Protein AF-A0A3B0YFW7-F1 (afdb_monomer)

Mean predicted aligned error: 12.93 Å

Foldseek 3Di:
DDDDDDDDDDDDDDDDDDDDDDDDDDDDDDDDDDDDDPDDPDPVQFQFKKKWKKAFQDPDFFDFPQCPQDWGFQIWIWIFRTLAQPTDIDTLCCVPQVSGWHWDQWDADLQLQKIKTWIAHHFDPPDDPLPGTATFIWMAGPVVRDIDGLANDPVLGSLWHWGNWDAALVQKIKTKIQNLVVVQVLCVLLVHHGFFFAALVNPGGEIAMWIDHSSRPPIGTQDADSHYWHNWDADLQRKTKTWDFQPFFPGGATFIWIAHPNNFPIFGQADRLAQQVADPRHGWHWHNWDAALVRWIKTFIAHRTGPSLFGFIKTFQSVQARYLQAGFAVCVVVDGGRRIDTLQLAAQHRDQQFGQSFTWNDWEYDNPPQQKIKTWTFHGWWQDPNDIDHDDPVLSPDPRIHTDRTFIAIWIARSVVNDTHGSHGTDPRMGIHDMYISDNHDSHDDDDDQRPDDDPFKHFDPVQLVQQWEKEKELAQQQALQAGDQLPAPDRALLQQLACVNQVECLSRFFFKKWKKFADGDHRCVVFPDDPCQQPPDCSRPFMWIQFMATQHSSRITMAIARAPGWIWMFGGGPLQWGSAAGGRGTDHHGRRMYGYHLYHYHPVDSHDDGDHRSYDRRNQADCAFQPQRNPWPQGDHGSDRPNNSVCVVPVCSRYGANKDWDDQRGDDDPVRHHSYDIDIQALVCQCVFQPDCVVQPGQDFQWDPVRSVGRGNSTIRWDACVRHPLSQQCGQGPQGGVQCQQDQAHPVRFGDQRVLNAHSDAAADPVGRLDTVNLCQQADKAWGWDQDPVRDIDSWDFDADPVRHGDWAQDAPPVRHRQKDFDADPVRHGDDIDGDDPPPQPADPVGDGDDDDDADDPVRHFDKDFDADPVGHTDADPVPRHTDIDGDDPDDDDPVGDDFDFDDDDDPDDDDPDFDFTFTAGPVGHTDAGPVRHTDTDGDPDRDIHGDIDIDMGGRQAFLSFDVRRCSPPVLCVDPVNPSRPCPRPSNSSSSVRVCSNSRVTNGSDSVVRDD

Nearest PDB structures (foldseek):
  5c2v-assembly1_A  TM=6.407E-01  e=4.104E-27  Candidatus Kuenenia stuttgartensis
  5c2v-assembly1_D  TM=6.393E-01  e=1.341E-26  Candidatus Kuenenia stuttgartensis
  7riz-assembly1_A  TM=5.137E-01  e=1.060E-05  Rhodopseudomonas palustris CGA009
  2jid-assembly1_A  TM=4.119E-01  e=4.297E-05  Homo sapiens
  9c3c-assembly1_d  TM=1.000E-01  e=3.677E+00  Oryctolagus cuniculus

Radius of gyration: 42.96 Å; Cα contacts (8 Å, |Δi|>4): 2225; chains: 1; bounding box: 164×78×90 Å

pLDDT: mean 83.23, std 21.08, range [25.06, 98.81]

Sequence (1013 aa):
MAYSIFGGALTAHMVRLSAASLLLGLTACGGGGGSGGSGTLDPLVADFGIAYVRQPVPEEDTADIRDPASFTPGGQLIFRDLASPSASERNLTAGITGALGDVKDVEASFDGSKLVFALRLPDIENAAPEDQPTWNIWEYDIATAALNRVMQSDIQAENGQDVAPHYLADGRIIFSSTRQRTSKAILLDESKPQFIALDEDRNTPAFVLHTMEADGNEIKQVTFNQSHDLDPVVLDSGEVVFSRWDNSGPNSAVHLYKMNPDGTNLQLLYGTNSHETGTNGATVQFTQAREFPDGGVMALLKPFTGAFQGGDIIKIDTENYVDDTQTTAINQGILAGPAQASVAFGSVNSDNLPSPGGRFNSFYPFWDGTNRALITWSQCRLLENNLIVPCTADLLSNPNAVEAPPLYSVYLYDMDKQTQQPIFIPQEGLLYRDAVATQPRQLPTIISDGQALPNASFDFDPALINEKVGILNIRSVYDFDGSFNGLGATATDIETLANPNLTPTADDRPARFLRIVKPVSMPDRDLVNLPGTAFGRSSAQLMRDIIGYAPIEPDGSVRVKVPANIPFAISVLDKNGKRISQRHQNWLQLRPGEIMTCNGCHTANSDISHGRADLFPMLNSGAPIDGYSFNGSTIFGNFADSMAEARTRFDTPALDLSVDIVYADAWWTDAGGDPLDTAFEYRYADLDADTVDPAINPPLTPPVDPACLGTWTADCRITINYETHIHPIWNKDRTNGKCTDCHATVDDMGGAMVPAGQLDLSDGVDQQVVEHFKSYRELFFGDLAQSVDGNGQLIDQVQATDAGGAPLFQQASDANGNPLFKQVTDGAGDPLFVEATDDDVLLLDLNGDPALVPLFTDGVGNPLLVQDIDSNNNLLFDMVTGDPILIPAFTEGTDLNGDPLLIQDFDARGASLPVPVPRQAIDAAGVPMVDTAGDPVFIPILIPYMEPVLITVNVPQVMNVAGALASPRFFSIFEDPNNMDHFNTLQPSELKLIAEWLDIGGQYYNNPFDVPQ

Solvent-accessible surface area (backbone atoms only — not comparable to full-atom values): 56869 Å² total; per-residue (Å²): 132,92,87,81,90,86,90,89,87,84,83,90,87,80,92,79,88,87,85,90,84,88,79,85,86,81,92,78,84,83,83,92,80,96,69,91,74,90,69,79,73,61,71,85,58,43,70,32,28,31,38,30,28,38,26,58,52,70,97,63,72,78,50,40,76,89,46,84,80,71,82,59,72,29,21,31,43,34,36,22,74,24,52,38,69,86,45,63,80,42,69,70,43,42,88,78,33,74,52,39,8,27,47,49,43,50,34,55,38,48,74,26,55,34,38,34,23,17,42,26,56,43,81,54,89,92,54,55,82,90,71,40,66,40,33,29,50,32,38,34,37,66,87,81,67,46,77,42,59,37,42,76,49,65,78,68,38,63,60,28,45,31,37,32,36,28,69,42,66,84,55,32,36,35,27,21,24,35,51,51,63,53,54,29,51,50,27,50,67,57,76,39,82,72,60,58,37,24,22,73,90,63,81,47,68,25,25,25,33,30,35,24,42,73,69,45,46,81,74,40,67,36,52,49,69,57,24,39,35,39,44,49,32,70,35,66,81,27,36,31,33,29,26,31,41,48,46,43,64,92,46,78,47,34,27,35,31,32,21,40,78,64,35,40,69,68,29,54,43,33,33,84,80,39,32,70,73,27,44,98,68,27,60,36,29,46,35,72,48,43,71,38,92,86,76,40,38,30,30,37,36,20,39,64,57,34,59,79,69,24,18,36,47,30,39,35,46,57,87,55,19,40,26,39,66,42,47,23,42,94,36,60,88,75,60,73,55,73,31,56,44,77,67,54,76,49,63,50,44,37,37,92,57,75,21,76,42,14,36,34,57,33,74,28,70,50,82,80,86,70,56,31,26,38,32,14,40,19,69,36,41,23,30,46,95,90,38,86,41,70,69,40,78,70,52,74,68,36,92,76,44,44,65,39,85,71,44,18,24,49,25,45,33,31,60,87,76,59,44,75,45,69,34,48,84,61,46,89,62,30,34,39,38,42,38,35,62,35,53,63,49,79,75,34,41,72,60,52,76,91,60,62,84,69,53,93,37,32,44,70,44,78,75,34,40,84,60,41,18,13,34,47,32,34,36,10,70,36,22,38,80,56,37,76,47,52,76,85,31,89,47,89,45,54,72,47,44,46,24,64,91,74,32,74,45,67,81,59,40,38,65,36,29,37,38,37,35,28,72,45,77,44,65,48,59,93,81,47,71,77,57,72,66,45,27,39,90,46,60,71,63,54,31,39,31,36,56,26,31,38,67,36,34,67,52,32,7,31,43,33,52,40,48,28,69,38,38,31,28,55,36,41,11,28,90,71,55,28,54,73,49,75,80,55,63,56,74,46,71,36,34,53,14,31,32,42,41,39,52,48,42,78,57,97,91,48,99,65,85,77,61,48,76,60,48,46,64,60,73,56,61,41,24,93,37,69,71,32,53,64,86,79,23,90,55,51,14,43,62,52,25,31,63,23,57,22,46,32,74,75,39,58,74,63,26,56,44,29,81,38,53,70,48,66,55,86,52,48,54,47,98,89,66,48,54,68,44,87,62,52,72,34,36,63,90,52,60,53,76,57,50,71,51,68,90,81,42,78,74,70,56,57,48,45,60,76,68,38,79,79,53,62,54,62,60,41,50,36,49,52,30,30,75,72,54,52,54,55,61,29,72,42,48,36,87,88,51,38,55,33,81,48,14,15,62,48,45,100,84,72,46,64,33,68,21,53,93,70,37,46,48,38,90,52,60,24,95,88,49,68,92,36,46,31,31,63,45,44,36,60,40,65,52,54,33,56,29,71,48,100,85,57,44,78,39,63,33,32,74,34,54,51,101,86,66,50,78,39,67,41,80,36,50,47,102,85,70,50,54,53,52,43,79,42,50,52,98,88,65,54,77,73,53,75,44,74,63,68,87,80,77,73,62,50,50,102,87,68,54,84,64,90,77,81,84,69,48,48,103,85,69,49,74,48,66,46,76,38,64,44,104,81,76,44,80,39,50,41,94,86,81,68,46,77,38,70,45,76,74,66,100,77,62,49,52,102,88,66,56,72,71,47,75,82,88,87,84,92,74,92,73,90,73,100,61,86,67,71,40,60,38,28,44,90,88,70,50,77,39,51,48,100,87,66,50,78,37,63,48,79,67,86,73,77,70,60,39,70,37,69,38,74,42,80,38,76,40,42,43,36,51,85,11,36,70,66,13,52,77,54,54,48,47,44,68,32,87,83,36,84,88,36,39,70,68,62,52,68,32,52,50,31,52,52,20,47,37,17,51,60,32,45,32,36,35,28,49,78,87,77,55,84,128

Structure (mmCIF, N/CA/C/O backbone):
data_AF-A0A3B0YFW7-F1
#
_entry.id   AF-A0A3B0YFW7-F1
#
loop_
_atom_site.group_PDB
_atom_site.id
_atom_site.type_symbol
_atom_site.label_atom_id
_atom_site.label_alt_id
_atom_site.label_comp_id
_atom_site.label_asym_id
_atom_site.label_entity_id
_atom_site.label_seq_id
_atom_site.pdbx_PDB_ins_code
_atom_site.Cartn_x
_atom_site.Cartn_y
_atom_site.Cartn_z
_atom_site.occupancy
_atom_site.B_iso_or_equiv
_atom_site.auth_seq_id
_atom_site.auth_comp_id
_atom_site.auth_asym_id
_atom_site.auth_atom_id
_atom_site.pdbx_PDB_model_num
ATOM 1 N N . MET A 1 1 ? -68.976 -5.478 2.154 1.00 32.06 1 MET A N 1
ATOM 2 C CA . MET A 1 1 ? -70.163 -6.288 2.520 1.00 32.06 1 MET A CA 1
ATOM 3 C C . MET A 1 1 ? -69.956 -6.803 3.942 1.00 32.06 1 MET A C 1
ATOM 5 O O . MET A 1 1 ? -68.817 -7.130 4.213 1.00 32.06 1 MET A O 1
ATOM 9 N N . ALA A 1 2 ? -71.013 -6.839 4.777 1.00 29.25 2 ALA A N 1
ATOM 10 C CA . ALA A 1 2 ? -71.311 -7.808 5.867 1.00 29.25 2 ALA A CA 1
ATOM 11 C C . ALA A 1 2 ? -70.197 -8.293 6.842 1.00 29.25 2 ALA A C 1
ATOM 13 O O . ALA A 1 2 ? -69.158 -8.722 6.374 1.00 29.25 2 ALA A O 1
ATOM 14 N N . TYR A 1 3 ? -70.331 -8.441 8.175 1.00 28.52 3 TYR A N 1
ATOM 15 C CA . TYR A 1 3 ? -71.331 -8.217 9.262 1.00 28.52 3 TYR A CA 1
ATOM 16 C C . TYR A 1 3 ? -70.514 -8.406 10.596 1.00 28.52 3 TYR A C 1
ATOM 18 O O . TYR A 1 3 ? -69.568 -9.183 10.570 1.00 28.52 3 TYR A O 1
ATOM 26 N N . SER A 1 4 ? -70.761 -7.855 11.799 1.00 29.28 4 SER A N 1
ATOM 27 C CA . SER A 1 4 ? -71.597 -6.738 12.287 1.00 29.28 4 SER A CA 1
ATOM 28 C C . SER A 1 4 ? -71.398 -6.467 13.807 1.00 29.28 4 SER A C 1
ATOM 30 O O . SER A 1 4 ? -71.441 -7.413 14.582 1.00 29.28 4 SER A O 1
ATOM 32 N N . ILE A 1 5 ? -71.357 -5.188 14.219 1.00 32.00 5 ILE A N 1
ATOM 33 C CA . ILE A 1 5 ? -72.056 -4.595 15.399 1.00 32.00 5 ILE A CA 1
ATOM 34 C C . ILE A 1 5 ? -71.866 -5.219 16.808 1.00 32.00 5 ILE A C 1
ATOM 36 O O . ILE A 1 5 ? -72.436 -6.260 17.099 1.00 32.00 5 ILE A O 1
ATOM 40 N N . PHE A 1 6 ? -71.273 -4.442 17.730 1.00 30.66 6 PHE A N 1
ATOM 41 C CA . PHE A 1 6 ? -71.798 -4.027 19.061 1.00 30.66 6 PHE A CA 1
ATOM 42 C C . PHE A 1 6 ? -70.856 -2.913 19.596 1.00 30.66 6 PHE A C 1
ATOM 44 O O . PHE A 1 6 ? -69.654 -3.010 19.401 1.00 30.66 6 PHE A O 1
ATOM 51 N N . GLY A 1 7 ? -71.267 -1.817 20.245 1.00 25.94 7 GLY A N 1
ATOM 52 C CA . GLY A 1 7 ? -72.613 -1.345 20.586 1.00 25.94 7 GLY A CA 1
ATOM 53 C C . GLY A 1 7 ? -72.777 -1.042 22.082 1.00 25.94 7 GLY A C 1
ATOM 54 O O . GLY A 1 7 ? -73.366 -1.852 22.786 1.00 25.94 7 GLY A O 1
ATOM 55 N N . GLY A 1 8 ? -72.301 0.113 22.572 1.00 25.06 8 GLY A N 1
ATOM 56 C CA . GLY A 1 8 ? -72.507 0.540 23.967 1.00 25.06 8 GLY A CA 1
ATOM 57 C C . GLY A 1 8 ? -71.842 1.882 24.301 1.00 25.06 8 GLY A C 1
ATOM 58 O O . GLY A 1 8 ? -70.645 2.041 24.101 1.00 25.06 8 GLY A O 1
ATOM 59 N N . ALA A 1 9 ? -72.613 2.853 24.796 1.00 27.83 9 ALA A N 1
ATOM 60 C CA . ALA A 1 9 ? -72.167 4.217 25.103 1.00 27.83 9 ALA A CA 1
ATOM 61 C C . ALA A 1 9 ? -72.815 4.726 26.405 1.00 27.83 9 ALA A C 1
ATOM 63 O O . ALA A 1 9 ? -73.888 4.231 26.737 1.00 27.83 9 ALA A O 1
ATOM 64 N N . LEU A 1 10 ? -72.210 5.721 27.085 1.00 26.92 10 LEU A N 1
ATOM 65 C CA . LEU A 1 10 ? -72.820 7.005 27.526 1.00 26.92 10 LEU A CA 1
ATOM 66 C C . LEU A 1 10 ? -72.026 7.737 28.646 1.00 26.92 10 LEU A C 1
ATOM 68 O O . LEU A 1 10 ? -71.614 7.122 29.618 1.00 26.92 10 LEU A O 1
ATOM 72 N N . THR A 1 11 ? -71.958 9.076 28.522 1.00 28.03 11 THR A N 1
ATOM 73 C CA . THR A 1 11 ? -71.927 10.146 29.568 1.00 28.03 11 THR A CA 1
ATOM 74 C C . THR A 1 11 ? -70.973 10.034 30.780 1.00 28.03 11 THR A C 1
ATOM 76 O O . THR A 1 11 ? -71.106 9.129 31.588 1.00 28.03 11 THR A O 1
ATOM 79 N N . ALA A 1 12 ? -69.996 10.929 31.002 1.00 29.80 12 ALA A N 1
ATOM 80 C CA . ALA A 1 12 ? -70.032 12.399 31.207 1.00 29.80 12 ALA A CA 1
ATOM 81 C C . ALA A 1 12 ? -70.482 12.866 32.610 1.00 29.80 12 ALA A C 1
ATOM 83 O O . ALA A 1 12 ? -71.615 12.591 32.984 1.00 29.80 12 ALA A O 1
ATOM 84 N N . HIS A 1 13 ? -69.623 13.639 33.302 1.00 26.45 13 HIS A N 1
ATOM 85 C CA . HIS A 1 13 ? -69.836 14.666 34.360 1.00 26.45 13 HIS A CA 1
ATOM 86 C C . HIS A 1 13 ? -68.425 15.106 34.852 1.00 26.45 13 HIS A C 1
ATOM 88 O O . HIS A 1 13 ? -67.528 14.276 34.853 1.00 26.45 13 HIS A O 1
ATOM 94 N N . MET A 1 14 ? -68.080 16.291 35.368 1.00 25.95 14 MET A N 1
ATOM 95 C CA . MET A 1 14 ? -68.552 17.680 35.321 1.00 25.95 14 MET A CA 1
ATOM 96 C C . MET A 1 14 ? -67.580 18.502 36.218 1.00 25.95 14 MET A C 1
ATOM 98 O O . MET A 1 14 ? -67.470 18.243 37.410 1.00 25.95 14 MET A O 1
ATOM 102 N N . VAL A 1 15 ? -66.865 19.462 35.625 1.00 27.95 15 VAL A N 1
ATOM 103 C CA . VAL A 1 15 ? -66.340 20.746 36.164 1.00 27.95 15 VAL A CA 1
ATOM 104 C C . VAL A 1 15 ? -66.255 21.000 37.694 1.00 27.95 15 VAL A C 1
ATOM 106 O O . VAL A 1 15 ? -67.281 21.122 38.360 1.00 27.95 15 VAL A O 1
ATOM 109 N N . ARG A 1 16 ? -65.046 21.375 38.167 1.00 25.91 16 ARG A N 1
ATOM 110 C CA . ARG A 1 16 ? -64.736 22.509 39.092 1.00 25.91 16 ARG A CA 1
ATOM 111 C C . ARG A 1 16 ? -63.321 23.029 38.744 1.00 25.91 16 ARG A C 1
ATOM 113 O O . ARG A 1 16 ? -62.410 22.218 38.675 1.00 25.91 16 ARG A O 1
ATOM 120 N N . LEU A 1 17 ? -63.096 24.265 38.272 1.00 27.64 17 LEU A N 1
ATOM 121 C CA . LEU A 1 17 ? -62.945 25.539 39.019 1.00 27.64 17 LEU A CA 1
ATOM 122 C C . LEU A 1 17 ? -62.263 25.422 40.400 1.00 27.64 17 LEU A C 1
ATOM 124 O O . LEU A 1 17 ? -62.669 24.585 41.194 1.00 27.64 17 LEU A O 1
ATOM 128 N N . SER A 1 18 ? -61.363 26.304 40.853 1.00 28.62 18 SER A N 1
ATOM 129 C CA . SER A 1 18 ? -60.503 27.341 40.239 1.00 28.62 18 SER A CA 1
ATOM 130 C C . SER A 1 18 ? -59.669 27.949 41.378 1.00 28.62 18 SER A C 1
ATOM 132 O O . SER A 1 18 ? -60.267 28.357 42.370 1.00 28.62 18 SER A O 1
ATOM 134 N N . ALA A 1 19 ? -58.351 28.109 41.232 1.00 28.22 19 ALA A N 1
ATOM 135 C CA . ALA A 1 19 ? -57.567 29.060 42.036 1.00 28.22 19 ALA A CA 1
ATOM 136 C C . ALA A 1 19 ? -56.218 29.344 41.358 1.00 28.22 19 ALA A C 1
ATOM 138 O O . ALA A 1 19 ? -55.301 28.532 41.419 1.00 28.22 19 ALA A O 1
ATOM 139 N N . ALA A 1 20 ? -56.104 30.497 40.700 1.00 30.52 20 ALA A N 1
ATOM 140 C CA . ALA A 1 20 ? -54.824 30.985 40.200 1.00 30.52 20 ALA A CA 1
ATOM 141 C C . ALA A 1 20 ? -54.014 31.629 41.336 1.00 30.52 20 ALA A C 1
ATOM 143 O O . ALA A 1 20 ? -54.574 32.227 42.255 1.00 30.52 20 ALA A O 1
ATOM 144 N N . SER A 1 21 ? -52.690 31.588 41.231 1.00 31.06 21 SER A N 1
ATOM 145 C CA . SER A 1 21 ? -51.806 32.553 41.884 1.00 31.06 21 SER A CA 1
ATOM 146 C C . SER A 1 21 ? -50.739 32.947 40.877 1.00 31.06 21 SER A C 1
ATOM 148 O O . SER A 1 21 ? -49.882 32.151 40.510 1.00 31.06 21 SER A O 1
ATOM 150 N N . LEU A 1 22 ? -50.885 34.165 40.363 1.00 32.06 22 LEU A N 1
ATOM 151 C CA . LEU A 1 22 ? -50.033 34.759 39.346 1.00 32.06 22 LEU A CA 1
ATOM 152 C C . LEU A 1 22 ? -48.946 35.573 40.054 1.00 32.06 22 LEU A C 1
ATOM 154 O O . LEU A 1 22 ? -49.285 36.466 40.830 1.00 32.06 22 LEU A O 1
ATOM 158 N N . LEU A 1 23 ? -47.669 35.339 39.758 1.00 28.14 23 LEU A N 1
ATOM 159 C CA . LEU A 1 23 ? -46.633 36.349 39.974 1.00 28.14 23 LEU A CA 1
ATOM 160 C C . LEU A 1 23 ? -45.586 36.279 38.861 1.00 28.14 23 LEU A C 1
ATOM 162 O O . LEU A 1 23 ? -45.361 35.224 38.272 1.00 28.14 23 LEU A O 1
ATOM 166 N N . LEU A 1 24 ? -45.056 37.450 38.506 1.00 31.55 24 LEU A N 1
ATOM 167 C CA . LEU A 1 24 ? -44.350 37.678 37.249 1.00 31.55 24 LEU A CA 1
ATOM 168 C C . LEU A 1 24 ? -42.943 37.069 37.246 1.00 31.55 24 LEU A C 1
ATOM 170 O O . LEU A 1 24 ? -42.303 36.943 38.287 1.00 31.55 24 LEU A O 1
ATOM 174 N N . GLY A 1 25 ? -42.471 36.726 36.047 1.00 35.56 25 GLY A N 1
ATOM 175 C CA . GLY A 1 25 ? -41.141 36.164 35.839 1.00 35.56 25 GLY A CA 1
ATOM 176 C C . GLY A 1 25 ? -40.012 37.196 35.845 1.00 35.56 25 GLY A C 1
ATOM 177 O O . GLY A 1 25 ? -40.228 38.408 35.856 1.00 35.56 25 GLY A O 1
ATOM 178 N N . LEU A 1 26 ? -38.795 36.665 35.761 1.00 28.20 26 LEU A N 1
ATOM 179 C CA . LEU A 1 26 ? -37.559 37.378 35.467 1.00 28.20 26 LEU A CA 1
ATOM 180 C C . LEU A 1 26 ? -36.738 36.498 34.522 1.00 28.20 26 LEU A C 1
ATOM 182 O O . LEU A 1 26 ? -36.410 35.362 34.854 1.00 28.20 26 LEU A O 1
ATOM 186 N N . THR A 1 27 ? -36.429 37.018 33.339 1.00 37.84 27 THR A N 1
ATOM 187 C CA . THR A 1 27 ? -35.455 36.429 32.417 1.00 37.84 27 THR A CA 1
ATOM 188 C C . THR A 1 27 ? -34.047 36.798 32.874 1.00 37.84 27 THR A C 1
ATOM 190 O O . THR A 1 27 ? -33.743 37.988 32.970 1.00 37.84 27 THR A O 1
ATOM 193 N N . ALA A 1 28 ? -33.179 35.813 33.097 1.00 26.06 28 ALA A N 1
ATOM 194 C CA . ALA A 1 28 ? -31.742 36.023 33.246 1.00 26.06 28 ALA A CA 1
ATOM 195 C C . ALA A 1 28 ? -30.977 34.791 32.741 1.00 26.06 28 ALA A C 1
ATOM 197 O O . ALA A 1 28 ? -31.382 33.658 32.994 1.00 26.06 28 ALA A O 1
ATOM 198 N N . CYS A 1 29 ? -29.895 35.031 32.004 1.00 29.61 29 CYS A N 1
ATOM 199 C CA . CYS A 1 29 ? -29.019 33.997 31.460 1.00 29.61 29 CYS A CA 1
ATOM 200 C C . CYS A 1 29 ? -28.058 33.438 32.522 1.00 29.61 29 CYS A C 1
ATOM 202 O O . CYS A 1 29 ? -27.669 34.163 33.435 1.00 29.61 29 CYS A O 1
ATOM 204 N N . GLY A 1 30 ? -27.543 32.232 32.265 1.00 26.98 30 GLY A N 1
ATOM 205 C CA . GLY A 1 30 ? -26.150 31.894 32.572 1.00 26.98 30 GLY A CA 1
ATOM 206 C C . GLY A 1 30 ? -25.880 30.993 33.781 1.00 26.98 30 GLY A C 1
ATOM 207 O O . GLY A 1 30 ? -26.087 31.389 34.920 1.00 26.98 30 GLY A O 1
ATOM 208 N N . GLY A 1 31 ? -25.249 29.849 33.494 1.00 28.11 31 GLY A N 1
ATOM 209 C CA . GLY A 1 31 ? -24.089 29.375 34.257 1.00 28.11 31 GLY A CA 1
ATOM 210 C C . GLY A 1 31 ? -24.316 28.421 35.436 1.00 28.11 31 GLY A C 1
ATOM 211 O O . GLY A 1 31 ? -24.723 28.842 36.509 1.00 28.11 31 GLY A O 1
ATOM 212 N N . GLY A 1 32 ? -23.869 27.173 35.249 1.00 29.34 32 GLY A N 1
ATOM 213 C CA . GLY A 1 32 ? -23.078 26.420 36.237 1.00 29.34 32 GLY A CA 1
ATOM 214 C C . GLY A 1 32 ? -23.758 25.949 37.529 1.00 29.34 32 GLY A C 1
ATOM 215 O O . GLY A 1 32 ? -23.969 26.721 38.458 1.00 29.34 32 GLY A O 1
ATOM 216 N N . GLY A 1 33 ? -23.962 24.633 37.657 1.00 25.91 33 GLY A N 1
ATOM 217 C CA . GLY A 1 33 ? -24.349 24.026 38.936 1.00 25.91 33 GLY A CA 1
ATOM 218 C C . GLY A 1 33 ? -24.988 22.648 38.807 1.00 25.91 33 GLY A C 1
ATOM 219 O O . GLY A 1 33 ? -26.167 22.493 39.117 1.00 25.91 33 GLY A O 1
ATOM 220 N N . GLY A 1 34 ? -24.224 21.648 38.358 1.00 30.77 34 GLY A N 1
ATOM 221 C CA . GLY A 1 34 ? -24.682 20.258 38.294 1.00 30.77 34 GLY A CA 1
ATOM 222 C C . GLY A 1 34 ? -24.943 19.675 39.687 1.00 30.77 34 GLY A C 1
ATOM 223 O O . GLY A 1 34 ? -24.043 19.126 40.314 1.00 30.77 34 GLY A O 1
ATOM 224 N N . SER A 1 35 ? -26.180 19.792 40.171 1.00 29.67 35 SER A N 1
ATOM 225 C CA . SER A 1 35 ? -26.672 19.076 41.350 1.00 29.67 35 SER A CA 1
ATOM 226 C C . SER A 1 35 ? -27.393 17.811 40.895 1.00 29.67 35 SER A C 1
ATOM 228 O O . SER A 1 35 ? -28.311 17.887 40.078 1.00 29.67 35 SER A O 1
ATOM 230 N N . GLY A 1 36 ? -26.970 16.652 41.403 1.00 40.47 36 GLY A N 1
ATOM 231 C CA . GLY A 1 36 ? -27.440 15.345 40.946 1.00 40.47 36 GLY A CA 1
ATOM 232 C C . GLY A 1 36 ? -28.952 15.155 41.091 1.00 40.47 36 GLY A C 1
ATOM 233 O O . GLY A 1 36 ? -29.462 14.933 42.190 1.00 40.47 36 GLY A O 1
ATOM 234 N N . GLY A 1 37 ? -29.662 15.179 39.964 1.00 28.45 37 GLY A N 1
ATOM 235 C CA . GLY A 1 37 ? -31.033 14.700 39.869 1.00 28.45 37 GLY A CA 1
ATOM 236 C C . GLY A 1 37 ? -31.044 13.183 39.713 1.00 28.45 37 GLY A C 1
ATOM 237 O O . GLY A 1 37 ? -30.582 12.664 38.702 1.00 28.45 37 GLY A O 1
ATOM 238 N N . SER A 1 38 ? -31.603 12.468 40.693 1.00 37.97 38 SER A N 1
ATOM 239 C CA . SER A 1 38 ? -31.932 11.045 40.552 1.00 37.97 38 SER A CA 1
ATOM 240 C C . SER A 1 38 ? -33.094 10.890 39.563 1.00 37.97 38 SER A C 1
ATOM 242 O O . SER A 1 38 ? -34.259 10.812 39.948 1.00 37.97 38 SER A O 1
ATOM 244 N N . GLY A 1 39 ? -32.769 10.906 38.272 1.00 37.06 39 GLY A N 1
ATOM 245 C CA . GLY A 1 39 ? -33.664 10.464 37.215 1.00 37.06 39 GLY A CA 1
ATOM 246 C C . GLY A 1 39 ? -33.713 8.943 37.217 1.00 37.06 39 GLY A C 1
ATOM 247 O O . GLY A 1 39 ? -32.684 8.289 37.046 1.00 37.06 39 GLY A O 1
ATOM 248 N N . THR A 1 40 ? -34.898 8.369 37.414 1.00 40.97 40 THR A N 1
ATOM 249 C CA . THR A 1 40 ? -35.140 6.967 37.060 1.00 40.97 40 THR A CA 1
ATOM 250 C C . THR A 1 40 ? -34.789 6.790 35.587 1.00 40.97 40 THR A C 1
ATOM 252 O O . THR A 1 40 ? -35.335 7.525 34.763 1.00 40.97 40 THR A O 1
ATOM 255 N N . LEU A 1 41 ? -33.886 5.854 35.277 1.00 49.09 41 LEU A N 1
ATOM 256 C CA . LEU A 1 41 ? -33.574 5.461 33.900 1.00 49.09 41 LEU A CA 1
ATOM 257 C C . LEU A 1 41 ? -34.863 5.195 33.116 1.00 49.09 41 LEU A C 1
ATOM 259 O O . LEU A 1 41 ? -35.848 4.715 33.686 1.00 49.09 41 LEU A O 1
ATOM 263 N N . ASP A 1 42 ? -34.833 5.482 31.815 1.00 50.03 42 ASP A N 1
ATOM 264 C CA . ASP A 1 42 ? -35.886 5.033 30.909 1.00 50.03 42 ASP A CA 1
ATOM 265 C C . ASP A 1 42 ? -36.003 3.501 31.021 1.00 50.03 42 ASP A C 1
ATOM 267 O O . ASP A 1 42 ? -34.998 2.808 30.808 1.00 50.03 42 ASP A O 1
ATOM 271 N N . PRO A 1 43 ? -37.185 2.955 31.377 1.00 50.97 43 PRO A N 1
ATOM 272 C CA . PRO A 1 43 ? -37.361 1.516 31.520 1.00 50.97 43 PRO A CA 1
ATOM 273 C C . PRO A 1 43 ? -36.995 0.723 30.257 1.00 50.97 43 PRO A C 1
ATOM 275 O O . PRO A 1 43 ? -36.686 -0.450 30.395 1.00 50.97 43 PRO A O 1
ATOM 278 N N . LEU A 1 44 ? -36.958 1.326 29.059 1.00 53.16 44 LEU A N 1
ATOM 279 C CA . LEU A 1 44 ? -36.548 0.606 27.845 1.00 53.16 44 LEU A CA 1
ATOM 280 C C . LEU A 1 44 ? -35.041 0.284 27.764 1.00 53.16 44 LEU A C 1
ATOM 282 O O . LEU A 1 44 ? -34.670 -0.661 27.077 1.00 53.16 44 LEU A O 1
ATOM 286 N N . VAL A 1 45 ? -34.171 1.055 28.432 1.00 52.44 45 VAL A N 1
ATOM 287 C CA . VAL A 1 45 ? -32.707 0.813 28.427 1.00 52.44 45 VAL A CA 1
ATOM 288 C C . VAL A 1 45 ? -32.267 0.006 29.640 1.00 52.44 45 VAL A C 1
ATOM 290 O O . VAL A 1 45 ? -31.296 -0.743 29.577 1.00 52.44 45 VAL A O 1
ATOM 293 N N . ALA A 1 46 ? -33.002 0.120 30.747 1.00 58.91 46 ALA A N 1
ATOM 294 C CA . ALA A 1 46 ? -32.689 -0.576 31.989 1.00 58.91 46 ALA A CA 1
ATOM 295 C C . ALA A 1 46 ? -32.803 -2.114 31.901 1.00 58.91 46 ALA A C 1
ATOM 297 O O . ALA A 1 46 ? -32.414 -2.770 32.863 1.00 58.91 46 ALA A O 1
ATOM 298 N N . ASP A 1 47 ? -33.306 -2.668 30.790 1.00 70.50 47 ASP A N 1
ATOM 299 C CA . ASP A 1 47 ? -33.668 -4.083 30.619 1.00 70.50 47 ASP A CA 1
ATOM 300 C C . ASP A 1 47 ? -32.605 -4.956 29.906 1.00 70.50 47 ASP A C 1
ATOM 302 O O . ASP A 1 47 ? -32.743 -6.180 29.906 1.00 70.50 47 ASP A O 1
ATOM 306 N N . PHE A 1 48 ? -31.542 -4.380 29.323 1.00 85.19 48 PHE A N 1
ATOM 307 C CA . PHE A 1 48 ? -30.470 -5.145 28.654 1.00 85.19 48 PHE A CA 1
ATOM 308 C C . PHE A 1 48 ? -29.186 -5.227 29.487 1.00 85.19 48 PHE A C 1
ATOM 310 O O . PHE A 1 48 ? -28.820 -4.280 30.190 1.00 85.19 48 PHE A O 1
ATOM 317 N N . GLY A 1 49 ? -28.477 -6.352 29.363 1.00 92.50 49 GLY A N 1
ATOM 318 C CA . GLY A 1 49 ? -27.152 -6.538 29.945 1.00 92.50 49 GLY A CA 1
ATOM 319 C C . GLY A 1 49 ? -26.087 -5.703 29.237 1.00 92.50 49 GLY A C 1
ATOM 320 O O . GLY A 1 49 ? -26.205 -5.392 28.049 1.00 92.50 49 GLY A O 1
ATOM 321 N N . ILE A 1 50 ? -25.041 -5.328 29.974 1.00 95.75 50 ILE A N 1
ATOM 322 C CA . ILE A 1 50 ? -23.899 -4.585 29.432 1.00 95.75 50 ILE A CA 1
ATOM 323 C C . ILE A 1 50 ? -22.580 -5.228 29.843 1.00 95.75 50 ILE A C 1
ATOM 325 O O . ILE A 1 50 ? -22.446 -5.726 30.966 1.00 95.75 50 ILE A O 1
ATOM 329 N N . ALA A 1 51 ? -21.599 -5.162 28.949 1.00 98.00 51 ALA A N 1
ATOM 330 C CA . ALA A 1 51 ? -20.211 -5.489 29.235 1.00 98.00 51 ALA A CA 1
ATOM 331 C C . ALA A 1 51 ? -19.317 -4.266 29.011 1.00 98.00 51 ALA A C 1
ATOM 333 O O . ALA A 1 51 ? -19.666 -3.377 28.240 1.00 98.00 51 ALA A O 1
ATOM 334 N N . TYR A 1 52 ? -18.194 -4.200 29.717 1.00 97.94 52 TYR A N 1
ATOM 335 C CA . TYR A 1 52 ? -17.165 -3.177 29.535 1.00 97.94 52 TYR A CA 1
ATOM 336 C C . TYR A 1 52 ? -15.837 -3.661 30.106 1.00 97.94 52 TYR A C 1
ATOM 338 O O . TYR A 1 52 ? -15.800 -4.419 31.084 1.00 97.94 52 TYR A O 1
ATOM 346 N N . VAL A 1 53 ? -14.740 -3.178 29.538 1.00 97.44 53 VAL A N 1
ATOM 347 C CA . VAL A 1 53 ? -13.410 -3.338 30.121 1.00 97.44 53 VAL A CA 1
ATOM 348 C C . VAL A 1 53 ? -13.215 -2.296 31.215 1.00 97.44 53 VAL A C 1
ATOM 350 O O . VAL A 1 53 ? -13.536 -1.120 31.045 1.00 97.44 53 VAL A O 1
ATOM 353 N N . ARG A 1 54 ? -12.655 -2.724 32.345 1.00 95.81 54 ARG A N 1
ATOM 354 C CA . ARG A 1 54 ? -12.156 -1.865 33.422 1.00 95.81 54 ARG A CA 1
ATOM 355 C C . ARG A 1 54 ? -10.672 -2.140 33.625 1.00 95.81 54 ARG A C 1
ATOM 357 O O . ARG A 1 54 ? -10.315 -3.282 33.901 1.00 95.81 54 ARG A O 1
ATOM 364 N N . GLN A 1 55 ? -9.842 -1.107 33.564 1.00 93.50 55 GLN A N 1
ATOM 365 C CA . GLN A 1 55 ? -8.395 -1.188 33.785 1.00 93.50 55 GLN A CA 1
ATOM 366 C C . GLN A 1 55 ? -7.903 -0.042 34.689 1.00 93.50 55 GLN A C 1
ATOM 368 O O . GLN A 1 55 ? -8.626 0.946 34.858 1.00 93.50 55 GLN A O 1
ATOM 373 N N . PRO A 1 56 ? -6.701 -0.131 35.285 1.00 92.62 56 PRO A N 1
ATOM 374 C CA . PRO A 1 56 ? -6.024 1.032 35.854 1.00 92.62 56 PRO A CA 1
ATOM 375 C C . PRO A 1 56 ? -5.807 2.122 34.795 1.00 92.62 56 PRO A C 1
ATOM 377 O O . PRO A 1 56 ? -5.599 1.818 33.623 1.00 92.62 56 PRO A O 1
ATOM 380 N N . VAL A 1 57 ? -5.826 3.395 35.193 1.00 89.69 57 VAL A N 1
ATOM 381 C CA . VAL A 1 57 ? -5.300 4.473 34.337 1.00 89.69 57 VAL A CA 1
ATOM 382 C C . VAL A 1 57 ? -3.775 4.289 34.231 1.00 89.69 57 VAL A C 1
ATOM 384 O O . VAL A 1 57 ? -3.139 4.196 35.284 1.00 89.69 57 VAL A O 1
ATOM 387 N N . PRO A 1 58 ? -3.184 4.223 33.020 1.00 82.69 58 PRO A N 1
ATOM 388 C CA . PRO A 1 58 ? -1.731 4.165 32.847 1.00 82.69 58 PRO A CA 1
ATOM 389 C C . PRO A 1 58 ? -1.016 5.352 33.510 1.00 82.69 58 PRO A C 1
ATOM 391 O O . PRO A 1 58 ? -1.565 6.452 33.560 1.00 82.69 58 PRO A O 1
ATOM 394 N N . GLU A 1 59 ? 0.207 5.143 34.011 1.00 80.00 59 GLU A N 1
ATOM 395 C CA . GLU A 1 59 ? 1.001 6.229 34.619 1.00 80.00 59 GLU A CA 1
ATOM 396 C C . GLU A 1 59 ? 1.420 7.291 33.587 1.00 80.00 59 GLU A C 1
ATOM 398 O O . GLU A 1 59 ? 1.474 8.473 33.918 1.00 80.00 59 GLU A O 1
ATOM 403 N N . GLU A 1 60 ? 1.652 6.870 32.341 1.00 79.25 60 GLU A N 1
ATOM 404 C CA . GLU A 1 60 ? 2.021 7.701 31.191 1.00 79.25 60 GLU A CA 1
ATOM 405 C C . GLU A 1 60 ? 1.102 7.374 30.002 1.00 79.25 60 GLU A C 1
ATOM 407 O O . GLU A 1 60 ? 0.700 6.222 29.812 1.00 79.25 60 GLU A O 1
ATOM 412 N N . ASP A 1 61 ? 0.774 8.373 29.181 1.00 80.25 61 ASP A N 1
ATOM 413 C CA . ASP A 1 61 ? -0.094 8.203 28.008 1.00 80.25 61 ASP A CA 1
ATOM 414 C C . ASP A 1 61 ? 0.709 7.747 26.780 1.00 80.25 61 ASP A C 1
ATOM 416 O O . ASP A 1 61 ? 1.060 8.530 25.899 1.00 80.25 61 ASP A O 1
ATOM 420 N N . THR A 1 62 ? 1.047 6.458 26.756 1.00 82.81 62 THR A N 1
ATOM 421 C CA . THR A 1 62 ? 1.861 5.822 25.704 1.00 82.81 62 THR A CA 1
ATOM 422 C C . THR A 1 62 ? 1.030 5.074 24.660 1.00 82.81 62 THR A C 1
ATOM 424 O O . THR A 1 62 ? 1.550 4.193 23.981 1.00 82.81 62 THR A O 1
ATOM 427 N N . ALA A 1 63 ? -0.271 5.355 24.557 1.00 84.94 63 ALA A N 1
ATOM 428 C CA . ALA A 1 63 ? -1.132 4.685 23.589 1.00 84.94 63 ALA A CA 1
ATOM 429 C C . ALA A 1 63 ? -0.814 5.139 22.154 1.00 84.94 63 ALA A C 1
ATOM 431 O O . ALA A 1 63 ? -0.829 6.338 21.871 1.00 84.94 63 ALA A O 1
ATOM 432 N N . ASP A 1 64 ? -0.587 4.175 21.260 1.00 92.75 64 ASP A N 1
ATOM 433 C CA . ASP A 1 64 ? -0.455 4.356 19.812 1.00 92.75 64 ASP A CA 1
ATOM 434 C C . ASP A 1 64 ? -1.369 3.344 19.111 1.00 92.75 64 ASP A C 1
ATOM 436 O O . ASP A 1 64 ? -1.343 2.156 19.438 1.00 92.75 64 ASP A O 1
ATOM 440 N N . ILE A 1 65 ? -2.182 3.781 18.147 1.00 92.81 65 ILE A N 1
ATOM 441 C CA . ILE A 1 65 ? -3.025 2.856 17.364 1.00 92.81 65 ILE A CA 1
ATOM 442 C C . ILE A 1 65 ? -2.216 1.949 16.425 1.00 92.81 65 ILE A C 1
ATOM 444 O O . ILE A 1 65 ? -2.747 0.957 15.933 1.00 92.81 65 ILE A O 1
ATOM 448 N N . ARG A 1 66 ? -0.937 2.271 16.198 1.00 95.00 66 ARG A N 1
ATOM 449 C CA . ARG A 1 66 ? 0.034 1.463 15.444 1.00 95.00 66 ARG A CA 1
ATOM 450 C C . ARG A 1 66 ? 0.802 0.470 16.323 1.00 95.00 66 ARG A C 1
ATOM 452 O O . ARG A 1 66 ? 1.715 -0.183 15.841 1.00 95.00 66 ARG A O 1
ATOM 459 N N . ASP A 1 67 ? 0.423 0.315 17.593 1.00 94.81 67 ASP A N 1
ATOM 460 C CA . ASP A 1 67 ? 0.798 -0.854 18.397 1.00 94.81 67 ASP A CA 1
ATOM 461 C C . ASP A 1 67 ? -0.459 -1.628 18.846 1.00 94.81 67 ASP A C 1
ATOM 463 O O . ASP A 1 67 ? -0.906 -1.518 19.998 1.00 94.81 67 ASP A O 1
ATOM 467 N N . PRO A 1 68 ? -1.048 -2.461 17.963 1.00 94.88 68 PRO A N 1
ATOM 468 C CA . PRO A 1 68 ? -2.187 -3.302 18.319 1.00 94.88 68 PRO A CA 1
ATOM 469 C C . PRO A 1 68 ? -1.802 -4.451 19.266 1.00 94.88 68 PRO A C 1
ATOM 471 O O . PRO A 1 68 ? -2.688 -5.095 19.833 1.00 94.88 68 PRO A O 1
ATOM 474 N N . ALA A 1 69 ? -0.507 -4.722 19.477 1.00 95.12 69 ALA A N 1
ATOM 475 C CA . ALA A 1 69 ? -0.022 -5.745 20.405 1.00 95.12 69 ALA A CA 1
ATOM 476 C C . ALA A 1 69 ? 0.114 -5.231 21.852 1.00 95.12 69 ALA A C 1
ATOM 478 O O . ALA A 1 69 ? 0.168 -6.051 22.773 1.00 95.12 69 ALA A O 1
ATOM 479 N N . SER A 1 70 ? 0.107 -3.910 22.057 1.00 92.81 70 SER A N 1
ATOM 480 C CA . SER A 1 70 ? 0.194 -3.237 23.360 1.00 92.81 70 SER A CA 1
ATOM 481 C C . SER A 1 70 ? -0.640 -3.904 24.467 1.00 92.81 70 SER A C 1
ATOM 483 O O . SER A 1 70 ? -1.786 -4.326 24.261 1.00 92.81 70 SER A O 1
ATOM 485 N N . PHE A 1 71 ? -0.039 -4.002 25.659 1.00 92.50 71 PHE A N 1
ATOM 486 C CA . PHE A 1 71 ? -0.559 -4.710 26.833 1.00 92.50 71 PHE A CA 1
ATOM 487 C C . PHE A 1 71 ? -0.560 -3.808 28.073 1.00 92.50 71 PHE A C 1
ATOM 489 O O . PHE A 1 71 ? 0.481 -3.283 28.463 1.00 92.50 71 PHE A O 1
ATOM 496 N N . THR A 1 72 ? -1.722 -3.653 28.715 1.00 90.38 72 THR A N 1
ATOM 497 C CA . THR A 1 72 ? -1.899 -2.868 29.948 1.00 90.38 72 THR A CA 1
ATOM 498 C C . THR A 1 72 ? -2.329 -3.784 31.107 1.00 90.38 72 THR A C 1
ATOM 500 O O . THR A 1 72 ? -3.508 -4.131 31.214 1.00 90.38 72 THR A O 1
ATOM 503 N N . PRO A 1 73 ? -1.414 -4.191 32.010 1.00 92.12 73 PRO A N 1
ATOM 504 C CA . PRO A 1 73 ? -1.749 -5.079 33.121 1.00 92.12 73 PRO A CA 1
ATOM 505 C C . PRO A 1 73 ? -2.901 -4.554 33.991 1.00 92.12 73 PRO A C 1
ATOM 507 O O . PRO A 1 73 ? -2.887 -3.417 34.464 1.00 92.12 73 PRO A O 1
ATOM 510 N N . GLY A 1 74 ? -3.875 -5.419 34.273 1.00 94.19 74 GLY A N 1
ATOM 511 C CA . GLY A 1 74 ? -5.013 -5.122 35.146 1.00 94.19 74 GLY A CA 1
ATOM 512 C C . GLY A 1 74 ? -6.348 -4.910 34.428 1.00 94.19 74 GLY A C 1
ATOM 513 O O . GLY A 1 74 ? -7.343 -4.643 35.107 1.00 94.19 74 GLY A O 1
ATOM 514 N N . GLY A 1 75 ? -6.402 -5.061 33.101 1.00 95.50 75 GLY A N 1
ATOM 515 C CA . GLY A 1 75 ? -7.642 -5.070 32.327 1.00 95.50 75 GLY A CA 1
ATOM 516 C C . GLY A 1 75 ? -8.571 -6.237 32.690 1.00 95.50 75 GLY A C 1
ATOM 517 O O . GLY A 1 75 ? -8.177 -7.401 32.799 1.00 95.50 75 GLY A O 1
ATOM 518 N N . GLN A 1 76 ? -9.844 -5.918 32.923 1.00 97.25 76 GLN A N 1
ATOM 519 C CA . GLN A 1 76 ? -10.870 -6.846 33.397 1.00 97.25 76 GLN A CA 1
ATOM 520 C C . GLN A 1 76 ? -12.154 -6.682 32.596 1.00 97.25 76 GLN A C 1
ATOM 522 O O . GLN A 1 76 ? -12.681 -5.574 32.523 1.00 97.25 76 GLN A O 1
ATOM 527 N N . LEU A 1 77 ? -12.726 -7.783 32.103 1.00 98.25 77 LEU A N 1
ATOM 528 C CA . LEU A 1 77 ? -14.067 -7.749 31.525 1.00 98.25 77 LEU A CA 1
ATOM 529 C C . LEU A 1 77 ? -15.113 -7.812 32.636 1.00 98.25 77 LEU A C 1
ATOM 531 O O . LEU A 1 77 ? -15.173 -8.786 33.394 1.00 98.25 77 LEU A O 1
ATOM 535 N N . ILE A 1 78 ? -15.944 -6.781 32.731 1.00 97.81 78 ILE A N 1
ATOM 536 C CA . ILE A 1 78 ? -17.033 -6.683 33.699 1.00 97.81 78 ILE A CA 1
ATOM 537 C C . ILE A 1 78 ? -18.361 -6.806 32.960 1.00 97.81 78 ILE A C 1
ATOM 539 O O . ILE A 1 78 ? -18.560 -6.168 31.934 1.00 97.81 78 ILE A O 1
ATOM 543 N N . PHE A 1 79 ? -19.278 -7.600 33.508 1.00 97.44 79 PHE A N 1
ATOM 544 C CA . PHE A 1 79 ? -20.651 -7.732 33.032 1.00 97.44 79 PHE A CA 1
ATOM 545 C C . PHE A 1 79 ? -21.649 -7.285 34.101 1.00 97.44 79 PHE A C 1
ATOM 547 O O . PHE A 1 79 ? -21.440 -7.526 35.294 1.00 97.44 79 PHE A O 1
ATOM 554 N N . ARG A 1 80 ? -22.759 -6.686 33.672 1.00 94.88 80 ARG A N 1
ATOM 555 C CA . ARG A 1 80 ? -23.934 -6.378 34.498 1.00 94.88 80 ARG A CA 1
ATOM 556 C C . ARG A 1 80 ? -25.165 -6.885 33.760 1.00 94.88 80 ARG A C 1
ATOM 558 O O . ARG A 1 80 ? -25.332 -6.560 32.590 1.00 94.88 80 ARG A O 1
ATOM 565 N N . ASP A 1 81 ? -26.058 -7.600 34.441 1.00 90.56 81 ASP A N 1
ATOM 566 C CA . ASP A 1 81 ? -27.282 -8.134 33.815 1.00 90.56 81 ASP A CA 1
ATOM 567 C C . ASP A 1 81 ? -28.266 -7.040 33.355 1.00 90.56 81 ASP A C 1
ATOM 569 O O . ASP A 1 81 ? -29.180 -7.327 32.591 1.00 90.56 81 ASP A O 1
ATOM 573 N N . LEU A 1 82 ? -28.089 -5.797 33.824 1.00 87.69 82 LEU A N 1
ATOM 574 C CA . LEU A 1 82 ? -28.907 -4.630 33.489 1.00 87.69 82 LEU A CA 1
ATOM 575 C C . LEU A 1 82 ? -28.023 -3.376 33.376 1.00 87.69 82 LEU A C 1
ATOM 577 O O . LEU A 1 82 ? -27.143 -3.159 34.221 1.00 87.69 82 LEU A O 1
ATOM 581 N N . ALA A 1 83 ? -28.324 -2.491 32.423 1.00 83.38 83 ALA A N 1
ATOM 582 C CA . ALA A 1 83 ? -27.730 -1.157 32.266 1.00 83.38 83 ALA A CA 1
ATOM 583 C C . ALA A 1 83 ? -28.191 -0.166 33.365 1.00 83.38 83 ALA A C 1
ATOM 585 O O . ALA A 1 83 ? -28.728 0.904 33.089 1.00 83.38 83 ALA A O 1
ATOM 586 N N . SER A 1 84 ? -28.018 -0.531 34.640 1.00 80.56 84 SER A N 1
ATOM 587 C CA . SER A 1 84 ? -28.534 0.208 35.800 1.00 80.56 84 SER A CA 1
ATOM 588 C C . SER A 1 84 ? -27.483 0.416 36.902 1.00 80.56 84 SER A C 1
ATOM 590 O O . SER A 1 84 ? -26.746 -0.527 37.228 1.00 80.56 84 SER A O 1
ATOM 592 N N . PRO A 1 85 ? -27.465 1.585 37.583 1.00 78.19 85 PRO A N 1
ATOM 593 C CA . PRO A 1 85 ? -26.639 1.829 38.767 1.00 78.19 85 PRO A CA 1
ATOM 594 C C . PRO A 1 85 ? -26.812 0.797 39.884 1.00 78.19 85 PRO A C 1
ATOM 596 O O . PRO A 1 85 ? -25.868 0.549 40.631 1.00 78.19 85 PRO A O 1
ATOM 599 N N . SER A 1 86 ? -27.993 0.178 40.002 1.00 81.25 86 SER A N 1
ATOM 600 C CA . SER A 1 86 ? -28.280 -0.833 41.029 1.00 81.25 86 SER A CA 1
ATOM 601 C C . SER A 1 86 ? -27.957 -2.271 40.612 1.00 81.25 86 SER A C 1
ATOM 603 O O . SER A 1 86 ? -28.155 -3.179 41.418 1.00 81.25 86 SER A O 1
ATOM 605 N N . ALA A 1 87 ? -27.516 -2.505 39.372 1.00 87.25 87 ALA A N 1
ATOM 606 C CA . ALA A 1 87 ? -27.118 -3.833 38.911 1.00 87.25 87 ALA A CA 1
ATOM 607 C C . ALA A 1 87 ? -25.802 -4.284 39.567 1.00 87.25 87 ALA A C 1
ATOM 609 O O . ALA A 1 87 ? -24.905 -3.475 39.812 1.00 87.25 87 ALA A O 1
ATOM 610 N N . SER A 1 88 ? -25.678 -5.582 39.843 1.00 90.25 88 SER A N 1
ATOM 611 C CA . SER A 1 88 ? -24.436 -6.181 40.335 1.00 90.25 88 SER A CA 1
ATOM 612 C C . SER A 1 88 ? -23.410 -6.338 39.216 1.00 90.25 88 SER A C 1
ATOM 614 O O . SER A 1 88 ? -23.756 -6.747 38.112 1.00 90.25 88 SER A O 1
ATOM 616 N N . GLU A 1 89 ? -22.141 -6.078 39.527 1.00 94.31 89 GLU A N 1
ATOM 617 C CA . GLU A 1 89 ? -21.020 -6.407 38.644 1.00 94.31 89 GLU A CA 1
ATOM 618 C C . GLU A 1 89 ? -20.590 -7.867 38.815 1.00 94.31 89 GLU A C 1
ATOM 620 O O . GLU A 1 89 ? -20.401 -8.347 39.936 1.00 94.31 89 GLU A O 1
ATOM 625 N N . ARG A 1 90 ? -20.344 -8.544 37.694 1.00 94.69 90 ARG A N 1
ATOM 626 C CA . ARG A 1 90 ? -19.643 -9.825 37.615 1.00 94.69 90 ARG A CA 1
ATOM 627 C C . ARG A 1 90 ? -18.371 -9.624 36.799 1.00 94.69 90 ARG A C 1
ATOM 629 O O . ARG A 1 90 ? -18.444 -9.330 35.612 1.00 94.69 90 ARG A O 1
ATOM 636 N N . ASN A 1 91 ? -17.209 -9.800 37.421 1.00 96.69 91 ASN A N 1
ATOM 637 C CA . ASN A 1 91 ? -15.948 -9.862 36.685 1.00 96.69 91 ASN A CA 1
ATOM 638 C C . ASN A 1 91 ? -15.837 -11.240 36.014 1.00 96.69 91 ASN A C 1
ATOM 640 O O . ASN A 1 91 ? -15.901 -12.258 36.705 1.00 96.69 91 ASN A O 1
ATOM 644 N N . LEU A 1 92 ? -15.721 -11.261 34.685 1.00 97.62 92 LEU A N 1
ATOM 645 C CA . LEU A 1 92 ? -15.682 -12.489 33.892 1.00 97.62 92 LEU A CA 1
ATOM 646 C C . LEU A 1 92 ? -14.277 -13.108 33.861 1.00 97.62 92 LEU A C 1
ATOM 648 O O . LEU A 1 92 ? -14.147 -14.325 33.965 1.00 97.62 92 LEU A O 1
ATOM 652 N N . THR A 1 93 ? -13.223 -12.291 33.758 1.00 97.75 93 THR A N 1
ATOM 653 C CA . THR A 1 93 ? -11.856 -12.770 33.475 1.00 97.75 93 THR A CA 1
ATOM 654 C C . THR A 1 93 ? -10.983 -12.984 34.713 1.00 97.75 93 THR A C 1
ATOM 656 O O . THR A 1 93 ? -10.034 -13.765 34.649 1.00 97.75 93 THR A O 1
ATOM 659 N N . ALA A 1 94 ? -11.304 -12.389 35.869 1.00 94.50 94 ALA A N 1
ATOM 660 C CA . ALA A 1 94 ? -10.477 -12.482 37.082 1.00 94.50 94 ALA A CA 1
ATOM 661 C C . ALA A 1 94 ? -10.254 -13.912 37.602 1.00 94.50 94 ALA A C 1
ATOM 663 O O . ALA A 1 94 ? -9.239 -14.167 38.248 1.00 94.50 94 ALA A O 1
ATOM 664 N N . GLY A 1 95 ? -11.166 -14.849 37.314 1.00 93.50 95 GLY A N 1
ATOM 665 C CA . GLY A 1 95 ? -10.991 -16.265 37.661 1.00 93.50 95 GLY A CA 1
ATOM 666 C C . GLY A 1 95 ? -9.854 -16.962 36.900 1.00 93.50 95 GLY A C 1
ATOM 667 O O . GLY A 1 95 ? -9.379 -17.997 37.357 1.00 93.50 95 GLY A O 1
ATOM 668 N N . ILE A 1 96 ? -9.418 -16.388 35.774 1.00 94.56 96 ILE A N 1
ATOM 669 C CA . ILE A 1 96 ? -8.349 -16.902 34.906 1.00 94.56 96 ILE A CA 1
ATOM 670 C C . ILE A 1 96 ? -7.103 -16.013 35.013 1.00 94.56 96 ILE A C 1
ATOM 672 O O . ILE A 1 96 ? -5.998 -16.516 35.181 1.00 94.56 96 ILE A O 1
ATOM 676 N N . THR A 1 97 ? -7.275 -14.689 34.970 1.00 95.19 97 THR A N 1
ATOM 677 C CA . THR A 1 97 ? -6.160 -13.726 34.939 1.00 95.19 97 THR A CA 1
ATOM 678 C C . THR A 1 97 ? -5.627 -13.334 36.314 1.00 95.19 97 THR A C 1
ATOM 680 O O . THR A 1 97 ? -4.648 -12.596 36.398 1.00 95.19 97 THR A O 1
ATOM 683 N N . GLY A 1 98 ? -6.309 -13.707 37.402 1.00 92.75 98 GLY A N 1
ATOM 684 C CA . GLY A 1 98 ? -5.975 -13.224 38.745 1.00 92.75 98 GLY A CA 1
ATOM 685 C C . GLY A 1 98 ? -6.050 -11.698 38.894 1.00 92.75 98 GLY A C 1
ATOM 686 O O . GLY A 1 98 ? -5.444 -11.163 39.816 1.00 92.75 98 GLY A O 1
ATOM 687 N N . ALA A 1 99 ? -6.777 -11.011 37.997 1.00 90.00 99 ALA A N 1
ATOM 688 C CA . ALA A 1 99 ? -6.816 -9.552 37.851 1.00 90.00 99 ALA A CA 1
ATOM 689 C C . ALA A 1 99 ? -5.504 -8.887 37.367 1.00 90.00 99 ALA A C 1
ATOM 691 O O . ALA A 1 99 ? -5.349 -7.685 37.560 1.00 90.00 99 ALA A O 1
ATOM 692 N N . LEU A 1 100 ? -4.598 -9.637 36.723 1.00 94.00 100 LEU A N 1
ATOM 693 C CA . LEU A 1 100 ? -3.296 -9.147 36.228 1.00 94.00 100 LEU A CA 1
ATOM 694 C C . LEU A 1 100 ? -3.106 -9.253 34.697 1.00 94.00 100 LEU A C 1
ATOM 696 O O . LEU A 1 100 ? -2.053 -8.884 34.190 1.00 94.00 100 LEU A O 1
ATOM 700 N N . GLY A 1 101 ? -4.096 -9.777 33.968 1.00 95.75 101 GLY A N 1
ATOM 701 C CA . GLY A 1 101 ? -4.103 -9.811 32.496 1.00 95.75 101 GLY A CA 1
ATOM 702 C C . GLY A 1 101 ? -4.642 -8.508 31.900 1.00 95.75 101 GLY A C 1
ATOM 703 O O . GLY A 1 101 ? -4.817 -7.533 32.630 1.00 95.75 101 GLY A O 1
ATOM 704 N N . ASP A 1 102 ? -4.955 -8.510 30.606 1.00 97.19 102 ASP A N 1
ATOM 705 C CA . ASP A 1 102 ? -5.575 -7.369 29.917 1.00 97.19 102 ASP A CA 1
ATOM 706 C C . ASP A 1 102 ? -6.649 -7.832 28.923 1.00 97.19 102 ASP A C 1
ATOM 708 O O . ASP A 1 102 ? -6.528 -8.899 28.323 1.00 97.19 102 ASP A O 1
ATOM 712 N N . VAL A 1 103 ? -7.703 -7.031 28.765 1.00 97.75 103 VAL A N 1
ATOM 713 C CA . VAL A 1 103 ? -8.850 -7.273 27.881 1.00 97.75 103 VAL A CA 1
ATOM 714 C C . VAL A 1 103 ? -9.065 -6.050 26.998 1.00 97.75 103 VAL A C 1
ATOM 716 O O . VAL A 1 103 ? -8.971 -4.917 27.478 1.00 97.75 103 VAL A O 1
ATOM 719 N N . LYS A 1 104 ? -9.419 -6.278 25.736 1.00 95.88 104 LYS A N 1
ATOM 720 C CA . LYS A 1 104 ? -9.871 -5.235 24.811 1.00 95.88 104 LYS A CA 1
ATOM 721 C C . LYS A 1 104 ? -10.821 -5.787 23.749 1.00 95.88 104 LYS A C 1
ATOM 723 O O . LYS A 1 104 ? -11.034 -7.000 23.669 1.00 95.88 104 LYS A O 1
ATOM 728 N N . ASP A 1 105 ? -11.388 -4.872 22.974 1.00 97.00 105 ASP A N 1
ATOM 729 C CA . ASP A 1 105 ? -12.152 -5.125 21.752 1.00 97.00 105 ASP A CA 1
ATOM 730 C C . ASP A 1 105 ? -13.325 -6.096 21.979 1.00 97.00 105 ASP A C 1
ATOM 732 O O . ASP A 1 105 ? -13.400 -7.193 21.426 1.00 97.00 105 ASP A O 1
ATOM 736 N N . VAL A 1 106 ? -14.222 -5.709 22.886 1.00 98.06 106 VAL A N 1
ATOM 737 C CA . VAL A 1 106 ? -15.404 -6.497 23.251 1.00 98.06 106 VAL A CA 1
ATOM 738 C C . VAL A 1 106 ? -16.516 -6.272 22.229 1.00 98.06 106 VAL A C 1
ATOM 740 O O . VAL A 1 106 ? -16.845 -5.130 21.925 1.00 98.06 106 VAL A O 1
ATOM 743 N N . GLU A 1 107 ? -17.157 -7.347 21.775 1.00 97.56 107 GLU A N 1
ATOM 744 C CA . GLU A 1 107 ? -18.323 -7.312 20.888 1.00 97.56 107 GLU A CA 1
ATOM 745 C C . GLU A 1 107 ? -19.414 -8.287 21.367 1.00 97.56 107 GLU A C 1
ATOM 747 O O . GLU A 1 107 ? -19.125 -9.337 21.951 1.00 97.56 107 GLU A O 1
ATOM 752 N N . ALA A 1 108 ? -20.687 -7.953 21.136 1.00 96.94 108 ALA A N 1
ATOM 753 C CA . ALA A 1 108 ? -21.821 -8.809 21.483 1.00 96.94 108 ALA A CA 1
ATOM 754 C C . ALA A 1 108 ? -22.324 -9.598 20.263 1.00 96.94 108 ALA A C 1
ATOM 756 O O . ALA A 1 108 ? -22.303 -9.117 19.130 1.00 96.94 108 ALA A O 1
ATOM 757 N N . SER A 1 109 ? -22.823 -10.818 20.480 1.00 96.88 109 SER A N 1
ATOM 758 C CA . SER A 1 109 ? -23.496 -11.565 19.411 1.00 96.88 109 SER A CA 1
ATOM 759 C C . SER A 1 109 ? -24.799 -10.875 18.996 1.00 96.88 109 SER A C 1
ATOM 761 O O . SER A 1 109 ? -25.465 -10.236 19.812 1.00 96.88 109 SER A O 1
ATOM 763 N N . PHE A 1 110 ? -25.205 -11.029 17.731 1.00 95.69 110 PHE A N 1
ATOM 764 C CA . PHE A 1 110 ? -26.415 -10.385 17.196 1.00 95.69 110 PHE A CA 1
ATOM 765 C C . PHE A 1 110 ? -27.696 -10.741 17.973 1.00 95.69 110 PHE A C 1
ATOM 767 O O . PHE A 1 110 ? -28.609 -9.928 18.057 1.00 95.69 110 PHE A O 1
ATOM 774 N N . ASP A 1 111 ? -27.767 -11.929 18.577 1.00 95.38 111 ASP A N 1
ATOM 775 C CA . ASP A 1 111 ? -28.886 -12.371 19.419 1.00 95.38 111 ASP A CA 1
ATOM 776 C C . ASP A 1 111 ? -28.770 -11.944 20.898 1.00 95.38 111 ASP A C 1
ATOM 778 O O . ASP A 1 111 ? -29.660 -12.248 21.693 1.00 95.38 111 ASP A O 1
ATOM 782 N N . GLY A 1 112 ? -27.686 -11.262 21.281 1.00 95.19 112 GLY A N 1
ATOM 783 C CA . GLY A 1 112 ? -27.397 -10.828 22.647 1.00 95.19 112 GLY A CA 1
ATOM 784 C C . GLY A 1 112 ? -27.071 -11.956 23.636 1.00 95.19 112 GLY A C 1
ATOM 785 O O . GLY A 1 112 ? -27.070 -11.704 24.841 1.00 95.19 112 GLY A O 1
ATOM 786 N N . SER A 1 113 ? -26.828 -13.194 23.183 1.00 96.19 113 SER A N 1
ATOM 787 C CA . SER A 1 113 ? -26.587 -14.347 24.071 1.00 96.19 113 SER A CA 1
ATOM 788 C C . SER A 1 113 ? -25.123 -14.536 24.492 1.00 96.19 113 SER A C 1
ATOM 790 O O . SER A 1 113 ? -24.857 -15.197 25.505 1.00 96.19 113 SER A O 1
ATOM 792 N N . LYS A 1 114 ? -24.178 -13.938 23.755 1.00 97.88 114 LYS A N 1
ATOM 793 C CA . LYS A 1 114 ? -22.734 -14.110 23.940 1.00 97.88 114 LYS A CA 1
ATOM 794 C C . LYS A 1 114 ? -21.947 -12.804 23.809 1.00 97.88 114 LYS A C 1
ATOM 796 O O . LYS A 1 114 ? -22.419 -11.824 23.236 1.00 97.88 114 LYS A O 1
ATOM 801 N N . LEU A 1 115 ? -20.706 -12.837 24.290 1.00 98.62 115 LEU A N 1
ATOM 802 C CA . LEU A 1 115 ? -19.673 -11.822 24.062 1.00 98.62 115 LEU A CA 1
ATOM 803 C C . LEU A 1 115 ? -18.442 -12.484 23.434 1.00 98.62 115 LEU A C 1
ATOM 805 O O . LEU A 1 115 ? -18.080 -13.581 23.854 1.00 98.62 115 LEU A O 1
ATOM 809 N N . VAL A 1 116 ? -17.791 -11.823 22.479 1.00 98.75 116 VAL A N 1
ATOM 810 C CA . VAL A 1 116 ? -16.446 -12.177 21.989 1.00 98.75 116 VAL A CA 1
ATOM 811 C C . VAL A 1 116 ? -15.491 -11.022 22.291 1.00 98.75 116 VAL A C 1
ATOM 813 O O . VAL A 1 116 ? -15.923 -9.873 22.327 1.00 98.75 116 VAL A O 1
ATOM 816 N N . PHE A 1 117 ? -14.232 -11.316 22.613 1.00 98.81 117 PHE A N 1
ATOM 817 C CA . PHE A 1 117 ? -13.239 -10.299 22.982 1.00 98.81 117 PHE A CA 1
ATOM 818 C C . PHE A 1 117 ? -11.805 -10.827 22.888 1.00 98.81 117 PHE A C 1
ATOM 820 O O . PHE A 1 117 ? -11.578 -12.042 22.885 1.00 98.81 117 PHE A O 1
ATOM 827 N N . ALA A 1 118 ? -10.837 -9.912 22.867 1.00 98.62 118 ALA A N 1
ATOM 828 C CA . ALA A 1 118 ? -9.423 -10.233 23.003 1.00 98.62 118 ALA A CA 1
ATOM 829 C C . ALA A 1 118 ? -9.015 -10.246 24.489 1.00 98.62 118 ALA A C 1
ATOM 831 O O . ALA A 1 118 ? -9.320 -9.319 25.243 1.00 98.62 118 ALA A O 1
ATOM 832 N N . LEU A 1 119 ? -8.316 -11.295 24.929 1.00 98.44 119 LEU A N 1
ATOM 833 C CA . LEU A 1 119 ? -7.759 -11.412 26.282 1.00 98.44 119 LEU A CA 1
ATOM 834 C C . LEU A 1 119 ? -6.321 -11.928 26.215 1.00 98.44 119 LEU A C 1
ATOM 836 O O . LEU A 1 119 ? -6.062 -12.992 25.647 1.00 98.44 119 LEU A O 1
ATOM 840 N N . ARG A 1 120 ? -5.412 -11.207 26.877 1.00 97.69 120 ARG A N 1
ATOM 841 C CA . ARG A 1 120 ? -4.031 -11.623 27.133 1.00 97.69 120 ARG A CA 1
ATOM 842 C C . ARG A 1 120 ? -3.854 -11.976 28.611 1.00 97.69 120 ARG A C 1
ATOM 844 O O . ARG A 1 120 ? -4.341 -11.275 29.505 1.00 97.69 120 ARG A O 1
ATOM 851 N N . LEU A 1 121 ? -3.179 -13.093 28.876 1.00 96.56 121 LEU A N 1
ATOM 852 C CA . LEU A 1 121 ? -2.856 -13.532 30.237 1.00 96.56 121 LEU A CA 1
ATOM 853 C C . LEU A 1 121 ? -1.723 -12.672 30.846 1.00 96.56 121 LEU A C 1
ATOM 855 O O . LEU A 1 121 ? -1.022 -11.990 30.103 1.00 96.56 121 LEU A O 1
ATOM 859 N N . PRO A 1 122 ? -1.548 -12.663 32.183 1.00 95.94 122 PRO A N 1
ATOM 860 C CA . PRO A 1 122 ? -0.461 -11.920 32.824 1.00 95.94 122 PRO A CA 1
ATOM 861 C C . PRO A 1 122 ? 0.916 -12.393 32.347 1.00 95.94 122 PRO A C 1
ATOM 863 O O . PRO A 1 122 ? 1.086 -13.583 32.077 1.00 95.94 122 PRO A O 1
ATOM 866 N N . ASP A 1 123 ? 1.901 -11.493 32.338 1.00 94.50 123 ASP A N 1
ATOM 867 C CA . ASP A 1 123 ? 3.284 -11.855 32.016 1.00 94.50 123 ASP A CA 1
ATOM 868 C C . ASP A 1 123 ? 3.834 -12.931 32.963 1.00 94.50 123 ASP A C 1
ATOM 870 O O . ASP A 1 123 ? 3.585 -12.940 34.175 1.00 94.50 123 ASP A O 1
ATOM 874 N N . ILE A 1 124 ? 4.626 -13.834 32.396 1.00 94.44 124 ILE A N 1
ATOM 875 C CA . ILE A 1 124 ? 5.297 -14.912 33.109 1.00 94.44 124 ILE A CA 1
ATOM 876 C C . ILE A 1 124 ? 6.648 -14.385 33.606 1.00 94.44 124 ILE A C 1
ATOM 878 O O . ILE A 1 124 ? 7.519 -13.987 32.828 1.00 94.44 124 ILE A O 1
ATOM 882 N N . GLU A 1 125 ? 6.829 -14.382 34.927 1.00 93.75 125 GLU A N 1
ATOM 883 C CA . GLU A 1 125 ? 8.030 -13.851 35.574 1.00 93.75 125 GLU A CA 1
ATOM 884 C C . GLU A 1 125 ? 9.293 -14.612 35.123 1.00 93.75 125 GLU A C 1
ATOM 886 O O . GLU A 1 125 ? 9.406 -15.822 35.322 1.00 93.75 125 GLU A O 1
ATOM 891 N N . ASN A 1 126 ? 10.278 -13.884 34.587 1.00 93.12 126 ASN A N 1
ATOM 892 C CA . ASN A 1 126 ? 11.543 -14.411 34.050 1.00 93.12 126 ASN A CA 1
ATOM 893 C C . ASN A 1 126 ? 11.421 -15.289 32.781 1.00 93.12 126 ASN A C 1
ATOM 895 O O . ASN A 1 126 ? 12.401 -15.941 32.420 1.00 93.12 126 ASN A O 1
ATOM 899 N N . ALA A 1 127 ? 10.269 -15.310 32.101 1.00 93.88 127 ALA A N 1
ATOM 900 C CA . ALA A 1 127 ? 10.152 -15.905 30.768 1.00 93.88 127 ALA A CA 1
ATOM 901 C C . ALA A 1 127 ? 10.714 -14.966 29.684 1.00 93.88 127 ALA A C 1
ATOM 903 O O . ALA A 1 127 ? 10.668 -13.739 29.834 1.00 93.88 127 ALA A O 1
ATOM 904 N N . ALA A 1 128 ? 11.249 -15.541 28.605 1.00 91.06 128 ALA A N 1
ATOM 905 C CA . ALA A 1 128 ? 11.723 -14.780 27.451 1.00 91.06 128 ALA A CA 1
ATOM 906 C C . ALA A 1 128 ? 10.535 -14.139 26.695 1.00 91.06 128 ALA A C 1
ATOM 908 O O . ALA A 1 128 ? 9.410 -14.617 26.856 1.00 91.06 128 ALA A O 1
ATOM 909 N N . PRO A 1 129 ? 10.722 -13.058 25.910 1.00 87.12 129 PRO A N 1
ATOM 910 C CA . PRO A 1 129 ? 9.628 -12.395 25.189 1.00 87.12 129 PRO A CA 1
ATOM 911 C C . PRO A 1 129 ? 8.782 -13.341 24.323 1.00 87.12 129 PRO A C 1
ATOM 913 O O . PRO A 1 129 ? 7.563 -13.206 24.285 1.00 87.12 129 PRO A O 1
ATOM 916 N N . GLU A 1 130 ? 9.414 -14.327 23.690 1.00 86.06 130 GLU A 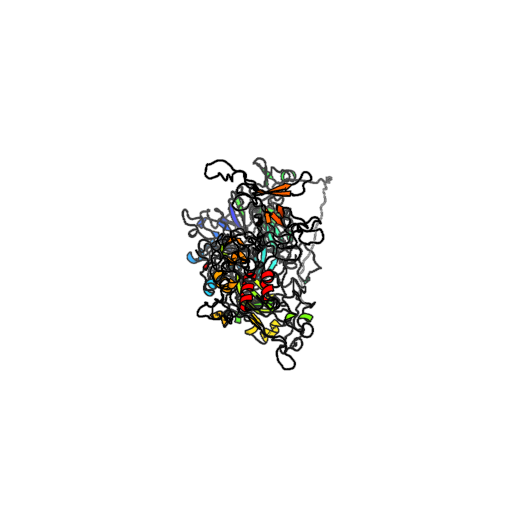N 1
ATOM 917 C CA . GLU A 1 130 ? 8.791 -15.369 22.868 1.00 86.06 130 GLU A CA 1
ATOM 918 C C . GLU A 1 130 ? 8.009 -16.430 23.668 1.00 86.06 130 GLU A C 1
ATOM 920 O O . GLU A 1 130 ? 7.150 -17.106 23.107 1.00 86.06 130 GLU A O 1
ATOM 925 N N . ASP A 1 131 ? 8.278 -16.554 24.972 1.00 90.94 131 ASP A N 1
ATOM 926 C CA . ASP A 1 131 ? 7.553 -17.423 25.910 1.00 90.94 131 ASP A CA 1
ATOM 927 C C . ASP A 1 131 ? 6.395 -16.680 26.616 1.00 90.94 131 ASP A C 1
ATOM 929 O O . ASP A 1 131 ? 5.654 -17.282 27.400 1.00 90.94 131 ASP A O 1
ATOM 933 N N . GLN A 1 132 ? 6.247 -15.364 26.406 1.00 94.62 132 GLN A N 1
ATOM 934 C CA . GLN A 1 132 ? 5.169 -14.584 27.016 1.00 94.62 132 GLN A CA 1
ATOM 935 C C . GLN A 1 132 ? 3.814 -14.887 26.350 1.00 94.62 132 GLN A C 1
ATOM 937 O O . GLN A 1 132 ? 3.766 -15.086 25.137 1.00 94.62 132 GLN A O 1
ATOM 942 N N . PRO A 1 133 ? 2.688 -14.854 27.093 1.00 95.44 133 PRO A N 1
ATOM 943 C CA . PRO A 1 133 ? 1.369 -15.105 26.514 1.00 95.44 133 PRO A CA 1
ATOM 944 C C . PRO A 1 133 ? 1.028 -14.144 25.372 1.00 95.44 133 PRO A C 1
ATOM 946 O O . PRO A 1 133 ? 1.373 -12.958 25.431 1.00 95.44 133 PRO A O 1
ATOM 949 N N . THR A 1 134 ? 0.282 -14.615 24.375 1.00 97.00 134 THR A N 1
ATOM 950 C CA . THR A 1 134 ? -0.235 -13.771 23.291 1.00 97.00 134 THR A CA 1
ATOM 951 C C . THR A 1 134 ? -1.670 -13.306 23.549 1.00 97.00 134 THR A C 1
ATOM 953 O O . THR A 1 134 ? -2.413 -13.850 24.379 1.00 97.00 134 THR A O 1
ATOM 956 N N . TRP A 1 135 ? -2.078 -12.261 22.830 1.00 98.31 135 TRP A N 1
ATOM 957 C CA . TRP A 1 135 ? -3.478 -11.891 22.676 1.00 98.31 135 TRP A CA 1
ATOM 958 C C . TRP A 1 135 ? -4.243 -13.020 21.988 1.00 98.31 135 TRP A C 1
ATOM 960 O O . TRP A 1 135 ? -3.859 -13.481 20.916 1.00 98.31 135 TRP A O 1
ATOM 970 N N . ASN A 1 136 ? -5.322 -13.463 22.625 1.00 98.25 136 ASN A N 1
ATOM 971 C CA . ASN A 1 136 ? -6.136 -14.582 22.179 1.00 98.25 136 ASN A CA 1
ATOM 972 C C . ASN A 1 136 ? -7.613 -14.189 22.120 1.00 98.25 136 ASN A C 1
ATOM 974 O O . ASN A 1 136 ? -8.074 -13.388 22.934 1.00 98.25 136 ASN A O 1
ATOM 978 N N . ILE A 1 137 ? -8.378 -14.830 21.232 1.00 98.62 137 ILE A N 1
ATOM 979 C CA . ILE A 1 137 ? -9.832 -14.638 21.146 1.00 98.62 137 ILE A CA 1
ATOM 980 C C . ILE A 1 137 ? -10.559 -15.538 22.153 1.00 98.62 137 ILE A C 1
ATOM 982 O O . ILE A 1 137 ? -10.335 -16.753 22.205 1.00 98.62 137 ILE A O 1
ATOM 986 N N . TRP A 1 138 ? -11.459 -14.945 22.936 1.00 98.62 138 TRP A N 1
ATOM 987 C CA . TRP A 1 138 ? -12.289 -15.623 23.933 1.00 98.62 138 TRP A CA 1
ATOM 988 C C . TRP A 1 138 ? -13.771 -15.357 23.689 1.00 98.62 138 TRP A C 1
ATOM 990 O O . TRP A 1 138 ? -14.159 -14.273 23.261 1.00 98.62 138 TRP A O 1
ATOM 1000 N N . GLU A 1 139 ? -14.598 -16.352 24.002 1.00 98.56 139 GLU A N 1
ATOM 1001 C CA . GLU A 1 139 ? -16.055 -16.273 23.938 1.00 98.56 139 GLU A CA 1
ATOM 1002 C C . GLU A 1 139 ? -16.656 -16.509 25.331 1.00 98.56 139 GLU A C 1
ATOM 1004 O O . GLU A 1 139 ? -16.223 -17.391 26.085 1.00 98.56 139 GLU A O 1
ATOM 1009 N N . TYR A 1 140 ? -17.674 -15.720 25.668 1.00 98.44 140 TYR A N 1
ATOM 1010 C CA . TYR A 1 140 ? -18.447 -15.847 26.893 1.00 98.44 140 TYR A CA 1
ATOM 1011 C C . TYR A 1 140 ? -19.934 -16.057 26.602 1.00 98.4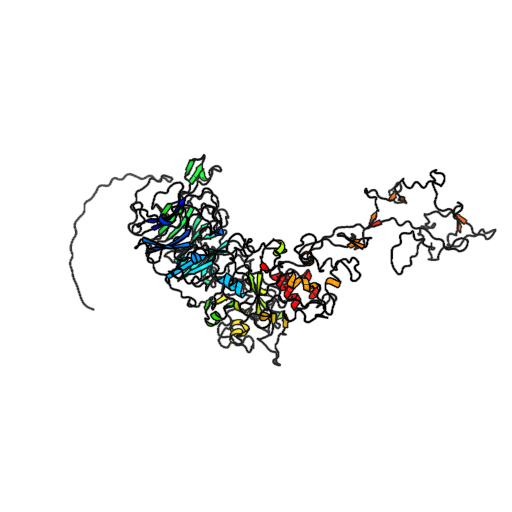4 140 TYR A C 1
ATOM 1013 O O . TYR A 1 140 ? -20.591 -15.170 26.061 1.00 98.44 140 TYR A O 1
ATOM 1021 N N . ASP A 1 141 ? -20.478 -17.197 27.026 1.00 98.06 141 ASP A N 1
ATOM 1022 C CA . ASP A 1 141 ? -21.913 -17.490 26.984 1.00 98.06 141 ASP A CA 1
ATOM 1023 C C . ASP A 1 141 ? -22.592 -16.983 28.265 1.00 98.06 141 ASP A C 1
ATOM 1025 O O . ASP A 1 141 ? -22.265 -17.397 29.383 1.00 98.06 141 ASP A O 1
ATOM 1029 N N . ILE A 1 142 ? -23.555 -16.072 28.107 1.00 96.19 142 ILE A N 1
ATOM 1030 C CA . ILE A 1 142 ? -24.172 -15.346 29.225 1.00 96.19 142 ILE A CA 1
ATOM 1031 C C . ILE A 1 142 ? -25.115 -16.248 30.032 1.00 96.19 142 ILE A C 1
ATOM 1033 O O . ILE A 1 142 ? -25.191 -16.122 31.258 1.00 96.19 142 ILE A O 1
ATOM 1037 N N . ALA A 1 143 ? -25.819 -17.166 29.363 1.00 95.25 143 ALA A N 1
ATOM 1038 C CA . ALA A 1 143 ? -26.855 -18.003 29.965 1.00 95.25 143 ALA A CA 1
ATOM 1039 C C . ALA A 1 143 ? -26.276 -19.158 30.799 1.00 95.25 143 ALA A C 1
ATOM 1041 O O . ALA A 1 143 ? -26.807 -19.497 31.859 1.00 95.25 143 ALA A O 1
ATOM 1042 N N . THR A 1 144 ? -25.184 -19.760 30.331 1.00 97.19 144 THR A N 1
ATOM 1043 C CA . THR A 1 144 ? -24.452 -20.836 31.018 1.00 97.19 144 THR A CA 1
ATOM 1044 C C . THR A 1 144 ? -23.326 -20.315 31.909 1.00 97.19 144 THR A C 1
ATOM 1046 O O . THR A 1 144 ? -22.814 -21.064 32.743 1.00 97.19 144 THR A O 1
ATOM 1049 N N . ALA A 1 145 ? -22.964 -19.037 31.759 1.00 95.38 145 ALA A N 1
ATOM 1050 C CA . ALA A 1 145 ? -21.803 -18.397 32.364 1.00 95.38 145 ALA A CA 1
ATOM 1051 C C . ALA A 1 145 ? -20.463 -19.084 32.027 1.00 95.38 145 ALA A C 1
ATOM 1053 O O . ALA A 1 145 ? -19.535 -19.067 32.841 1.00 95.38 145 ALA A O 1
ATOM 1054 N N . ALA A 1 146 ? -20.360 -19.685 30.839 1.00 96.69 146 ALA A N 1
ATOM 1055 C CA . ALA A 1 146 ? -19.153 -20.349 30.363 1.00 96.69 146 ALA A CA 1
ATOM 1056 C C . ALA A 1 146 ? -18.210 -19.349 29.675 1.00 96.69 146 ALA A C 1
ATOM 1058 O O . ALA A 1 146 ? -18.611 -18.668 28.736 1.00 96.69 146 ALA A O 1
ATOM 1059 N N . LEU A 1 147 ? -16.956 -19.294 30.129 1.00 97.50 147 LEU A N 1
ATOM 1060 C CA . LEU A 1 147 ? -15.870 -18.527 29.513 1.00 97.50 147 LEU A CA 1
ATOM 1061 C C . LEU A 1 147 ? -14.861 -19.499 28.896 1.00 97.50 147 LEU A C 1
ATOM 1063 O O . LEU A 1 147 ? -14.282 -20.302 29.628 1.00 97.50 147 LEU A O 1
ATOM 1067 N N . ASN A 1 148 ? -14.630 -19.409 27.586 1.00 96.19 148 ASN A N 1
ATOM 1068 C CA . ASN A 1 148 ? -13.715 -20.293 26.862 1.00 96.19 148 ASN A CA 1
ATOM 1069 C C . ASN A 1 148 ? -12.798 -19.481 25.935 1.00 96.19 148 ASN A C 1
ATOM 1071 O O . ASN A 1 148 ? -13.264 -18.564 25.260 1.00 96.19 148 ASN A O 1
ATOM 1075 N N . ARG A 1 149 ? -11.512 -19.845 25.842 1.00 97.31 149 ARG A N 1
ATOM 1076 C CA . ARG A 1 149 ? -10.664 -19.426 24.712 1.00 97.31 149 ARG A CA 1
ATOM 1077 C C . ARG A 1 149 ? -11.231 -20.110 23.474 1.00 97.31 149 ARG A C 1
ATOM 1079 O O . ARG A 1 149 ? -11.521 -21.300 23.563 1.00 97.31 149 ARG A O 1
ATOM 1086 N N . VAL A 1 150 ? -11.424 -19.404 22.362 1.00 97.88 150 VAL A N 1
ATOM 1087 C CA . VAL A 1 150 ? -12.051 -19.990 21.162 1.00 97.88 150 VAL A CA 1
ATOM 1088 C C . VAL A 1 150 ? -11.135 -21.073 20.585 1.00 97.88 150 VAL A C 1
ATOM 1090 O O . VAL A 1 150 ? -11.516 -22.241 20.496 1.00 97.88 150 VAL A O 1
ATOM 1093 N N . MET A 1 151 ? -9.872 -20.723 20.333 1.00 96.81 151 MET A N 1
ATOM 1094 C CA . MET A 1 151 ? -8.828 -21.680 19.962 1.00 96.81 151 MET A CA 1
ATOM 1095 C C . MET A 1 151 ? -8.420 -22.532 21.172 1.00 96.81 151 MET A C 1
ATOM 1097 O O . MET A 1 151 ? -7.754 -22.068 22.098 1.00 96.81 151 MET A O 1
ATOM 1101 N N . GLN A 1 152 ? -8.814 -23.808 21.172 1.00 94.56 152 GLN A N 1
ATOM 1102 C CA . GLN A 1 152 ? -8.590 -24.698 22.319 1.00 94.56 152 GLN A CA 1
ATOM 1103 C C . GLN A 1 152 ? -7.111 -25.063 22.523 1.00 94.56 152 GLN A C 1
ATOM 1105 O O . GLN A 1 152 ? -6.629 -25.096 23.654 1.00 94.56 152 GLN A O 1
ATOM 1110 N N . SER A 1 153 ? -6.386 -25.357 21.440 1.00 94.38 153 SER A N 1
ATOM 1111 C CA . SER A 1 153 ? -4.994 -25.822 21.501 1.00 94.38 153 SER A CA 1
ATOM 1112 C C . SER A 1 153 ? -4.030 -24.671 21.775 1.00 94.38 153 SER A C 1
ATOM 1114 O O . SER A 1 153 ? -3.996 -23.735 20.984 1.00 94.38 153 SER A O 1
ATOM 1116 N N . ASP A 1 154 ? -3.188 -24.789 22.808 1.00 91.75 154 ASP A N 1
ATOM 1117 C CA . ASP A 1 154 ? -2.137 -23.802 23.120 1.00 91.75 154 ASP A CA 1
ATOM 1118 C C . ASP A 1 154 ? -1.224 -23.526 21.915 1.00 91.75 154 ASP A C 1
ATOM 1120 O O . ASP A 1 154 ? -0.927 -22.383 21.605 1.00 91.75 154 ASP A O 1
ATOM 1124 N N . ILE A 1 155 ? -0.861 -24.568 21.159 1.00 90.44 155 ILE A N 1
ATOM 1125 C CA . ILE A 1 155 ? -0.019 -24.431 19.960 1.00 90.44 155 ILE A CA 1
ATOM 1126 C C . ILE A 1 155 ? -0.715 -23.592 18.880 1.00 90.44 155 ILE A C 1
ATOM 1128 O O . ILE A 1 155 ? -0.044 -22.882 18.146 1.00 90.44 155 ILE A O 1
ATOM 1132 N N . GLN A 1 156 ? -2.044 -23.674 18.743 1.00 92.19 156 GLN A N 1
ATOM 1133 C CA . GLN A 1 156 ? -2.770 -22.828 17.788 1.00 92.19 156 GLN A CA 1
ATOM 1134 C C . GLN A 1 156 ? -3.011 -21.428 18.345 1.00 92.19 156 GLN A C 1
ATOM 1136 O O . GLN A 1 156 ? -2.857 -20.466 17.603 1.00 92.19 156 GLN A O 1
ATOM 1141 N N . ALA A 1 157 ? -3.348 -21.318 19.626 1.00 93.19 157 ALA A N 1
ATOM 1142 C CA . ALA A 1 157 ? -3.539 -20.070 20.348 1.00 93.19 157 ALA A CA 1
ATOM 1143 C C . ALA A 1 157 ? -2.304 -19.159 20.247 1.00 93.19 157 ALA A C 1
ATOM 1145 O O . ALA A 1 157 ? -2.370 -18.117 19.607 1.00 93.19 157 ALA A O 1
ATOM 1146 N N . GLU A 1 158 ? -1.139 -19.609 20.712 1.00 93.56 158 GLU A N 1
ATOM 1147 C CA . GLU A 1 158 ? 0.059 -18.761 20.818 1.00 93.56 158 GLU A CA 1
ATOM 1148 C C . GLU A 1 158 ? 0.828 -18.563 19.481 1.00 93.56 158 GLU A C 1
ATOM 1150 O O . GLU A 1 158 ? 1.932 -18.029 19.461 1.00 93.56 158 GLU A O 1
ATOM 1155 N N . ASN A 1 159 ? 0.260 -18.959 18.329 1.00 92.56 159 ASN A N 1
ATOM 1156 C CA . ASN A 1 159 ? 0.865 -18.777 16.990 1.00 92.56 159 ASN A CA 1
ATOM 1157 C C . ASN A 1 159 ? 0.770 -17.335 16.430 1.00 92.56 159 ASN A C 1
ATOM 1159 O O . ASN A 1 159 ? 1.183 -17.088 15.291 1.00 92.56 159 ASN A O 1
ATOM 1163 N N . GLY A 1 160 ? 0.180 -16.398 17.173 1.00 94.50 160 GLY A N 1
ATOM 1164 C CA . GLY A 1 160 ? 0.038 -14.997 16.780 1.00 94.50 160 GLY A CA 1
ATOM 1165 C C . GLY A 1 160 ? -0.632 -14.154 17.863 1.00 94.50 160 GLY A C 1
ATOM 1166 O O . GLY A 1 160 ? -1.089 -14.678 18.877 1.00 94.50 160 GLY A O 1
ATOM 1167 N N . GLN A 1 161 ? -0.669 -12.843 17.636 1.00 97.75 161 GLN A N 1
ATOM 1168 C CA . GLN A 1 161 ? -1.423 -11.888 18.447 1.00 97.75 161 GLN A CA 1
ATOM 1169 C C . GLN A 1 161 ? -2.783 -11.683 17.773 1.00 97.75 161 GLN A C 1
ATOM 1171 O O . GLN A 1 161 ? -2.811 -11.199 16.642 1.00 97.75 161 GLN A O 1
ATOM 1176 N N . ASP A 1 162 ? -3.882 -12.052 18.430 1.00 98.44 162 ASP A N 1
ATOM 1177 C CA . ASP A 1 162 ? -5.240 -11.951 17.882 1.00 98.44 162 ASP A CA 1
ATOM 1178 C C . ASP A 1 162 ? -6.083 -10.934 18.656 1.00 98.44 162 ASP A C 1
ATOM 1180 O O . ASP A 1 162 ? -6.298 -11.073 19.863 1.00 98.44 162 ASP A O 1
ATOM 1184 N N . VAL A 1 163 ? -6.576 -9.918 17.949 1.00 98.62 163 VAL A N 1
ATOM 1185 C CA . VAL A 1 163 ? -7.288 -8.759 18.508 1.00 98.62 163 VAL A CA 1
ATOM 1186 C C . VAL A 1 163 ? -8.514 -8.405 17.657 1.00 98.62 163 VAL A C 1
ATOM 1188 O O . VAL A 1 163 ? -8.710 -8.970 16.580 1.00 98.62 163 VAL A O 1
ATOM 1191 N N . ALA A 1 164 ? -9.356 -7.494 18.143 1.00 98.06 164 ALA A N 1
ATOM 1192 C CA . ALA A 1 164 ? -10.548 -6.998 17.451 1.00 98.06 164 ALA A CA 1
ATOM 1193 C C . ALA A 1 164 ? -11.473 -8.070 16.819 1.00 98.06 164 ALA A C 1
ATOM 1195 O O . ALA A 1 164 ? -11.730 -8.027 15.613 1.00 98.06 164 ALA A O 1
ATOM 1196 N N . PRO A 1 165 ? -11.981 -9.055 17.590 1.00 98.62 165 PRO A N 1
ATOM 1197 C CA . PRO A 1 165 ? -12.919 -10.044 17.075 1.00 98.62 165 PRO A CA 1
ATOM 1198 C C . PRO A 1 165 ? -14.343 -9.490 16.910 1.00 98.62 165 PRO A C 1
ATOM 1200 O O . PRO A 1 165 ? -14.890 -8.864 17.814 1.00 98.62 165 PRO A O 1
ATOM 1203 N N . HIS A 1 166 ? -14.999 -9.842 15.807 1.00 98.38 166 HIS A N 1
ATOM 1204 C CA . HIS A 1 166 ? -16.414 -9.570 15.554 1.00 98.38 166 HIS A CA 1
ATOM 1205 C C . HIS A 1 166 ? -17.102 -10.811 14.965 1.00 98.38 166 HIS A C 1
ATOM 1207 O O . HIS A 1 166 ? -16.512 -11.579 14.200 1.00 98.38 166 HIS A O 1
ATOM 1213 N N . TYR A 1 167 ? -18.374 -11.028 15.304 1.00 98.12 167 TYR A N 1
ATOM 1214 C CA . TYR A 1 167 ? -19.171 -12.119 14.732 1.00 98.12 167 TYR A CA 1
ATOM 1215 C C . TYR A 1 167 ? -19.559 -11.821 13.276 1.00 98.12 167 TYR 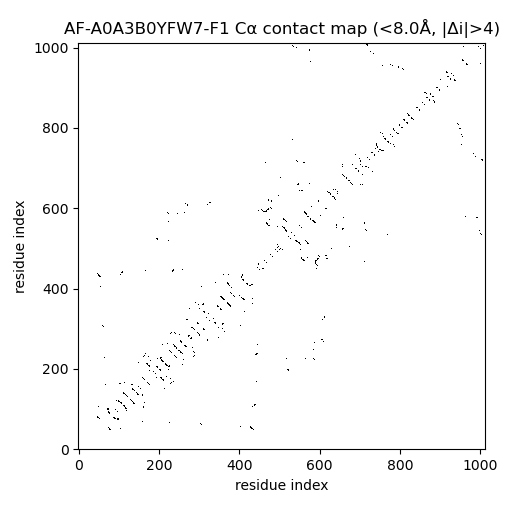A C 1
ATOM 1217 O O . TYR A 1 167 ? -20.056 -10.737 12.974 1.00 98.12 167 TYR A O 1
ATOM 1225 N N . LEU A 1 168 ? -19.400 -12.795 12.382 1.00 97.81 168 LEU A N 1
ATOM 1226 C CA . LEU A 1 168 ? -19.978 -12.775 11.039 1.00 97.81 168 LEU A CA 1
ATOM 1227 C C . LEU A 1 168 ? -21.422 -13.304 11.073 1.00 97.81 168 LEU A C 1
ATOM 1229 O O . LEU A 1 168 ? -21.800 -14.089 11.945 1.00 97.81 168 LEU A O 1
ATOM 1233 N N . ALA A 1 169 ? -22.246 -12.883 10.110 1.00 95.12 169 ALA A N 1
ATOM 1234 C CA . ALA A 1 169 ? -23.671 -13.232 10.064 1.00 95.12 169 ALA A CA 1
ATOM 1235 C C . ALA A 1 169 ? -23.949 -14.734 9.830 1.00 95.12 169 ALA A C 1
ATOM 1237 O O . ALA A 1 169 ? -25.042 -15.216 10.118 1.00 95.12 169 ALA A O 1
ATOM 1238 N N . ASP A 1 170 ? -22.966 -15.485 9.329 1.00 95.06 170 ASP A N 1
ATOM 1239 C CA . ASP A 1 170 ? -23.022 -16.943 9.156 1.00 95.06 170 ASP A CA 1
ATOM 1240 C C . ASP A 1 170 ? -22.554 -17.738 10.392 1.00 95.06 170 ASP A C 1
ATOM 1242 O O . ASP A 1 170 ? -22.646 -18.966 10.402 1.00 95.06 170 ASP A O 1
ATOM 1246 N N . GLY A 1 171 ? -22.103 -17.053 11.449 1.00 94.44 171 GLY A N 1
ATOM 1247 C CA . GLY A 1 171 ? -21.611 -17.652 12.689 1.00 94.44 171 GLY A CA 1
ATOM 1248 C C . GLY A 1 171 ? -20.091 -17.825 12.768 1.00 94.44 171 GLY A C 1
ATOM 1249 O O . GLY A 1 171 ? -19.604 -18.239 13.819 1.00 94.44 171 GLY A O 1
ATOM 1250 N N . ARG A 1 172 ? -19.333 -17.487 11.715 1.00 98.06 172 ARG A N 1
ATOM 1251 C CA . ARG A 1 172 ? -17.868 -17.357 11.792 1.00 98.06 172 ARG A CA 1
ATOM 1252 C C . ARG A 1 172 ? -17.462 -16.148 12.649 1.00 98.06 172 ARG A C 1
ATOM 1254 O O . ARG A 1 172 ? -18.287 -15.302 12.993 1.00 98.06 172 ARG A O 1
ATOM 1261 N N . ILE A 1 173 ? -16.177 -16.041 12.972 1.00 98.69 173 ILE A N 1
ATOM 1262 C CA . ILE A 1 173 ? -15.581 -14.873 13.641 1.00 98.69 173 ILE A CA 1
ATOM 1263 C C . ILE A 1 173 ? -14.531 -14.266 12.706 1.00 98.69 173 ILE A C 1
ATOM 1265 O O . ILE A 1 173 ? -13.693 -14.998 12.178 1.00 98.69 173 ILE A O 1
ATOM 1269 N N . ILE A 1 174 ? -14.567 -12.946 12.513 1.00 98.81 174 ILE A N 1
ATOM 1270 C CA . ILE A 1 174 ? -13.514 -12.160 11.850 1.00 98.81 174 ILE A CA 1
ATOM 1271 C C . ILE A 1 174 ? -12.695 -11.409 12.905 1.00 98.81 174 ILE A C 1
ATOM 1273 O O . ILE A 1 174 ? -13.255 -10.996 13.914 1.00 98.81 174 ILE A O 1
ATOM 1277 N N . PHE A 1 175 ? -11.382 -11.282 12.718 1.00 98.75 175 PHE A N 1
ATOM 1278 C CA . PHE A 1 175 ? -10.468 -10.675 13.693 1.00 98.75 175 PHE A CA 1
ATOM 1279 C C . PHE A 1 175 ? -9.169 -10.183 13.034 1.00 98.75 175 PHE A C 1
ATOM 1281 O O . PHE A 1 175 ? -8.788 -10.665 11.964 1.00 98.75 175 PHE A O 1
ATOM 1288 N N . SER A 1 176 ? -8.464 -9.253 13.679 1.00 98.75 176 SER A N 1
ATOM 1289 C CA . SER A 1 176 ? -7.136 -8.780 13.256 1.00 98.75 176 SER A CA 1
ATOM 1290 C C . SER A 1 176 ? -6.037 -9.639 13.878 1.00 98.75 176 SER A C 1
ATOM 1292 O O . SER A 1 176 ? -6.090 -9.958 15.065 1.00 98.75 176 SER A O 1
ATOM 1294 N N . SER A 1 177 ? -5.026 -10.029 13.094 1.00 98.50 177 SER A N 1
ATOM 1295 C CA . SER A 1 177 ? -3.982 -10.937 13.584 1.00 98.50 177 SER A CA 1
ATOM 1296 C C . SER A 1 177 ? -2.641 -10.862 12.855 1.00 98.50 177 SER A C 1
ATOM 1298 O O . SER A 1 177 ? -2.577 -10.672 11.638 1.00 98.50 177 SER A O 1
ATOM 1300 N N . THR A 1 178 ? -1.561 -11.120 13.599 1.00 98.00 178 THR A N 1
ATOM 1301 C CA . THR A 1 178 ? -0.180 -11.260 13.093 1.00 98.00 178 THR A CA 1
ATOM 1302 C C . THR A 1 178 ? 0.143 -12.655 12.535 1.00 98.00 178 THR A C 1
ATOM 1304 O O . THR A 1 178 ? 1.259 -12.909 12.074 1.00 98.00 178 THR A O 1
ATOM 1307 N N . ARG A 1 179 ? -0.823 -13.589 12.534 1.00 96.06 179 ARG A N 1
ATOM 1308 C CA . ARG A 1 179 ? -0.639 -14.979 12.066 1.00 96.06 179 ARG A CA 1
ATOM 1309 C C . ARG A 1 179 ? -0.096 -15.077 10.642 1.00 96.06 179 ARG A C 1
ATOM 1311 O O . ARG A 1 179 ? 0.762 -15.929 10.395 1.00 96.06 179 ARG A O 1
ATOM 1318 N N . GLN A 1 180 ? -0.606 -14.244 9.728 1.00 95.62 180 GLN A N 1
ATOM 1319 C CA . GLN A 1 180 ? -0.189 -14.125 8.319 1.00 95.62 180 GLN A CA 1
ATOM 1320 C C . GLN A 1 180 ? -0.018 -15.485 7.607 1.00 95.62 180 GLN A C 1
ATOM 1322 O O . GLN A 1 180 ? 0.949 -15.733 6.879 1.00 95.62 180 GLN A O 1
ATOM 1327 N N . ARG A 1 181 ? -0.930 -16.429 7.881 1.00 92.62 181 ARG A N 1
ATOM 1328 C CA . ARG A 1 181 ? -0.754 -17.850 7.530 1.00 92.62 181 ARG A CA 1
ATOM 1329 C C . ARG A 1 181 ? -0.665 -18.082 6.020 1.00 92.62 181 ARG A C 1
ATOM 1331 O O . ARG A 1 181 ? 0.080 -18.960 5.587 1.00 92.62 181 ARG A O 1
ATOM 1338 N N . THR A 1 182 ? -1.410 -17.311 5.231 1.00 96.00 182 THR A N 1
ATOM 1339 C CA . THR A 1 182 ? -1.419 -17.431 3.770 1.00 96.00 182 THR A CA 1
ATOM 1340 C C . THR A 1 182 ? -0.203 -16.732 3.166 1.00 96.00 182 THR A C 1
ATOM 1342 O O . THR A 1 182 ? 0.455 -17.337 2.324 1.00 96.00 182 THR A O 1
ATOM 1345 N N . SER A 1 183 ? 0.183 -15.549 3.662 1.00 96.50 183 SER A N 1
ATOM 1346 C CA . SER A 1 183 ? 1.438 -14.889 3.256 1.00 96.50 183 SER A CA 1
ATOM 1347 C C . SER A 1 183 ? 2.657 -15.798 3.477 1.00 96.50 183 SER A C 1
ATOM 1349 O O . SER A 1 183 ? 3.480 -15.965 2.580 1.00 96.50 183 SER A O 1
ATOM 1351 N N . LYS A 1 184 ? 2.732 -16.477 4.633 1.00 95.56 184 LYS A N 1
ATOM 1352 C CA . LYS A 1 184 ? 3.774 -17.476 4.937 1.00 95.56 184 LYS A CA 1
ATOM 1353 C C . LYS A 1 184 ? 3.779 -18.659 3.971 1.00 95.56 184 LYS A C 1
ATOM 1355 O O . LYS A 1 184 ? 4.849 -19.164 3.644 1.00 95.56 184 LYS A O 1
ATOM 1360 N N . ALA A 1 185 ? 2.616 -19.142 3.536 1.00 94.88 185 ALA A N 1
ATOM 1361 C CA . ALA A 1 185 ? 2.543 -20.225 2.555 1.00 94.88 185 ALA A CA 1
ATOM 1362 C C . ALA A 1 185 ? 3.062 -19.767 1.182 1.00 94.88 185 ALA A C 1
ATOM 1364 O O . ALA A 1 185 ? 3.868 -20.464 0.577 1.00 94.88 185 ALA A O 1
ATOM 1365 N N . ILE A 1 186 ? 2.686 -18.559 0.753 1.00 94.62 186 ILE A N 1
ATOM 1366 C CA . ILE A 1 186 ? 3.134 -17.962 -0.513 1.00 94.62 186 ILE A CA 1
ATOM 1367 C C . ILE A 1 186 ? 4.651 -17.731 -0.525 1.00 94.62 186 ILE A C 1
ATOM 1369 O O . ILE A 1 186 ? 5.277 -17.923 -1.559 1.00 94.62 186 ILE A O 1
ATOM 1373 N N . LEU A 1 187 ? 5.272 -17.397 0.614 1.00 93.69 187 LEU A N 1
ATOM 1374 C CA . LEU A 1 187 ? 6.737 -17.327 0.702 1.00 93.69 187 LEU A CA 1
ATOM 1375 C C . LEU A 1 187 ? 7.409 -18.663 0.335 1.00 93.69 187 LEU A C 1
ATOM 1377 O O . LEU A 1 187 ? 8.409 -18.636 -0.373 1.00 93.69 187 LEU A O 1
ATOM 1381 N N . LEU A 1 188 ? 6.850 -19.818 0.728 1.00 92.81 188 LEU A N 1
ATOM 1382 C CA . LEU A 1 188 ? 7.387 -21.127 0.317 1.00 92.81 188 LEU A CA 1
ATOM 1383 C C . LEU A 1 188 ? 7.198 -21.399 -1.177 1.00 92.81 188 LEU A C 1
ATOM 1385 O O . LEU A 1 188 ? 8.112 -21.930 -1.803 1.00 92.81 188 LEU A O 1
ATOM 1389 N N . ASP A 1 189 ? 6.039 -21.038 -1.735 1.00 90.38 189 ASP A N 1
ATOM 1390 C CA . ASP A 1 189 ? 5.779 -21.148 -3.176 1.00 90.38 189 ASP A CA 1
ATOM 1391 C C . ASP A 1 189 ? 6.765 -20.260 -3.976 1.00 90.38 189 ASP A C 1
ATOM 1393 O O . ASP A 1 189 ? 7.257 -20.661 -5.026 1.00 90.38 189 ASP A O 1
ATOM 1397 N N . GLU A 1 190 ? 7.154 -19.104 -3.422 1.00 89.00 190 GLU A N 1
ATOM 1398 C CA . GLU A 1 190 ? 8.202 -18.199 -3.929 1.00 89.00 190 GLU A CA 1
ATOM 1399 C C . GLU A 1 190 ? 9.644 -18.628 -3.561 1.00 89.00 190 GLU A C 1
ATOM 1401 O O . GLU A 1 190 ? 10.582 -17.856 -3.753 1.00 89.00 190 GLU A O 1
ATOM 1406 N N . SER A 1 191 ? 9.853 -19.839 -3.026 1.00 88.81 191 SER A N 1
ATOM 1407 C CA . SER A 1 191 ? 11.162 -20.373 -2.591 1.00 88.81 191 SER A CA 1
ATOM 1408 C C . SER A 1 191 ? 11.901 -19.556 -1.509 1.00 88.81 191 SER A C 1
ATOM 1410 O O . SER A 1 191 ? 13.118 -19.670 -1.353 1.00 88.81 191 SER A O 1
ATOM 1412 N N . LYS A 1 192 ? 11.170 -18.771 -0.710 1.00 90.25 192 LYS A N 1
ATOM 1413 C CA . LYS A 1 192 ? 11.674 -17.958 0.412 1.00 90.25 192 LYS A CA 1
ATOM 1414 C C . LYS A 1 192 ? 11.333 -18.608 1.772 1.00 90.25 192 LYS A C 1
ATOM 1416 O O . LYS A 1 192 ? 10.328 -19.313 1.892 1.00 90.25 192 LYS A O 1
ATOM 1421 N N . PRO A 1 193 ? 12.133 -18.386 2.835 1.00 92.44 193 PRO A N 1
ATOM 1422 C CA . PRO A 1 193 ? 11.792 -18.825 4.191 1.00 92.44 193 PRO A CA 1
ATOM 1423 C C . PRO A 1 193 ? 10.461 -18.242 4.693 1.00 92.44 193 PRO A C 1
ATOM 1425 O O . PRO A 1 193 ? 10.071 -17.144 4.306 1.00 92.44 193 PRO A O 1
ATOM 1428 N N . GLN A 1 194 ? 9.777 -18.948 5.600 1.00 94.31 194 GLN A N 1
ATOM 1429 C CA . GLN A 1 194 ? 8.558 -18.438 6.241 1.00 94.31 194 GLN A CA 1
ATOM 1430 C C . GLN A 1 194 ? 8.894 -17.525 7.421 1.00 94.31 194 GLN A C 1
ATOM 1432 O O . GLN A 1 194 ? 9.653 -17.917 8.305 1.00 94.31 194 GLN A O 1
ATOM 1437 N N . PHE A 1 195 ? 8.261 -16.355 7.485 1.00 95.12 195 PHE A N 1
ATOM 1438 C CA . PHE A 1 195 ? 8.387 -15.412 8.598 1.00 95.12 195 PHE A CA 1
ATOM 1439 C C . PHE A 1 195 ? 7.095 -14.611 8.800 1.00 95.12 195 PHE A C 1
ATOM 1441 O O . PHE A 1 195 ? 6.171 -14.691 7.991 1.00 95.12 195 PHE A O 1
ATOM 1448 N N . ILE A 1 196 ? 6.999 -13.885 9.914 1.00 95.31 196 ILE A N 1
ATOM 1449 C CA . ILE A 1 196 ? 5.968 -12.859 10.114 1.00 95.31 196 ILE A CA 1
ATOM 1450 C C . ILE A 1 196 ? 6.527 -11.555 9.551 1.00 95.31 196 ILE A C 1
ATOM 1452 O O . ILE A 1 196 ? 7.611 -11.140 9.955 1.00 95.31 196 ILE A O 1
ATOM 1456 N N . ALA A 1 197 ? 5.815 -10.942 8.612 1.00 95.88 197 ALA A N 1
ATOM 1457 C CA . ALA A 1 197 ? 6.162 -9.639 8.073 1.00 95.88 197 ALA A CA 1
ATOM 1458 C C . ALA A 1 197 ? 5.954 -8.548 9.126 1.00 95.88 197 ALA A C 1
ATOM 1460 O O . ALA A 1 197 ? 4.907 -8.517 9.785 1.00 95.88 197 ALA A O 1
ATOM 1461 N N . LEU A 1 198 ? 6.925 -7.647 9.238 1.00 96.62 198 LEU A N 1
ATOM 1462 C CA . LEU A 1 198 ? 6.752 -6.380 9.939 1.00 96.62 198 LEU A CA 1
ATOM 1463 C C . LEU A 1 198 ? 5.912 -5.396 9.105 1.00 96.62 198 LEU A C 1
ATOM 1465 O O . LEU A 1 198 ? 5.754 -5.583 7.896 1.00 96.62 198 LEU A O 1
ATOM 1469 N N . ASP A 1 199 ? 5.401 -4.360 9.769 1.00 96.31 199 ASP A N 1
ATOM 1470 C CA . ASP A 1 199 ? 4.831 -3.162 9.152 1.00 96.31 199 ASP A CA 1
ATOM 1471 C C . ASP A 1 199 ? 5.845 -2.428 8.243 1.00 96.31 199 ASP A C 1
ATOM 1473 O O . ASP A 1 199 ? 7.046 -2.723 8.239 1.00 96.31 199 ASP A O 1
ATOM 1477 N N . GLU A 1 200 ? 5.377 -1.463 7.445 1.00 95.00 200 GLU A N 1
ATOM 1478 C CA . GLU A 1 200 ? 6.239 -0.741 6.492 1.00 95.00 200 GLU A CA 1
ATOM 1479 C C . GLU A 1 200 ? 7.269 0.190 7.167 1.00 95.00 200 GLU A C 1
ATOM 1481 O O . GLU A 1 200 ? 8.315 0.465 6.572 1.00 95.00 200 GLU A O 1
ATOM 1486 N N . ASP A 1 201 ? 7.051 0.599 8.424 1.00 93.94 201 ASP A N 1
ATOM 1487 C CA . ASP A 1 201 ? 8.075 1.290 9.227 1.00 93.94 201 ASP A CA 1
ATOM 1488 C C . ASP A 1 201 ? 9.153 0.308 9.745 1.00 93.94 201 ASP A C 1
ATOM 1490 O O . ASP A 1 201 ? 10.296 0.703 10.008 1.00 93.94 201 ASP A O 1
ATOM 1494 N N . ARG A 1 202 ? 8.813 -0.989 9.800 1.00 93.62 202 ARG A N 1
ATOM 1495 C CA . ARG A 1 202 ? 9.555 -2.126 10.372 1.00 93.62 202 ARG A CA 1
ATOM 1496 C C . ARG A 1 202 ? 9.666 -2.064 11.897 1.00 93.62 202 ARG A C 1
ATOM 1498 O O . ARG A 1 202 ? 10.703 -2.424 12.455 1.00 93.62 202 ARG A O 1
ATOM 1505 N N . ASN A 1 203 ? 8.605 -1.607 12.560 1.00 92.31 203 ASN A N 1
ATOM 1506 C CA . ASN A 1 203 ? 8.545 -1.478 14.017 1.00 92.31 203 ASN A CA 1
ATOM 1507 C C . ASN A 1 203 ? 7.900 -2.695 14.694 1.00 92.31 203 ASN A C 1
ATOM 1509 O O . ASN A 1 203 ? 8.401 -3.168 15.713 1.00 92.31 203 ASN A O 1
ATOM 1513 N N . THR A 1 204 ? 6.795 -3.199 14.145 1.00 94.44 204 THR A N 1
ATOM 1514 C CA . THR A 1 204 ? 5.983 -4.272 14.732 1.00 94.44 204 THR A CA 1
ATOM 1515 C C . THR A 1 204 ? 5.511 -5.269 13.669 1.00 94.44 204 THR A C 1
ATOM 1517 O O . THR A 1 204 ? 5.479 -4.944 12.484 1.00 94.44 204 THR A O 1
ATOM 1520 N N . PRO A 1 205 ? 5.122 -6.500 14.041 1.00 96.38 205 PRO A N 1
ATOM 1521 C CA . PRO A 1 205 ? 4.408 -7.408 13.149 1.00 96.38 205 PRO A CA 1
ATOM 1522 C C . PRO A 1 205 ? 3.126 -6.806 12.553 1.00 96.38 205 PRO A C 1
ATOM 1524 O O . PRO A 1 205 ? 2.234 -6.376 13.285 1.00 96.38 205 PRO A O 1
ATOM 1527 N N . ALA A 1 206 ? 2.976 -6.864 11.227 1.00 97.44 206 ALA A N 1
ATOM 1528 C CA . ALA A 1 206 ? 1.764 -6.406 10.554 1.00 97.44 206 ALA A CA 1
ATOM 1529 C C . ALA A 1 206 ? 0.534 -7.230 10.997 1.00 97.44 206 ALA A C 1
ATOM 1531 O O . ALA A 1 206 ? 0.565 -8.467 11.042 1.00 97.44 206 ALA A O 1
ATOM 1532 N N . PHE A 1 207 ? -0.564 -6.534 11.298 1.00 98.44 207 PHE A N 1
ATOM 1533 C CA . PHE A 1 207 ? -1.840 -7.110 11.735 1.00 98.44 207 PHE A CA 1
ATOM 1534 C C . PHE A 1 207 ? -2.791 -7.068 10.547 1.00 98.44 207 PHE A C 1
ATOM 1536 O O . PHE A 1 207 ? -3.073 -5.990 10.042 1.00 98.44 207 PHE A O 1
ATOM 1543 N N . VAL A 1 208 ? -3.291 -8.216 10.102 1.00 98.50 208 VAL A N 1
ATOM 1544 C CA . VAL A 1 208 ? -4.204 -8.300 8.952 1.00 98.50 208 VAL A CA 1
ATOM 1545 C C . VAL A 1 208 ? -5.414 -9.162 9.283 1.00 98.50 208 VAL A C 1
ATOM 1547 O O . VAL A 1 208 ? -5.387 -9.957 10.229 1.00 98.50 208 VAL A O 1
ATOM 1550 N N . LEU A 1 209 ? -6.495 -9.007 8.526 1.00 98.81 209 LEU A N 1
ATOM 1551 C CA . LEU A 1 209 ? -7.768 -9.636 8.852 1.00 98.81 209 LEU A CA 1
ATOM 1552 C C . LEU A 1 209 ? -7.761 -11.131 8.528 1.00 98.81 209 LEU A C 1
ATOM 1554 O O . LEU A 1 209 ? -7.282 -11.577 7.478 1.00 98.81 209 LEU A O 1
ATOM 1558 N N . HIS A 1 210 ? -8.329 -11.903 9.446 1.00 98.75 210 HIS A N 1
ATOM 1559 C CA . HIS A 1 210 ? -8.512 -13.344 9.362 1.00 98.75 210 HIS A CA 1
ATOM 1560 C C . HIS A 1 210 ? -9.949 -13.712 9.745 1.00 98.75 210 HIS A C 1
ATOM 1562 O O . HIS A 1 210 ? -10.568 -13.047 10.571 1.00 98.75 210 HIS A O 1
ATOM 1568 N N . THR A 1 211 ? -10.470 -14.796 9.176 1.00 98.31 211 THR A N 1
ATOM 1569 C CA . THR A 1 211 ? -11.723 -15.433 9.601 1.00 98.31 211 THR A CA 1
ATOM 1570 C C . THR A 1 211 ? -11.453 -16.819 10.175 1.00 98.31 211 THR A C 1
ATOM 1572 O O . THR A 1 211 ? -10.479 -17.472 9.799 1.00 98.31 211 THR A O 1
ATOM 1575 N N . MET A 1 212 ? -12.307 -17.276 11.090 1.00 97.81 212 MET A N 1
ATOM 1576 C CA . MET A 1 212 ? -12.302 -18.636 11.638 1.00 97.81 212 MET A CA 1
ATOM 1577 C C . MET A 1 212 ? -13.726 -19.134 11.892 1.00 97.81 212 MET A C 1
ATOM 1579 O O . MET A 1 212 ? -14.657 -18.340 12.037 1.00 97.81 212 MET A O 1
ATOM 1583 N N . GLU A 1 213 ? -13.890 -20.450 11.977 1.00 97.62 213 GLU A N 1
ATOM 1584 C CA . GLU A 1 213 ? -15.144 -21.062 12.422 1.00 97.62 213 GLU A CA 1
ATOM 1585 C C . GLU A 1 213 ? -15.376 -20.813 13.923 1.00 97.62 213 GLU A C 1
ATOM 1587 O O . GLU A 1 213 ? -14.442 -20.538 14.680 1.00 97.62 213 GLU A O 1
ATOM 1592 N N . ALA A 1 214 ? -16.625 -20.945 14.380 1.00 95.50 214 ALA A N 1
ATOM 1593 C CA . ALA A 1 214 ? -17.017 -20.688 15.774 1.00 95.50 214 ALA A CA 1
ATOM 1594 C C . ALA A 1 214 ? -16.289 -21.558 16.828 1.00 95.50 214 ALA A C 1
ATOM 1596 O O . ALA A 1 214 ? -16.347 -21.264 18.020 1.00 95.50 214 ALA A O 1
ATOM 1597 N N . ASP A 1 215 ? -15.628 -22.641 16.412 1.00 95.00 215 ASP A N 1
ATOM 1598 C CA . ASP A 1 215 ? -14.836 -23.535 17.265 1.00 95.00 215 ASP A CA 1
ATOM 1599 C C . ASP A 1 215 ? -13.317 -23.247 17.234 1.00 95.00 215 ASP A C 1
ATOM 1601 O O . ASP A 1 215 ? -12.536 -23.975 17.852 1.00 95.00 215 ASP A O 1
ATOM 1605 N N . GLY A 1 216 ? -12.896 -22.195 16.521 1.00 95.62 216 GLY A N 1
ATOM 1606 C CA . GLY A 1 216 ? -11.500 -21.785 16.365 1.00 95.62 216 GLY A CA 1
ATOM 1607 C C . GLY A 1 216 ? -10.710 -22.547 15.296 1.00 95.62 216 GLY A C 1
ATOM 1608 O O . GLY A 1 216 ? -9.495 -22.363 15.207 1.00 95.62 216 GLY A O 1
ATOM 1609 N N . ASN A 1 217 ? -11.356 -23.405 14.499 1.00 94.62 217 ASN A N 1
ATOM 1610 C CA . ASN A 1 217 ? -10.720 -24.096 13.375 1.00 94.62 217 ASN A CA 1
ATOM 1611 C C . ASN A 1 217 ? -10.815 -23.294 12.059 1.00 94.62 217 ASN A C 1
ATOM 1613 O O . ASN A 1 217 ? -11.419 -22.224 11.991 1.00 94.62 217 ASN A O 1
ATOM 1617 N N . GLU A 1 218 ? -10.172 -23.818 11.006 1.00 94.62 218 GLU A N 1
ATOM 1618 C CA . GLU A 1 218 ? -10.190 -23.269 9.636 1.00 94.62 218 GLU A CA 1
ATOM 1619 C C . GLU A 1 218 ? -9.840 -21.771 9.530 1.00 94.62 218 GLU A C 1
ATOM 1621 O O . GLU A 1 218 ? -10.412 -21.039 8.725 1.00 94.62 218 GLU A O 1
ATOM 1626 N N . ILE A 1 219 ? -8.848 -21.322 10.311 1.00 96.62 219 ILE A N 1
ATOM 1627 C CA . ILE A 1 219 ? -8.341 -19.943 10.259 1.00 96.62 219 ILE A CA 1
ATOM 1628 C C . ILE A 1 219 ? -7.806 -19.619 8.851 1.00 96.62 219 ILE A C 1
ATOM 1630 O O . ILE A 1 219 ? -6.799 -20.201 8.416 1.00 96.62 219 ILE A O 1
ATOM 1634 N N . LYS A 1 220 ? -8.448 -18.656 8.180 1.00 96.69 220 LYS A N 1
ATOM 1635 C CA . LYS A 1 220 ? -8.145 -18.150 6.832 1.00 96.69 220 LYS A CA 1
ATOM 1636 C C . LYS A 1 220 ? -7.778 -16.669 6.889 1.00 96.69 220 LYS A C 1
ATOM 1638 O O . LYS A 1 220 ? -8.526 -15.867 7.428 1.00 96.69 220 LYS A O 1
ATOM 1643 N N . GLN A 1 221 ? -6.668 -16.287 6.268 1.00 98.38 221 GLN A N 1
ATOM 1644 C CA . GLN A 1 221 ? -6.325 -14.880 6.050 1.00 98.38 221 GLN A CA 1
ATOM 1645 C C . GLN A 1 221 ? -7.189 -14.301 4.913 1.00 98.38 221 GLN A C 1
ATOM 1647 O O . GLN A 1 221 ? -7.353 -14.954 3.872 1.00 98.38 221 GLN A O 1
ATOM 1652 N N . VAL A 1 222 ? -7.746 -13.102 5.110 1.00 98.00 222 VAL A N 1
ATOM 1653 C CA . VAL A 1 222 ? -8.628 -12.413 4.145 1.00 98.00 222 VAL A CA 1
ATOM 1654 C C . VAL A 1 222 ? -8.069 -11.073 3.644 1.00 98.00 222 VAL A C 1
ATOM 1656 O O . VAL A 1 222 ? -8.397 -10.691 2.521 1.00 98.00 222 VAL A O 1
ATOM 1659 N N . THR A 1 223 ? -7.160 -10.417 4.379 1.00 98.50 223 THR A N 1
ATOM 1660 C CA . THR A 1 223 ? -6.410 -9.249 3.871 1.00 98.50 223 THR A CA 1
ATOM 1661 C C . THR A 1 223 ? -4.887 -9.410 3.918 1.00 98.50 223 THR A C 1
ATOM 1663 O O . THR A 1 223 ? -4.336 -10.278 4.604 1.00 98.50 223 THR A O 1
ATOM 1666 N N . PHE A 1 224 ? -4.206 -8.603 3.099 1.00 97.75 224 PHE A N 1
ATOM 1667 C CA . PHE A 1 224 ? -2.794 -8.754 2.729 1.00 97.75 224 PHE A CA 1
ATOM 1668 C C . PHE A 1 224 ? -2.029 -7.420 2.694 1.00 97.75 224 PHE A C 1
ATOM 1670 O O . PHE A 1 224 ? -1.007 -7.320 2.015 1.00 97.75 224 PHE A O 1
ATOM 1677 N N . ASN A 1 225 ? -2.510 -6.404 3.421 1.00 96.69 225 ASN A N 1
ATOM 1678 C CA . ASN A 1 225 ? -1.793 -5.141 3.615 1.00 96.69 225 ASN A CA 1
ATOM 1679 C C . ASN A 1 225 ? -0.356 -5.395 4.135 1.00 96.69 225 ASN A C 1
ATOM 1681 O O . ASN A 1 225 ? -0.071 -6.438 4.727 1.00 96.69 225 ASN A O 1
ATOM 1685 N N . GLN A 1 226 ? 0.570 -4.470 3.878 1.00 96.12 226 GLN A N 1
ATOM 1686 C CA . GLN A 1 226 ? 1.918 -4.491 4.461 1.00 96.12 226 GLN A CA 1
ATOM 1687 C C . GLN A 1 226 ? 2.017 -3.715 5.775 1.00 96.12 226 GLN A C 1
ATOM 1689 O O . GLN A 1 226 ? 3.026 -3.834 6.455 1.00 96.12 226 GLN A O 1
ATOM 1694 N N . SER A 1 227 ? 0.961 -2.998 6.155 1.00 96.56 227 SER A N 1
ATOM 1695 C CA . SER A 1 227 ? 0.805 -2.354 7.461 1.00 96.56 227 SER A CA 1
ATOM 1696 C C . SER A 1 227 ? -0.403 -2.964 8.202 1.00 96.56 227 SER A C 1
ATOM 1698 O O . SER A 1 227 ? -0.592 -4.181 8.128 1.00 96.56 227 SER A O 1
ATOM 1700 N N . HIS A 1 228 ? -1.205 -2.201 8.955 1.00 98.00 228 HIS A N 1
ATOM 1701 C CA . HIS A 1 228 ? -2.297 -2.772 9.764 1.00 98.00 228 HIS A CA 1
ATOM 1702 C C . HIS A 1 228 ? -3.689 -2.662 9.112 1.00 98.00 228 HIS A C 1
ATOM 1704 O O . HIS A 1 228 ? -4.058 -1.603 8.611 1.00 98.00 228 HIS A O 1
ATOM 1710 N N . ASP A 1 229 ? -4.491 -3.723 9.233 1.00 98.62 229 ASP A N 1
ATOM 1711 C CA . ASP A 1 229 ? -5.946 -3.737 9.046 1.00 98.62 229 ASP A CA 1
ATOM 1712 C C . ASP A 1 229 ? -6.614 -4.128 10.389 1.00 98.62 229 ASP A C 1
ATOM 1714 O O . ASP A 1 229 ? -6.423 -5.239 10.902 1.00 98.62 229 ASP A O 1
ATOM 1718 N N . LEU A 1 230 ? -7.367 -3.197 10.982 1.00 98.00 230 LEU A N 1
ATOM 1719 C CA . LEU A 1 230 ? -7.824 -3.182 12.382 1.00 98.00 230 LEU A CA 1
ATOM 1720 C C . LEU A 1 230 ? -9.341 -2.978 12.509 1.00 98.00 230 LEU A C 1
ATOM 1722 O O . LEU A 1 230 ? -9.985 -2.478 11.591 1.00 98.00 230 LEU A O 1
ATOM 1726 N N . ASP A 1 231 ? -9.900 -3.303 13.676 1.00 96.31 231 ASP A N 1
ATOM 1727 C CA . ASP A 1 231 ? -11.293 -3.026 14.061 1.00 96.31 231 ASP A CA 1
ATOM 1728 C C . ASP A 1 231 ? -12.362 -3.452 13.018 1.00 96.31 231 ASP A C 1
ATOM 1730 O O . ASP A 1 231 ? -13.148 -2.607 12.578 1.00 96.31 231 ASP A O 1
ATOM 1734 N N . PRO A 1 232 ? -12.419 -4.730 12.581 1.00 98.19 232 PRO A N 1
ATOM 1735 C CA . PRO A 1 232 ? -13.445 -5.191 11.649 1.00 98.19 232 PRO A CA 1
ATOM 1736 C C . PRO A 1 232 ? -14.840 -5.211 12.295 1.00 98.19 232 PRO A C 1
ATOM 1738 O O . PRO A 1 232 ? -15.054 -5.839 13.330 1.00 98.19 232 PRO A O 1
ATOM 1741 N N . VAL A 1 233 ? -15.819 -4.586 11.643 1.00 96.38 233 VAL A N 1
ATOM 1742 C CA . VAL A 1 233 ? -17.227 -4.538 12.068 1.00 96.38 233 VAL A CA 1
ATOM 1743 C C . VAL A 1 233 ? -18.139 -4.888 10.895 1.00 96.38 233 VAL A C 1
ATOM 1745 O O . VAL A 1 233 ? -17.907 -4.468 9.764 1.00 96.38 233 VAL A O 1
ATOM 1748 N N . VAL A 1 234 ? -19.189 -5.669 11.158 1.00 96.12 234 VAL A N 1
ATOM 1749 C CA . VAL A 1 234 ? -20.150 -6.113 10.132 1.00 96.12 234 VAL A CA 1
ATOM 1750 C C . VAL A 1 234 ? -21.354 -5.172 10.082 1.00 96.12 234 VAL A C 1
ATOM 1752 O O . VAL A 1 234 ? -22.049 -5.006 11.092 1.00 96.12 234 VAL A O 1
ATOM 1755 N N . LEU A 1 235 ? -21.605 -4.603 8.900 1.00 94.69 235 LEU A N 1
ATOM 1756 C CA . LEU A 1 235 ? -22.801 -3.815 8.579 1.00 94.69 235 LEU A CA 1
ATOM 1757 C C . LEU A 1 235 ? -24.014 -4.725 8.331 1.00 94.69 235 LEU A C 1
ATOM 1759 O O . LEU A 1 235 ? -23.852 -5.886 7.958 1.00 94.69 235 LEU A O 1
ATOM 1763 N N . ASP A 1 236 ? -25.231 -4.188 8.409 1.00 94.25 236 ASP A N 1
ATOM 1764 C CA . ASP A 1 236 ? -26.486 -4.864 8.050 1.00 94.25 236 ASP A CA 1
ATOM 1765 C C . ASP A 1 236 ? -26.503 -5.346 6.576 1.00 94.25 236 ASP A C 1
ATOM 1767 O O . ASP A 1 236 ? -27.175 -6.336 6.243 1.00 94.25 236 ASP A O 1
ATOM 1771 N N . SER A 1 237 ? -25.704 -4.718 5.697 1.00 93.25 237 SER A N 1
ATOM 1772 C CA . SER A 1 237 ? -25.463 -5.168 4.312 1.00 93.25 237 SER A CA 1
ATOM 1773 C C . SER A 1 237 ? -24.707 -6.501 4.210 1.00 93.25 237 SER A C 1
ATOM 1775 O O . SER A 1 237 ? -24.727 -7.128 3.152 1.00 93.25 237 SER A O 1
ATOM 1777 N N . GLY A 1 238 ? -24.067 -6.951 5.294 1.00 94.31 238 GLY A N 1
ATOM 1778 C CA . GLY A 1 238 ? -23.177 -8.113 5.324 1.00 94.31 238 GLY A CA 1
ATOM 1779 C C . GLY A 1 238 ? -21.726 -7.806 4.945 1.00 94.31 238 GLY A C 1
ATOM 1780 O O . GLY A 1 238 ? -20.868 -8.677 5.097 1.00 94.31 238 GLY A O 1
ATOM 1781 N N . GLU A 1 239 ? -21.435 -6.591 4.472 1.00 95.50 239 GLU A N 1
ATOM 1782 C CA . GLU A 1 239 ? -20.067 -6.114 4.255 1.00 95.50 239 GLU A CA 1
ATOM 1783 C C . GLU A 1 239 ? -19.355 -5.881 5.598 1.00 95.50 239 GLU A C 1
ATOM 1785 O O . GLU A 1 239 ? -19.967 -5.531 6.612 1.00 95.50 239 GLU A O 1
ATOM 1790 N N . VAL A 1 240 ? -18.035 -6.053 5.592 1.00 97.88 240 VAL A N 1
ATOM 1791 C CA . VAL A 1 240 ? -17.139 -5.715 6.700 1.00 97.88 240 VAL A CA 1
ATOM 1792 C C . VAL A 1 240 ? -16.555 -4.333 6.439 1.00 97.88 240 VAL A C 1
ATOM 1794 O O . VAL A 1 240 ? -15.951 -4.122 5.389 1.00 97.88 240 VAL A O 1
ATOM 1797 N N . VAL A 1 241 ? -16.680 -3.424 7.404 1.00 98.44 241 VAL A N 1
ATOM 1798 C CA . VAL A 1 241 ? -15.926 -2.163 7.470 1.00 98.44 241 VAL A CA 1
ATOM 1799 C C . VAL A 1 241 ? -14.787 -2.325 8.463 1.00 98.44 241 VAL A C 1
ATOM 1801 O O . VAL A 1 241 ? -14.955 -2.981 9.486 1.00 98.44 241 VAL A O 1
ATOM 1804 N N . PHE A 1 242 ? -13.628 -1.753 8.162 1.00 98.62 242 PHE A N 1
ATOM 1805 C CA . PHE A 1 242 ? -12.448 -1.838 9.016 1.00 98.62 242 PHE A CA 1
ATOM 1806 C C . PHE A 1 242 ? -11.541 -0.616 8.837 1.00 98.62 242 PHE A C 1
ATOM 1808 O O . PHE A 1 242 ? -11.653 0.129 7.860 1.00 98.62 242 PHE A O 1
ATOM 1815 N N . SER A 1 243 ? -10.642 -0.415 9.796 1.00 98.44 243 SER A N 1
ATOM 1816 C CA . SER A 1 243 ? -9.679 0.688 9.824 1.00 98.44 243 SER A CA 1
ATOM 1817 C C . SER A 1 243 ? -8.355 0.206 9.224 1.00 98.44 243 SER A C 1
ATOM 1819 O O . SER A 1 243 ? -7.736 -0.710 9.761 1.00 98.44 243 SER A O 1
ATOM 1821 N N . ARG A 1 244 ? -7.909 0.785 8.107 1.00 98.25 244 ARG A N 1
ATOM 1822 C CA . ARG A 1 244 ? -6.679 0.389 7.400 1.00 98.25 244 ARG A CA 1
ATOM 1823 C C . ARG A 1 244 ? -5.630 1.482 7.491 1.00 98.25 244 ARG A C 1
ATOM 1825 O O . ARG A 1 244 ? -5.883 2.595 7.043 1.00 98.25 244 ARG A O 1
ATOM 1832 N N . TRP A 1 245 ? -4.446 1.141 7.993 1.00 97.94 245 TRP A N 1
ATOM 1833 C CA . TRP A 1 245 ? -3.261 1.987 7.899 1.00 97.94 245 TRP A CA 1
ATOM 1834 C C . TRP A 1 245 ? -2.613 1.814 6.521 1.00 97.94 245 TRP A C 1
ATOM 1836 O O . TRP A 1 245 ? -2.016 0.772 6.239 1.00 97.94 245 TRP A O 1
ATOM 1846 N N . ASP A 1 246 ? -2.731 2.837 5.676 1.00 95.50 246 ASP A N 1
ATOM 1847 C CA . ASP A 1 246 ? -1.995 2.944 4.418 1.00 95.50 246 ASP A CA 1
ATOM 1848 C C . ASP A 1 246 ? -0.684 3.705 4.686 1.00 95.50 246 ASP A C 1
ATOM 1850 O O . ASP A 1 246 ? -0.681 4.915 4.929 1.00 95.50 246 ASP A O 1
ATOM 1854 N N . ASN A 1 247 ? 0.438 2.971 4.672 1.00 95.31 247 ASN A N 1
ATOM 1855 C CA . ASN A 1 247 ? 1.782 3.466 5.013 1.00 95.31 247 ASN A CA 1
ATOM 1856 C C . ASN A 1 247 ? 2.798 3.294 3.858 1.00 95.31 247 ASN A C 1
ATOM 1858 O O . ASN A 1 247 ? 4.013 3.258 4.055 1.00 95.31 247 ASN A O 1
ATOM 1862 N N . SER A 1 248 ? 2.304 3.143 2.625 1.00 91.81 248 SER A N 1
ATOM 1863 C CA . SER A 1 248 ? 3.150 2.914 1.452 1.00 91.81 248 SER A CA 1
ATOM 1864 C C . SER A 1 248 ? 3.817 4.209 0.979 1.00 91.81 248 SER A C 1
ATOM 1866 O O . SER A 1 248 ? 3.159 5.167 0.565 1.00 91.81 248 SER A O 1
ATOM 1868 N N . GLY A 1 249 ? 5.151 4.237 0.992 1.00 86.88 249 GLY A N 1
ATOM 1869 C CA . GLY A 1 249 ? 5.936 5.364 0.488 1.00 86.88 249 GLY A CA 1
ATOM 1870 C C . GLY A 1 249 ? 5.867 6.588 1.416 1.00 86.88 249 GLY A C 1
ATOM 1871 O O . GLY A 1 249 ? 6.407 6.513 2.513 1.00 86.88 249 GLY A O 1
ATOM 1872 N N . PRO A 1 250 ? 5.308 7.737 0.983 1.00 85.12 250 PRO A N 1
ATOM 1873 C CA . PRO A 1 250 ? 5.169 8.927 1.828 1.00 85.12 250 PRO A CA 1
ATOM 1874 C C . PRO A 1 250 ? 3.873 8.949 2.660 1.00 85.12 250 PRO A C 1
ATOM 1876 O O . PRO A 1 250 ? 3.684 9.877 3.445 1.00 85.12 250 PRO A O 1
ATOM 1879 N N . ASN A 1 251 ? 2.965 7.993 2.446 1.00 90.31 251 ASN A N 1
ATOM 1880 C CA . ASN A 1 251 ? 1.665 7.940 3.112 1.00 90.31 251 ASN A CA 1
ATOM 1881 C C . ASN A 1 251 ? 1.826 7.454 4.558 1.00 90.31 251 ASN A C 1
ATOM 1883 O O . ASN A 1 251 ? 2.694 6.630 4.825 1.00 90.31 251 ASN A O 1
ATOM 1887 N N . SER A 1 252 ? 0.986 7.938 5.478 1.00 94.75 252 SER A N 1
ATOM 1888 C CA . SER A 1 252 ? 0.837 7.353 6.818 1.00 94.75 252 SER A CA 1
ATOM 1889 C C . SER A 1 252 ? -0.487 7.797 7.448 1.00 94.75 252 SER A C 1
ATOM 1891 O O . SER A 1 252 ? -0.556 8.805 8.154 1.00 94.75 252 SER A O 1
ATOM 1893 N N . ALA A 1 253 ? -1.570 7.082 7.143 1.00 96.31 253 ALA A N 1
ATOM 1894 C CA . ALA A 1 253 ? -2.920 7.451 7.576 1.00 96.31 253 ALA A CA 1
ATOM 1895 C C . ALA A 1 253 ? -3.840 6.228 7.718 1.00 96.31 253 ALA A C 1
ATOM 1897 O O . ALA A 1 253 ? -3.654 5.227 7.030 1.00 96.31 253 ALA A O 1
ATOM 1898 N N . VAL A 1 254 ? -4.816 6.299 8.628 1.00 97.94 254 VAL A N 1
ATOM 1899 C CA . VAL A 1 254 ? -5.778 5.225 8.918 1.00 97.94 254 VAL A CA 1
ATOM 1900 C C . VAL A 1 254 ? -7.154 5.582 8.363 1.00 97.94 254 VAL A C 1
ATOM 1902 O O . VAL A 1 254 ? -7.910 6.340 8.977 1.00 97.94 254 VAL A O 1
ATOM 1905 N N . HIS A 1 255 ? -7.458 5.040 7.188 1.00 97.31 255 HIS A N 1
ATOM 1906 C CA . HIS A 1 255 ? -8.713 5.243 6.467 1.00 97.31 255 HIS A CA 1
ATOM 1907 C C . HIS A 1 255 ? -9.742 4.168 6.837 1.00 97.31 255 HIS A C 1
ATOM 1909 O O . HIS A 1 255 ? -9.393 3.104 7.353 1.00 97.31 255 HIS A O 1
ATOM 1915 N N . LEU A 1 256 ? -11.011 4.399 6.497 1.00 98.38 256 LEU A N 1
ATOM 1916 C CA . LEU A 1 256 ? -12.023 3.347 6.522 1.00 98.38 256 LEU A CA 1
ATOM 1917 C C . LEU A 1 256 ? -12.067 2.645 5.166 1.00 98.38 256 LEU A C 1
ATOM 1919 O O . LEU A 1 256 ? -12.264 3.284 4.131 1.00 98.38 256 LEU A O 1
ATOM 1923 N N . TYR A 1 257 ? -11.936 1.324 5.179 1.00 98.25 257 TYR A N 1
ATOM 1924 C CA . TYR A 1 257 ? -12.118 0.452 4.019 1.00 98.25 257 TYR A CA 1
ATOM 1925 C C . TYR A 1 257 ? -13.310 -0.477 4.241 1.00 98.25 257 TYR A C 1
ATOM 1927 O O . TYR A 1 257 ? -13.742 -0.700 5.375 1.00 98.25 257 TYR A O 1
ATOM 1935 N N . LYS A 1 258 ? -13.841 -1.032 3.148 1.00 96.69 258 LYS A N 1
ATOM 1936 C CA . LYS A 1 258 ? -14.871 -2.072 3.194 1.00 96.69 258 LYS A CA 1
ATOM 1937 C C . LYS A 1 258 ? -14.580 -3.238 2.256 1.00 96.69 258 LYS A C 1
ATOM 1939 O O . LYS A 1 258 ? -13.892 -3.064 1.254 1.00 96.69 258 LYS A O 1
ATOM 1944 N N . MET A 1 259 ? -15.111 -4.415 2.578 1.00 96.56 259 MET A N 1
ATOM 1945 C CA . MET A 1 259 ? -14.988 -5.642 1.780 1.00 96.56 259 MET A CA 1
ATOM 1946 C C . MET A 1 259 ? -16.112 -6.644 2.098 1.00 96.56 259 MET A C 1
ATOM 1948 O O . MET A 1 259 ? -16.826 -6.501 3.089 1.00 96.56 259 MET A O 1
ATOM 1952 N N . ASN A 1 260 ? -16.235 -7.707 1.305 1.00 96.69 260 ASN A N 1
ATOM 1953 C CA . ASN A 1 260 ? -17.008 -8.894 1.677 1.00 96.69 260 ASN A CA 1
ATOM 1954 C C . ASN A 1 260 ? -16.276 -9.705 2.776 1.00 96.69 260 ASN A C 1
ATOM 1956 O O . ASN A 1 260 ? -15.046 -9.645 2.861 1.00 96.69 260 ASN A O 1
ATOM 1960 N N . PRO A 1 261 ? -16.976 -10.537 3.576 1.00 96.81 261 PRO A N 1
ATOM 1961 C CA . PRO A 1 261 ? -16.366 -11.322 4.662 1.00 96.81 261 PRO A CA 1
ATOM 1962 C C . PRO A 1 261 ? -15.218 -12.267 4.258 1.00 96.81 261 PRO A C 1
ATOM 1964 O O . PRO A 1 261 ? -14.414 -12.657 5.104 1.00 96.81 261 PRO A O 1
ATOM 1967 N N . ASP A 1 262 ? -15.131 -12.650 2.983 1.00 95.44 262 ASP A N 1
ATOM 1968 C CA . ASP A 1 262 ? -14.087 -13.527 2.444 1.00 95.44 262 ASP A CA 1
ATOM 1969 C C . ASP A 1 262 ? -12.829 -12.785 1.955 1.00 95.44 262 ASP A C 1
ATOM 1971 O O . ASP A 1 262 ? -11.852 -13.445 1.583 1.00 95.44 262 ASP A O 1
ATOM 1975 N N . GLY A 1 263 ? -12.833 -11.447 1.980 1.00 96.62 263 GLY A N 1
ATOM 1976 C CA . GLY A 1 263 ? -11.761 -10.569 1.503 1.00 96.62 263 GLY A CA 1
ATOM 1977 C C . GLY A 1 263 ? -11.925 -10.045 0.071 1.00 96.62 263 GLY A C 1
ATOM 1978 O O . GLY A 1 263 ? -11.034 -9.335 -0.394 1.00 96.62 263 GLY A O 1
ATOM 1979 N N . THR A 1 264 ? -13.007 -10.406 -0.632 1.00 95.94 264 THR A N 1
ATOM 1980 C CA . THR A 1 264 ? -13.327 -9.881 -1.976 1.00 95.94 264 THR A CA 1
ATOM 1981 C C . THR A 1 264 ? -13.988 -8.501 -1.923 1.00 95.94 264 THR A C 1
ATOM 1983 O O . THR A 1 264 ? -14.493 -8.082 -0.882 1.00 95.94 264 THR A O 1
ATOM 1986 N N . ASN A 1 265 ? -14.043 -7.809 -3.063 1.00 94.19 265 ASN A N 1
ATOM 1987 C CA . ASN A 1 265 ? -14.659 -6.495 -3.245 1.00 94.19 265 ASN A CA 1
ATOM 1988 C C . ASN A 1 265 ? -14.100 -5.442 -2.271 1.00 94.19 265 ASN A C 1
ATOM 1990 O O . ASN A 1 265 ? -14.847 -4.652 -1.692 1.00 94.19 265 ASN A O 1
ATOM 1994 N N . LEU A 1 266 ? -12.781 -5.464 -2.064 1.00 95.62 266 LEU A N 1
ATOM 1995 C CA . LEU A 1 266 ? -12.086 -4.505 -1.214 1.00 95.62 266 LEU A CA 1
ATOM 1996 C C . LEU A 1 266 ? -12.084 -3.111 -1.857 1.00 95.62 266 LEU A C 1
ATOM 1998 O O . LEU A 1 266 ? -11.573 -2.939 -2.962 1.00 95.62 266 LEU A O 1
ATOM 2002 N N . GLN A 1 267 ? -12.613 -2.115 -1.148 1.00 94.94 267 GLN A N 1
ATOM 2003 C CA . GLN A 1 267 ? -12.705 -0.728 -1.613 1.00 94.94 267 GLN A CA 1
ATOM 2004 C C . GLN A 1 267 ? -12.421 0.260 -0.481 1.00 94.94 267 GLN A C 1
ATOM 2006 O O . GLN A 1 267 ? -12.701 -0.024 0.688 1.00 94.94 267 GLN A O 1
ATOM 2011 N N . LEU A 1 268 ? -11.938 1.452 -0.838 1.00 96.19 268 LEU A N 1
ATOM 2012 C CA . LEU A 1 268 ? -11.960 2.602 0.065 1.00 96.19 268 LEU A CA 1
ATOM 2013 C C . LEU A 1 268 ? -13.422 2.912 0.423 1.00 96.19 268 LEU A C 1
ATOM 2015 O O . LEU A 1 268 ? -14.267 3.030 -0.466 1.00 96.19 268 LEU A O 1
ATOM 2019 N N . LEU A 1 269 ? -13.732 3.054 1.712 1.00 96.88 269 LEU A N 1
ATOM 2020 C CA . LEU A 1 269 ? -15.038 3.537 2.160 1.00 96.88 269 LEU A CA 1
ATOM 2021 C C . LEU A 1 269 ? -15.002 5.049 2.372 1.00 96.88 269 LEU A C 1
ATOM 2023 O O . LEU A 1 269 ? -15.854 5.748 1.820 1.00 96.88 269 LEU A O 1
ATOM 2027 N N . TYR A 1 270 ? -14.044 5.524 3.176 1.00 97.50 270 TYR A N 1
ATOM 2028 C CA . TYR A 1 270 ? -13.933 6.931 3.546 1.00 97.50 270 TYR A CA 1
ATOM 2029 C C . TYR A 1 270 ? -12.542 7.326 4.068 1.00 97.50 270 TYR A C 1
ATOM 2031 O O . TYR A 1 270 ? -11.942 6.592 4.858 1.00 97.50 270 TYR A O 1
ATOM 2039 N N . GLY A 1 271 ? -12.100 8.541 3.738 1.00 95.50 271 GLY A N 1
ATOM 2040 C CA . GLY A 1 271 ? -11.241 9.336 4.619 1.00 95.50 271 GLY A CA 1
ATOM 2041 C C . GLY A 1 271 ? -9.875 9.754 4.080 1.00 95.50 271 GLY A C 1
ATOM 2042 O O . GLY A 1 271 ? -9.212 10.535 4.757 1.00 95.50 271 GLY A O 1
ATOM 2043 N N . THR A 1 272 ? -9.452 9.293 2.899 1.00 93.06 272 THR A N 1
ATOM 2044 C CA . THR A 1 272 ? -8.096 9.517 2.356 1.00 93.06 272 THR A CA 1
ATOM 2045 C C . THR A 1 272 ? -7.640 10.980 2.342 1.00 93.06 272 THR A C 1
ATOM 2047 O O . THR A 1 272 ? -6.492 11.254 2.682 1.00 93.06 272 THR A O 1
ATOM 2050 N N . ASN A 1 273 ? -8.539 11.923 2.060 1.00 93.62 273 ASN A N 1
ATOM 2051 C CA . ASN A 1 273 ? -8.282 13.367 2.072 1.00 93.62 273 ASN A CA 1
ATOM 2052 C C . ASN A 1 273 ? -8.961 14.097 3.257 1.00 93.62 273 ASN A C 1
ATOM 2054 O O . ASN A 1 273 ? -9.058 15.324 3.271 1.00 93.62 273 ASN A O 1
ATOM 2058 N N . SER A 1 274 ? -9.411 13.363 4.282 1.00 95.44 274 SER A N 1
ATOM 2059 C CA . SER A 1 274 ? -10.176 13.885 5.433 1.00 95.44 274 SER A CA 1
ATOM 2060 C C . SER A 1 274 ? -9.382 13.951 6.751 1.00 95.44 274 SER A C 1
ATOM 2062 O O . SER A 1 274 ? -9.933 14.299 7.798 1.00 95.44 274 SER A O 1
ATOM 2064 N N . HIS A 1 275 ? -8.083 13.643 6.724 1.00 95.38 275 HIS A N 1
ATOM 2065 C CA . HIS A 1 275 ? -7.222 13.579 7.915 1.00 95.38 275 HIS A CA 1
ATOM 2066 C C . HIS A 1 275 ? -6.892 14.943 8.542 1.00 95.38 275 HIS A C 1
ATOM 2068 O O . HIS A 1 275 ? -6.667 15.024 9.746 1.00 95.38 275 HIS A O 1
ATOM 2074 N N . GLU A 1 276 ? -6.941 16.030 7.771 1.00 93.81 276 GLU A N 1
ATOM 2075 C CA . GLU A 1 276 ? -6.637 17.396 8.236 1.00 93.81 276 GLU A CA 1
ATOM 2076 C C . GLU A 1 276 ? -7.882 18.145 8.760 1.00 93.81 276 GLU A C 1
ATOM 2078 O O . GLU A 1 276 ? -7.963 19.373 8.741 1.00 93.81 276 GLU A O 1
ATOM 2083 N N . THR A 1 277 ? -8.880 17.394 9.241 1.00 93.12 277 THR A N 1
ATOM 2084 C CA . THR A 1 277 ? -10.135 17.916 9.816 1.00 93.12 277 THR A CA 1
ATOM 2085 C C . THR A 1 277 ? -10.063 18.173 11.327 1.00 93.12 277 THR A C 1
ATOM 2087 O O . THR A 1 277 ? -11.031 18.651 11.923 1.00 93.12 277 THR A O 1
ATOM 2090 N N . GLY A 1 278 ? -8.932 17.865 11.970 1.00 91.75 278 GLY A N 1
ATOM 2091 C CA . GLY A 1 278 ? -8.774 17.980 13.415 1.00 91.75 278 GLY A CA 1
ATOM 2092 C C . GLY A 1 278 ? -8.627 19.410 13.945 1.00 91.75 278 GLY A C 1
ATOM 2093 O O . GLY A 1 278 ? -8.348 20.382 13.235 1.00 91.75 278 GLY A O 1
ATOM 2094 N N . THR A 1 279 ? -8.807 19.545 15.258 1.00 91.31 279 THR A N 1
ATOM 2095 C CA . THR A 1 279 ? -8.713 20.822 15.972 1.00 91.31 279 THR A CA 1
ATOM 2096 C C . THR A 1 279 ? -7.336 21.456 15.777 1.00 91.31 279 THR A C 1
ATOM 2098 O O . THR A 1 279 ? -6.318 20.778 15.865 1.00 91.31 279 THR A O 1
ATOM 2101 N N . ASN A 1 280 ? -7.303 22.766 15.509 1.00 88.62 280 ASN A N 1
ATOM 2102 C CA . ASN A 1 280 ? -6.076 23.545 15.289 1.00 88.62 280 ASN A CA 1
ATOM 2103 C C . ASN A 1 280 ? -5.145 23.017 14.170 1.00 88.62 280 ASN A C 1
ATOM 2105 O O . ASN A 1 280 ? -3.970 23.380 14.148 1.00 88.62 280 ASN A O 1
ATOM 2109 N N . GLY A 1 281 ? -5.663 22.219 13.226 1.00 87.38 281 GLY A N 1
ATOM 2110 C CA . GLY A 1 281 ? -4.859 21.598 12.167 1.00 87.38 281 GLY A CA 1
ATOM 2111 C C . GLY A 1 281 ? -4.058 20.385 12.648 1.00 87.38 281 GLY A C 1
ATOM 2112 O O . GLY A 1 281 ? -2.964 20.139 12.153 1.00 87.38 281 GLY A O 1
ATOM 2113 N N . ALA A 1 282 ? -4.557 19.668 13.658 1.00 91.06 282 ALA A N 1
ATOM 2114 C CA . ALA A 1 282 ? -4.022 18.368 14.038 1.00 91.06 282 ALA A CA 1
ATOM 2115 C C . ALA A 1 282 ? -4.527 17.273 13.087 1.00 91.06 282 ALA A C 1
ATOM 2117 O O . ALA A 1 282 ? -5.734 17.139 12.884 1.00 91.06 282 ALA A O 1
ATOM 2118 N N . THR A 1 283 ? -3.618 16.443 12.580 1.00 94.50 283 THR A N 1
ATOM 2119 C CA . THR A 1 283 ? -3.957 15.236 11.819 1.00 94.50 283 THR A CA 1
ATOM 2120 C C . THR A 1 283 ? -4.704 14.234 12.706 1.00 94.50 283 THR A C 1
ATOM 2122 O O . THR A 1 283 ? -4.230 13.851 13.780 1.00 94.50 283 THR A O 1
ATOM 2125 N N . VAL A 1 284 ? -5.867 13.780 12.247 1.00 95.50 284 VAL A N 1
ATOM 2126 C CA . VAL A 1 284 ? -6.734 12.799 12.921 1.00 95.50 284 VAL A CA 1
ATOM 2127 C C . VAL A 1 284 ? -6.823 11.497 12.139 1.00 95.50 284 VAL A C 1
ATOM 2129 O O . VAL A 1 284 ? -6.464 11.459 10.974 1.00 95.50 284 VAL A O 1
ATOM 2132 N N . GLN A 1 285 ? -7.275 10.423 12.779 1.00 97.12 285 GLN A N 1
ATOM 2133 C CA . GLN A 1 285 ? -7.347 9.061 12.252 1.00 97.12 285 GLN A CA 1
ATOM 2134 C C . GLN A 1 285 ? -8.738 8.471 12.517 1.00 97.12 285 GLN A C 1
ATOM 2136 O O . GLN A 1 285 ? -9.338 8.759 13.558 1.00 97.12 285 GLN A O 1
ATOM 2141 N N . PHE A 1 286 ? -9.242 7.645 11.596 1.00 97.62 286 PHE A N 1
ATOM 2142 C CA . PHE A 1 286 ? -10.560 7.015 11.701 1.00 97.62 286 PHE A CA 1
ATOM 2143 C C . PHE A 1 286 ? -10.416 5.609 12.295 1.00 97.62 286 PHE A C 1
ATOM 2145 O O . PHE A 1 286 ? -9.723 4.765 11.737 1.00 97.62 286 PHE A O 1
ATOM 2152 N N . THR A 1 287 ? -11.046 5.362 13.447 1.00 95.75 287 THR A N 1
ATOM 2153 C CA . THR A 1 287 ? -10.950 4.083 14.182 1.00 95.75 287 THR A CA 1
ATOM 2154 C C . THR A 1 287 ? -12.310 3.631 14.708 1.00 95.75 287 THR A C 1
ATOM 2156 O O . THR A 1 287 ? -13.232 4.448 14.781 1.00 95.75 287 THR A O 1
ATOM 2159 N N . GLN A 1 288 ? -12.450 2.355 15.094 1.00 94.19 288 GLN A N 1
ATOM 2160 C CA . GLN A 1 288 ? -13.683 1.798 15.676 1.00 94.19 288 GLN A CA 1
ATOM 2161 C C . GLN A 1 288 ? -14.959 2.183 14.897 1.00 94.19 288 GLN A C 1
ATOM 2163 O O . GLN A 1 288 ? -15.911 2.723 15.467 1.00 94.19 288 GLN A O 1
ATOM 2168 N N . ALA A 1 289 ? -14.968 1.966 13.579 1.00 95.88 289 ALA A N 1
ATOM 2169 C CA . ALA A 1 289 ? -16.100 2.326 12.727 1.00 95.88 289 ALA A CA 1
ATOM 2170 C C . ALA A 1 289 ? -17.276 1.351 12.890 1.00 95.88 289 ALA A C 1
ATOM 2172 O O . ALA A 1 289 ? -17.086 0.139 12.848 1.00 95.88 289 ALA A O 1
ATOM 2173 N N . ARG A 1 290 ? -18.499 1.862 13.085 1.00 94.00 290 ARG A N 1
ATOM 2174 C CA . ARG A 1 290 ? -19.697 1.047 13.372 1.00 94.00 290 ARG A CA 1
ATOM 2175 C C . ARG A 1 290 ? -20.943 1.653 12.733 1.00 94.00 290 ARG A C 1
ATOM 2177 O O . ARG A 1 290 ? -21.073 2.873 12.660 1.00 94.00 290 ARG A O 1
ATOM 2184 N N . GLU A 1 291 ? -21.875 0.808 12.307 1.00 93.62 291 GLU A N 1
ATOM 2185 C CA . GLU A 1 291 ? -23.156 1.259 11.756 1.00 93.62 291 GLU A CA 1
ATOM 2186 C C . GLU A 1 291 ? -24.114 1.742 12.850 1.00 93.62 291 GLU A C 1
ATOM 2188 O O . GLU A 1 291 ? -24.194 1.164 13.940 1.00 93.62 291 GLU A O 1
ATOM 2193 N N . PHE A 1 292 ? -24.867 2.792 12.539 1.00 89.19 292 PHE A N 1
ATOM 2194 C CA . PHE A 1 292 ? -25.959 3.304 13.350 1.00 89.19 292 PHE A CA 1
ATOM 2195 C C . PHE A 1 292 ? -27.321 2.852 12.780 1.00 89.19 292 PHE A C 1
ATOM 2197 O O . PHE A 1 292 ? -27.440 2.732 11.564 1.00 89.19 292 PHE A O 1
ATOM 2204 N N . PRO A 1 293 ? -28.385 2.664 13.592 1.00 87.19 293 PRO A N 1
ATOM 2205 C CA . PRO A 1 293 ? -29.686 2.140 13.132 1.00 87.19 293 PRO A CA 1
ATOM 2206 C C . PRO A 1 293 ? -30.437 2.904 12.023 1.00 87.19 293 PRO A C 1
ATOM 2208 O O . PRO A 1 293 ? -31.529 2.484 11.642 1.00 87.19 293 PRO A O 1
ATOM 2211 N N . ASP A 1 294 ? -29.919 4.035 11.542 1.00 85.50 294 ASP A N 1
ATOM 2212 C CA . ASP A 1 294 ? -30.430 4.761 10.373 1.00 85.50 294 ASP A CA 1
ATOM 2213 C C . ASP A 1 294 ? -29.556 4.591 9.111 1.00 85.50 294 ASP A C 1
ATOM 2215 O O . ASP A 1 294 ? -29.768 5.300 8.130 1.00 85.50 294 ASP A O 1
ATOM 2219 N N . GLY A 1 295 ? -28.603 3.649 9.128 1.00 84.06 295 GLY A N 1
ATOM 2220 C CA . GLY A 1 295 ? -27.694 3.313 8.024 1.00 84.06 295 GLY A CA 1
ATOM 2221 C C . GLY A 1 295 ? -26.426 4.171 7.952 1.00 84.06 295 GLY A C 1
ATOM 2222 O O . GLY A 1 295 ? -25.554 3.915 7.126 1.00 84.06 295 GLY A O 1
ATOM 2223 N N . GLY A 1 296 ? -26.291 5.196 8.800 1.00 88.25 296 GLY A N 1
ATOM 2224 C CA . GLY A 1 296 ? -25.082 6.021 8.834 1.00 88.25 296 GLY A CA 1
ATOM 2225 C C . GLY A 1 296 ? -23.916 5.318 9.531 1.00 88.25 296 GLY A C 1
ATOM 2226 O O . GLY A 1 296 ? -24.098 4.706 10.584 1.00 88.25 296 GLY A O 1
ATOM 2227 N N . VAL A 1 297 ? -22.702 5.464 8.999 1.00 95.44 297 VAL A N 1
ATOM 2228 C CA . VAL A 1 297 ? -21.478 4.986 9.661 1.00 95.44 297 VAL A CA 1
ATOM 2229 C C . VAL A 1 297 ? -21.012 6.026 10.677 1.00 95.44 297 VAL A C 1
ATOM 2231 O O . VAL A 1 297 ? -21.014 7.228 10.415 1.00 95.44 297 VAL A O 1
ATOM 2234 N N . MET A 1 298 ? -20.608 5.573 11.856 1.00 95.38 298 MET A N 1
ATOM 2235 C CA . MET A 1 298 ? -19.959 6.390 12.878 1.00 95.38 298 MET A CA 1
ATOM 2236 C C . MET A 1 298 ? -18.543 5.881 13.128 1.00 95.38 298 MET A C 1
ATOM 2238 O O . MET A 1 298 ? -18.287 4.694 12.951 1.00 95.38 298 MET A O 1
ATOM 2242 N N . ALA A 1 299 ? -17.635 6.754 13.557 1.00 96.75 299 ALA A N 1
ATOM 2243 C CA . ALA A 1 299 ? -16.252 6.401 13.873 1.00 96.75 299 ALA A CA 1
ATOM 2244 C C . ALA A 1 299 ? -15.711 7.235 15.042 1.00 96.75 299 ALA A C 1
ATOM 2246 O O . ALA A 1 299 ? -16.203 8.331 15.327 1.00 96.75 299 ALA A O 1
ATOM 2247 N N . LEU A 1 300 ? -14.673 6.718 15.700 1.00 95.88 300 LEU A N 1
ATOM 2248 C CA . LEU A 1 300 ? -13.882 7.442 16.687 1.00 95.88 300 LEU A CA 1
ATOM 2249 C C . LEU A 1 300 ? -12.725 8.165 15.980 1.00 95.88 300 LEU A C 1
ATOM 2251 O O . LEU A 1 300 ? -11.845 7.523 15.399 1.00 95.88 300 LEU A O 1
ATOM 2255 N N . LEU A 1 301 ? -12.736 9.496 16.054 1.00 95.88 301 LEU A N 1
ATOM 2256 C CA . LEU A 1 301 ? -11.784 10.405 15.420 1.00 95.88 301 LEU A CA 1
ATOM 2257 C C . LEU A 1 301 ? -10.737 10.873 16.443 1.00 95.88 301 LEU A C 1
ATOM 2259 O O . LEU A 1 301 ? -11.065 11.607 17.381 1.00 95.88 301 LEU A O 1
ATOM 2263 N N . LYS A 1 302 ? -9.480 10.447 16.287 1.00 93.56 302 LYS A N 1
ATOM 2264 C CA . LYS A 1 302 ? -8.392 10.708 17.257 1.00 93.56 302 LYS A CA 1
ATOM 2265 C C . LYS A 1 302 ? -7.011 10.771 16.584 1.00 93.56 302 LYS A C 1
ATOM 2267 O O . LYS A 1 302 ? -6.877 10.240 15.487 1.00 93.56 302 LYS A O 1
ATOM 2272 N N . PRO A 1 303 ? -5.984 11.400 17.184 1.00 93.00 303 PRO A N 1
ATOM 2273 C CA . PRO A 1 303 ? -4.612 11.325 16.671 1.00 93.00 303 PRO A CA 1
ATOM 2274 C C . PRO A 1 303 ? -4.042 9.896 16.766 1.00 93.00 303 PRO A C 1
ATOM 2276 O O . PRO A 1 303 ? -4.605 9.039 17.448 1.00 93.00 303 PRO A O 1
ATOM 2279 N N . PHE A 1 304 ? -2.899 9.642 16.113 1.00 93.19 304 PHE A N 1
ATOM 2280 C CA . PHE A 1 304 ? -2.179 8.362 16.233 1.00 93.19 304 PHE A CA 1
ATOM 2281 C C . PHE A 1 304 ? -1.815 8.027 17.686 1.00 93.19 304 PHE A C 1
ATOM 2283 O O . PHE A 1 304 ? -1.992 6.888 18.115 1.00 93.19 304 PHE A O 1
ATOM 2290 N N . THR A 1 305 ? -1.316 9.025 18.422 1.00 91.12 305 THR A N 1
ATOM 2291 C CA . THR A 1 305 ? -0.800 8.887 19.785 1.00 91.12 305 THR A CA 1
ATOM 2292 C C . THR A 1 305 ? -1.433 9.874 20.758 1.00 91.12 305 THR A C 1
ATOM 2294 O O . THR A 1 305 ? -1.802 10.991 20.391 1.00 91.12 305 THR A O 1
ATOM 2297 N N . GLY A 1 306 ? -1.496 9.468 22.026 1.00 83.38 306 GLY A N 1
ATOM 2298 C CA . GLY A 1 306 ? -1.908 10.319 23.138 1.00 83.38 306 GLY A CA 1
ATOM 2299 C C . GLY A 1 306 ? -3.427 10.450 23.311 1.00 83.38 306 GLY A C 1
ATOM 2300 O O . GLY A 1 306 ? -4.188 9.498 23.111 1.00 83.38 306 GLY A O 1
ATOM 2301 N N . ALA A 1 307 ? -3.867 11.649 23.712 1.00 81.62 307 ALA A N 1
ATOM 2302 C CA . ALA A 1 307 ? -5.264 11.991 24.002 1.00 81.62 307 ALA A CA 1
ATOM 2303 C C . ALA A 1 307 ? -5.970 11.049 25.011 1.00 81.62 307 ALA A C 1
ATOM 2305 O O . ALA A 1 307 ? -7.197 10.922 25.006 1.00 81.62 307 ALA A O 1
ATOM 2306 N N . PHE A 1 308 ? -5.218 10.384 25.893 1.00 80.50 308 PHE A N 1
ATOM 2307 C CA . PHE A 1 308 ? -5.690 9.412 26.881 1.00 80.50 308 PHE A CA 1
ATOM 2308 C C . PHE A 1 308 ? -6.628 8.347 26.286 1.00 80.50 308 PHE A C 1
ATOM 2310 O O . PHE A 1 308 ? -7.723 8.098 26.810 1.00 80.50 308 PHE A O 1
ATOM 2317 N N . GLN A 1 309 ? -6.206 7.742 25.167 1.00 81.44 309 GLN A N 1
ATOM 2318 C CA . GLN A 1 309 ? -6.966 6.744 24.392 1.00 81.44 309 GLN A CA 1
ATOM 2319 C C . GLN A 1 309 ? -8.339 7.243 23.892 1.00 81.44 309 GLN A C 1
ATOM 2321 O O . GLN A 1 309 ? -9.203 6.425 23.562 1.00 81.44 309 GLN A O 1
ATOM 2326 N N . GLY A 1 310 ? -8.563 8.560 23.853 1.00 88.88 310 GLY A N 1
ATOM 2327 C CA . GLY A 1 310 ? -9.848 9.163 23.523 1.00 88.88 310 GLY A CA 1
ATOM 2328 C C . GLY A 1 310 ? -9.809 10.134 22.344 1.00 88.88 310 GLY A C 1
ATOM 2329 O O . GLY A 1 310 ? -8.768 10.659 21.964 1.00 88.88 310 GLY A O 1
ATOM 2330 N N . GLY A 1 311 ? -10.982 10.390 21.779 1.00 93.69 311 GLY A N 1
ATOM 2331 C CA . GLY A 1 311 ? -11.208 11.273 20.643 1.00 93.69 311 GLY A CA 1
ATOM 2332 C C . GLY A 1 311 ? -12.641 11.789 20.607 1.00 93.69 311 GLY A C 1
ATOM 2333 O O . GLY A 1 311 ? -13.355 11.745 21.617 1.00 93.69 311 GLY A O 1
ATOM 2334 N N . ASP A 1 312 ? -13.043 12.282 19.440 1.00 95.69 312 ASP A N 1
ATOM 2335 C CA . ASP A 1 312 ? -14.423 12.660 19.136 1.00 95.69 312 ASP A CA 1
ATOM 2336 C C . ASP A 1 312 ? -15.180 11.483 18.511 1.00 95.69 312 ASP A C 1
ATOM 2338 O O . ASP A 1 312 ? -14.579 10.632 17.858 1.00 95.69 312 ASP A O 1
ATOM 2342 N N . ILE A 1 313 ? -16.501 11.440 18.675 1.00 95.12 313 ILE A N 1
ATOM 2343 C CA . ILE A 1 313 ? -17.350 10.517 17.918 1.00 95.12 313 ILE A CA 1
ATOM 2344 C C . ILE A 1 313 ? -17.979 11.313 16.783 1.00 95.12 313 ILE A C 1
ATOM 2346 O O . ILE A 1 313 ? -18.759 12.242 17.015 1.00 95.12 313 ILE A O 1
ATOM 2350 N N . ILE A 1 314 ? -17.677 10.909 15.555 1.00 95.69 314 ILE A N 1
ATOM 2351 C CA . ILE A 1 314 ? -18.252 11.495 14.348 1.00 95.69 314 ILE A CA 1
ATOM 2352 C C . ILE A 1 314 ? -19.249 10.540 13.700 1.00 95.69 314 ILE A C 1
ATOM 2354 O O . ILE A 1 314 ? -19.122 9.319 13.789 1.00 95.69 314 ILE A O 1
ATOM 2358 N N . LYS A 1 315 ? -20.230 11.116 13.010 1.00 95.44 315 LYS A N 1
ATOM 2359 C CA . LYS A 1 315 ? -21.083 10.434 12.038 1.00 95.44 315 LYS A CA 1
ATOM 2360 C C . LYS A 1 315 ? -20.676 10.859 10.633 1.00 95.44 315 LYS A C 1
ATOM 2362 O O . LYS A 1 315 ? -20.382 12.034 10.434 1.00 95.44 315 LYS A O 1
ATOM 2367 N N . ILE A 1 316 ? -20.667 9.916 9.697 1.00 96.69 316 ILE A N 1
ATOM 2368 C CA . ILE A 1 316 ? -20.139 10.060 8.340 1.00 96.69 316 ILE A CA 1
ATOM 2369 C C . ILE A 1 316 ? -21.210 9.625 7.327 1.00 96.69 316 ILE A C 1
ATOM 2371 O O . ILE A 1 316 ? -21.757 8.524 7.422 1.00 96.69 316 ILE A O 1
ATOM 2375 N N . ASP A 1 317 ? -21.497 10.474 6.340 1.00 95.12 317 ASP A N 1
ATOM 2376 C CA . ASP A 1 317 ? -22.349 10.153 5.185 1.00 95.12 317 ASP A CA 1
ATOM 2377 C C . ASP A 1 317 ? -21.553 9.382 4.115 1.00 95.12 317 ASP A C 1
ATOM 2379 O O . ASP A 1 317 ? -21.182 9.905 3.065 1.00 95.12 317 ASP A O 1
ATOM 2383 N N . THR A 1 318 ? -21.266 8.109 4.393 1.00 94.62 318 THR A N 1
ATOM 2384 C CA . THR A 1 318 ? -20.521 7.231 3.475 1.00 94.62 318 THR A CA 1
ATOM 2385 C C . THR A 1 318 ? -21.346 6.751 2.275 1.00 94.62 318 THR A C 1
ATOM 2387 O O . THR A 1 318 ? -20.788 6.168 1.344 1.00 94.62 318 THR A O 1
ATOM 2390 N N . GLU A 1 319 ? -22.668 6.961 2.269 1.00 93.00 319 GLU A N 1
ATOM 2391 C CA . GLU A 1 319 ? -23.507 6.689 1.094 1.00 93.00 319 GLU A CA 1
ATOM 2392 C C . GLU A 1 319 ? -23.199 7.717 -0.000 1.00 93.00 319 GLU A C 1
ATOM 2394 O O . GLU A 1 319 ? -22.900 7.347 -1.137 1.00 93.00 319 GLU A O 1
ATOM 2399 N N . ASN A 1 320 ? -23.197 9.006 0.353 1.00 94.88 320 ASN A N 1
ATOM 2400 C CA . ASN A 1 320 ? -23.061 10.083 -0.622 1.00 94.88 320 ASN A CA 1
ATOM 2401 C C . ASN A 1 320 ? -21.621 10.582 -0.816 1.00 94.88 320 ASN A C 1
ATOM 2403 O O . ASN A 1 320 ? -21.378 11.247 -1.827 1.00 94.88 320 ASN A O 1
ATOM 2407 N N . TYR A 1 321 ? -20.681 10.249 0.076 1.00 95.81 321 TYR A N 1
ATOM 2408 C CA . TYR A 1 321 ? -19.301 10.753 0.072 1.00 95.81 321 TYR A CA 1
ATOM 2409 C C . TYR A 1 321 ? -18.239 9.664 0.294 1.00 95.81 321 TYR A C 1
ATOM 2411 O O . TYR A 1 321 ? -18.518 8.580 0.809 1.00 95.81 321 TYR A O 1
ATOM 2419 N N . VAL A 1 322 ? -16.999 10.002 -0.073 1.00 96.06 322 VAL A N 1
ATOM 2420 C CA . VAL A 1 322 ? -15.763 9.257 0.247 1.00 96.06 322 VAL A CA 1
ATOM 2421 C C . VAL A 1 322 ? -14.770 10.099 1.062 1.00 96.06 322 VAL A C 1
ATOM 2423 O O . VAL A 1 322 ? -13.878 9.555 1.701 1.00 96.06 322 VAL A O 1
ATOM 2426 N N . ASP A 1 323 ? -14.961 11.416 1.107 1.00 96.25 323 ASP A N 1
ATOM 2427 C CA . ASP A 1 323 ? -14.241 12.337 1.985 1.00 96.25 323 ASP A CA 1
ATOM 2428 C C . ASP A 1 323 ? -15.154 13.480 2.410 1.00 96.25 323 ASP A C 1
ATOM 2430 O O . ASP A 1 323 ? -16.203 13.696 1.801 1.00 96.25 323 ASP A O 1
ATOM 2434 N N . ASP A 1 324 ? -14.723 14.261 3.402 1.00 95.38 324 ASP A N 1
ATOM 2435 C CA . ASP A 1 324 ? -15.520 15.333 4.005 1.00 95.38 324 ASP A CA 1
ATOM 2436 C C . ASP A 1 324 ? -16.092 16.329 2.979 1.00 95.38 324 ASP A C 1
ATOM 2438 O O . ASP A 1 324 ? -17.172 16.887 3.165 1.00 95.38 324 ASP A O 1
ATOM 2442 N N . THR A 1 325 ? -15.401 16.518 1.851 1.00 94.25 325 THR A N 1
ATOM 2443 C CA . THR A 1 325 ? -15.857 17.385 0.753 1.00 94.25 325 THR A CA 1
ATOM 2444 C C . THR A 1 325 ? -16.008 16.683 -0.603 1.00 94.25 325 THR A C 1
ATOM 2446 O O . THR A 1 325 ? -16.515 17.305 -1.540 1.00 94.25 325 THR A O 1
ATOM 2449 N N . GLN A 1 326 ? -15.658 15.393 -0.729 1.00 94.69 326 GLN A N 1
ATOM 2450 C CA . GLN A 1 326 ? -15.784 14.645 -1.987 1.00 94.69 326 GLN A CA 1
ATOM 2451 C C . GLN A 1 326 ? -17.008 13.731 -1.997 1.00 94.69 326 GLN A C 1
ATOM 2453 O O . GLN A 1 326 ? -17.075 12.713 -1.305 1.00 94.69 326 GLN A O 1
ATOM 2458 N N . THR A 1 327 ? -17.947 14.066 -2.875 1.00 95.31 327 THR A N 1
ATOM 2459 C CA . THR A 1 327 ? -19.142 13.275 -3.169 1.00 95.31 327 THR A CA 1
ATOM 2460 C C . THR A 1 327 ? -18.853 12.097 -4.102 1.00 95.31 327 THR A C 1
ATOM 2462 O O . THR A 1 327 ? -17.934 12.146 -4.917 1.00 95.31 327 THR A O 1
ATOM 2465 N N . THR A 1 328 ? -19.741 11.107 -4.104 1.00 93.69 328 THR A N 1
ATOM 2466 C CA . THR A 1 328 ? -19.912 10.151 -5.214 1.00 93.69 328 THR A CA 1
ATOM 2467 C C . THR A 1 328 ? -20.314 10.864 -6.516 1.00 93.69 328 THR A C 1
ATOM 2469 O O . THR A 1 328 ? -20.885 11.960 -6.494 1.00 93.69 328 THR A O 1
ATOM 2472 N N . ALA A 1 329 ? -20.064 10.233 -7.668 1.00 91.50 329 ALA A N 1
ATOM 2473 C CA . ALA A 1 329 ? -20.271 10.807 -9.003 1.00 91.50 329 ALA A CA 1
ATOM 2474 C C . ALA A 1 329 ? -21.697 11.337 -9.230 1.00 91.50 329 ALA A C 1
ATOM 2476 O O . ALA A 1 329 ? -21.889 12.388 -9.837 1.00 91.50 329 ALA A O 1
ATOM 2477 N N . ILE A 1 330 ? -22.710 10.624 -8.724 1.00 92.44 330 ILE A N 1
ATOM 2478 C CA . ILE A 1 330 ? -24.124 11.005 -8.878 1.00 92.44 330 ILE A CA 1
ATOM 2479 C C . ILE A 1 330 ? -24.489 12.287 -8.111 1.00 92.44 330 ILE A C 1
ATOM 2481 O O . ILE A 1 330 ? -25.435 12.977 -8.487 1.00 92.44 330 ILE A O 1
ATOM 2485 N N . ASN A 1 331 ? -23.726 12.618 -7.068 1.00 94.38 331 ASN A N 1
ATOM 2486 C CA . ASN A 1 331 ? -23.936 13.767 -6.189 1.00 94.38 331 ASN A CA 1
ATOM 2487 C C . ASN A 1 331 ? -22.996 14.950 -6.497 1.00 94.38 331 ASN A C 1
ATOM 2489 O O . ASN A 1 331 ? -23.118 16.011 -5.874 1.00 94.38 331 ASN A O 1
ATOM 2493 N N . GLN A 1 332 ? -22.087 14.800 -7.466 1.00 91.06 332 GLN A N 1
ATOM 2494 C CA . GLN A 1 332 ? -21.096 15.812 -7.825 1.00 91.06 332 GLN A CA 1
ATOM 2495 C C . GLN A 1 332 ? -21.769 17.117 -8.283 1.00 91.06 332 GLN A C 1
ATOM 2497 O O . GLN A 1 332 ? -22.561 17.147 -9.225 1.00 91.06 332 GLN A O 1
ATOM 2502 N N . GLY A 1 333 ? -21.470 18.218 -7.588 1.00 91.00 333 GLY A N 1
ATOM 2503 C CA . GLY A 1 333 ? -22.095 19.525 -7.829 1.00 91.00 333 GLY A CA 1
ATOM 2504 C C . GLY A 1 333 ? -23.543 19.659 -7.330 1.00 91.00 333 GLY A C 1
ATOM 2505 O O . GLY A 1 333 ? -24.155 20.707 -7.542 1.00 91.00 333 GLY A O 1
ATOM 2506 N N . ILE A 1 334 ? -24.088 18.633 -6.666 1.00 93.94 334 ILE A N 1
ATOM 2507 C CA . ILE A 1 334 ? -25.393 18.656 -5.983 1.00 93.94 334 ILE A CA 1
ATOM 2508 C C . ILE A 1 334 ? -25.195 18.873 -4.478 1.00 93.94 334 ILE A C 1
ATOM 2510 O O . ILE A 1 334 ? -25.883 19.704 -3.881 1.00 93.94 334 ILE A O 1
ATOM 2514 N N . LEU A 1 335 ? -24.248 18.143 -3.881 1.00 94.12 335 LEU A N 1
ATOM 2515 C CA . LEU A 1 335 ? -23.849 18.260 -2.477 1.00 94.12 335 LEU A CA 1
ATOM 2516 C C . LEU A 1 335 ? -22.442 18.885 -2.366 1.00 94.12 335 LEU A C 1
ATOM 2518 O O . LEU A 1 335 ? -21.746 19.027 -3.372 1.00 94.12 335 LEU A O 1
ATOM 2522 N N . ALA A 1 336 ? -22.050 19.322 -1.163 1.00 83.12 336 ALA A N 1
ATOM 2523 C CA . ALA A 1 336 ? -20.835 20.127 -0.953 1.00 83.12 336 ALA A CA 1
ATOM 2524 C C . ALA A 1 336 ? -20.125 19.912 0.404 1.00 83.12 336 ALA A C 1
ATOM 2526 O O . ALA A 1 336 ? -19.229 20.684 0.742 1.00 83.12 336 ALA A O 1
ATOM 2527 N N . GLY A 1 337 ? -20.531 18.910 1.189 1.00 87.62 337 GLY A N 1
ATOM 2528 C CA . GLY A 1 337 ? -20.013 18.668 2.538 1.00 87.62 337 GLY A CA 1
ATOM 2529 C C . GLY A 1 337 ? -20.512 19.664 3.609 1.00 87.62 337 GLY A C 1
ATOM 2530 O O . GLY A 1 337 ? -21.334 20.543 3.314 1.00 87.62 337 GLY A O 1
ATOM 2531 N N . PRO A 1 338 ? -20.032 19.539 4.862 1.00 93.50 338 PRO A N 1
ATOM 2532 C CA . PRO A 1 338 ? -19.175 18.453 5.343 1.00 93.50 338 PRO A CA 1
ATOM 2533 C C . PRO A 1 338 ? -19.918 17.107 5.351 1.00 93.50 338 PRO A C 1
ATOM 2535 O O . PRO A 1 338 ? -21.125 17.062 5.607 1.00 93.50 338 PRO A O 1
ATOM 2538 N N . ALA A 1 339 ? -19.210 16.025 5.037 1.00 94.81 339 ALA A N 1
ATOM 2539 C CA . ALA A 1 339 ? -19.729 14.659 5.075 1.00 94.81 339 ALA A CA 1
ATOM 2540 C C . ALA A 1 339 ? -19.638 14.051 6.479 1.00 94.81 339 ALA A C 1
ATOM 2542 O O . ALA A 1 339 ? -20.419 13.154 6.807 1.00 94.81 339 ALA A O 1
ATOM 2543 N N . GLN A 1 340 ? -18.707 14.543 7.306 1.00 94.94 340 GLN A N 1
ATOM 2544 C CA . GLN A 1 340 ? -18.579 14.145 8.703 1.00 94.94 340 GLN A CA 1
ATOM 2545 C C . GLN A 1 340 ? -19.065 15.237 9.662 1.00 94.94 340 GLN A C 1
ATOM 2547 O O . GLN A 1 340 ? -18.848 16.432 9.462 1.00 94.94 340 GLN A O 1
ATOM 2552 N N . ALA A 1 341 ? -19.696 14.828 10.759 1.00 93.88 341 ALA A N 1
ATOM 2553 C CA . ALA A 1 341 ? -20.106 15.728 11.829 1.00 93.88 341 ALA A CA 1
ATOM 2554 C C . ALA A 1 341 ? -19.891 15.088 13.201 1.00 93.88 341 ALA A C 1
ATOM 2556 O O . ALA A 1 341 ? -20.264 13.935 13.418 1.00 93.88 341 ALA A O 1
ATOM 2557 N N . SER A 1 342 ? -19.343 15.859 14.143 1.00 94.25 342 SER A N 1
ATOM 2558 C CA . SER A 1 342 ? -19.323 15.483 15.559 1.00 94.25 342 SER A CA 1
ATOM 2559 C C . SER A 1 342 ? -20.746 15.264 16.069 1.00 94.25 342 SER A C 1
ATOM 2561 O O . SER A 1 342 ? -21.628 16.100 15.846 1.00 94.25 342 SER A O 1
ATOM 2563 N N . VAL A 1 343 ? -20.964 14.160 16.784 1.00 92.62 343 VAL A N 1
ATOM 2564 C CA . VAL A 1 343 ? -22.207 13.912 17.533 1.00 92.62 343 VAL A CA 1
ATOM 2565 C C . VAL A 1 343 ? -22.039 14.152 19.037 1.00 92.62 343 VAL A C 1
ATOM 2567 O O . VAL A 1 343 ? -22.965 13.877 19.806 1.00 92.62 343 VAL A O 1
ATOM 2570 N N . ALA A 1 344 ? -20.877 14.640 19.478 1.00 92.00 344 ALA A N 1
ATOM 2571 C CA . ALA A 1 344 ? -20.563 14.865 20.883 1.00 92.00 344 ALA A CA 1
ATOM 2572 C C . ALA A 1 344 ? -21.302 16.068 21.493 1.00 92.00 344 ALA A C 1
ATOM 2574 O O . ALA A 1 344 ? -21.550 17.089 20.849 1.00 92.00 344 ALA A O 1
ATOM 2575 N N . PHE A 1 345 ? -21.578 15.977 22.797 1.00 87.56 345 PHE A N 1
ATOM 2576 C CA . PHE A 1 345 ? -22.213 17.039 23.580 1.00 87.56 345 PHE A CA 1
ATOM 2577 C C . PHE A 1 345 ? -21.213 18.143 23.977 1.00 87.56 345 PHE A C 1
ATOM 2579 O O . PHE A 1 345 ? -20.923 18.385 25.149 1.00 87.56 345 PHE A O 1
ATOM 2586 N N . GLY A 1 346 ? -20.696 18.849 22.972 1.00 87.06 346 GLY A N 1
ATOM 2587 C CA . GLY A 1 346 ? -19.717 19.928 23.111 1.00 87.06 346 GLY A CA 1
ATOM 2588 C C . GLY A 1 346 ? -18.472 19.692 22.260 1.00 87.06 346 GLY A C 1
ATOM 2589 O O . GLY A 1 346 ? -18.285 18.621 21.698 1.00 87.06 346 GLY A O 1
ATOM 2590 N N . SER A 1 347 ? -17.615 20.708 22.155 1.00 91.56 347 SER A N 1
ATOM 2591 C CA . SER A 1 347 ? -16.401 20.636 21.336 1.00 91.56 347 SER A CA 1
ATOM 2592 C C . SER A 1 347 ? -15.398 19.646 21.917 1.00 91.56 347 SER A C 1
ATOM 2594 O O . SER A 1 347 ? -14.902 19.861 23.026 1.00 91.56 347 SER A O 1
ATOM 2596 N N . VAL A 1 348 ? -15.085 18.597 21.159 1.00 94.31 348 VAL A N 1
ATOM 2597 C CA . VAL A 1 348 ? -13.993 17.678 21.470 1.00 94.31 348 VAL A CA 1
ATOM 2598 C C . VAL A 1 348 ? -12.737 18.132 20.734 1.00 94.31 348 VAL A C 1
ATOM 2600 O O . VAL A 1 348 ? -12.775 18.358 19.527 1.00 94.31 348 VAL A O 1
ATOM 2603 N N . ASN A 1 349 ? -11.633 18.281 21.462 1.00 92.06 349 ASN A N 1
ATOM 2604 C CA . ASN A 1 349 ? -10.349 18.636 20.871 1.00 92.06 349 ASN A CA 1
ATOM 2605 C C . ASN A 1 349 ? -9.590 17.367 20.472 1.00 92.06 349 ASN A C 1
ATOM 2607 O O . ASN A 1 349 ? -9.327 16.505 21.314 1.00 92.06 349 ASN A O 1
ATOM 2611 N N . SER A 1 350 ? -9.204 17.278 19.201 1.00 89.50 350 SER A N 1
ATOM 2612 C CA . SER A 1 350 ? -8.389 16.178 18.672 1.00 89.50 350 SER A CA 1
ATOM 2613 C C . SER A 1 350 ? -6.879 16.429 18.767 1.00 89.50 350 SER A C 1
ATOM 2615 O O . SER A 1 350 ? -6.090 15.593 18.338 1.00 89.50 350 SER A O 1
ATOM 2617 N N . ASP A 1 351 ? -6.476 17.580 19.304 1.00 84.25 351 ASP A N 1
ATOM 2618 C CA . ASP A 1 351 ? -5.094 17.887 19.652 1.00 84.25 351 ASP A CA 1
ATOM 2619 C C . ASP A 1 351 ? -4.805 17.561 21.135 1.00 84.25 351 ASP A C 1
ATOM 2621 O O . ASP A 1 351 ? -5.667 17.116 21.904 1.00 84.25 351 ASP A O 1
ATOM 2625 N N . ASN A 1 352 ? -3.559 17.803 21.548 1.00 80.06 352 ASN A N 1
ATOM 2626 C CA . ASN A 1 352 ? -3.106 17.607 22.927 1.00 80.06 352 ASN A CA 1
ATOM 2627 C C . ASN A 1 352 ? -3.535 18.744 23.883 1.00 80.06 352 ASN A C 1
ATOM 2629 O O . ASN A 1 352 ? -2.992 18.851 24.984 1.00 80.06 352 ASN A O 1
ATOM 2633 N N . LEU A 1 353 ? -4.472 19.620 23.491 1.00 86.38 353 LEU A N 1
ATOM 2634 C CA . LEU A 1 353 ? -5.057 20.602 24.405 1.00 86.38 353 LEU A CA 1
ATOM 2635 C C . LEU A 1 353 ? -6.238 19.983 25.173 1.00 86.38 353 LEU A C 1
ATOM 2637 O O . LEU A 1 353 ? -6.950 19.139 24.625 1.00 86.38 353 LEU A O 1
ATOM 2641 N N . PRO A 1 354 ? -6.518 20.436 26.411 1.00 89.56 354 PRO A N 1
ATOM 2642 C CA . PRO A 1 354 ? -7.644 19.927 27.186 1.00 89.56 354 PRO A CA 1
ATOM 2643 C C . PRO A 1 354 ? -8.974 20.095 26.444 1.00 89.56 354 PRO A C 1
ATOM 2645 O O . PRO A 1 354 ? -9.328 21.200 26.032 1.00 89.56 354 PRO A O 1
ATOM 2648 N N . SER A 1 355 ? -9.714 18.997 26.299 1.00 92.12 355 SER A N 1
ATOM 2649 C CA . SER A 1 355 ? -10.911 18.914 25.456 1.00 92.12 355 SER A CA 1
ATOM 2650 C C . SER A 1 355 ? -12.191 19.338 26.203 1.00 92.12 355 SER A C 1
ATOM 2652 O O . SER A 1 355 ? -12.637 18.586 27.071 1.00 92.12 355 SER A O 1
ATOM 2654 N N . PRO A 1 356 ? -12.836 20.490 25.905 1.00 91.69 356 PRO A N 1
ATOM 2655 C CA . PRO A 1 356 ? -13.943 21.024 26.714 1.00 91.69 356 PRO A CA 1
ATOM 2656 C C . PRO A 1 356 ? -15.175 20.112 26.812 1.00 91.69 356 PRO A C 1
ATOM 2658 O O . PRO A 1 356 ? -15.801 20.043 27.871 1.00 91.69 356 PRO A O 1
ATOM 2661 N N . GLY A 1 357 ? -15.504 19.395 25.734 1.00 91.88 357 GLY A N 1
ATOM 2662 C CA . GLY A 1 357 ? -16.549 18.368 25.681 1.00 91.88 357 GLY A CA 1
ATOM 2663 C C . GLY A 1 357 ? -16.169 17.053 26.373 1.00 91.88 357 GLY A C 1
ATOM 2664 O O . GLY A 1 357 ? -16.980 16.132 26.419 1.00 91.88 357 GLY A O 1
ATOM 2665 N N . GLY A 1 358 ? -14.962 16.954 26.936 1.00 93.44 358 GLY A N 1
ATOM 2666 C CA . GLY A 1 358 ? -14.370 15.709 27.415 1.00 93.44 358 GLY A CA 1
ATOM 2667 C C . GLY A 1 358 ? -13.770 14.880 26.278 1.00 93.44 358 GLY A C 1
ATOM 2668 O O . GLY A 1 358 ? -13.592 15.374 25.166 1.00 93.44 358 GLY A O 1
ATOM 2669 N N . ARG A 1 359 ? -13.443 13.618 26.556 1.00 93.25 359 ARG A N 1
ATOM 2670 C CA . ARG A 1 359 ? -12.918 12.666 25.563 1.00 93.25 359 ARG A CA 1
ATOM 2671 C C . ARG A 1 359 ? -13.758 11.394 25.568 1.00 93.25 359 ARG A C 1
ATOM 2673 O O . ARG A 1 359 ? -14.121 10.903 26.640 1.00 93.25 359 ARG A O 1
ATOM 2680 N N . PHE A 1 360 ? -14.080 10.885 24.385 1.00 95.62 360 PHE A N 1
ATOM 2681 C CA . PHE A 1 360 ? -14.815 9.637 24.183 1.00 95.62 360 PHE A CA 1
ATOM 2682 C C . PHE A 1 360 ? -13.826 8.545 23.797 1.00 95.62 360 PHE A C 1
ATOM 2684 O O . PHE A 1 360 ? -12.875 8.825 23.082 1.00 95.62 360 PHE A O 1
ATOM 2691 N N . ASN A 1 361 ? -14.023 7.316 24.256 1.00 93.81 361 ASN A N 1
ATOM 2692 C CA . ASN A 1 361 ? -13.084 6.223 23.993 1.00 93.81 361 ASN A CA 1
ATOM 2693 C C . ASN A 1 361 ? -13.727 5.028 23.262 1.00 93.81 361 ASN A C 1
ATOM 2695 O O . ASN A 1 361 ? -13.024 4.316 22.560 1.00 93.81 361 ASN A O 1
ATOM 2699 N N . SER A 1 362 ? -15.041 4.828 23.391 1.00 94.31 362 SER A N 1
ATOM 2700 C CA . SER A 1 362 ? -15.818 3.830 22.644 1.00 94.31 362 SER A CA 1
ATOM 2701 C C . SER A 1 362 ? -17.294 4.237 22.585 1.00 94.31 362 SER A C 1
ATOM 2703 O O . SER A 1 362 ? -17.762 5.009 23.435 1.00 94.31 362 SER A O 1
ATOM 2705 N N . PHE A 1 363 ? -18.036 3.711 21.605 1.00 94.56 363 PHE A N 1
ATOM 2706 C CA . PHE A 1 363 ? -19.482 3.907 21.480 1.00 94.56 363 PHE A CA 1
ATOM 2707 C C . PHE A 1 363 ? -20.210 2.648 20.976 1.00 94.56 363 PHE A C 1
ATOM 2709 O O . PHE A 1 363 ? -19.715 1.899 20.131 1.00 94.56 363 PHE A O 1
ATOM 2716 N N . TYR A 1 364 ? -21.425 2.423 21.479 1.00 95.25 364 TYR A N 1
ATOM 2717 C CA . TYR A 1 364 ? -22.252 1.276 21.109 1.00 95.25 364 TYR A CA 1
ATOM 2718 C C . TYR A 1 364 ? -23.723 1.664 20.938 1.00 95.25 364 TYR A C 1
ATOM 2720 O O . TYR A 1 364 ? -24.384 1.956 21.938 1.00 95.25 364 TYR A O 1
ATOM 2728 N N . PRO A 1 365 ? -24.260 1.688 19.705 1.00 93.38 365 PRO A N 1
ATOM 2729 C CA . PRO A 1 365 ? -25.618 2.147 19.446 1.00 93.38 365 PRO A CA 1
ATOM 2730 C C . PRO A 1 365 ? -26.685 1.139 19.891 1.00 93.38 365 PRO A C 1
ATOM 2732 O O . PRO A 1 365 ? -26.478 -0.075 19.845 1.00 93.38 365 PRO A O 1
ATOM 2735 N N . PHE A 1 366 ? -27.851 1.653 20.285 1.00 91.56 366 PHE A N 1
ATOM 2736 C CA . PHE A 1 366 ? -29.046 0.857 20.563 1.00 91.56 366 PHE A CA 1
ATOM 2737 C C . PHE A 1 366 ? -29.955 0.779 19.331 1.00 91.56 366 PHE A C 1
ATOM 2739 O O . PHE A 1 366 ? -30.386 1.794 18.789 1.00 91.56 366 PHE A O 1
ATOM 2746 N N . TRP A 1 367 ? -30.325 -0.440 18.948 1.00 89.75 367 TRP A N 1
ATOM 2747 C CA . TRP A 1 367 ? -31.157 -0.780 17.789 1.00 89.75 367 TRP A CA 1
ATOM 2748 C C . TRP A 1 367 ? -32.660 -0.786 18.133 1.00 89.75 367 TRP A C 1
ATOM 2750 O O . TRP A 1 367 ? -33.425 -1.632 17.677 1.00 89.75 367 TRP A O 1
ATOM 2760 N N . ASP A 1 368 ? -33.094 0.164 18.968 1.00 86.75 368 ASP A N 1
ATOM 2761 C CA . ASP A 1 368 ? -34.484 0.337 19.429 1.00 86.75 368 ASP A CA 1
ATOM 2762 C C . ASP A 1 368 ? -35.200 1.552 18.797 1.00 86.75 368 ASP A C 1
ATOM 2764 O O . ASP A 1 368 ? -36.348 1.847 19.137 1.00 86.75 368 ASP A O 1
ATOM 2768 N N . GLY A 1 369 ? -34.530 2.262 17.882 1.00 85.62 369 GLY A N 1
ATOM 2769 C CA . GLY A 1 369 ? -35.059 3.443 17.194 1.00 85.62 369 GLY A CA 1
ATOM 2770 C C . GLY A 1 369 ? -35.070 4.727 18.033 1.00 85.62 369 GLY A C 1
ATOM 2771 O O . GLY A 1 369 ? -35.824 5.644 17.713 1.00 85.62 369 GLY A O 1
ATOM 2772 N N . THR A 1 370 ? -34.279 4.808 19.110 1.00 86.69 370 THR A N 1
ATOM 2773 C CA . THR A 1 370 ? -34.299 5.952 20.050 1.00 86.69 370 THR A CA 1
ATOM 2774 C C . THR A 1 370 ? -33.122 6.925 19.935 1.00 86.69 370 THR A C 1
ATOM 2776 O O . THR A 1 370 ? -33.031 7.845 20.745 1.00 86.69 370 THR A O 1
ATOM 2779 N N . ASN A 1 371 ? -32.231 6.738 18.954 1.00 90.00 371 ASN A N 1
ATOM 2780 C CA . ASN A 1 371 ? -31.017 7.544 18.758 1.00 90.00 371 ASN A CA 1
ATOM 2781 C C . ASN A 1 371 ? -30.130 7.624 20.026 1.00 90.00 371 ASN A C 1
ATOM 2783 O O . ASN A 1 371 ? -29.694 8.694 20.467 1.00 90.00 371 ASN A O 1
ATOM 2787 N N . ARG A 1 372 ? -29.911 6.461 20.656 1.00 91.75 372 ARG A N 1
ATOM 2788 C CA . ARG A 1 372 ? -29.114 6.303 21.881 1.00 91.75 372 ARG A CA 1
ATOM 2789 C C . ARG A 1 372 ? -27.915 5.392 21.668 1.00 91.75 372 ARG A C 1
ATOM 2791 O O . ARG A 1 372 ? -27.956 4.481 20.846 1.00 91.75 372 ARG A O 1
ATOM 2798 N N . ALA A 1 373 ? -26.888 5.587 22.487 1.00 93.69 373 ALA A N 1
ATOM 2799 C CA . ALA A 1 373 ? -25.734 4.702 22.575 1.00 93.69 373 ALA A CA 1
ATOM 2800 C C . ALA A 1 373 ? -25.260 4.537 24.026 1.00 93.69 373 ALA A C 1
ATOM 2802 O O . ALA A 1 373 ? -25.488 5.410 24.865 1.00 93.69 373 ALA A O 1
ATOM 2803 N N . LEU A 1 374 ? -24.557 3.445 24.324 1.00 95.19 374 LEU A N 1
ATOM 2804 C CA . LEU A 1 374 ? -23.562 3.461 25.394 1.00 95.19 374 LEU A CA 1
ATOM 2805 C C . LEU A 1 374 ? -22.326 4.206 24.890 1.00 95.19 374 LEU A C 1
ATOM 2807 O O . LEU A 1 374 ? -21.945 4.057 23.731 1.00 95.19 374 LEU A O 1
ATOM 2811 N N . ILE A 1 375 ? -21.689 4.978 25.762 1.00 96.12 375 ILE A N 1
ATOM 2812 C CA . ILE A 1 375 ? -20.388 5.603 25.504 1.00 96.12 375 ILE A CA 1
ATOM 2813 C C . ILE A 1 375 ? -19.463 5.385 26.699 1.00 96.12 375 ILE A C 1
ATOM 2815 O O . ILE A 1 375 ? -19.921 5.393 27.849 1.00 96.12 375 ILE A O 1
ATOM 2819 N N . THR A 1 376 ? -18.161 5.266 26.446 1.00 96.75 376 THR A N 1
ATOM 2820 C CA . THR A 1 376 ? -17.140 5.506 27.475 1.00 96.75 376 THR A CA 1
ATOM 2821 C C . THR A 1 376 ? -16.612 6.923 27.324 1.00 96.75 376 THR A C 1
ATOM 2823 O O . THR A 1 376 ? -16.079 7.295 26.280 1.00 96.75 376 THR A O 1
ATOM 2826 N N . TRP A 1 377 ? -16.805 7.743 28.357 1.00 96.44 377 TRP A N 1
ATOM 2827 C CA . TRP A 1 377 ? -16.508 9.176 28.306 1.00 96.44 377 TRP A CA 1
ATOM 2828 C C . TRP A 1 377 ? -15.840 9.667 29.587 1.00 96.44 377 TRP A C 1
ATOM 2830 O O . TRP A 1 377 ? -16.249 9.294 30.689 1.00 96.44 377 TRP A O 1
ATOM 2840 N N . SER A 1 378 ? -14.821 10.512 29.428 1.00 94.50 378 SER A N 1
ATOM 2841 C CA . SER A 1 378 ? -14.147 11.242 30.500 1.00 94.50 378 SER A CA 1
ATOM 2842 C C . SER A 1 378 ? -14.492 12.723 30.404 1.00 94.50 378 SER A C 1
ATOM 2844 O O . SER A 1 378 ? -14.220 13.363 29.390 1.00 94.50 378 SER A O 1
ATOM 2846 N N . GLN A 1 379 ? -15.038 13.290 31.481 1.00 93.12 379 GLN A N 1
ATOM 2847 C CA . GLN A 1 379 ? -15.302 14.729 31.572 1.00 93.12 379 GLN A CA 1
ATOM 2848 C C . GLN A 1 379 ? -14.011 15.559 31.500 1.00 93.12 379 GLN A C 1
ATOM 2850 O O . GLN A 1 379 ? -12.969 15.124 31.989 1.00 93.12 379 GLN A O 1
ATOM 2855 N N . CYS A 1 380 ? -14.093 16.787 30.980 1.00 93.50 380 CYS A N 1
ATOM 2856 C CA . CYS A 1 380 ? -12.956 17.709 30.975 1.00 93.50 380 CYS A CA 1
ATOM 2857 C C . CYS A 1 380 ? -12.556 18.116 32.404 1.00 93.50 380 CYS A C 1
ATOM 2859 O O . CYS A 1 380 ? -13.355 18.684 33.161 1.00 93.50 380 CYS A O 1
ATOM 2861 N N . ARG A 1 381 ? -11.296 17.852 32.763 1.00 93.69 381 ARG A N 1
ATOM 2862 C CA . ARG A 1 381 ? -10.694 18.158 34.068 1.00 93.69 381 ARG A CA 1
ATOM 2863 C C . ARG A 1 381 ? -9.240 18.585 33.901 1.00 93.69 381 ARG A C 1
ATOM 2865 O O . ARG A 1 381 ? -8.521 18.039 33.072 1.00 93.69 381 ARG A O 1
ATOM 2872 N N . LEU A 1 382 ? -8.818 19.551 34.709 1.00 94.44 382 LEU A N 1
ATOM 2873 C CA . LEU A 1 382 ? -7.479 20.137 34.687 1.00 94.44 382 LEU A CA 1
ATOM 2874 C C . LEU A 1 382 ? -6.783 19.932 36.032 1.00 94.44 382 LEU A C 1
ATOM 2876 O O . LEU A 1 382 ? -7.443 19.870 37.070 1.00 94.44 382 LEU A O 1
ATOM 2880 N N . LEU A 1 383 ? -5.455 19.874 36.022 1.00 92.75 383 LEU A N 1
ATOM 2881 C CA . LEU A 1 383 ? -4.616 20.032 37.204 1.00 92.75 383 LEU A CA 1
ATOM 2882 C C . LEU A 1 383 ? -4.151 21.485 37.306 1.00 92.75 383 LEU A C 1
ATOM 2884 O O . LEU A 1 383 ? -3.432 21.979 36.442 1.00 92.75 383 LEU A O 1
ATOM 2888 N N . GLU A 1 384 ? -4.510 22.148 38.404 1.00 91.06 384 GLU A N 1
ATOM 2889 C CA . GLU A 1 384 ? -3.989 23.461 38.784 1.00 91.06 384 GLU A CA 1
ATOM 2890 C C . GLU A 1 384 ? -3.434 23.373 40.215 1.00 91.06 384 GLU A C 1
ATOM 2892 O O . GLU A 1 384 ? -4.157 23.049 41.155 1.00 91.06 384 GLU A O 1
ATOM 2897 N N . ASN A 1 385 ? -2.135 23.636 40.407 1.00 88.12 385 ASN A N 1
ATOM 2898 C CA . ASN A 1 385 ? -1.459 23.538 41.716 1.00 88.12 385 ASN A CA 1
ATOM 2899 C C . ASN A 1 385 ? -1.673 22.183 42.442 1.00 88.12 385 ASN A C 1
ATOM 2901 O O . ASN A 1 385 ? -1.869 22.148 43.658 1.00 88.12 385 ASN A O 1
ATOM 2905 N N . ASN A 1 386 ? -1.648 21.070 41.699 1.00 87.25 386 ASN A N 1
ATOM 2906 C CA . ASN A 1 386 ? -1.970 19.705 42.157 1.00 87.25 386 ASN A CA 1
ATOM 2907 C C . ASN A 1 386 ? -3.415 19.499 42.667 1.00 87.25 386 ASN A C 1
ATOM 2909 O O . ASN A 1 386 ? -3.698 18.484 43.305 1.00 87.25 386 ASN A O 1
ATOM 2913 N N . LEU A 1 387 ? -4.343 20.417 42.381 1.00 91.81 387 LEU A N 1
ATOM 2914 C CA . LEU A 1 387 ? -5.778 20.205 42.570 1.00 91.81 387 LEU A CA 1
ATOM 2915 C C . LEU A 1 387 ? -6.448 19.905 41.230 1.00 91.81 387 LEU A C 1
ATOM 2917 O O . LEU A 1 387 ? -6.215 20.597 40.242 1.00 91.81 387 LEU A O 1
ATOM 2921 N N . ILE A 1 388 ? -7.315 18.891 41.221 1.00 93.62 388 ILE A N 1
ATOM 2922 C CA . ILE A 1 388 ? -8.183 18.594 40.081 1.00 93.62 388 ILE A CA 1
ATOM 2923 C C . ILE A 1 388 ? -9.344 19.593 40.097 1.00 93.62 388 ILE A C 1
ATOM 2925 O O . ILE A 1 388 ? -10.097 19.669 41.071 1.00 93.62 388 ILE A O 1
ATOM 2929 N N . VAL A 1 389 ? -9.488 20.352 39.014 1.00 93.88 389 VAL A N 1
ATOM 2930 C CA . VAL A 1 389 ? -10.511 21.388 38.825 1.00 93.88 389 VAL A CA 1
ATOM 2931 C C . VAL A 1 389 ? -11.280 21.145 37.517 1.00 93.88 389 VAL A C 1
ATOM 2933 O O . VAL A 1 389 ? -10.723 20.583 36.573 1.00 93.88 389 VAL A O 1
ATOM 2936 N N . PRO A 1 390 ? -12.572 21.514 37.428 1.00 92.88 390 PRO A N 1
ATOM 2937 C CA . PRO A 1 390 ? -13.332 21.372 36.188 1.00 92.88 390 PRO A CA 1
ATOM 2938 C C . PRO A 1 390 ? -12.837 22.365 35.132 1.00 92.88 390 PRO A C 1
ATOM 2940 O O . PRO A 1 390 ? -12.435 23.480 35.467 1.00 92.88 390 PRO A O 1
ATOM 2943 N N . CYS A 1 391 ? -12.942 22.007 33.855 1.00 92.69 391 CYS A N 1
ATOM 2944 C CA . CYS A 1 391 ? -12.655 22.949 32.777 1.00 92.69 391 CYS A CA 1
ATOM 2945 C C . CYS A 1 391 ? -13.665 24.105 32.768 1.00 92.69 391 CYS A C 1
ATOM 2947 O O . CYS A 1 391 ? -14.864 23.917 32.556 1.00 92.69 391 CYS A O 1
ATOM 2949 N N . THR A 1 392 ? -13.169 25.322 32.977 1.00 92.06 392 THR A N 1
ATOM 2950 C CA . THR A 1 392 ? -13.898 26.577 32.758 1.00 92.06 392 THR A CA 1
ATOM 2951 C C . THR A 1 392 ? -13.160 27.394 31.702 1.00 92.06 392 THR A C 1
ATOM 2953 O O . THR A 1 392 ? -11.975 27.167 31.476 1.00 92.06 392 THR A O 1
ATOM 2956 N N . ALA A 1 393 ? -13.825 28.364 31.068 1.00 89.56 393 ALA A N 1
ATOM 2957 C CA . ALA A 1 393 ? -13.174 29.224 30.074 1.00 89.56 393 ALA A CA 1
ATOM 2958 C C . ALA A 1 393 ? -11.928 29.941 30.639 1.00 89.56 393 ALA A C 1
ATOM 2960 O O . ALA A 1 393 ? -10.904 30.014 29.965 1.00 89.56 393 ALA A O 1
ATOM 2961 N N . ASP A 1 394 ? -11.991 30.394 31.896 1.00 90.69 394 ASP A N 1
ATOM 2962 C CA . ASP A 1 394 ? -10.862 31.032 32.579 1.00 90.69 394 ASP A CA 1
ATOM 2963 C C . ASP A 1 394 ? -9.696 30.046 32.782 1.00 90.69 394 ASP A C 1
ATOM 2965 O O . ASP A 1 394 ? -8.553 30.374 32.467 1.00 90.69 394 ASP A O 1
ATOM 2969 N N . LEU A 1 395 ? -9.975 28.822 33.251 1.00 91.19 395 LEU A N 1
ATOM 2970 C CA . LEU A 1 395 ? -8.946 27.806 33.514 1.00 91.19 395 LEU A CA 1
ATOM 2971 C C . LEU A 1 395 ? -8.343 27.219 32.231 1.00 91.19 395 LEU A C 1
ATOM 2973 O O . LEU A 1 395 ? -7.139 27.002 32.185 1.00 91.19 395 LEU A O 1
ATOM 2977 N N . LEU A 1 396 ? -9.138 27.037 31.172 1.00 90.31 396 LEU A N 1
ATOM 2978 C CA . LEU A 1 396 ? -8.651 26.634 29.845 1.00 90.31 396 LEU A CA 1
ATOM 2979 C C . LEU A 1 396 ? -7.730 27.693 29.213 1.00 90.31 396 LEU A C 1
ATOM 2981 O O . LEU A 1 396 ? -6.916 27.367 28.357 1.00 90.31 396 LEU A O 1
ATOM 2985 N N . SER A 1 397 ? -7.833 28.956 29.644 1.00 88.50 397 SER A N 1
ATOM 2986 C CA . SER A 1 397 ? -6.923 30.032 29.230 1.00 88.50 397 SER A CA 1
ATOM 2987 C C . SER A 1 397 ? -5.666 30.167 30.107 1.00 88.50 397 SER A C 1
ATOM 2989 O O . SER A 1 397 ? -4.794 30.983 29.800 1.00 88.50 397 SER A O 1
ATOM 2991 N N . ASN A 1 398 ? -5.549 29.397 31.199 1.00 88.31 398 ASN A N 1
ATOM 2992 C CA . ASN A 1 398 ? -4.394 29.445 32.095 1.00 88.31 398 ASN A CA 1
ATOM 2993 C C . ASN A 1 398 ? -3.264 28.535 31.566 1.00 88.31 398 ASN A C 1
ATOM 2995 O O . ASN A 1 398 ? -3.404 27.317 31.631 1.00 88.31 398 ASN A O 1
ATOM 2999 N N . PRO A 1 399 ? -2.099 29.072 31.150 1.00 85.38 399 PRO A N 1
ATOM 3000 C CA . PRO A 1 399 ? -0.989 28.261 30.637 1.00 85.38 399 PRO A CA 1
ATOM 3001 C C . PRO A 1 399 ? -0.313 27.368 31.696 1.00 85.38 399 PRO A C 1
ATOM 3003 O O . PRO A 1 399 ? 0.582 26.601 31.358 1.00 85.38 399 PRO A O 1
ATOM 3006 N N . ASN A 1 400 ? -0.696 27.480 32.974 1.00 86.62 400 ASN A N 1
ATOM 3007 C CA . ASN A 1 400 ? -0.224 26.608 34.056 1.00 86.62 400 ASN A CA 1
ATOM 3008 C C . ASN A 1 400 ? -1.209 25.471 34.384 1.00 86.62 400 ASN A C 1
ATOM 3010 O O . ASN A 1 400 ? -0.911 24.660 35.260 1.00 86.62 400 ASN A O 1
ATOM 3014 N N . ALA A 1 401 ? -2.385 25.440 33.749 1.00 88.06 401 ALA A N 1
ATOM 3015 C CA . ALA A 1 401 ? -3.344 24.356 33.889 1.00 88.06 401 ALA A CA 1
ATOM 3016 C C . ALA A 1 401 ? -3.098 23.323 32.780 1.00 88.06 401 ALA A C 1
ATOM 3018 O O . ALA A 1 401 ? -3.089 23.663 31.600 1.00 88.06 401 ALA A O 1
ATOM 3019 N N . VAL A 1 402 ? -2.898 22.064 33.164 1.00 88.38 402 VAL A N 1
ATOM 3020 C CA . VAL A 1 402 ? -2.718 20.933 32.234 1.00 88.38 402 VAL A CA 1
ATOM 3021 C C . VAL A 1 402 ? -3.897 19.974 32.348 1.00 88.38 402 VAL A C 1
ATOM 3023 O O . VAL A 1 402 ? -4.600 19.998 33.358 1.00 88.38 402 VAL A O 1
ATOM 3026 N N . GLU A 1 403 ? -4.140 19.133 31.342 1.00 88.81 403 GLU A N 1
ATOM 3027 C CA . GLU A 1 403 ? -5.178 18.097 31.434 1.00 88.81 403 GLU A CA 1
ATOM 3028 C C . GLU A 1 403 ? -4.864 17.146 32.604 1.00 88.81 403 GLU A C 1
ATOM 3030 O O . GLU A 1 403 ? -3.724 16.722 32.796 1.00 88.81 403 GLU A O 1
ATOM 3035 N N . ALA A 1 404 ? -5.858 16.871 33.451 1.00 90.62 404 ALA A N 1
ATOM 3036 C CA . ALA A 1 404 ? -5.698 15.908 34.538 1.00 90.62 404 ALA A CA 1
ATOM 3037 C C . ALA A 1 404 ? -5.840 14.476 33.992 1.00 90.62 404 ALA A C 1
ATOM 3039 O O . ALA A 1 404 ? -6.598 14.291 33.039 1.00 90.62 404 ALA A O 1
ATOM 3040 N N . PRO A 1 405 ? -5.229 13.453 34.632 1.00 89.06 405 PRO A N 1
ATOM 3041 C CA . PRO A 1 405 ? -5.440 12.050 34.265 1.00 89.06 405 PRO A CA 1
ATOM 3042 C C . PRO A 1 405 ? -6.935 11.746 34.110 1.00 89.06 405 PRO A C 1
ATOM 3044 O O . PRO A 1 405 ? -7.720 12.270 34.907 1.00 89.06 405 PRO A O 1
ATOM 3047 N N . PRO A 1 406 ? -7.364 10.945 33.127 1.00 91.06 406 PRO A N 1
ATOM 3048 C CA . PRO A 1 406 ? -8.769 10.836 32.752 1.00 91.06 406 PRO A CA 1
ATOM 3049 C C . PRO A 1 406 ? -9.644 10.252 33.870 1.00 91.06 406 PRO A C 1
ATOM 3051 O O . PRO A 1 406 ? -9.177 9.557 34.772 1.00 91.06 406 PRO A O 1
ATOM 3054 N N . LEU A 1 407 ? -10.947 10.524 33.789 1.00 94.00 407 LEU A N 1
ATOM 3055 C CA . LEU A 1 407 ? -11.967 10.003 34.698 1.00 94.00 407 LEU A CA 1
ATOM 3056 C C . LEU A 1 407 ? -13.125 9.419 33.880 1.00 94.00 407 LEU A C 1
ATOM 3058 O O . LEU A 1 407 ? -14.228 9.968 33.846 1.00 94.00 407 LEU A O 1
ATOM 3062 N N . TYR A 1 408 ? -12.838 8.322 33.179 1.00 95.19 408 TYR A N 1
ATOM 3063 C CA . TYR A 1 408 ? -13.819 7.621 32.355 1.00 95.19 408 TYR A CA 1
ATOM 3064 C C . TYR A 1 408 ? -14.912 6.946 33.206 1.00 95.19 408 TYR A C 1
ATOM 3066 O O . TYR A 1 408 ? -14.684 6.509 34.336 1.00 95.19 408 TYR A O 1
ATOM 3074 N N . SER A 1 409 ? -16.109 6.825 32.635 1.00 95.38 409 SER A N 1
ATOM 3075 C CA . SER A 1 409 ? -17.168 5.903 33.069 1.00 95.38 409 SER A CA 1
ATOM 3076 C C . SER A 1 409 ? -18.046 5.532 31.869 1.00 95.38 409 SER A C 1
ATOM 3078 O O . SER A 1 409 ? -17.906 6.119 30.793 1.00 95.38 409 SER A O 1
ATOM 3080 N N . VAL A 1 410 ? -18.960 4.579 32.057 1.00 96.12 410 VAL A N 1
ATOM 3081 C CA . VAL A 1 410 ? -19.983 4.224 31.065 1.00 96.12 410 VAL A CA 1
ATOM 3082 C C . VAL A 1 410 ? -21.223 5.097 31.267 1.00 96.12 410 VAL A C 1
ATOM 3084 O O . VAL A 1 410 ? -21.793 5.157 32.364 1.00 96.12 410 VAL A O 1
ATOM 3087 N N . TYR A 1 411 ? -21.672 5.743 30.194 1.00 94.56 411 TYR A N 1
ATOM 3088 C CA . TYR A 1 411 ? -22.878 6.569 30.164 1.00 94.56 411 TYR A CA 1
ATOM 3089 C C . TYR A 1 411 ? -23.855 6.040 29.115 1.00 94.56 411 TYR A C 1
ATOM 3091 O O . TYR A 1 411 ? -23.448 5.606 28.041 1.00 94.56 411 TYR A O 1
ATOM 3099 N N . LEU A 1 412 ? -25.150 6.137 29.411 1.00 93.50 412 LEU A N 1
ATOM 3100 C CA . LEU A 1 412 ? -26.182 6.178 28.384 1.00 93.50 412 LEU A CA 1
ATOM 3101 C C . LEU A 1 412 ? -26.176 7.576 27.770 1.00 93.50 412 LEU A C 1
ATOM 3103 O O . LEU A 1 412 ? -26.338 8.561 28.492 1.00 93.50 412 LEU A O 1
ATOM 3107 N N . TYR A 1 413 ? -26.021 7.659 26.458 1.00 94.19 413 TYR A N 1
ATOM 3108 C CA . TYR A 1 413 ? -26.065 8.900 25.705 1.00 94.19 413 TYR A CA 1
ATOM 3109 C C . TYR A 1 413 ? -27.291 8.944 24.796 1.00 94.19 413 TYR A C 1
ATOM 3111 O O . TYR A 1 413 ? -27.597 7.977 24.102 1.00 94.19 413 TYR A O 1
ATOM 3119 N N . ASP A 1 414 ? -27.996 10.071 24.828 1.00 93.00 414 ASP A N 1
ATOM 3120 C CA . ASP A 1 414 ? -29.171 10.387 24.020 1.00 93.00 414 ASP A CA 1
ATOM 3121 C C . ASP A 1 414 ? -28.791 11.517 23.063 1.00 93.00 414 ASP A C 1
ATOM 3123 O O . ASP A 1 414 ? -28.630 12.666 23.490 1.00 93.00 414 ASP A O 1
ATOM 3127 N N . MET A 1 415 ? -28.578 11.172 21.789 1.00 90.69 415 MET A N 1
ATOM 3128 C CA . MET A 1 415 ? -28.003 12.089 20.799 1.00 90.69 415 MET A CA 1
ATOM 3129 C C . MET A 1 415 ? -29.010 13.163 20.369 1.00 90.69 415 MET A C 1
ATOM 3131 O O . MET A 1 415 ? -28.618 14.305 20.136 1.00 90.69 415 MET A O 1
ATOM 3135 N N . ASP A 1 416 ? -30.309 12.838 20.357 1.00 89.56 416 ASP A N 1
ATOM 3136 C CA . ASP A 1 416 ? -31.395 13.792 20.082 1.00 89.56 416 ASP A CA 1
ATOM 3137 C C . ASP A 1 416 ? -31.480 14.892 21.149 1.00 89.56 416 ASP A C 1
ATOM 3139 O O . ASP A 1 416 ? -31.714 16.063 20.841 1.00 89.56 416 ASP A O 1
ATOM 3143 N N . LYS A 1 417 ? -31.329 14.521 22.428 1.00 91.19 417 LYS A N 1
ATOM 3144 C CA . LYS A 1 417 ? -31.392 15.467 23.555 1.00 91.19 417 LYS A CA 1
ATOM 3145 C C . LYS A 1 417 ? -30.040 16.077 23.904 1.00 91.19 417 LYS A C 1
ATOM 3147 O O . LYS A 1 417 ? -30.022 17.042 24.666 1.00 91.19 417 LYS A O 1
ATOM 3152 N N . GLN A 1 418 ? -28.944 15.522 23.381 1.00 90.00 418 GLN A N 1
ATOM 3153 C CA . GLN A 1 418 ? -27.571 15.847 23.776 1.00 90.00 418 GLN A CA 1
ATOM 3154 C C . GLN A 1 418 ? -27.381 15.697 25.298 1.00 90.00 418 GLN A C 1
ATOM 3156 O O . GLN A 1 418 ? -26.824 16.565 25.970 1.00 90.00 418 GLN A O 1
ATOM 3161 N N . THR A 1 419 ? -27.905 14.599 25.862 1.00 90.75 419 THR A N 1
ATOM 3162 C CA . THR A 1 419 ? -27.854 14.320 27.308 1.00 90.75 419 THR A CA 1
ATOM 3163 C C . THR A 1 419 ? -27.222 12.975 27.616 1.00 90.75 419 THR A C 1
ATOM 3165 O O . THR A 1 419 ? -27.607 11.951 27.055 1.00 90.75 419 THR A O 1
ATOM 3168 N N . GLN A 1 420 ? -26.318 12.981 28.588 1.00 90.12 420 GLN A N 1
ATOM 3169 C CA . GLN A 1 420 ? -25.597 11.834 29.111 1.00 90.12 420 GLN A CA 1
ATOM 3170 C C . GLN A 1 420 ? -26.071 11.482 30.531 1.00 90.12 420 GLN A C 1
ATOM 3172 O O . GLN A 1 420 ? -26.136 12.337 31.418 1.00 90.12 420 GLN A O 1
ATOM 3177 N N . GLN A 1 421 ? -26.383 10.209 30.768 1.00 90.06 421 GLN A N 1
ATOM 3178 C CA . GLN A 1 421 ? -26.764 9.669 32.073 1.00 90.06 421 GLN A CA 1
ATOM 3179 C C . GLN A 1 421 ? -25.753 8.592 32.498 1.00 90.06 421 GLN A C 1
ATOM 3181 O O . GLN A 1 421 ? -25.624 7.586 31.802 1.00 90.06 421 GLN A O 1
ATOM 3186 N N . PRO A 1 422 ? -25.031 8.752 33.624 1.00 91.06 422 PRO A N 1
ATOM 3187 C CA . PRO A 1 422 ? -24.066 7.749 34.069 1.00 91.06 422 PRO A CA 1
ATOM 3188 C C . PRO A 1 422 ? -24.772 6.439 34.431 1.00 91.06 422 PRO A C 1
ATOM 3190 O O . PRO A 1 422 ? -25.707 6.443 35.237 1.00 91.06 422 PRO A O 1
ATOM 3193 N N . ILE A 1 423 ? -24.288 5.315 33.893 1.00 92.06 423 ILE A N 1
ATOM 3194 C CA . ILE A 1 423 ? -24.722 3.981 34.336 1.00 92.06 423 ILE A CA 1
ATOM 3195 C C . ILE A 1 423 ? -24.167 3.697 35.736 1.00 92.06 423 ILE A C 1
ATOM 3197 O O . ILE A 1 423 ? -24.839 3.092 36.567 1.00 92.06 423 ILE A O 1
ATOM 3201 N N . PHE A 1 424 ? -22.957 4.174 36.028 1.00 91.56 424 PHE A N 1
ATOM 3202 C CA . PHE A 1 424 ? -22.361 4.163 37.360 1.00 91.56 424 PHE A CA 1
ATOM 3203 C C . PHE A 1 424 ? -21.423 5.360 37.557 1.00 91.56 424 PHE A C 1
ATOM 3205 O O . PHE A 1 424 ? -21.025 6.043 36.611 1.00 91.56 424 PHE A O 1
ATOM 3212 N N . ILE A 1 425 ? -21.106 5.645 38.820 1.00 91.00 425 ILE A N 1
ATOM 3213 C CA . ILE A 1 425 ? -20.239 6.764 39.199 1.00 91.00 425 ILE A CA 1
ATOM 3214 C C . ILE A 1 425 ? -18.791 6.424 38.788 1.00 91.00 425 ILE A C 1
ATOM 3216 O O . ILE A 1 425 ? -18.340 5.323 39.119 1.00 91.00 425 ILE A O 1
ATOM 3220 N N . PRO A 1 426 ? -18.061 7.329 38.105 1.00 92.69 426 PRO A N 1
ATOM 3221 C CA . PRO A 1 426 ? -16.641 7.134 37.812 1.00 92.69 426 PRO A CA 1
ATOM 3222 C C . PRO A 1 426 ? -15.801 6.946 39.082 1.00 92.69 426 PRO A C 1
ATOM 3224 O O . PRO A 1 426 ? -16.170 7.397 40.168 1.00 92.69 426 PRO A O 1
ATOM 3227 N N . GLN A 1 427 ? -14.635 6.318 38.934 1.00 94.38 427 GLN A N 1
ATOM 3228 C CA . GLN A 1 427 ? -13.696 6.062 40.028 1.00 94.38 427 GLN A CA 1
ATOM 3229 C C . GLN A 1 427 ? -12.300 6.557 39.638 1.00 94.38 427 GLN A C 1
ATOM 3231 O O . GLN A 1 427 ? -11.825 6.253 38.548 1.00 94.38 427 GLN A O 1
ATOM 3236 N N . GLU A 1 428 ? -11.650 7.315 40.523 1.00 93.56 428 GLU A N 1
ATOM 3237 C CA . GLU A 1 428 ? -10.285 7.812 40.297 1.00 93.56 428 GLU A CA 1
ATOM 3238 C C . GLU A 1 428 ? -9.295 6.655 40.110 1.00 93.56 428 GLU A C 1
ATOM 3240 O O . GLU A 1 428 ? -9.356 5.654 40.827 1.00 93.56 428 GLU A O 1
ATOM 3245 N N . GLY A 1 429 ? -8.369 6.810 39.161 1.00 92.50 429 GLY A N 1
ATOM 3246 C CA . GLY A 1 429 ? -7.361 5.797 38.837 1.00 92.50 429 GLY A CA 1
ATOM 3247 C C . GLY A 1 429 ? -7.880 4.593 38.043 1.00 92.50 429 GLY A C 1
ATOM 3248 O O . GLY A 1 429 ? -7.111 3.661 37.822 1.00 92.50 429 GLY A O 1
ATOM 3249 N N . LEU A 1 430 ? -9.143 4.597 37.594 1.00 93.69 430 LEU A N 1
ATOM 3250 C CA . LEU A 1 430 ? -9.716 3.556 36.736 1.00 93.69 430 LEU A CA 1
ATOM 3251 C C . LEU A 1 430 ? -10.217 4.127 35.401 1.00 93.69 430 LEU A C 1
ATOM 3253 O O . LEU A 1 430 ? -10.926 5.132 35.364 1.00 93.69 430 LEU A O 1
ATOM 3257 N N . LEU A 1 431 ? -9.875 3.439 34.313 1.00 92.69 431 LEU A N 1
ATOM 3258 C CA . LEU A 1 431 ? -10.349 3.687 32.955 1.00 92.69 431 LEU A CA 1
ATOM 3259 C C . LEU A 1 431 ? -11.370 2.607 32.575 1.00 92.69 431 LEU A C 1
ATOM 3261 O O . LEU A 1 431 ? -11.193 1.428 32.894 1.00 92.69 431 LEU A O 1
ATOM 3265 N N . TYR A 1 432 ? -12.439 3.020 31.895 1.00 95.44 432 TYR A N 1
ATOM 3266 C CA . TYR A 1 432 ? -13.476 2.134 31.368 1.00 95.44 432 TYR A CA 1
ATOM 3267 C C . TYR A 1 432 ? -13.506 2.267 29.843 1.00 95.44 432 TYR A C 1
ATOM 3269 O O . TYR A 1 432 ? -13.640 3.389 29.356 1.00 95.44 432 TYR A O 1
ATOM 3277 N N . ARG A 1 433 ? -13.356 1.152 29.118 1.00 94.00 433 ARG A N 1
ATOM 3278 C CA . ARG A 1 433 ? -13.333 1.084 27.643 1.00 94.00 433 ARG A CA 1
ATOM 3279 C C . ARG A 1 433 ? -14.227 -0.037 27.109 1.00 94.00 433 ARG A C 1
ATOM 3281 O O . ARG A 1 433 ? -14.756 -0.823 27.897 1.00 94.00 433 ARG A O 1
ATOM 3288 N N . ASP A 1 434 ? -14.406 -0.071 25.793 1.00 95.00 434 ASP A N 1
ATOM 3289 C CA . ASP A 1 434 ? -15.059 -1.147 25.033 1.00 95.00 434 ASP A CA 1
ATOM 3290 C C . ASP A 1 434 ? -16.428 -1.548 25.615 1.00 95.00 434 ASP A C 1
ATOM 3292 O O . ASP A 1 434 ? -16.691 -2.706 25.948 1.00 95.00 434 ASP A O 1
ATOM 3296 N N . ALA A 1 435 ? -17.289 -0.548 25.837 1.00 96.81 435 ALA A N 1
ATOM 3297 C CA . ALA A 1 435 ? -18.595 -0.763 26.451 1.00 96.81 435 ALA A CA 1
ATOM 3298 C C . ALA A 1 435 ? -19.629 -1.221 25.416 1.00 96.81 435 ALA A C 1
ATOM 3300 O O . ALA A 1 435 ? -19.947 -0.478 24.491 1.00 96.81 435 ALA A O 1
ATOM 3301 N N . VAL A 1 436 ? -20.214 -2.405 25.617 1.00 97.00 436 VAL A N 1
ATOM 3302 C CA . VAL A 1 436 ? -21.198 -3.009 24.705 1.00 97.00 436 VAL A CA 1
ATOM 3303 C C . VAL A 1 436 ? -22.514 -3.355 25.393 1.00 97.00 436 VAL A C 1
ATOM 3305 O O . VAL A 1 436 ? -22.551 -3.661 26.588 1.00 97.00 436 VAL A O 1
ATOM 3308 N N . ALA A 1 437 ? -23.603 -3.334 24.624 1.00 95.25 437 ALA A N 1
ATOM 3309 C CA . ALA A 1 437 ? -24.925 -3.768 25.065 1.00 95.25 437 ALA A CA 1
ATOM 3310 C C . ALA A 1 437 ? -25.278 -5.130 24.457 1.00 95.25 437 ALA A C 1
ATOM 3312 O O . ALA A 1 437 ? -25.187 -5.317 23.246 1.00 95.25 437 ALA A O 1
ATOM 3313 N N . THR A 1 438 ? -25.782 -6.057 25.271 1.00 95.19 438 THR A N 1
ATOM 3314 C CA . THR A 1 438 ? -26.257 -7.375 24.813 1.00 95.19 438 THR A CA 1
ATOM 3315 C C . THR A 1 438 ? -27.718 -7.312 24.368 1.00 95.19 438 THR A C 1
ATOM 3317 O O . THR A 1 438 ? -28.548 -8.144 24.740 1.00 95.19 438 THR A O 1
ATOM 3320 N N . GLN A 1 439 ? -28.055 -6.260 23.622 1.00 93.12 439 GLN A N 1
ATOM 3321 C CA . GLN A 1 439 ? -29.364 -6.085 23.011 1.00 93.12 439 GLN A CA 1
ATOM 3322 C C . GLN A 1 439 ? -29.451 -6.978 21.763 1.00 93.12 439 GLN A C 1
ATOM 3324 O O . GLN A 1 439 ? -28.616 -6.825 20.872 1.00 93.12 439 GLN A O 1
ATOM 3329 N N . PRO A 1 440 ? -30.461 -7.859 21.647 1.00 91.81 440 PRO A N 1
ATOM 3330 C CA . PRO A 1 440 ? -30.701 -8.586 20.408 1.00 91.81 440 PRO A CA 1
ATOM 3331 C C . PRO A 1 440 ? -31.025 -7.602 19.275 1.00 91.81 440 PRO A C 1
ATOM 3333 O O . PRO A 1 440 ? -31.968 -6.814 19.393 1.00 91.81 440 PRO A O 1
ATOM 3336 N N . ARG A 1 441 ? -30.261 -7.663 18.183 1.00 91.06 441 ARG A N 1
ATOM 3337 C CA . ARG A 1 441 ? -30.465 -6.897 16.947 1.00 91.06 441 ARG A CA 1
ATOM 3338 C C . ARG A 1 441 ? -30.799 -7.822 15.775 1.00 91.06 441 ARG A C 1
ATOM 3340 O O . ARG A 1 441 ? -30.860 -9.044 15.917 1.00 91.06 441 ARG A O 1
ATOM 3347 N N . GLN A 1 442 ? -31.086 -7.236 14.615 1.00 91.69 442 GLN A N 1
ATOM 3348 C CA . GLN A 1 442 ? -31.271 -8.011 13.393 1.00 91.69 442 GLN A CA 1
ATOM 3349 C C . GLN A 1 442 ? -29.952 -8.709 13.019 1.00 91.69 442 GLN A C 1
ATOM 3351 O O . GLN A 1 442 ? -28.872 -8.162 13.230 1.00 91.69 442 GLN A O 1
ATOM 3356 N N . LEU A 1 443 ? -30.040 -9.928 12.483 1.00 95.31 443 LEU A N 1
ATOM 3357 C CA . LEU A 1 443 ? -28.892 -10.585 11.864 1.00 95.31 443 LEU A CA 1
ATOM 3358 C C . LEU A 1 443 ? -28.637 -9.923 10.497 1.00 95.31 443 LEU A C 1
ATOM 3360 O O . LEU A 1 443 ? -29.590 -9.851 9.712 1.00 95.31 443 LEU A O 1
ATOM 3364 N N . PRO A 1 444 ? -27.409 -9.467 10.193 1.00 95.19 444 PRO A N 1
ATOM 3365 C CA . PRO A 1 444 ? -27.084 -8.902 8.892 1.00 95.19 444 PRO A CA 1
ATOM 3366 C C . PRO A 1 444 ? -27.308 -9.865 7.731 1.00 95.19 444 PRO A C 1
ATOM 3368 O O . PRO A 1 444 ? -27.485 -11.076 7.898 1.00 95.19 444 PRO A O 1
ATOM 3371 N N . THR A 1 445 ? -27.249 -9.318 6.522 1.00 95.50 445 THR A N 1
ATOM 3372 C CA . THR A 1 445 ? -27.271 -10.122 5.300 1.00 95.50 445 THR A CA 1
ATOM 3373 C C . THR A 1 445 ? -26.074 -11.079 5.277 1.00 95.50 445 THR A C 1
ATOM 3375 O O . THR A 1 445 ? -24.938 -10.684 5.520 1.00 95.50 445 THR A O 1
ATOM 3378 N N . ILE A 1 446 ? -26.313 -12.358 4.975 1.00 95.75 446 ILE A N 1
ATOM 3379 C CA . ILE A 1 446 ? -25.235 -13.344 4.834 1.00 95.75 446 ILE A CA 1
ATOM 3380 C C . ILE A 1 446 ? -24.666 -13.255 3.417 1.00 95.75 446 ILE A C 1
ATOM 3382 O O . ILE A 1 446 ? -25.347 -13.606 2.452 1.00 95.75 446 ILE A O 1
ATOM 3386 N N . ILE A 1 447 ? -23.403 -12.844 3.310 1.00 94.06 447 ILE A N 1
ATOM 3387 C CA . ILE A 1 447 ? -22.603 -12.929 2.085 1.00 94.06 447 ILE A CA 1
ATOM 3388 C C . ILE A 1 447 ? -21.724 -14.179 2.192 1.00 94.06 447 ILE A C 1
ATOM 3390 O O . ILE A 1 447 ? -20.856 -14.261 3.058 1.00 94.06 447 ILE A O 1
ATOM 3394 N N . SER A 1 448 ? -21.969 -15.178 1.342 1.00 91.25 448 SER A N 1
ATOM 3395 C CA . SER A 1 448 ? -21.143 -16.393 1.284 1.00 91.25 448 SER A CA 1
ATOM 3396 C C . SER A 1 448 ? -19.919 -16.197 0.386 1.00 91.25 448 SER A C 1
ATOM 3398 O O . SER A 1 448 ? -20.017 -15.517 -0.637 1.00 91.25 448 SER A O 1
ATOM 3400 N N . ASP A 1 449 ? -18.801 -16.835 0.751 1.00 89.75 449 ASP A N 1
ATOM 3401 C CA . ASP A 1 449 ? -17.524 -16.788 0.024 1.00 89.75 449 ASP A CA 1
ATOM 3402 C C . ASP A 1 449 ? -17.729 -17.012 -1.492 1.00 89.75 449 ASP A C 1
ATOM 3404 O O . ASP A 1 449 ? -18.341 -18.003 -1.905 1.00 89.75 449 ASP A O 1
ATOM 3408 N N . GLY A 1 450 ? -17.248 -16.084 -2.326 1.00 81.62 450 GLY A N 1
ATOM 3409 C CA . GLY A 1 450 ? -17.380 -16.134 -3.789 1.00 81.62 450 GLY A CA 1
ATOM 3410 C C . GLY A 1 450 ? -18.815 -16.084 -4.343 1.00 81.62 450 GLY A C 1
ATOM 3411 O O . GLY A 1 450 ? -19.033 -16.468 -5.491 1.00 81.62 450 GLY A O 1
ATOM 3412 N N . GLN A 1 451 ? -19.816 -15.676 -3.551 1.00 82.06 451 GLN A N 1
ATOM 3413 C CA . GLN A 1 451 ? -21.238 -15.598 -3.947 1.00 82.06 451 GLN A CA 1
ATOM 3414 C C . GLN A 1 451 ? -21.880 -14.224 -3.664 1.00 82.06 451 GLN A C 1
ATOM 3416 O O . GLN A 1 451 ? -23.107 -14.099 -3.665 1.00 82.06 451 GLN A O 1
ATOM 3421 N N . ALA A 1 452 ? -21.072 -13.187 -3.424 1.00 81.12 452 ALA A N 1
ATOM 3422 C CA . ALA A 1 452 ? -21.554 -11.809 -3.383 1.00 81.12 452 ALA A CA 1
ATOM 3423 C C . ALA A 1 452 ? -22.195 -11.408 -4.727 1.00 81.12 452 ALA A C 1
ATOM 3425 O O . ALA A 1 452 ? -21.820 -11.919 -5.783 1.00 81.12 452 ALA A O 1
ATOM 3426 N N . LEU A 1 453 ? -23.175 -10.500 -4.695 1.00 80.94 453 LEU A N 1
ATOM 3427 C CA . LEU A 1 453 ? -23.848 -10.038 -5.912 1.00 80.94 453 LEU A CA 1
ATOM 3428 C C . LEU A 1 453 ? -22.858 -9.257 -6.798 1.00 80.94 453 LEU A C 1
ATOM 3430 O O . LEU A 1 453 ? -22.305 -8.262 -6.318 1.00 80.94 453 LEU A O 1
ATOM 3434 N N . PRO A 1 454 ? -22.662 -9.648 -8.075 1.00 82.06 454 PRO A N 1
ATOM 3435 C CA . PRO A 1 454 ? -21.810 -8.900 -8.989 1.00 82.06 454 PRO A CA 1
ATOM 3436 C C . PRO A 1 454 ? -22.280 -7.453 -9.150 1.00 82.06 454 PRO A C 1
ATOM 3438 O O . PRO A 1 454 ? -23.480 -7.162 -9.194 1.00 82.06 454 PRO A O 1
ATOM 3441 N N . ASN A 1 455 ? -21.319 -6.544 -9.249 1.00 82.44 455 ASN A N 1
ATOM 3442 C CA . ASN A 1 455 ? -21.522 -5.110 -9.412 1.00 82.44 455 ASN A CA 1
ATOM 3443 C C . ASN A 1 455 ? -20.496 -4.552 -10.419 1.00 82.44 455 ASN A C 1
ATOM 3445 O O . ASN A 1 455 ? -19.688 -5.295 -10.966 1.00 82.44 455 ASN A O 1
ATOM 3449 N N . ALA A 1 456 ? -20.520 -3.246 -10.698 1.00 76.88 456 ALA A N 1
ATOM 3450 C CA . ALA A 1 456 ? -19.650 -2.648 -11.721 1.00 76.88 456 ALA A CA 1
ATOM 3451 C C . ALA A 1 456 ? -18.136 -2.794 -11.440 1.00 76.88 456 ALA A C 1
ATOM 3453 O O . ALA A 1 456 ? -17.339 -2.721 -12.370 1.00 76.88 456 ALA A O 1
ATOM 3454 N N . SER A 1 457 ? -17.750 -3.005 -10.178 1.00 79.38 457 SER A N 1
ATOM 3455 C CA . SER A 1 457 ? -16.362 -3.157 -9.717 1.00 79.38 457 SER A CA 1
ATOM 3456 C C . SER A 1 457 ? -15.960 -4.583 -9.342 1.00 79.38 457 SER A C 1
ATOM 3458 O O . SER A 1 457 ? -14.766 -4.835 -9.213 1.00 79.38 457 SER A O 1
ATOM 3460 N N . PHE A 1 458 ? -16.913 -5.500 -9.162 1.00 88.38 458 PHE A N 1
ATOM 3461 C CA . PHE A 1 458 ? -16.666 -6.855 -8.666 1.00 88.38 458 PHE A CA 1
ATOM 3462 C C . PHE A 1 458 ? -17.514 -7.897 -9.404 1.00 88.38 458 PHE A C 1
ATOM 3464 O O . PHE A 1 458 ? -18.737 -7.776 -9.479 1.00 88.38 458 PHE A O 1
ATOM 3471 N N . ASP A 1 459 ? -16.856 -8.957 -9.864 1.00 91.31 459 ASP A N 1
ATOM 3472 C CA . ASP A 1 459 ? -17.455 -10.203 -10.350 1.00 91.31 459 ASP A CA 1
ATOM 3473 C C . ASP A 1 459 ? -16.588 -11.403 -9.899 1.00 91.31 459 ASP A C 1
ATOM 3475 O O . ASP A 1 459 ? -15.511 -11.210 -9.325 1.00 91.31 459 ASP A O 1
ATOM 3479 N N . PHE A 1 460 ? -17.040 -12.643 -10.112 1.00 93.31 460 PHE A N 1
ATOM 3480 C CA . PHE A 1 460 ? -16.357 -13.838 -9.602 1.00 93.31 460 PHE A CA 1
ATOM 3481 C C . PHE A 1 460 ? -16.378 -15.031 -10.573 1.00 93.31 460 PHE A C 1
ATOM 3483 O O . PHE A 1 460 ? -17.443 -15.525 -10.947 1.00 93.31 460 PHE A O 1
ATOM 3490 N N . ASP A 1 461 ? -15.197 -15.563 -10.907 1.00 93.12 461 ASP A N 1
ATOM 3491 C CA . ASP A 1 461 ? -15.022 -16.784 -11.702 1.00 93.12 461 ASP A CA 1
ATOM 3492 C C . ASP A 1 461 ? -14.365 -17.915 -10.878 1.00 93.12 461 ASP A C 1
ATOM 3494 O O . ASP A 1 461 ? -13.154 -17.893 -10.625 1.00 93.12 461 ASP A O 1
ATOM 3498 N N . PRO A 1 462 ? -15.113 -18.971 -10.496 1.00 91.88 462 PRO A N 1
ATOM 3499 C CA . PRO A 1 462 ? -14.568 -20.083 -9.723 1.00 91.88 462 PRO A CA 1
ATOM 3500 C C . PRO A 1 462 ? -13.521 -20.926 -10.474 1.00 91.88 462 PRO A C 1
ATOM 3502 O O . PRO A 1 462 ? -12.845 -21.737 -9.836 1.00 91.88 462 PRO A O 1
ATOM 3505 N N . ALA A 1 463 ? -13.359 -20.778 -11.795 1.00 92.50 463 ALA A N 1
ATOM 3506 C CA . ALA A 1 463 ? -12.319 -21.487 -12.544 1.00 92.50 463 ALA A CA 1
ATOM 3507 C C . ALA A 1 463 ? -10.904 -21.067 -12.101 1.00 92.50 463 ALA A C 1
ATOM 3509 O O . ALA A 1 463 ? -10.031 -21.924 -11.934 1.00 92.50 463 ALA A O 1
ATOM 3510 N N . LEU A 1 464 ? -10.712 -19.774 -11.818 1.00 94.75 464 LEU A N 1
ATOM 3511 C CA . LEU A 1 464 ? -9.416 -19.171 -11.486 1.00 94.75 464 LEU A CA 1
ATOM 3512 C C . LEU A 1 464 ? -8.908 -19.535 -10.078 1.00 94.75 464 LEU A C 1
ATOM 3514 O O . LEU A 1 464 ? -7.722 -19.373 -9.784 1.00 94.75 464 LEU A O 1
ATOM 3518 N N . ILE A 1 465 ? -9.773 -20.083 -9.211 1.00 94.50 465 ILE A N 1
ATOM 3519 C CA . ILE A 1 465 ? -9.409 -20.516 -7.850 1.00 94.50 465 ILE A CA 1
ATOM 3520 C C . ILE A 1 465 ? -8.255 -21.528 -7.887 1.00 94.50 465 ILE A C 1
ATOM 3522 O O . ILE A 1 465 ? -7.309 -21.419 -7.109 1.00 94.50 465 ILE A O 1
ATOM 3526 N N . ASN A 1 466 ? -8.308 -22.496 -8.811 1.00 94.12 466 ASN A N 1
ATOM 3527 C CA . ASN A 1 466 ? -7.277 -23.534 -8.939 1.00 94.12 466 ASN A CA 1
ATOM 3528 C C . ASN A 1 466 ? -5.959 -23.000 -9.524 1.00 94.12 466 ASN A C 1
ATOM 3530 O O . ASN A 1 466 ? -4.914 -23.609 -9.316 1.00 94.12 466 ASN A O 1
ATOM 3534 N N . GLU A 1 467 ? -6.006 -21.873 -10.236 1.00 93.75 467 GLU A N 1
ATOM 3535 C CA . GLU A 1 467 ? -4.833 -21.173 -10.773 1.00 93.75 467 GLU A CA 1
ATOM 3536 C C . GLU A 1 467 ? -4.190 -20.227 -9.738 1.00 93.75 467 GLU A C 1
ATOM 3538 O O . GLU A 1 467 ? -3.124 -19.677 -10.000 1.00 93.75 467 GLU A O 1
ATOM 3543 N N . LYS A 1 468 ? -4.801 -20.057 -8.551 1.00 95.94 468 LYS A N 1
ATOM 3544 C CA . LYS A 1 468 ? -4.422 -19.079 -7.511 1.00 95.94 468 LYS A CA 1
ATOM 3545 C C . LYS A 1 468 ? -4.438 -17.611 -7.994 1.00 95.94 468 LYS A C 1
ATOM 3547 O O . LYS A 1 468 ? -3.676 -16.798 -7.474 1.00 95.94 468 LYS A O 1
ATOM 3552 N N . VAL A 1 469 ? -5.286 -17.245 -8.959 1.00 97.81 469 VAL A N 1
ATOM 3553 C CA . VAL A 1 469 ? -5.335 -15.879 -9.532 1.00 97.81 469 VAL A CA 1
ATOM 3554 C C . VAL A 1 469 ? -6.708 -15.218 -9.392 1.00 97.81 469 VAL A C 1
ATOM 3556 O O . VAL A 1 469 ? -7.729 -15.892 -9.249 1.00 97.81 469 VAL A O 1
ATOM 3559 N N . GLY A 1 470 ? -6.715 -13.889 -9.459 1.00 97.62 470 GLY A N 1
ATOM 3560 C CA . GLY A 1 470 ? -7.881 -13.074 -9.814 1.00 97.62 470 GLY A CA 1
ATOM 3561 C C . GLY A 1 470 ? -7.620 -12.307 -11.118 1.00 97.62 470 GLY A C 1
ATOM 3562 O O . GLY A 1 470 ? -6.513 -12.369 -11.654 1.00 97.62 470 GLY A O 1
ATOM 3563 N N . ILE A 1 471 ? -8.610 -11.576 -11.630 1.00 97.94 471 ILE A N 1
ATOM 3564 C CA . ILE A 1 471 ? -8.472 -10.675 -12.783 1.00 97.94 471 ILE A CA 1
ATOM 3565 C C . ILE A 1 471 ? -8.443 -9.220 -12.318 1.00 97.94 471 ILE A C 1
ATOM 3567 O O . ILE A 1 471 ? -9.363 -8.754 -11.648 1.00 97.94 471 ILE A O 1
ATOM 3571 N N . LEU A 1 472 ? -7.427 -8.485 -12.766 1.00 98.00 472 LEU A N 1
ATOM 3572 C CA . LEU A 1 472 ? -7.415 -7.028 -12.787 1.00 98.00 472 LEU A CA 1
ATOM 3573 C C . LEU A 1 472 ? -7.950 -6.550 -14.144 1.00 98.00 472 LEU A C 1
ATOM 3575 O O . LEU A 1 472 ? -7.388 -6.888 -15.187 1.00 98.00 472 LEU A O 1
ATOM 3579 N N . ASN A 1 473 ? -9.020 -5.758 -14.127 1.00 97.50 473 ASN A N 1
ATOM 3580 C CA . ASN A 1 473 ? -9.671 -5.191 -15.306 1.00 97.50 473 ASN A CA 1
ATOM 3581 C C . ASN A 1 473 ? -9.650 -3.655 -15.211 1.00 97.50 473 ASN A C 1
ATOM 3583 O O . ASN A 1 473 ? -10.283 -3.083 -14.331 1.00 97.50 473 ASN A O 1
ATOM 3587 N N . ILE A 1 474 ? -8.921 -2.968 -16.086 1.00 97.31 474 ILE A N 1
ATOM 3588 C CA . ILE A 1 474 ? -8.833 -1.500 -16.124 1.00 97.31 474 ILE A CA 1
ATOM 3589 C C . ILE A 1 474 ? -9.531 -1.016 -17.394 1.00 97.31 474 ILE A C 1
ATOM 3591 O O . ILE A 1 474 ? -9.151 -1.418 -18.496 1.00 97.31 474 ILE A O 1
ATOM 3595 N N . ARG A 1 475 ? -10.542 -0.145 -17.257 1.00 96.62 475 ARG A N 1
ATOM 3596 C CA . ARG A 1 475 ? -11.310 0.374 -18.402 1.00 96.62 475 ARG A CA 1
ATOM 3597 C C . ARG A 1 475 ? -10.448 1.263 -19.299 1.00 96.62 475 ARG A C 1
ATOM 3599 O O . ARG A 1 475 ? -10.510 1.098 -20.513 1.00 96.62 475 ARG A O 1
ATOM 3606 N N . SER A 1 476 ? -9.613 2.149 -18.752 1.00 97.38 476 SER A N 1
ATOM 3607 C CA . SER A 1 476 ? -8.487 2.738 -19.496 1.00 97.38 476 SER A CA 1
ATOM 3608 C C . SER A 1 476 ? -7.400 3.297 -18.578 1.00 97.38 476 SER A C 1
ATOM 3610 O O . SER A 1 476 ? -7.702 4.026 -17.641 1.00 97.38 476 SER A O 1
ATOM 3612 N N . VAL A 1 477 ? -6.124 3.052 -18.887 1.00 97.50 477 VAL A N 1
ATOM 3613 C CA . VAL A 1 477 ? -4.989 3.715 -18.212 1.00 97.50 477 VAL A CA 1
ATOM 3614 C C . VAL A 1 477 ? -4.852 5.207 -18.548 1.00 97.50 477 VAL A C 1
ATOM 3616 O O . VAL A 1 477 ? -4.021 5.881 -17.949 1.00 97.50 477 VAL A O 1
ATOM 3619 N N . TYR A 1 478 ? -5.617 5.719 -19.520 1.00 96.94 478 TYR A N 1
ATOM 3620 C CA . TYR A 1 478 ? -5.658 7.144 -19.876 1.00 96.94 478 TYR A CA 1
ATOM 3621 C C . TYR A 1 478 ? -6.818 7.893 -19.193 1.00 96.94 478 TYR A C 1
ATOM 3623 O O . TYR A 1 478 ? -6.936 9.109 -19.352 1.00 96.94 478 TYR A O 1
ATOM 3631 N N . ASP A 1 479 ? -7.667 7.186 -18.443 1.00 95.12 479 ASP A N 1
ATOM 3632 C CA . ASP A 1 479 ? -8.666 7.765 -17.543 1.00 95.12 479 ASP A CA 1
ATOM 3633 C C . ASP A 1 479 ? -7.987 8.052 -16.194 1.00 95.12 479 ASP A C 1
ATOM 3635 O O . ASP A 1 479 ? -7.482 7.136 -15.548 1.00 95.12 479 ASP A O 1
ATOM 3639 N N . PHE A 1 480 ? -7.900 9.325 -15.809 1.00 93.25 480 PHE A N 1
ATOM 3640 C CA . PHE A 1 480 ? -7.384 9.782 -14.519 1.00 93.25 480 PHE A CA 1
ATOM 3641 C C . PHE A 1 480 ? -8.472 10.590 -13.817 1.00 93.25 480 PHE A C 1
ATOM 3643 O O . PHE A 1 480 ? -8.806 11.686 -14.264 1.00 93.25 480 PHE A O 1
ATOM 3650 N N . ASP A 1 481 ? -9.033 10.053 -12.735 1.00 89.50 481 ASP A N 1
ATOM 3651 C CA . ASP A 1 481 ? -10.117 10.677 -11.956 1.00 89.50 481 ASP A CA 1
ATOM 3652 C C . ASP A 1 481 ? -11.331 11.098 -12.823 1.00 89.50 481 ASP A C 1
ATOM 3654 O O . ASP A 1 481 ? -11.916 12.172 -12.650 1.00 89.50 481 ASP A O 1
ATOM 3658 N N . GLY A 1 482 ? -11.693 10.281 -13.823 1.00 90.50 482 GLY A N 1
ATOM 3659 C CA . GLY A 1 482 ? -12.758 10.585 -14.788 1.00 90.50 482 GLY A CA 1
ATOM 3660 C C . GLY A 1 482 ? -12.363 11.604 -15.865 1.00 90.50 482 GLY A C 1
ATOM 3661 O O . GLY A 1 482 ? -13.235 12.128 -16.561 1.00 90.50 482 GLY A O 1
ATOM 3662 N N . SER A 1 483 ? -11.073 11.931 -16.000 1.00 92.25 483 SER A N 1
ATOM 3663 C CA . SER A 1 483 ? -10.532 12.918 -16.946 1.00 92.25 483 SER A CA 1
ATOM 3664 C C . SER A 1 483 ? -9.448 12.316 -17.844 1.00 92.25 483 SER A C 1
ATOM 3666 O O . SER A 1 483 ? -8.573 11.586 -17.390 1.00 92.25 483 SER A O 1
ATOM 3668 N N . PHE A 1 484 ? -9.474 12.634 -19.142 1.00 95.44 484 PHE A N 1
ATOM 3669 C CA . PHE A 1 484 ? -8.500 12.082 -20.085 1.00 95.44 484 PHE A CA 1
ATOM 3670 C C . PHE A 1 484 ? -7.116 12.720 -19.901 1.00 95.44 484 PHE A C 1
ATOM 3672 O O . PHE A 1 484 ? -6.958 13.939 -20.007 1.00 95.44 484 PHE A O 1
ATOM 3679 N N . ASN A 1 485 ? -6.102 11.882 -19.710 1.00 94.50 485 ASN A N 1
ATOM 3680 C CA . ASN A 1 485 ? -4.695 12.262 -19.687 1.00 94.50 485 ASN A CA 1
ATOM 3681 C C . ASN A 1 485 ? -3.935 11.385 -20.683 1.00 94.50 485 ASN A C 1
ATOM 3683 O O . ASN A 1 485 ? -3.661 10.226 -20.396 1.00 94.50 485 ASN A O 1
ATOM 3687 N N . GLY A 1 486 ? -3.554 11.948 -21.833 1.00 94.31 486 GLY A N 1
ATOM 3688 C CA . GLY A 1 486 ? -2.905 11.218 -22.927 1.00 94.31 486 GLY A CA 1
ATOM 3689 C C . GLY A 1 486 ? -1.485 10.697 -22.655 1.00 94.31 486 GLY A C 1
ATOM 3690 O O . GLY A 1 486 ? -0.890 10.131 -23.566 1.00 94.31 486 GLY A O 1
ATOM 3691 N N . LEU A 1 487 ? -0.903 10.905 -21.465 1.00 94.25 487 LEU A N 1
ATOM 3692 C CA . LEU A 1 487 ? 0.446 10.435 -21.089 1.00 94.25 487 LEU A CA 1
ATOM 3693 C C . LEU A 1 487 ? 1.555 10.793 -22.110 1.00 94.25 487 LEU A C 1
ATOM 3695 O O . LEU A 1 487 ? 2.513 10.048 -22.299 1.00 94.25 487 LEU A O 1
ATOM 3699 N N . GLY A 1 488 ? 1.422 11.947 -22.774 1.00 92.81 488 GLY A N 1
ATOM 3700 C CA . GLY A 1 488 ? 2.329 12.423 -23.829 1.00 92.81 488 GLY A CA 1
ATOM 3701 C C . GLY A 1 488 ? 1.811 12.256 -25.265 1.00 92.81 488 GLY A C 1
ATOM 3702 O O . GLY A 1 488 ? 2.434 12.780 -26.186 1.00 92.81 488 GLY A O 1
ATOM 3703 N N . ALA A 1 489 ? 0.672 11.586 -25.469 1.00 94.44 489 ALA A N 1
ATOM 3704 C CA . ALA A 1 489 ? 0.021 11.468 -26.771 1.00 94.44 489 ALA A CA 1
ATOM 3705 C C . ALA A 1 489 ? -0.491 12.825 -27.282 1.00 94.44 489 ALA A C 1
ATOM 3707 O O . ALA A 1 489 ? -0.812 13.729 -26.509 1.00 94.44 489 ALA A O 1
ATOM 3708 N N . THR A 1 490 ? -0.632 12.940 -28.603 1.00 94.12 490 THR A N 1
ATOM 3709 C CA . THR A 1 490 ? -1.253 14.103 -29.264 1.00 94.12 490 THR A CA 1
ATOM 3710 C C . THR A 1 490 ? -2.782 14.013 -29.342 1.00 94.12 490 THR A C 1
ATOM 3712 O O . THR A 1 490 ? -3.434 15.021 -29.617 1.00 94.12 490 THR A O 1
ATOM 3715 N N . ALA A 1 491 ? -3.353 12.827 -29.102 1.00 95.50 491 ALA A N 1
ATOM 3716 C CA . ALA A 1 491 ? -4.795 12.608 -29.021 1.00 95.50 491 ALA A CA 1
ATOM 3717 C C . ALA A 1 491 ? -5.415 13.372 -27.836 1.00 95.50 491 ALA A C 1
ATOM 3719 O O . ALA A 1 491 ? -4.766 13.588 -26.815 1.00 95.50 491 ALA A O 1
ATOM 3720 N N . THR A 1 492 ? -6.684 13.763 -27.969 1.00 95.75 492 THR A N 1
ATOM 3721 C CA . THR A 1 492 ? -7.439 14.526 -26.954 1.00 95.75 492 THR A CA 1
ATOM 3722 C C . THR A 1 492 ? -8.441 13.693 -26.160 1.00 95.75 492 THR A C 1
ATOM 3724 O O . THR A 1 492 ? -9.045 14.202 -25.218 1.00 95.75 492 THR A O 1
ATOM 3727 N N . ASP A 1 493 ? -8.636 12.438 -26.556 1.00 96.81 493 ASP A N 1
ATOM 3728 C CA . ASP A 1 493 ? -9.651 11.525 -26.045 1.00 96.81 493 ASP A CA 1
ATOM 3729 C C . ASP A 1 493 ? -9.324 10.075 -26.451 1.00 96.81 493 ASP A C 1
ATOM 3731 O O . ASP A 1 493 ? -8.499 9.818 -27.336 1.00 96.81 493 ASP A O 1
ATOM 3735 N N . ILE A 1 494 ? -9.991 9.123 -25.792 1.00 96.69 494 ILE A N 1
ATOM 3736 C CA . ILE A 1 494 ? -9.798 7.680 -25.996 1.00 96.69 494 ILE A CA 1
ATOM 3737 C C . ILE A 1 494 ? -10.270 7.234 -27.392 1.00 96.69 494 ILE A C 1
ATOM 3739 O O . ILE A 1 494 ? -9.630 6.379 -27.999 1.00 96.69 494 ILE A O 1
ATOM 3743 N N . GLU A 1 495 ? -11.346 7.819 -27.935 1.00 95.38 495 GLU A N 1
ATOM 3744 C CA . GLU A 1 495 ? -11.876 7.451 -29.260 1.00 95.38 495 GLU A CA 1
ATOM 3745 C C . GLU A 1 495 ? -10.869 7.768 -30.376 1.00 95.38 495 GLU A C 1
ATOM 3747 O O . GLU A 1 495 ? -10.644 6.944 -31.265 1.00 95.38 495 GLU A O 1
ATOM 3752 N N . THR A 1 496 ? -10.214 8.930 -30.300 1.00 96.31 496 THR A N 1
ATOM 3753 C CA . THR A 1 496 ? -9.129 9.319 -31.208 1.00 96.31 496 THR A CA 1
ATOM 3754 C C . THR A 1 496 ? -7.936 8.375 -31.072 1.00 96.31 496 THR A C 1
ATOM 3756 O O . THR A 1 496 ? -7.456 7.855 -32.079 1.00 96.31 496 THR A O 1
ATOM 3759 N N . LEU A 1 497 ? -7.494 8.105 -29.837 1.00 95.19 497 LEU A N 1
ATOM 3760 C CA . LEU A 1 497 ? -6.337 7.253 -29.549 1.00 95.19 497 LEU A CA 1
ATOM 3761 C C . LEU A 1 497 ? -6.527 5.804 -30.043 1.00 95.19 497 LEU A C 1
ATOM 3763 O O . LEU A 1 497 ? -5.626 5.214 -30.649 1.00 95.19 497 LEU A O 1
ATOM 3767 N N . ALA A 1 498 ? -7.721 5.243 -29.847 1.00 95.19 498 ALA A N 1
ATOM 3768 C CA . ALA A 1 498 ? -8.091 3.891 -30.265 1.00 95.19 498 ALA A CA 1
ATOM 3769 C C . ALA A 1 498 ? -8.339 3.749 -31.781 1.00 95.19 498 ALA A C 1
ATOM 3771 O O . ALA A 1 498 ? -8.637 2.653 -32.265 1.00 95.19 498 ALA A O 1
ATOM 3772 N N . ASN A 1 499 ? -8.255 4.838 -32.556 1.00 94.38 499 ASN A N 1
ATOM 3773 C CA . ASN A 1 499 ? -8.533 4.823 -33.988 1.00 94.38 499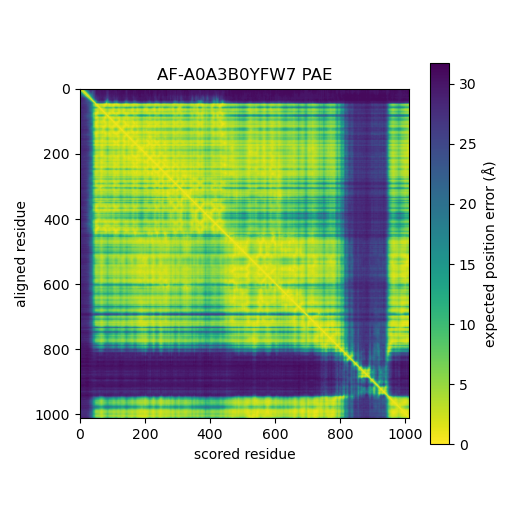 ASN A CA 1
ATOM 3774 C C . ASN A 1 499 ? -7.238 4.780 -34.824 1.00 94.38 499 ASN A C 1
ATOM 3776 O O . ASN A 1 499 ? -6.532 5.787 -34.895 1.00 94.38 499 ASN A O 1
ATOM 3780 N N . PRO A 1 500 ? -6.945 3.680 -35.548 1.00 93.12 500 PRO A N 1
ATOM 3781 C CA . PRO A 1 500 ? -5.739 3.543 -36.371 1.00 93.12 500 PRO A CA 1
ATOM 3782 C C . PRO A 1 500 ? -5.723 4.483 -37.589 1.00 93.12 500 PRO A C 1
ATOM 3784 O O . PRO A 1 500 ? -4.715 4.592 -38.275 1.00 93.12 500 PRO A O 1
ATOM 3787 N N . ASN A 1 501 ? -6.820 5.191 -37.883 1.00 92.56 501 ASN A N 1
ATOM 3788 C CA . ASN A 1 501 ? -6.853 6.215 -38.933 1.00 92.56 501 ASN A CA 1
ATOM 3789 C C . ASN A 1 501 ? -6.491 7.620 -38.413 1.00 92.56 501 ASN A C 1
ATOM 3791 O O . ASN A 1 501 ? -6.279 8.524 -39.221 1.00 92.56 501 ASN A O 1
ATOM 3795 N N . LEU A 1 502 ? -6.466 7.818 -37.089 1.00 94.25 502 LEU A N 1
ATOM 3796 C CA . LEU A 1 502 ? -6.171 9.098 -36.427 1.00 94.25 502 LEU A CA 1
ATOM 3797 C C . LEU A 1 502 ? -4.861 9.033 -35.628 1.00 94.25 502 LEU A C 1
ATOM 3799 O O . LEU A 1 502 ? -4.087 9.987 -35.639 1.00 94.25 502 LEU A O 1
ATOM 3803 N N . THR A 1 503 ? -4.593 7.882 -35.015 1.00 93.88 503 THR A N 1
ATOM 3804 C CA . THR A 1 503 ? -3.356 7.512 -34.321 1.00 93.88 503 THR A CA 1
ATOM 3805 C C . THR A 1 503 ? -2.769 6.301 -35.067 1.00 93.88 503 THR A C 1
ATOM 3807 O O . THR A 1 503 ? -3.094 5.158 -34.733 1.00 93.88 503 THR A O 1
ATOM 3810 N N . PRO A 1 504 ? -2.014 6.525 -36.161 1.00 86.50 504 PRO A N 1
ATOM 3811 C CA . PRO A 1 504 ? -1.722 5.495 -37.159 1.00 86.50 504 PRO A CA 1
ATOM 3812 C C . PRO A 1 504 ? -0.577 4.548 -36.800 1.00 86.50 504 PRO A C 1
ATOM 3814 O O . PRO A 1 504 ? -0.393 3.563 -37.506 1.00 86.50 504 PRO A O 1
ATOM 3817 N N . THR A 1 505 ? 0.183 4.832 -35.740 1.00 90.00 505 THR A N 1
ATOM 3818 C CA . THR A 1 505 ? 1.227 3.937 -35.230 1.00 90.00 505 THR A CA 1
ATOM 3819 C C . THR A 1 505 ? 1.009 3.652 -33.747 1.00 90.00 505 THR A C 1
ATOM 3821 O O . THR A 1 505 ? 0.451 4.470 -33.010 1.00 90.00 505 THR A O 1
ATOM 3824 N N . ALA A 1 506 ? 1.480 2.508 -33.267 1.00 91.31 506 ALA A N 1
ATOM 3825 C CA . ALA A 1 506 ? 1.516 2.193 -31.845 1.00 91.31 506 ALA A CA 1
ATOM 3826 C C . ALA A 1 506 ? 2.547 3.039 -31.078 1.00 91.31 506 ALA A C 1
ATOM 3828 O O . ALA A 1 506 ? 2.475 3.119 -29.855 1.00 91.31 506 ALA A O 1
ATOM 3829 N N . ASP A 1 507 ? 3.486 3.695 -31.761 1.00 90.88 507 ASP A N 1
ATOM 3830 C CA . ASP A 1 507 ? 4.421 4.641 -31.141 1.00 90.88 507 ASP A CA 1
ATOM 3831 C C . ASP A 1 507 ? 3.763 5.997 -30.824 1.00 90.88 507 ASP A C 1
ATOM 3833 O O . ASP A 1 507 ? 4.198 6.682 -29.901 1.00 90.88 507 ASP A O 1
ATOM 3837 N N . ASP A 1 508 ? 2.653 6.337 -31.490 1.00 94.06 508 ASP A N 1
ATOM 3838 C CA . ASP A 1 508 ? 1.786 7.468 -31.122 1.00 94.06 508 ASP A CA 1
ATOM 3839 C C . ASP A 1 508 ? 0.916 7.178 -29.871 1.00 94.06 508 ASP A C 1
ATOM 3841 O O . ASP A 1 508 ? 0.165 8.048 -29.420 1.00 94.06 508 ASP A O 1
ATOM 3845 N N . ARG A 1 509 ? 1.007 5.963 -29.299 1.00 94.69 509 ARG A N 1
ATOM 3846 C CA . ARG A 1 509 ? 0.337 5.523 -28.061 1.00 94.69 509 ARG A CA 1
ATOM 3847 C C . ARG A 1 509 ? 1.385 5.292 -26.961 1.00 94.69 509 ARG A C 1
ATOM 3849 O O . ARG A 1 509 ? 1.984 4.219 -26.921 1.00 94.69 509 ARG A O 1
ATOM 3856 N N . PRO A 1 510 ? 1.636 6.261 -26.060 1.00 95.44 510 PRO A N 1
ATOM 3857 C CA . PRO A 1 510 ? 2.730 6.158 -25.096 1.00 95.44 510 PRO A CA 1
ATOM 3858 C C . PRO A 1 510 ? 2.599 4.983 -24.130 1.00 95.44 510 PRO A C 1
ATOM 3860 O O . PRO A 1 510 ? 3.599 4.335 -23.848 1.00 95.44 510 PRO A O 1
ATOM 3863 N N . ALA A 1 511 ? 1.395 4.681 -23.635 1.00 97.38 511 ALA A N 1
ATOM 3864 C CA . ALA A 1 511 ? 1.171 3.522 -22.777 1.00 97.38 511 ALA A CA 1
ATOM 3865 C C . ALA A 1 511 ? 1.118 2.240 -23.616 1.00 97.38 511 ALA A C 1
ATOM 3867 O O . ALA A 1 511 ? 0.236 2.086 -24.461 1.00 97.38 511 ALA A O 1
ATOM 3868 N N . ARG A 1 512 ? 2.062 1.327 -23.368 1.00 97.00 512 ARG A N 1
ATOM 3869 C CA . ARG A 1 512 ? 2.224 0.070 -24.119 1.00 97.00 512 ARG A CA 1
ATOM 3870 C C . ARG A 1 512 ? 2.120 -1.174 -23.249 1.00 97.00 512 ARG A C 1
ATOM 3872 O O . ARG A 1 512 ? 1.615 -2.189 -23.721 1.00 97.00 512 ARG A O 1
ATOM 3879 N N . PHE A 1 513 ? 2.558 -1.090 -21.993 1.00 98.31 513 PHE A N 1
ATOM 3880 C CA . PHE A 1 513 ? 2.539 -2.216 -21.059 1.00 98.31 513 PHE A CA 1
ATOM 3881 C C . PHE A 1 513 ? 2.148 -1.795 -19.647 1.00 98.31 513 PHE A C 1
ATOM 3883 O O . PHE A 1 513 ? 2.508 -0.710 -19.189 1.00 98.31 513 PHE A O 1
ATOM 3890 N N . LEU A 1 514 ? 1.452 -2.683 -18.942 1.00 98.50 514 LEU A N 1
ATOM 3891 C CA . LEU A 1 514 ? 1.215 -2.589 -17.509 1.00 98.50 514 LEU A CA 1
ATOM 3892 C C . LEU A 1 514 ? 2.190 -3.530 -16.794 1.00 98.50 514 LEU A C 1
ATOM 3894 O O . LEU A 1 514 ? 2.175 -4.736 -17.035 1.00 98.50 514 LEU A O 1
ATOM 3898 N N . ARG A 1 515 ? 3.030 -2.989 -15.908 1.00 98.50 515 ARG A N 1
ATOM 3899 C CA . ARG A 1 515 ? 3.868 -3.763 -14.979 1.00 98.50 515 ARG A CA 1
ATOM 3900 C C . ARG A 1 515 ? 3.116 -3.952 -13.665 1.00 98.50 515 ARG A C 1
ATOM 3902 O O . ARG A 1 515 ? 2.666 -2.963 -13.084 1.00 98.50 515 ARG A O 1
ATOM 3909 N N . ILE A 1 516 ? 3.053 -5.185 -13.167 1.00 98.38 516 ILE A N 1
ATOM 3910 C CA . ILE A 1 516 ? 2.544 -5.494 -11.823 1.00 98.38 516 ILE A CA 1
ATOM 3911 C C . ILE A 1 516 ? 3.734 -5.688 -10.870 1.00 98.38 516 ILE A C 1
ATOM 3913 O O . ILE A 1 516 ? 4.649 -6.455 -11.169 1.00 98.38 516 ILE A O 1
ATOM 3917 N N . VAL A 1 517 ? 3.741 -4.990 -9.732 1.00 97.81 517 VAL A N 1
ATOM 3918 C CA . VAL A 1 517 ? 4.852 -4.947 -8.761 1.00 97.81 517 VAL A CA 1
ATOM 3919 C C . VAL A 1 517 ? 4.357 -5.379 -7.381 1.00 97.81 517 VAL A C 1
ATOM 3921 O O . VAL A 1 517 ? 3.334 -4.888 -6.911 1.00 97.81 517 VAL A O 1
ATOM 3924 N N . LYS A 1 518 ? 5.096 -6.265 -6.711 1.00 96.50 518 LYS A N 1
ATOM 3925 C CA . LYS A 1 518 ? 4.820 -6.763 -5.358 1.00 96.50 518 LYS A CA 1
ATOM 3926 C C . LYS A 1 518 ? 5.761 -6.086 -4.345 1.00 96.50 518 LYS A C 1
ATOM 3928 O O . LYS A 1 518 ? 6.957 -5.974 -4.630 1.00 96.50 518 LYS A O 1
ATOM 3933 N N . PRO A 1 519 ? 5.301 -5.678 -3.150 1.00 96.19 519 PRO A N 1
ATOM 3934 C CA . PRO A 1 519 ? 6.208 -5.394 -2.047 1.00 96.19 519 PRO A CA 1
ATOM 3935 C C . PRO A 1 519 ? 6.844 -6.693 -1.543 1.00 96.19 519 PRO A C 1
ATOM 3937 O O . PRO A 1 519 ? 6.172 -7.714 -1.376 1.00 96.19 519 PRO A O 1
ATOM 3940 N N . VAL A 1 520 ? 8.146 -6.662 -1.275 1.00 96.31 520 VAL A N 1
ATOM 3941 C CA . VAL A 1 520 ? 8.801 -7.750 -0.549 1.00 96.31 520 VAL A CA 1
ATOM 3942 C C . VAL A 1 520 ? 8.618 -7.478 0.935 1.00 96.31 520 VAL A C 1
ATOM 3944 O O . VAL A 1 520 ? 9.083 -6.464 1.452 1.00 96.31 520 VAL A O 1
ATOM 3947 N N . SER A 1 521 ? 7.899 -8.372 1.605 1.00 95.12 521 SER A N 1
ATOM 3948 C CA . SER A 1 521 ? 7.614 -8.265 3.031 1.00 95.12 521 SER A CA 1
ATOM 3949 C C . SER A 1 521 ? 8.902 -8.314 3.854 1.00 95.12 521 SER A C 1
ATOM 3951 O O . SER A 1 521 ? 9.788 -9.125 3.579 1.00 95.12 521 SER A O 1
ATOM 3953 N N . MET A 1 522 ? 9.013 -7.449 4.861 1.00 95.00 522 MET A N 1
ATOM 3954 C CA . MET A 1 522 ? 10.232 -7.312 5.661 1.00 95.00 522 MET A CA 1
ATOM 3955 C C . MET A 1 522 ? 10.244 -8.314 6.825 1.00 95.00 522 MET A C 1
ATOM 3957 O O . MET A 1 522 ? 9.281 -8.339 7.595 1.00 95.00 522 MET A O 1
ATOM 3961 N N . PRO A 1 523 ? 11.291 -9.151 6.965 1.00 95.50 523 PRO A N 1
ATOM 3962 C CA . PRO A 1 523 ? 11.445 -10.030 8.116 1.00 95.50 523 PRO A CA 1
ATOM 3963 C C . PRO A 1 523 ? 11.858 -9.251 9.366 1.00 95.50 523 PRO A C 1
ATOM 3965 O O . PRO A 1 523 ? 12.383 -8.138 9.282 1.00 95.50 523 PRO A O 1
ATOM 3968 N N . ASP A 1 524 ? 11.673 -9.884 10.523 1.00 92.94 524 ASP A N 1
ATOM 3969 C CA . ASP A 1 524 ? 12.261 -9.414 11.772 1.00 92.94 524 ASP A CA 1
ATOM 3970 C C . ASP A 1 524 ? 13.801 -9.420 11.708 1.00 92.94 524 ASP A C 1
ATOM 3972 O O . ASP A 1 524 ? 14.420 -10.268 11.052 1.00 92.94 524 ASP A O 1
ATOM 3976 N N . ARG A 1 525 ? 14.420 -8.471 12.414 1.00 90.88 525 ARG A N 1
ATOM 3977 C CA . ARG A 1 525 ? 15.871 -8.296 12.460 1.00 90.88 525 ARG A CA 1
ATOM 3978 C C . ARG A 1 525 ? 16.600 -9.477 13.108 1.00 90.88 525 ARG A C 1
ATOM 3980 O O . ARG A 1 525 ? 17.746 -9.736 12.741 1.00 90.88 525 ARG A O 1
ATOM 3987 N N . ASP A 1 526 ? 15.945 -10.200 14.015 1.00 89.25 526 ASP A N 1
ATOM 3988 C CA . ASP A 1 526 ? 16.485 -11.416 14.631 1.00 89.25 526 ASP A CA 1
ATOM 3989 C C . ASP A 1 526 ? 16.509 -12.610 13.654 1.00 89.25 526 ASP A C 1
ATOM 3991 O O . ASP A 1 526 ? 17.242 -13.576 13.876 1.00 89.25 526 ASP A O 1
ATOM 3995 N N . LEU A 1 527 ? 15.753 -12.541 12.547 1.00 92.12 527 LEU A N 1
ATOM 3996 C CA . LEU A 1 527 ? 15.814 -13.517 11.455 1.00 92.12 527 LEU A CA 1
ATOM 3997 C C . LEU A 1 527 ? 16.827 -13.116 10.372 1.00 92.12 527 LEU A C 1
ATOM 3999 O O . LEU A 1 527 ? 17.572 -13.972 9.895 1.00 92.12 527 LEU A O 1
ATOM 4003 N N . VAL A 1 528 ? 16.835 -11.840 9.966 1.00 93.50 528 VAL A N 1
ATOM 4004 C CA . VAL A 1 528 ? 17.775 -11.286 8.977 1.00 93.50 528 VAL A CA 1
ATOM 4005 C C . VAL A 1 528 ? 18.157 -9.861 9.369 1.00 93.50 528 VAL A C 1
ATOM 4007 O O . VAL A 1 528 ? 17.316 -8.961 9.395 1.00 93.50 528 VAL A O 1
ATOM 4010 N N . ASN A 1 529 ? 19.445 -9.606 9.595 1.00 92.94 529 ASN A N 1
ATOM 4011 C CA . ASN A 1 529 ? 19.914 -8.256 9.886 1.00 92.94 529 ASN A CA 1
ATOM 4012 C C . ASN A 1 529 ? 20.065 -7.463 8.577 1.00 92.94 529 ASN A C 1
ATOM 4014 O O . ASN A 1 529 ? 21.005 -7.681 7.818 1.00 92.94 529 ASN A O 1
ATOM 4018 N N . LEU A 1 530 ? 19.143 -6.529 8.323 1.00 94.12 530 LEU A N 1
ATOM 4019 C CA . LEU A 1 530 ? 19.119 -5.688 7.119 1.00 94.12 530 LEU A CA 1
ATOM 4020 C C . LEU A 1 530 ? 19.710 -4.289 7.397 1.00 94.12 530 LEU A C 1
ATOM 4022 O O . LEU A 1 530 ? 18.976 -3.393 7.831 1.00 94.12 530 LEU A O 1
ATOM 4026 N N . PRO A 1 531 ? 21.020 -4.054 7.165 1.00 93.38 531 PRO A N 1
ATOM 4027 C CA . PRO A 1 531 ? 21.607 -2.722 7.286 1.00 93.38 531 PRO A CA 1
ATOM 4028 C C . PRO A 1 531 ? 21.042 -1.770 6.222 1.00 93.38 531 PRO A C 1
ATOM 4030 O O . PRO A 1 531 ? 20.564 -2.194 5.172 1.00 93.38 531 PRO A O 1
ATOM 4033 N N . GLY A 1 532 ? 21.152 -0.456 6.451 1.00 92.81 532 GLY A N 1
ATOM 4034 C CA . GLY A 1 532 ? 20.708 0.554 5.476 1.00 92.81 532 GLY A CA 1
ATOM 4035 C C . GLY A 1 532 ? 21.360 0.397 4.093 1.00 92.81 532 GLY A C 1
ATOM 4036 O O . GLY A 1 532 ? 20.718 0.648 3.077 1.00 92.81 532 GLY A O 1
ATOM 4037 N N . THR A 1 533 ? 22.597 -0.105 4.049 1.00 94.75 533 THR A N 1
ATOM 4038 C CA . THR A 1 533 ? 23.327 -0.430 2.815 1.00 94.75 533 THR A CA 1
ATOM 4039 C C . THR A 1 533 ? 22.649 -1.515 1.975 1.00 94.75 533 THR A C 1
ATOM 4041 O O . THR A 1 533 ? 22.759 -1.452 0.755 1.00 94.75 533 THR A O 1
ATOM 4044 N N . ALA A 1 534 ? 21.876 -2.439 2.558 1.00 96.50 534 ALA A N 1
ATOM 4045 C CA . ALA A 1 534 ? 21.168 -3.476 1.796 1.00 96.50 534 ALA A CA 1
ATOM 4046 C C . ALA A 1 534 ? 20.095 -2.900 0.849 1.00 96.50 534 ALA A C 1
ATOM 4048 O O . ALA A 1 534 ? 19.874 -3.425 -0.240 1.00 96.50 534 ALA A O 1
ATOM 4049 N N . PHE A 1 535 ? 19.480 -1.777 1.230 1.00 96.00 535 PHE A N 1
ATOM 4050 C CA . PHE A 1 535 ? 18.551 -1.011 0.388 1.00 96.00 535 PHE A CA 1
ATOM 4051 C C . PHE A 1 535 ? 19.292 -0.127 -0.632 1.00 96.00 535 PHE A C 1
ATOM 4053 O O . PHE A 1 535 ? 18.750 0.257 -1.665 1.00 96.00 535 PHE A O 1
ATOM 4060 N N . GLY A 1 536 ? 20.561 0.194 -0.374 1.00 95.12 536 GLY A N 1
ATOM 4061 C CA . GLY A 1 536 ? 21.375 1.036 -1.243 1.00 95.12 536 GLY A CA 1
ATOM 4062 C C . GLY A 1 536 ? 21.129 2.531 -1.023 1.00 95.12 536 GLY A C 1
ATOM 4063 O O . GLY A 1 536 ? 21.228 3.028 0.097 1.00 95.12 536 GLY A O 1
ATOM 4064 N N . ARG A 1 537 ? 20.855 3.284 -2.096 1.00 94.12 537 ARG A N 1
ATOM 4065 C CA . ARG A 1 537 ? 20.735 4.755 -2.072 1.00 94.12 537 ARG A CA 1
ATOM 4066 C C . ARG A 1 537 ? 19.529 5.263 -1.278 1.00 94.12 537 ARG A C 1
ATOM 4068 O O . ARG A 1 537 ? 19.567 6.380 -0.766 1.00 94.12 537 ARG A O 1
ATOM 4075 N N . SER A 1 538 ? 18.442 4.497 -1.211 1.00 92.56 538 SER A N 1
ATOM 4076 C CA . SER A 1 538 ? 17.235 4.900 -0.485 1.00 92.56 538 SER A CA 1
ATOM 4077 C C . SER A 1 538 ? 16.400 3.697 -0.070 1.00 92.56 538 SER A C 1
ATOM 4079 O O . SER A 1 538 ? 16.023 2.890 -0.912 1.00 92.56 538 SER A O 1
ATOM 4081 N N . SER A 1 539 ? 16.026 3.632 1.207 1.00 92.12 539 SER A N 1
ATOM 4082 C CA . SER A 1 539 ? 15.053 2.667 1.726 1.00 92.12 539 SER A CA 1
ATOM 4083 C C . SER A 1 539 ? 13.596 3.132 1.588 1.00 92.12 539 SER A C 1
ATOM 4085 O O . SER A 1 539 ? 12.701 2.413 2.014 1.00 92.12 539 SER A O 1
ATOM 4087 N N . ALA A 1 540 ? 13.323 4.303 0.993 1.00 88.81 540 ALA A N 1
ATOM 4088 C CA . ALA A 1 540 ? 11.982 4.915 0.938 1.00 88.81 540 ALA A CA 1
ATOM 4089 C C . ALA A 1 540 ? 10.952 4.148 0.079 1.00 88.81 540 ALA A C 1
ATOM 4091 O O . ALA A 1 540 ? 9.809 4.577 -0.070 1.00 88.81 540 ALA A O 1
ATOM 4092 N N . GLN A 1 541 ? 11.366 3.045 -0.543 1.00 88.69 541 GLN A N 1
ATOM 4093 C CA . GLN A 1 541 ? 10.511 2.117 -1.283 1.00 88.69 541 GLN A CA 1
ATOM 4094 C C . GLN A 1 541 ? 10.627 0.674 -0.784 1.00 88.69 541 GLN A C 1
ATOM 4096 O O . GLN A 1 541 ? 9.916 -0.187 -1.294 1.00 88.69 541 GLN A O 1
ATOM 4101 N N . LEU A 1 542 ? 11.484 0.422 0.215 1.00 93.88 542 LEU A N 1
ATOM 4102 C CA . LEU A 1 542 ? 11.903 -0.911 0.645 1.00 93.88 542 LEU A CA 1
ATOM 4103 C C . LEU A 1 542 ? 12.260 -1.805 -0.563 1.00 93.88 542 LEU A C 1
ATOM 4105 O O . LEU A 1 542 ? 12.631 -1.317 -1.630 1.00 93.88 542 LEU A O 1
ATOM 4109 N N . MET A 1 543 ? 12.172 -3.118 -0.382 1.00 96.56 543 MET A N 1
ATOM 4110 C CA . MET A 1 543 ? 12.427 -4.105 -1.426 1.00 96.56 543 MET A CA 1
ATOM 4111 C C . MET A 1 543 ? 11.143 -4.425 -2.213 1.00 96.56 543 MET A C 1
ATOM 4113 O O . MET A 1 543 ? 10.031 -4.395 -1.666 1.00 96.56 543 MET A O 1
ATOM 4117 N N . ARG A 1 544 ? 11.283 -4.726 -3.508 1.00 96.62 544 ARG A N 1
ATOM 4118 C CA . ARG A 1 544 ? 10.182 -4.967 -4.456 1.00 96.62 544 ARG A CA 1
ATOM 4119 C C . ARG A 1 544 ? 10.529 -6.104 -5.426 1.00 96.62 544 ARG A C 1
ATOM 4121 O O . ARG A 1 544 ? 11.631 -6.139 -5.961 1.00 96.62 544 ARG A O 1
ATOM 4128 N N . ASP A 1 545 ? 9.551 -6.957 -5.726 1.00 97.19 545 ASP A N 1
ATOM 4129 C CA . ASP A 1 545 ? 9.606 -7.915 -6.841 1.00 97.19 545 ASP A CA 1
ATOM 4130 C C . ASP A 1 545 ? 8.685 -7.424 -7.971 1.00 97.19 545 ASP A C 1
ATOM 4132 O O . ASP A 1 545 ? 7.658 -6.790 -7.715 1.00 97.19 545 ASP A O 1
ATOM 4136 N N . ILE A 1 546 ? 8.986 -7.753 -9.227 1.00 98.44 546 ILE A N 1
ATOM 4137 C CA . ILE A 1 546 ? 8.044 -7.578 -10.347 1.00 98.44 546 ILE A CA 1
ATOM 4138 C C . ILE A 1 546 ? 7.350 -8.929 -10.597 1.00 98.44 546 ILE A C 1
ATOM 4140 O O . ILE A 1 546 ? 7.985 -9.978 -10.574 1.00 98.44 546 ILE A O 1
ATOM 4144 N N . ILE A 1 547 ? 6.032 -8.933 -10.797 1.00 98.12 547 ILE A N 1
ATOM 4145 C CA . ILE A 1 547 ? 5.250 -10.162 -11.041 1.00 98.12 547 ILE A CA 1
ATOM 4146 C C . ILE A 1 547 ? 5.179 -10.475 -12.542 1.00 98.12 547 ILE A C 1
ATOM 4148 O O . ILE A 1 547 ? 5.192 -11.641 -12.937 1.00 98.12 547 ILE A O 1
ATOM 4152 N N . GLY A 1 548 ? 5.099 -9.436 -13.377 1.00 97.62 548 GLY A N 1
ATOM 4153 C CA . GLY A 1 548 ? 5.088 -9.560 -14.830 1.00 97.62 548 GLY A CA 1
ATOM 4154 C C . GLY A 1 548 ? 4.479 -8.358 -15.552 1.00 97.62 548 GLY A C 1
ATOM 4155 O O . GLY A 1 548 ? 4.209 -7.310 -14.953 1.00 97.62 548 GLY A O 1
ATOM 4156 N N . TYR A 1 549 ? 4.262 -8.559 -16.849 1.00 98.06 549 TYR A N 1
ATOM 4157 C CA . TYR A 1 549 ? 3.814 -7.588 -17.840 1.00 98.06 549 TYR A CA 1
ATOM 4158 C C . TYR A 1 549 ? 2.535 -8.029 -18.540 1.00 98.06 549 TYR A C 1
ATOM 4160 O O . TYR A 1 549 ? 2.417 -9.188 -18.936 1.00 98.06 549 TYR A O 1
ATOM 4168 N N . ALA A 1 550 ? 1.629 -7.077 -18.752 1.00 97.56 550 ALA A N 1
ATOM 4169 C CA . ALA A 1 550 ? 0.477 -7.195 -19.641 1.00 97.56 550 ALA A CA 1
ATOM 4170 C C . ALA A 1 550 ? 0.587 -6.156 -20.772 1.00 97.56 550 ALA A C 1
ATOM 4172 O O . ALA A 1 550 ? 1.053 -5.042 -20.500 1.00 97.56 550 ALA A O 1
ATOM 4173 N N . PRO A 1 551 ? 0.153 -6.451 -22.009 1.00 96.31 551 PRO A N 1
ATOM 4174 C CA . PRO A 1 551 ? -0.036 -5.418 -23.022 1.00 96.31 551 PRO A CA 1
ATOM 4175 C C . PRO A 1 551 ? -1.148 -4.444 -22.601 1.00 96.31 551 PRO A C 1
ATOM 4177 O O . PRO A 1 551 ? -2.076 -4.806 -21.877 1.00 96.31 551 PRO A O 1
ATOM 4180 N N . ILE A 1 552 ? -1.045 -3.199 -23.063 1.00 98.06 552 ILE A N 1
ATOM 4181 C CA . ILE A 1 552 ? -2.111 -2.197 -22.971 1.00 98.06 552 ILE A CA 1
ATOM 4182 C C . ILE A 1 552 ? -2.748 -2.073 -24.351 1.00 98.06 552 ILE A C 1
ATOM 4184 O O . ILE A 1 552 ? -2.049 -1.860 -25.344 1.00 98.06 552 ILE A O 1
ATOM 4188 N N . GLU A 1 553 ? -4.068 -2.216 -24.413 1.00 97.69 553 GLU A N 1
ATOM 4189 C CA . GLU A 1 553 ? -4.801 -2.184 -25.677 1.00 97.69 553 GLU A CA 1
ATOM 4190 C C . GLU A 1 553 ? -4.938 -0.747 -26.227 1.00 97.69 553 GLU A C 1
ATOM 4192 O O . GLU A 1 553 ? -4.730 0.222 -25.493 1.00 97.69 553 GLU A O 1
ATOM 4197 N N . PRO A 1 554 ? -5.292 -0.550 -27.513 1.00 97.00 554 PRO A N 1
ATOM 4198 C CA . PRO A 1 554 ? -5.307 0.777 -28.141 1.00 97.00 554 PRO A CA 1
ATOM 4199 C C . PRO A 1 554 ? -6.241 1.834 -27.517 1.00 97.00 554 PRO A C 1
ATOM 4201 O O . PRO A 1 554 ? -6.001 3.025 -27.714 1.00 97.00 554 PRO A O 1
ATOM 4204 N N . ASP A 1 555 ? -7.275 1.431 -26.771 1.00 97.19 555 ASP A N 1
ATOM 4205 C CA . ASP A 1 555 ? -8.149 2.305 -25.960 1.00 97.19 555 ASP A CA 1
ATOM 4206 C C . ASP A 1 555 ? -7.622 2.538 -24.524 1.00 97.19 555 ASP A C 1
ATOM 4208 O O . ASP A 1 555 ? -8.272 3.178 -23.692 1.00 97.19 555 ASP A O 1
ATOM 4212 N N . GLY A 1 556 ? -6.437 2.013 -24.216 1.00 97.69 556 GLY A N 1
ATOM 4213 C CA . GLY A 1 556 ? -5.815 2.007 -22.898 1.00 97.69 556 GLY A CA 1
ATOM 4214 C C . GLY A 1 556 ? -6.331 0.936 -21.944 1.00 97.69 556 GLY A C 1
ATOM 4215 O O . GLY A 1 556 ? -5.906 0.932 -20.789 1.00 97.69 556 GLY A O 1
ATOM 4216 N N . SER A 1 557 ? -7.262 0.074 -22.353 1.00 98.50 557 SER A N 1
ATOM 4217 C CA . SER A 1 557 ? -7.788 -0.965 -21.467 1.00 98.50 557 SER A CA 1
ATOM 4218 C C . SER A 1 557 ? -6.769 -2.078 -21.210 1.00 98.50 557 SER A C 1
ATOM 4220 O O . SER A 1 557 ? -5.880 -2.347 -22.021 1.00 98.50 557 SER A O 1
ATOM 4222 N N . VAL A 1 558 ? -6.898 -2.723 -20.050 1.00 98.50 558 VAL A N 1
ATOM 4223 C CA . VAL A 1 558 ? -6.080 -3.875 -19.639 1.00 98.50 558 VAL A CA 1
ATOM 4224 C C . VAL A 1 558 ? -6.980 -4.886 -18.953 1.00 98.50 558 VAL A C 1
ATOM 4226 O O . VAL A 1 558 ? -7.789 -4.508 -18.109 1.00 98.50 558 VAL A O 1
ATOM 4229 N N . ARG A 1 559 ? -6.822 -6.174 -19.259 1.00 98.12 559 ARG A N 1
ATOM 4230 C CA . ARG A 1 559 ? -7.511 -7.249 -18.543 1.00 98.12 559 ARG A CA 1
ATOM 4231 C C . ARG A 1 559 ? -6.578 -8.438 -18.392 1.00 98.12 559 ARG A C 1
ATOM 4233 O O . ARG A 1 559 ? -6.248 -9.079 -19.382 1.00 98.12 559 ARG A O 1
ATOM 4240 N N . VAL A 1 560 ? -6.139 -8.713 -17.167 1.00 98.06 560 VAL A N 1
ATOM 4241 C CA . VAL A 1 560 ? -5.044 -9.659 -16.918 1.00 98.06 560 VAL A CA 1
ATOM 4242 C C . VAL A 1 560 ? -5.214 -10.414 -15.601 1.00 98.06 560 VAL A C 1
ATOM 4244 O O . VAL A 1 560 ? -5.765 -9.882 -14.637 1.00 98.06 560 VAL A O 1
ATOM 4247 N N . LYS A 1 561 ? -4.722 -11.653 -15.549 1.00 98.06 561 LYS A N 1
ATOM 4248 C CA . LYS A 1 561 ? -4.554 -12.422 -14.315 1.00 98.06 561 LYS A CA 1
ATOM 4249 C C . LYS A 1 561 ? -3.488 -11.784 -13.433 1.00 98.06 561 LYS A C 1
ATOM 4251 O O . LYS A 1 561 ? -2.413 -11.418 -13.897 1.00 98.06 561 LYS A O 1
ATOM 4256 N N . VAL A 1 562 ? -3.758 -11.728 -12.138 1.00 97.94 562 VAL A N 1
ATOM 4257 C CA . VAL A 1 562 ? -2.796 -11.335 -11.105 1.00 97.94 562 VAL A CA 1
ATOM 4258 C C . VAL A 1 562 ? -2.819 -12.414 -10.017 1.00 97.94 562 VAL A C 1
ATOM 4260 O O . VAL A 1 562 ? -3.907 -12.907 -9.699 1.00 97.94 562 VAL A O 1
ATOM 4263 N N . PRO A 1 563 ? -1.666 -12.823 -9.446 1.00 97.50 563 PRO A N 1
ATOM 4264 C CA . PRO A 1 563 ? -1.652 -13.752 -8.323 1.00 97.50 563 PRO A CA 1
ATOM 4265 C C . PRO A 1 563 ? -2.532 -13.219 -7.192 1.00 97.50 563 PRO A C 1
ATOM 4267 O O . PRO A 1 563 ? -2.439 -12.053 -6.809 1.00 97.50 563 PRO A O 1
ATOM 4270 N N . ALA A 1 564 ? -3.406 -14.072 -6.677 1.00 97.12 564 ALA A N 1
ATOM 4271 C CA . ALA A 1 564 ? -4.271 -13.729 -5.566 1.00 97.12 564 ALA A CA 1
ATOM 4272 C C . ALA A 1 564 ? -3.515 -13.813 -4.232 1.00 97.12 564 ALA A C 1
ATOM 4274 O O . ALA A 1 564 ? -2.456 -14.432 -4.130 1.00 97.12 564 ALA A O 1
ATOM 4275 N N . ASN A 1 565 ? -4.111 -13.252 -3.179 1.00 97.38 565 ASN A N 1
ATOM 4276 C CA . ASN A 1 565 ? -3.605 -13.307 -1.805 1.00 97.38 565 ASN A CA 1
ATOM 4277 C C . ASN A 1 565 ? -2.214 -12.674 -1.618 1.00 97.38 565 ASN A C 1
ATOM 4279 O O . ASN A 1 565 ? -1.471 -13.048 -0.711 1.00 97.38 565 ASN A O 1
ATOM 4283 N N . ILE A 1 566 ? -1.872 -11.698 -2.460 1.00 96.56 566 ILE A N 1
ATOM 4284 C CA . ILE A 1 566 ? -0.710 -10.827 -2.289 1.00 96.56 566 ILE A CA 1
ATOM 4285 C C . ILE A 1 566 ? -1.126 -9.358 -2.441 1.00 96.56 566 ILE A C 1
ATOM 4287 O O . ILE A 1 566 ? -2.057 -9.068 -3.197 1.00 96.56 566 ILE A O 1
ATOM 4291 N N . PRO A 1 567 ? -0.434 -8.427 -1.764 1.00 97.25 567 PRO A N 1
ATOM 4292 C CA . PRO A 1 567 ? -0.488 -7.016 -2.116 1.00 97.25 567 PRO A CA 1
ATOM 4293 C C . PRO A 1 567 ? 0.245 -6.778 -3.442 1.00 97.25 567 PRO A C 1
ATOM 4295 O O . PRO A 1 567 ? 1.289 -7.383 -3.704 1.00 97.25 567 PRO A O 1
ATOM 4298 N N . PHE A 1 568 ? -0.255 -5.859 -4.262 1.00 97.69 568 PHE A N 1
ATOM 4299 C CA . PHE A 1 568 ? 0.429 -5.404 -5.467 1.00 97.69 568 PHE A CA 1
ATOM 4300 C C . PHE A 1 568 ? 0.116 -3.941 -5.803 1.00 97.69 568 PHE A C 1
ATOM 4302 O O . PHE A 1 568 ? -0.888 -3.365 -5.388 1.00 97.69 568 PHE A O 1
ATOM 4309 N N . ALA A 1 569 ? 1.006 -3.349 -6.589 1.00 96.31 569 ALA A N 1
ATOM 4310 C CA . ALA A 1 569 ? 0.883 -2.036 -7.198 1.00 96.31 569 ALA A CA 1
ATOM 4311 C C . ALA A 1 569 ? 1.098 -2.149 -8.714 1.00 96.31 569 ALA A C 1
ATOM 4313 O O . ALA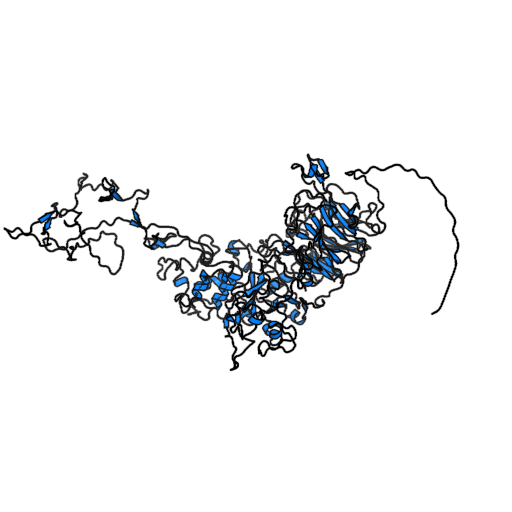 A 1 569 ? 1.623 -3.148 -9.213 1.00 96.31 569 ALA A O 1
ATOM 4314 N N . ILE A 1 570 ? 0.700 -1.115 -9.454 1.00 96.62 570 ILE A N 1
ATOM 4315 C CA . ILE A 1 570 ? 0.773 -1.088 -10.919 1.00 96.62 570 ILE A CA 1
ATOM 4316 C C . ILE A 1 570 ? 1.676 0.037 -11.433 1.00 96.62 570 ILE A C 1
ATOM 4318 O O . ILE A 1 570 ? 1.990 1.000 -10.729 1.00 96.62 570 ILE A O 1
ATOM 4322 N N . SER A 1 571 ? 2.140 -0.089 -12.672 1.00 96.75 571 SER A N 1
ATOM 4323 C CA . SER A 1 571 ? 2.940 0.930 -13.356 1.00 96.75 571 SER A CA 1
ATOM 4324 C C . SER A 1 571 ? 2.678 0.888 -14.856 1.00 96.75 571 SER A C 1
ATOM 4326 O O . SER A 1 571 ? 2.836 -0.160 -15.479 1.00 96.75 571 SER A O 1
ATOM 4328 N N . VAL A 1 572 ? 2.292 2.028 -15.431 1.00 97.94 572 VAL A N 1
ATOM 4329 C CA . VAL A 1 572 ? 2.085 2.180 -16.878 1.00 97.94 572 VAL A CA 1
ATOM 4330 C C . VAL A 1 572 ? 3.432 2.475 -17.529 1.00 97.94 572 VAL A C 1
ATOM 4332 O O . VAL A 1 572 ? 4.151 3.358 -17.054 1.00 97.94 572 VAL A O 1
ATOM 4335 N N . LEU A 1 573 ? 3.785 1.743 -18.586 1.00 98.12 573 LEU A N 1
ATOM 4336 C CA . LEU A 1 573 ? 5.096 1.801 -19.235 1.00 98.12 573 LEU A CA 1
ATOM 4337 C C . LEU A 1 573 ? 5.025 2.244 -20.699 1.00 98.12 573 LEU A C 1
ATOM 4339 O O . LEU A 1 573 ? 4.031 1.984 -21.383 1.00 98.12 573 LEU A O 1
ATOM 4343 N N . ASP A 1 574 ? 6.133 2.807 -21.182 1.00 97.00 574 ASP A N 1
ATOM 4344 C CA . ASP A 1 574 ? 6.394 3.016 -22.606 1.00 97.00 574 ASP A CA 1
ATOM 4345 C C . ASP A 1 574 ? 6.821 1.735 -23.342 1.00 97.00 574 ASP A C 1
ATOM 4347 O O . ASP A 1 574 ? 6.971 0.654 -22.761 1.00 97.00 574 ASP A O 1
ATOM 4351 N N . LYS A 1 575 ? 7.051 1.869 -24.654 1.00 95.38 575 LYS A N 1
ATOM 4352 C CA . LYS A 1 575 ? 7.562 0.788 -25.506 1.00 95.38 575 LYS A CA 1
ATOM 4353 C C . LYS A 1 575 ? 8.935 0.256 -25.080 1.00 95.38 575 LYS A C 1
ATOM 4355 O O . LYS A 1 575 ? 9.259 -0.857 -25.461 1.00 95.38 575 LYS A O 1
ATOM 4360 N N . ASN A 1 576 ? 9.709 1.021 -24.305 1.00 94.44 576 ASN A N 1
ATOM 4361 C CA . ASN A 1 576 ? 11.041 0.669 -23.808 1.00 94.44 576 ASN A CA 1
ATOM 4362 C C . ASN A 1 576 ? 10.988 0.052 -22.391 1.00 94.44 576 ASN A C 1
ATOM 4364 O O . ASN A 1 576 ? 12.029 -0.198 -21.787 1.00 94.44 576 ASN A O 1
ATOM 4368 N N . GLY A 1 577 ? 9.791 -0.166 -21.829 1.00 95.69 577 GLY A N 1
ATOM 4369 C CA . GLY A 1 577 ? 9.606 -0.712 -20.483 1.00 95.69 577 GLY A CA 1
ATOM 4370 C C . GLY A 1 577 ? 9.841 0.284 -19.342 1.00 95.69 577 GLY A C 1
ATOM 4371 O O . GLY A 1 577 ? 9.937 -0.139 -18.188 1.00 95.69 577 GLY A O 1
ATOM 4372 N N . LYS A 1 578 ? 9.929 1.588 -19.626 1.00 97.06 578 LYS A N 1
ATOM 4373 C CA . LYS A 1 578 ? 10.124 2.646 -18.623 1.00 97.06 578 LYS A CA 1
ATOM 4374 C C . LYS A 1 578 ? 8.772 3.135 -18.118 1.00 97.06 578 LYS A C 1
ATOM 4376 O O . LYS A 1 578 ? 7.880 3.413 -18.918 1.00 97.06 578 LYS A O 1
ATOM 4381 N N . ARG A 1 579 ? 8.603 3.294 -16.804 1.00 97.12 579 ARG A N 1
ATOM 4382 C CA . ARG A 1 579 ? 7.352 3.801 -16.222 1.00 97.12 579 ARG A CA 1
ATOM 4383 C C . ARG A 1 579 ? 7.103 5.261 -16.621 1.00 97.12 579 ARG A C 1
ATOM 4385 O O . ARG A 1 579 ? 7.848 6.148 -16.208 1.00 97.12 579 ARG A O 1
ATOM 4392 N N . ILE A 1 580 ? 6.006 5.496 -17.344 1.00 95.75 580 ILE A N 1
ATOM 4393 C CA . ILE A 1 580 ? 5.524 6.826 -17.758 1.00 95.75 580 ILE A CA 1
ATOM 4394 C C . ILE A 1 580 ? 4.495 7.425 -16.793 1.00 95.75 580 ILE A C 1
ATOM 4396 O O . ILE A 1 580 ? 4.283 8.636 -16.793 1.00 95.75 580 ILE A O 1
ATOM 4400 N N . SER A 1 581 ? 3.865 6.603 -15.949 1.00 92.12 581 SER A N 1
ATOM 4401 C CA . SER A 1 581 ? 2.988 7.085 -14.880 1.00 92.12 581 SER A CA 1
ATOM 4402 C C . SER A 1 581 ? 3.775 7.560 -13.652 1.00 92.12 581 SER A C 1
ATOM 4404 O O . SER A 1 581 ? 4.931 7.188 -13.411 1.00 92.12 581 SER A O 1
ATOM 4406 N N . GLN A 1 582 ? 3.091 8.302 -12.779 1.00 90.31 582 GLN A N 1
ATOM 4407 C CA . GLN A 1 582 ? 3.491 8.348 -11.376 1.00 90.31 582 GLN A CA 1
ATOM 4408 C C . GLN A 1 582 ? 3.496 6.926 -10.779 1.00 90.31 582 GLN A C 1
ATOM 4410 O O . GLN A 1 582 ? 2.894 5.989 -11.318 1.00 90.31 582 GLN A O 1
ATOM 4415 N N . ARG A 1 583 ? 4.234 6.741 -9.683 1.00 90.69 583 ARG A N 1
ATOM 4416 C CA . ARG A 1 583 ? 4.298 5.455 -8.986 1.00 90.69 583 ARG A CA 1
ATOM 4417 C C . ARG A 1 583 ? 3.021 5.260 -8.167 1.00 90.69 583 ARG A C 1
ATOM 4419 O O . ARG A 1 583 ? 2.688 6.123 -7.364 1.00 90.69 583 ARG A O 1
ATOM 4426 N N . HIS A 1 584 ? 2.362 4.116 -8.325 1.00 92.69 584 HIS A N 1
ATOM 4427 C CA . HIS A 1 584 ? 1.246 3.720 -7.470 1.00 92.69 584 HIS A CA 1
ATOM 4428 C C . HIS A 1 584 ? 1.761 3.371 -6.060 1.00 92.69 584 HIS A C 1
ATOM 4430 O O . HIS A 1 584 ? 2.488 2.392 -5.904 1.00 92.69 584 HIS A O 1
ATOM 4436 N N . GLN A 1 585 ? 1.414 4.186 -5.059 1.00 89.31 585 GLN A N 1
ATOM 4437 C CA . GLN A 1 585 ? 1.825 4.043 -3.648 1.00 89.31 585 GLN A CA 1
ATOM 4438 C C . GLN A 1 585 ? 0.644 3.551 -2.785 1.00 89.31 585 GLN A C 1
ATOM 4440 O O . GLN A 1 585 ? 0.301 4.152 -1.772 1.00 89.31 585 GLN A O 1
ATOM 4445 N N . ASN A 1 586 ? -0.035 2.497 -3.238 1.00 90.88 586 ASN A N 1
ATOM 4446 C CA . ASN A 1 586 ? -1.104 1.822 -2.499 1.00 90.88 586 ASN A CA 1
ATOM 4447 C C . ASN A 1 586 ? -1.091 0.314 -2.819 1.00 90.88 586 ASN A C 1
ATOM 4449 O O . ASN A 1 586 ? -0.606 -0.090 -3.884 1.00 90.88 586 ASN A O 1
ATOM 4453 N N . TRP A 1 587 ? -1.634 -0.506 -1.919 1.00 94.81 587 TRP A N 1
ATOM 4454 C CA . TRP A 1 587 ? -1.693 -1.961 -2.027 1.00 94.81 587 TRP A CA 1
ATOM 4455 C C . TRP A 1 587 ? -3.081 -2.455 -2.432 1.00 94.81 587 TRP A C 1
ATOM 4457 O O . TRP A 1 587 ? -3.992 -2.599 -1.614 1.00 94.81 587 TRP A O 1
ATOM 4467 N N . LEU A 1 588 ? -3.208 -2.787 -3.717 1.00 96.00 588 LEU A N 1
ATOM 4468 C CA . LEU A 1 588 ? -4.312 -3.594 -4.227 1.00 96.00 588 LEU A CA 1
ATOM 4469 C C . LEU A 1 588 ? -4.114 -5.051 -3.790 1.00 96.00 588 LEU A C 1
ATOM 4471 O O . LEU A 1 588 ? -2.986 -5.507 -3.626 1.00 96.00 588 LEU A O 1
ATOM 4475 N N . GLN A 1 589 ? -5.204 -5.795 -3.643 1.00 96.25 589 GLN A N 1
ATOM 4476 C CA . GLN A 1 589 ? -5.196 -7.248 -3.459 1.00 96.25 589 GLN A CA 1
ATOM 4477 C C . GLN A 1 589 ? -6.373 -7.850 -4.225 1.00 96.25 589 GLN A C 1
ATOM 4479 O O . GLN A 1 589 ? -7.367 -7.168 -4.453 1.00 96.25 589 GLN A O 1
ATOM 4484 N N . LEU A 1 590 ? -6.268 -9.130 -4.580 1.00 96.88 590 LEU A N 1
ATOM 4485 C CA . LEU A 1 590 ? -7.374 -9.932 -5.107 1.00 96.88 590 LEU A CA 1
ATOM 4486 C C . LEU A 1 590 ? -7.428 -11.271 -4.379 1.00 96.88 590 LEU A C 1
ATOM 4488 O O . LEU A 1 590 ? -6.396 -11.804 -3.961 1.00 96.88 590 LEU A O 1
ATOM 4492 N N . ARG A 1 591 ? -8.619 -11.848 -4.270 1.00 96.56 591 ARG A N 1
ATOM 4493 C CA . ARG A 1 591 ? -8.836 -13.230 -3.831 1.00 96.56 591 ARG A CA 1
ATOM 4494 C C . ARG A 1 591 ? -8.891 -14.175 -5.039 1.00 96.56 591 ARG A C 1
ATOM 4496 O O . ARG A 1 591 ? -9.160 -13.732 -6.155 1.00 96.56 591 ARG A O 1
ATOM 4503 N N . PRO A 1 592 ? -8.635 -15.485 -4.866 1.00 96.06 592 PRO A N 1
ATOM 4504 C CA . PRO A 1 592 ? -8.708 -16.429 -5.976 1.00 96.06 592 PRO A CA 1
ATOM 4505 C C . PRO A 1 592 ? -10.133 -16.467 -6.541 1.00 96.06 592 PRO A C 1
ATOM 4507 O O . PRO A 1 592 ? -11.080 -16.673 -5.784 1.00 96.06 592 PRO A O 1
ATOM 4510 N N . GLY A 1 593 ? -10.280 -16.268 -7.850 1.00 95.81 593 GLY A N 1
ATOM 4511 C CA . GLY A 1 593 ? -11.584 -16.142 -8.512 1.00 95.81 593 GLY A CA 1
ATOM 4512 C C . GLY A 1 593 ? -12.144 -14.722 -8.617 1.00 95.81 593 GLY A C 1
ATOM 4513 O O . GLY A 1 593 ? -13.073 -14.507 -9.387 1.00 95.81 593 GLY A O 1
ATOM 4514 N N . GLU A 1 594 ? -11.591 -13.740 -7.909 1.00 96.69 594 GLU A N 1
ATOM 4515 C CA . GLU A 1 594 ? -12.086 -12.362 -7.947 1.00 96.69 594 GLU A CA 1
ATOM 4516 C C . GLU A 1 594 ? -11.774 -11.659 -9.273 1.00 96.69 594 GLU A C 1
ATOM 4518 O O . GLU A 1 594 ? -10.661 -11.750 -9.786 1.00 96.69 594 GLU A O 1
ATOM 4523 N N . ILE A 1 595 ? -12.740 -10.909 -9.802 1.00 95.69 595 ILE A N 1
ATOM 4524 C CA . ILE A 1 595 ? -12.581 -10.006 -10.943 1.00 95.69 595 ILE A CA 1
ATOM 4525 C C . ILE A 1 595 ? -12.827 -8.584 -10.433 1.00 95.69 595 ILE A C 1
ATOM 4527 O O . ILE A 1 595 ? -13.972 -8.199 -10.204 1.00 95.69 595 ILE A O 1
ATOM 4531 N N . MET A 1 596 ? -11.763 -7.796 -10.280 1.00 95.00 596 MET A N 1
ATOM 4532 C CA . MET A 1 596 ? -11.854 -6.387 -9.890 1.00 95.00 596 MET A CA 1
ATOM 4533 C C . MET A 1 596 ? -11.811 -5.494 -11.127 1.00 95.00 596 MET A C 1
ATOM 4535 O O . MET A 1 596 ? -10.899 -5.615 -11.949 1.00 95.00 596 MET A O 1
ATOM 4539 N N . THR A 1 597 ? -12.766 -4.569 -11.238 1.00 94.25 597 THR A N 1
ATOM 4540 C CA . THR A 1 597 ? -12.805 -3.566 -12.310 1.00 94.25 59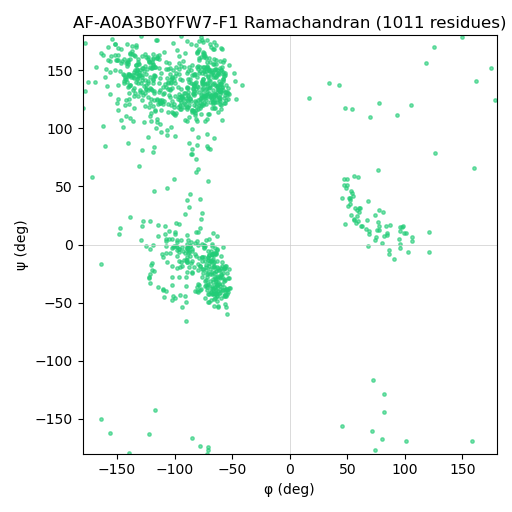7 THR A CA 1
ATOM 4541 C C . THR A 1 597 ? -12.540 -2.158 -11.782 1.00 94.25 597 THR A C 1
ATOM 4543 O O . THR A 1 597 ? -13.257 -1.660 -10.916 1.00 94.25 597 THR A O 1
ATOM 4546 N N . CYS A 1 598 ? -11.533 -1.504 -12.360 1.00 92.94 598 CYS A N 1
ATOM 4547 C CA . CYS A 1 598 ? -11.169 -0.109 -12.139 1.00 92.94 598 CYS A CA 1
ATOM 4548 C C . CYS A 1 598 ? -11.538 0.725 -13.374 1.00 92.94 598 CYS A C 1
ATOM 4550 O O . CYS A 1 598 ? -11.249 0.317 -14.500 1.00 92.94 598 CYS A O 1
ATOM 4552 N N . ASN A 1 599 ? -12.100 1.922 -13.185 1.00 92.38 599 ASN A N 1
ATOM 4553 C CA . ASN A 1 599 ? -12.346 2.846 -14.301 1.00 92.38 599 ASN A CA 1
ATOM 4554 C C . ASN A 1 599 ? -11.017 3.330 -14.912 1.00 92.38 599 ASN A C 1
ATOM 4556 O O . ASN A 1 599 ? -10.816 3.234 -16.122 1.00 92.38 599 ASN A O 1
ATOM 4560 N N . GLY A 1 600 ? -10.072 3.745 -14.069 1.00 91.50 600 GLY A N 1
ATOM 4561 C CA . GLY A 1 600 ? -8.779 4.230 -14.528 1.00 91.50 600 GLY A CA 1
ATOM 4562 C C . GLY A 1 600 ? -7.714 4.290 -13.443 1.00 91.50 600 GLY A C 1
ATOM 4563 O O . GLY A 1 600 ? -7.692 3.478 -12.513 1.00 91.50 600 GLY A O 1
ATOM 4564 N N . CYS A 1 601 ? -6.805 5.239 -13.619 1.00 91.88 601 CYS A N 1
ATOM 4565 C CA . CYS A 1 601 ? -5.708 5.569 -12.726 1.00 91.88 601 CYS A CA 1
ATOM 4566 C C . CYS A 1 601 ? -6.024 6.820 -11.883 1.00 91.88 601 CYS A C 1
ATOM 4568 O O . CYS A 1 601 ? -7.016 7.511 -12.090 1.00 91.88 601 CYS A O 1
ATOM 4570 N N . HIS A 1 602 ? -5.129 7.120 -10.944 1.00 89.62 602 HIS A N 1
ATOM 4571 C CA . HIS A 1 602 ? -5.154 8.311 -10.090 1.00 89.62 602 HIS A CA 1
ATOM 4572 C C . HIS A 1 602 ? -3.823 9.067 -10.213 1.00 89.62 602 HIS A C 1
ATOM 4574 O O . HIS A 1 602 ? -2.822 8.500 -10.667 1.00 89.62 602 HIS A O 1
ATOM 4580 N N . THR A 1 603 ? -3.795 10.343 -9.828 1.00 83.81 603 THR A N 1
ATOM 4581 C CA . THR A 1 603 ? -2.575 11.162 -9.778 1.00 83.81 603 THR A CA 1
ATOM 4582 C C . THR A 1 603 ? -2.391 11.789 -8.399 1.00 83.81 603 THR A C 1
ATOM 4584 O O . THR A 1 603 ? -3.278 12.463 -7.890 1.00 83.81 603 THR A O 1
ATOM 4587 N N . ALA A 1 604 ? -1.198 11.662 -7.816 1.00 79.06 604 ALA A N 1
ATOM 4588 C CA . ALA A 1 604 ? -0.840 12.231 -6.512 1.00 79.06 604 ALA A CA 1
ATOM 4589 C C . ALA A 1 604 ? -0.844 13.776 -6.476 1.00 79.06 604 ALA A C 1
ATOM 4591 O O . ALA A 1 604 ? -0.606 14.369 -5.430 1.00 79.06 604 ALA A O 1
ATOM 4592 N N . ASN A 1 605 ? -1.107 14.432 -7.612 1.00 75.75 605 ASN A N 1
ATOM 4593 C CA . ASN A 1 605 ? -1.333 15.877 -7.708 1.00 75.75 605 ASN A CA 1
ATOM 4594 C C . ASN A 1 605 ? -2.841 16.238 -7.698 1.00 75.75 605 ASN A C 1
ATOM 4596 O O . ASN A 1 605 ? -3.204 17.318 -8.165 1.00 75.75 605 ASN A O 1
ATOM 4600 N N . SER A 1 606 ? -3.704 15.320 -7.256 1.00 82.62 606 SER A N 1
ATOM 4601 C CA . SER A 1 606 ? -5.162 15.452 -7.174 1.00 82.62 606 SER A CA 1
ATOM 4602 C C . SER A 1 606 ? -5.593 15.399 -5.709 1.00 82.62 606 SER A C 1
ATOM 4604 O O . SER A 1 606 ? -5.314 14.413 -5.031 1.00 82.62 606 SER A O 1
ATOM 4606 N N . ASP A 1 607 ? -6.319 16.417 -5.237 1.00 82.94 607 ASP A N 1
ATOM 4607 C CA . ASP A 1 607 ? -6.938 16.454 -3.894 1.00 82.94 607 ASP A CA 1
ATOM 4608 C C . ASP A 1 607 ? -8.225 15.594 -3.826 1.00 82.94 607 ASP A C 1
ATOM 4610 O O . ASP A 1 607 ? -9.131 15.845 -3.031 1.00 82.94 607 ASP A O 1
ATOM 4614 N N . ILE A 1 608 ? -8.352 14.626 -4.736 1.00 88.81 608 ILE A N 1
ATOM 4615 C CA . ILE A 1 608 ? -9.531 13.792 -4.951 1.00 88.81 608 ILE A CA 1
ATOM 4616 C C . ILE A 1 608 ? -9.121 12.337 -4.717 1.00 88.81 608 ILE A C 1
ATOM 4618 O O . ILE A 1 608 ? -8.105 11.886 -5.231 1.00 88.81 608 ILE A O 1
ATOM 4622 N N . SER A 1 609 ? -9.902 11.592 -3.949 1.00 90.94 609 SER A N 1
ATOM 4623 C CA . SER A 1 609 ? -9.697 10.178 -3.642 1.00 90.94 609 SER A CA 1
ATOM 4624 C C . SER A 1 609 ? -10.174 9.249 -4.752 1.00 90.94 609 SER A C 1
ATOM 4626 O O . SER A 1 609 ? -11.121 9.540 -5.488 1.00 90.94 609 SER A O 1
ATOM 4628 N N . HIS A 1 610 ? -9.537 8.081 -4.811 1.00 88.31 610 HIS A N 1
ATOM 4629 C CA . HIS A 1 610 ? -9.775 7.001 -5.766 1.00 88.31 610 HIS A CA 1
ATOM 4630 C C . HIS A 1 610 ? -9.852 5.655 -5.018 1.00 88.31 610 HIS A C 1
ATOM 4632 O O . HIS A 1 610 ? -9.530 5.578 -3.836 1.00 88.31 610 HIS A O 1
ATOM 4638 N N . GLY A 1 611 ? -10.261 4.574 -5.692 1.00 88.75 611 GLY A N 1
ATOM 4639 C CA . GLY A 1 611 ? -10.333 3.228 -5.089 1.00 88.75 611 GLY A CA 1
ATOM 4640 C C . GLY A 1 611 ? -11.727 2.799 -4.614 1.00 88.75 611 GLY A C 1
ATOM 4641 O O . GLY A 1 611 ? -11.852 1.825 -3.873 1.00 88.75 611 GLY A O 1
ATOM 4642 N N . ARG A 1 612 ? -12.772 3.500 -5.066 1.00 90.94 612 ARG A N 1
ATOM 4643 C CA . ARG A 1 612 ? -14.186 3.131 -4.917 1.00 90.94 612 ARG A CA 1
ATOM 4644 C C . ARG A 1 612 ? -14.901 3.366 -6.256 1.00 90.94 612 ARG A C 1
ATOM 4646 O O . ARG A 1 612 ? -14.546 4.276 -7.004 1.00 90.94 612 ARG A O 1
ATOM 4653 N N . ALA A 1 613 ? -15.854 2.504 -6.600 1.00 87.88 613 ALA A N 1
ATOM 4654 C CA . ALA A 1 613 ? -16.350 2.364 -7.977 1.00 87.88 613 ALA A CA 1
ATOM 4655 C C . ALA A 1 613 ? -17.282 3.487 -8.470 1.00 87.88 613 ALA A C 1
ATOM 4657 O O . ALA A 1 613 ? -17.427 3.706 -9.672 1.00 87.88 613 ALA A O 1
ATOM 4658 N N . ASP A 1 614 ? -17.940 4.171 -7.540 1.00 89.94 614 ASP A N 1
ATOM 4659 C CA . ASP A 1 614 ? -19.005 5.154 -7.756 1.00 89.94 614 ASP A CA 1
ATOM 4660 C C . ASP A 1 614 ? -18.515 6.612 -7.676 1.00 89.94 614 ASP A C 1
ATOM 4662 O O . ASP A 1 614 ? -19.332 7.534 -7.682 1.00 89.94 614 ASP A O 1
ATOM 4666 N N . LEU A 1 615 ? -17.198 6.841 -7.616 1.00 91.25 615 LEU A N 1
ATOM 4667 C CA . LEU A 1 615 ? -16.605 8.178 -7.472 1.00 91.25 615 LEU A CA 1
ATOM 4668 C C . LEU A 1 615 ? -16.570 8.976 -8.777 1.00 91.25 615 LEU A C 1
ATOM 4670 O O . LEU A 1 615 ? -16.781 10.186 -8.754 1.00 91.25 615 LEU A O 1
ATOM 4674 N N . PHE A 1 616 ? -16.365 8.301 -9.912 1.00 88.50 616 PHE A N 1
ATOM 4675 C CA . PHE A 1 616 ? -16.247 8.930 -11.230 1.00 88.50 616 PHE A CA 1
ATOM 4676 C C . PHE A 1 616 ? -17.016 8.140 -12.295 1.00 88.50 616 PHE A C 1
ATOM 4678 O O . PHE A 1 616 ? -16.992 6.906 -12.267 1.00 88.50 616 PHE A O 1
ATOM 4685 N N . PRO A 1 617 ? -17.647 8.803 -13.280 1.00 87.69 617 PRO A N 1
ATOM 4686 C CA . PRO A 1 617 ? -18.065 8.139 -14.509 1.00 87.69 617 PRO A CA 1
ATOM 4687 C C . PRO A 1 617 ? -16.836 7.588 -15.246 1.00 87.69 617 PRO A C 1
ATOM 4689 O O . PRO A 1 617 ? -15.864 8.314 -15.431 1.00 87.69 617 PRO A O 1
ATOM 4692 N N . MET A 1 618 ? -16.888 6.335 -15.705 1.00 89.94 618 MET A N 1
ATOM 4693 C CA . MET A 1 618 ? -15.842 5.784 -16.576 1.00 89.94 618 MET A CA 1
ATOM 4694 C C . MET A 1 618 ? -15.782 6.544 -17.908 1.00 89.94 618 MET A C 1
ATOM 4696 O O . MET A 1 618 ? -16.823 6.782 -18.528 1.00 89.94 618 MET A O 1
ATOM 4700 N N . LEU A 1 619 ? -14.581 6.862 -18.395 1.00 93.94 619 LEU A N 1
ATOM 4701 C CA . LEU A 1 619 ? -14.414 7.439 -19.731 1.00 93.94 619 LEU A CA 1
ATOM 4702 C C . LEU A 1 619 ? -14.517 6.386 -20.836 1.00 93.94 619 LEU A C 1
ATOM 4704 O O . LEU A 1 619 ? -15.138 6.636 -21.871 1.00 93.94 619 LEU A O 1
ATOM 4708 N N . ASN A 1 620 ? -13.959 5.189 -20.626 1.00 95.50 620 ASN A N 1
ATOM 4709 C CA . ASN A 1 620 ? -14.077 4.105 -21.600 1.00 95.50 620 ASN A CA 1
ATOM 4710 C C . ASN A 1 620 ? -15.350 3.272 -21.381 1.00 95.50 620 ASN A C 1
ATOM 4712 O O . ASN A 1 620 ? -15.346 2.227 -20.721 1.00 95.50 620 ASN A O 1
ATOM 4716 N N . SER A 1 621 ? -16.445 3.721 -21.997 1.00 93.75 621 SER A N 1
ATOM 4717 C CA . SER A 1 621 ? -17.718 2.982 -22.037 1.00 93.75 621 SER A CA 1
ATOM 4718 C C . SER A 1 621 ? -17.684 1.683 -22.864 1.00 93.75 621 SER A C 1
ATOM 4720 O O . SER A 1 621 ? -18.627 0.898 -22.786 1.00 93.75 621 SER A O 1
ATOM 4722 N N . GLY A 1 622 ? -16.598 1.412 -23.599 1.00 95.38 622 GLY A N 1
ATOM 4723 C CA . GLY A 1 622 ? -16.452 0.221 -24.436 1.00 95.38 622 GLY A CA 1
ATOM 4724 C C . GLY A 1 622 ? -17.327 0.237 -25.695 1.00 95.38 622 GLY A C 1
ATOM 4725 O O . GLY A 1 622 ? -17.775 1.282 -26.173 1.00 95.38 622 GLY A O 1
ATOM 4726 N N . ALA A 1 623 ? -17.555 -0.943 -26.263 1.00 96.94 623 ALA A N 1
ATOM 4727 C CA . ALA A 1 623 ? -18.298 -1.131 -27.499 1.00 96.94 623 ALA A CA 1
ATOM 4728 C C . ALA A 1 623 ? -19.795 -0.760 -27.346 1.00 96.94 623 ALA A C 1
ATOM 4730 O O . ALA A 1 623 ? -20.482 -1.263 -26.456 1.00 96.94 623 ALA A O 1
ATOM 4731 N N . PRO A 1 624 ? -20.365 0.069 -28.243 1.00 96.38 624 PRO A N 1
ATOM 4732 C CA . PRO A 1 624 ? -21.721 0.605 -28.083 1.00 96.38 624 PRO A CA 1
ATOM 4733 C C . PRO A 1 624 ? -22.851 -0.390 -28.399 1.00 96.38 624 PRO A C 1
ATOM 4735 O O . PRO A 1 624 ? -24.015 -0.071 -28.156 1.00 96.38 624 PRO A O 1
ATOM 4738 N N . ILE A 1 625 ? -22.542 -1.556 -28.982 1.00 96.81 625 ILE A N 1
ATOM 4739 C CA . ILE A 1 625 ? -23.486 -2.614 -29.385 1.00 96.81 625 ILE A CA 1
ATOM 4740 C C . ILE A 1 625 ? -22.787 -3.981 -29.434 1.00 96.81 625 ILE A C 1
ATOM 4742 O O . ILE A 1 625 ? -21.568 -4.052 -29.572 1.00 96.81 625 ILE A O 1
ATOM 4746 N N . ASP A 1 626 ? -23.568 -5.064 -29.426 1.00 97.56 626 ASP A N 1
ATOM 4747 C CA . ASP A 1 626 ? -23.055 -6.410 -29.698 1.00 97.56 626 ASP A CA 1
ATOM 4748 C C . ASP A 1 626 ? -22.537 -6.564 -31.136 1.00 97.56 626 ASP A C 1
ATOM 4750 O O . ASP A 1 626 ? -23.189 -6.148 -32.099 1.00 97.56 626 ASP A O 1
ATOM 4754 N N . GLY A 1 627 ? -21.388 -7.225 -31.290 1.00 95.56 627 GLY A N 1
ATOM 4755 C CA . GLY A 1 627 ? -20.748 -7.446 -32.587 1.00 95.56 627 GLY A CA 1
ATOM 4756 C C . GLY A 1 627 ? -20.078 -6.193 -33.158 1.00 95.56 627 GLY A C 1
ATOM 4757 O O . GLY A 1 627 ? -19.944 -6.074 -34.377 1.00 95.56 627 GLY A O 1
ATOM 4758 N N . TYR A 1 628 ? -19.681 -5.247 -32.305 1.00 96.69 628 TYR A N 1
ATOM 4759 C CA . TYR A 1 628 ? -18.982 -4.032 -32.718 1.00 96.69 628 TYR A CA 1
ATOM 4760 C C . TYR A 1 628 ? -17.566 -4.351 -33.218 1.00 96.69 628 TYR A C 1
ATOM 4762 O O . TYR A 1 628 ? -16.793 -4.994 -32.513 1.00 96.69 628 TYR A O 1
ATOM 4770 N N . SER A 1 629 ? -17.211 -3.890 -34.421 1.00 94.56 629 SER A N 1
ATOM 4771 C CA . SER A 1 629 ? -15.838 -3.969 -34.939 1.00 94.56 629 SER A CA 1
ATOM 4772 C C . SER A 1 629 ? -15.081 -2.699 -34.567 1.00 94.56 629 SER A C 1
ATOM 4774 O O . SER A 1 629 ? -15.469 -1.600 -34.972 1.00 94.56 629 SER A O 1
ATOM 4776 N N . PHE A 1 630 ? -13.981 -2.850 -33.831 1.00 94.62 630 PHE A N 1
ATOM 4777 C CA . PHE A 1 630 ? -13.117 -1.737 -33.444 1.00 94.62 630 PHE A CA 1
ATOM 4778 C C . PHE A 1 630 ? -12.328 -1.232 -34.660 1.00 94.62 630 PHE A C 1
ATOM 4780 O O . PHE A 1 630 ? -11.297 -1.788 -35.039 1.00 94.62 630 PHE A O 1
ATOM 4787 N N . ASN A 1 631 ? -12.853 -0.192 -35.314 1.00 92.12 631 ASN A N 1
ATOM 4788 C CA . ASN A 1 631 ? -12.230 0.498 -36.450 1.00 92.12 631 ASN A CA 1
ATOM 4789 C C . ASN A 1 631 ? -11.780 -0.423 -37.608 1.00 92.12 631 ASN A C 1
ATOM 4791 O O . ASN A 1 631 ? -10.777 -0.161 -38.265 1.00 92.12 631 ASN A O 1
ATOM 4795 N N . GLY A 1 632 ? -12.535 -1.495 -37.877 1.00 89.19 632 GLY A N 1
ATOM 4796 C CA . GLY A 1 632 ? -12.229 -2.468 -38.935 1.00 89.19 632 GLY A CA 1
ATOM 4797 C C . GLY A 1 632 ? -11.450 -3.703 -38.473 1.00 89.19 632 GLY A C 1
ATOM 4798 O O . GLY A 1 632 ? -11.107 -4.534 -39.311 1.00 89.19 632 GLY A O 1
ATOM 4799 N N . SER A 1 633 ? -11.205 -3.853 -37.167 1.00 92.06 633 SER A N 1
ATOM 4800 C CA . SER A 1 633 ? -10.619 -5.065 -36.589 1.00 92.06 633 SER A CA 1
ATOM 4801 C C . SER A 1 633 ? -11.478 -6.316 -36.822 1.00 92.06 633 SER A C 1
ATOM 4803 O O . SER A 1 633 ? -12.711 -6.249 -36.914 1.00 92.06 633 SER A O 1
ATOM 4805 N N . THR A 1 634 ? -10.806 -7.469 -36.866 1.00 90.62 634 THR A N 1
ATOM 4806 C CA . THR A 1 634 ? -11.396 -8.816 -36.853 1.00 90.62 634 THR A CA 1
ATOM 4807 C C . THR A 1 634 ? -11.829 -9.278 -35.456 1.00 90.62 634 THR A C 1
ATOM 4809 O O . THR A 1 634 ? -12.555 -10.269 -35.354 1.00 90.62 634 THR A O 1
ATOM 4812 N N . ILE A 1 635 ? -11.427 -8.569 -34.395 1.00 95.25 635 ILE A N 1
ATOM 4813 C CA . ILE A 1 635 ? -11.890 -8.783 -33.020 1.00 95.25 635 ILE A CA 1
ATOM 4814 C C . ILE A 1 635 ? -13.160 -7.946 -32.800 1.00 95.25 635 ILE A C 1
ATOM 4816 O O . ILE A 1 635 ? -13.192 -6.746 -33.083 1.00 95.25 635 ILE A O 1
ATOM 4820 N N . PHE A 1 636 ? -14.222 -8.589 -32.299 1.00 96.44 636 PHE A N 1
ATOM 4821 C CA . PHE A 1 636 ? -15.545 -7.979 -32.132 1.00 96.44 636 PHE A CA 1
ATOM 4822 C C . PHE A 1 636 ? -15.953 -7.881 -30.657 1.00 96.44 636 PHE A C 1
ATOM 4824 O O . PHE A 1 636 ? -16.021 -8.897 -29.961 1.00 96.44 636 PHE A O 1
ATOM 4831 N N . GLY A 1 637 ? -16.304 -6.677 -30.205 1.00 96.81 637 GLY A N 1
ATOM 4832 C CA . GLY A 1 637 ? -16.840 -6.427 -28.864 1.00 96.81 637 GLY A CA 1
ATOM 4833 C C . GLY A 1 637 ? -18.321 -6.790 -28.735 1.00 96.81 637 GLY A C 1
ATOM 4834 O O . GLY A 1 637 ? -19.091 -6.668 -29.693 1.00 96.81 637 GLY A O 1
ATOM 4835 N N . ASN A 1 638 ? -18.723 -7.238 -27.548 1.00 97.44 638 ASN A N 1
ATOM 4836 C CA . ASN A 1 638 ? -20.115 -7.204 -27.102 1.00 97.44 638 ASN A CA 1
ATOM 4837 C C . ASN A 1 638 ? -20.452 -5.800 -26.569 1.00 97.44 638 ASN A C 1
ATOM 4839 O O . ASN A 1 638 ? -19.561 -4.971 -26.401 1.00 97.44 638 ASN A O 1
ATOM 4843 N N . PHE A 1 639 ? -21.722 -5.522 -26.273 1.00 96.75 639 PHE A N 1
ATOM 4844 C CA . PHE A 1 639 ? -22.097 -4.277 -25.605 1.00 96.75 639 PHE A CA 1
ATOM 4845 C C . PHE A 1 639 ? -21.301 -4.061 -24.301 1.00 96.75 639 PHE A C 1
ATOM 4847 O O . PHE A 1 639 ? -21.256 -4.945 -23.449 1.00 96.75 639 PHE A O 1
ATOM 4854 N N . ALA A 1 640 ? -20.734 -2.862 -24.155 1.00 95.19 640 ALA A N 1
ATOM 4855 C CA . ALA A 1 640 ? -19.847 -2.400 -23.085 1.00 95.19 640 ALA A CA 1
ATOM 4856 C C . ALA A 1 640 ? -18.442 -3.040 -23.006 1.00 95.19 640 ALA A C 1
ATOM 4858 O O . ALA A 1 640 ? -17.647 -2.580 -22.184 1.00 95.19 640 ALA A O 1
ATOM 4859 N N . ASP A 1 641 ? -18.077 -3.994 -23.874 1.00 97.00 641 ASP A N 1
ATOM 4860 C CA . ASP A 1 641 ? -16.713 -4.553 -23.896 1.00 97.00 641 ASP A CA 1
ATOM 4861 C C . ASP A 1 641 ? -15.674 -3.454 -24.183 1.00 97.00 641 ASP A C 1
ATOM 4863 O O . ASP A 1 641 ? -15.751 -2.776 -25.212 1.00 97.00 641 ASP A O 1
ATOM 4867 N N . SER A 1 642 ? -14.661 -3.311 -23.331 1.00 97.38 642 SER A N 1
ATOM 4868 C CA . SER A 1 642 ? -13.408 -2.642 -23.699 1.00 97.38 642 SER A CA 1
ATOM 4869 C C . SER A 1 642 ? -12.643 -3.455 -24.752 1.00 97.38 642 SER A C 1
ATOM 4871 O O . SER A 1 642 ? -12.956 -4.626 -25.009 1.00 97.38 642 SER A O 1
ATOM 4873 N N . MET A 1 643 ? -11.605 -2.874 -25.360 1.00 98.19 643 MET A N 1
ATOM 4874 C CA . MET A 1 643 ? -10.753 -3.631 -26.282 1.00 98.19 643 MET A CA 1
ATOM 4875 C C . MET A 1 643 ? -10.108 -4.844 -25.578 1.00 98.19 643 MET A C 1
ATOM 4877 O O . MET A 1 643 ? -10.121 -5.939 -26.137 1.00 98.19 643 MET A O 1
ATOM 4881 N N . ALA A 1 644 ? -9.675 -4.724 -24.319 1.00 98.06 644 ALA A N 1
ATOM 4882 C CA . ALA A 1 644 ? -9.105 -5.835 -23.547 1.00 98.06 644 ALA A CA 1
ATOM 4883 C C . ALA A 1 644 ? -10.122 -6.943 -23.221 1.00 98.06 644 ALA A C 1
ATOM 4885 O O . ALA A 1 644 ? -9.796 -8.131 -23.291 1.00 98.06 644 ALA A O 1
ATOM 4886 N N . GLU A 1 645 ? -11.371 -6.593 -22.910 1.00 97.44 645 GLU A N 1
ATOM 4887 C CA . GLU A 1 645 ? -12.450 -7.569 -22.693 1.00 97.44 645 GLU A CA 1
ATOM 4888 C C . GLU A 1 645 ? -12.791 -8.323 -23.989 1.00 97.44 645 GLU A C 1
ATOM 4890 O O . GLU A 1 645 ? -12.921 -9.550 -23.983 1.00 97.44 645 GLU A O 1
ATOM 4895 N N . ALA A 1 646 ? -12.841 -7.624 -25.127 1.00 97.88 646 ALA A N 1
ATOM 4896 C CA . ALA A 1 646 ? -13.040 -8.250 -26.432 1.00 97.88 646 ALA A CA 1
ATOM 4897 C C . ALA A 1 646 ? -11.846 -9.135 -26.851 1.00 97.88 646 ALA A C 1
ATOM 4899 O O . ALA A 1 646 ? -12.047 -10.250 -27.345 1.00 97.88 646 ALA A O 1
ATOM 4900 N N . ARG A 1 647 ? -10.606 -8.678 -26.618 1.00 97.50 647 ARG A N 1
ATOM 4901 C CA . ARG A 1 647 ? -9.362 -9.403 -26.930 1.00 97.50 647 ARG A CA 1
ATOM 4902 C C . ARG A 1 647 ? -9.249 -10.701 -26.146 1.00 97.50 647 ARG A C 1
ATOM 4904 O O . ARG A 1 647 ? -9.077 -11.754 -26.750 1.00 97.50 647 ARG A O 1
ATOM 4911 N N . THR A 1 648 ? -9.387 -10.643 -24.826 1.00 96.94 648 THR A N 1
ATOM 4912 C CA . THR A 1 648 ? -9.237 -11.808 -23.933 1.00 96.94 648 THR A CA 1
ATOM 4913 C C . THR A 1 648 ? -10.368 -12.830 -24.086 1.00 96.94 648 THR A C 1
ATOM 4915 O O . THR A 1 648 ? -10.167 -14.027 -23.875 1.00 96.94 648 THR A O 1
ATOM 4918 N N . ARG A 1 649 ? -11.554 -12.396 -24.535 1.00 95.31 649 ARG A N 1
ATOM 4919 C CA . ARG A 1 649 ? -12.651 -13.288 -24.943 1.00 95.31 649 ARG A CA 1
ATOM 4920 C C . ARG A 1 649 ? -12.392 -13.985 -26.284 1.00 95.31 649 ARG A C 1
ATOM 4922 O O . ARG A 1 649 ? -12.876 -15.098 -26.487 1.00 95.31 649 ARG A O 1
ATOM 4929 N N . PHE A 1 650 ? -11.658 -13.348 -27.196 1.00 95.50 650 PHE A N 1
ATOM 4930 C CA . PHE A 1 650 ? -11.242 -13.933 -28.477 1.00 95.50 650 PHE A CA 1
ATOM 4931 C C . PHE A 1 650 ? -10.012 -14.849 -28.334 1.00 95.50 650 PHE A C 1
ATOM 4933 O O . PHE A 1 650 ? -9.937 -15.884 -28.994 1.00 95.50 650 PHE A O 1
ATOM 4940 N N . ASP A 1 651 ? -9.075 -14.483 -27.459 1.00 95.19 651 ASP A N 1
ATOM 4941 C CA . ASP A 1 651 ? -7.787 -15.143 -27.246 1.00 95.19 651 ASP A CA 1
ATOM 4942 C C . ASP A 1 651 ? -7.463 -15.174 -25.746 1.00 95.19 651 ASP A C 1
ATOM 4944 O O . ASP A 1 651 ? -6.850 -14.263 -25.191 1.00 95.19 651 ASP A O 1
ATOM 4948 N N . THR A 1 652 ? -7.940 -16.216 -25.065 1.00 94.31 652 THR A N 1
ATOM 4949 C CA . THR A 1 652 ? -7.853 -16.360 -23.602 1.00 94.31 652 THR A CA 1
ATOM 4950 C C . THR A 1 652 ? -6.424 -16.297 -23.033 1.00 94.31 652 THR A C 1
ATOM 4952 O O . THR A 1 652 ? -6.270 -15.685 -21.978 1.00 94.31 652 THR A O 1
ATOM 4955 N N . PRO A 1 653 ? -5.372 -16.824 -23.699 1.00 93.62 653 PRO A N 1
ATOM 4956 C CA . PRO A 1 653 ? -3.973 -16.588 -23.317 1.00 93.62 653 PRO A CA 1
ATOM 4957 C C . PRO A 1 653 ? -3.553 -15.118 -23.165 1.00 93.62 653 PRO A C 1
ATOM 4959 O O . PRO A 1 653 ? -2.592 -14.846 -22.457 1.00 93.62 653 PRO A O 1
ATOM 4962 N N . ALA A 1 654 ? -4.266 -14.148 -23.754 1.00 95.38 654 ALA A N 1
ATOM 4963 C CA . ALA A 1 654 ? -3.994 -12.724 -23.521 1.00 95.38 654 ALA A CA 1
ATOM 4964 C C . ALA A 1 654 ? -4.282 -12.266 -22.072 1.00 95.38 654 ALA A C 1
ATOM 4966 O O . ALA A 1 654 ? -3.936 -11.146 -21.709 1.00 95.38 654 ALA A O 1
ATOM 4967 N N . LEU A 1 655 ? -4.909 -13.117 -21.245 1.00 96.69 655 LEU A N 1
ATOM 4968 C CA . LEU A 1 655 ? -5.050 -12.909 -19.800 1.00 96.69 655 LEU A CA 1
ATOM 4969 C C . LEU A 1 655 ? -3.774 -13.231 -19.012 1.00 96.69 655 LEU A C 1
ATOM 4971 O O . LEU A 1 655 ? -3.697 -12.850 -17.846 1.00 96.69 655 LEU A O 1
ATOM 4975 N N . ASP A 1 656 ? -2.824 -13.980 -19.571 1.00 95.62 656 ASP A N 1
ATOM 4976 C CA . ASP A 1 656 ? -1.630 -14.407 -18.842 1.00 95.62 656 ASP A CA 1
ATOM 4977 C C . ASP A 1 656 ? -0.575 -13.283 -18.833 1.00 95.62 656 ASP A C 1
ATOM 4979 O O . ASP A 1 656 ? -0.354 -12.605 -19.838 1.00 95.62 656 ASP A O 1
ATOM 4983 N N . LEU A 1 657 ? 0.090 -13.075 -17.691 1.00 97.06 657 LEU A N 1
ATOM 4984 C CA . LEU A 1 657 ? 1.246 -12.176 -17.607 1.00 97.06 657 LEU A CA 1
ATOM 4985 C C . LEU A 1 657 ? 2.470 -12.805 -18.291 1.00 97.06 657 LEU A C 1
ATOM 4987 O O . LEU A 1 657 ? 2.571 -14.021 -18.437 1.00 97.06 657 LEU A O 1
ATOM 4991 N N . SER A 1 658 ? 3.448 -11.973 -18.645 1.00 95.88 658 SER A N 1
ATOM 4992 C CA . SER A 1 658 ? 4.777 -12.404 -19.097 1.00 95.88 658 SER A CA 1
ATOM 4993 C C . SER A 1 658 ? 5.879 -11.855 -18.186 1.00 95.88 658 SER A C 1
ATOM 4995 O O . SER A 1 658 ? 5.721 -10.784 -17.604 1.00 95.88 658 SER A O 1
ATOM 4997 N N . VAL A 1 659 ? 7.020 -12.543 -18.073 1.00 97.00 659 VAL A N 1
ATOM 4998 C CA . VAL A 1 659 ? 8.245 -11.953 -17.480 1.00 97.00 659 VAL A CA 1
ATOM 4999 C C . VAL A 1 659 ? 8.997 -11.048 -18.472 1.00 97.00 659 VAL A C 1
ATOM 5001 O O . VAL A 1 659 ? 9.799 -10.190 -18.090 1.00 97.00 659 VAL A O 1
ATOM 5004 N N . ASP A 1 660 ? 8.674 -11.200 -19.753 1.00 96.62 660 ASP A N 1
ATOM 5005 C CA . ASP A 1 660 ? 9.261 -10.493 -20.880 1.00 96.62 660 ASP A CA 1
ATOM 5006 C C . ASP A 1 660 ? 8.314 -9.411 -21.410 1.00 96.62 660 ASP A C 1
ATOM 5008 O O . ASP A 1 660 ? 7.093 -9.494 -21.266 1.00 96.62 660 ASP A O 1
ATOM 5012 N N . ILE A 1 661 ? 8.876 -8.405 -22.077 1.00 96.88 661 ILE A N 1
ATOM 5013 C CA . ILE A 1 661 ? 8.091 -7.412 -22.815 1.00 96.88 661 ILE A CA 1
ATOM 5014 C C . ILE A 1 661 ? 7.903 -7.951 -24.233 1.00 96.88 661 ILE A C 1
ATOM 5016 O O . ILE A 1 661 ? 8.888 -8.174 -24.928 1.00 96.88 661 ILE A O 1
ATOM 5020 N N . VAL A 1 662 ? 6.657 -8.182 -24.656 1.00 95.12 662 VAL A N 1
ATOM 5021 C CA . VAL A 1 662 ? 6.327 -8.753 -25.974 1.00 95.12 662 VAL A CA 1
ATOM 5022 C C . VAL A 1 662 ? 5.177 -7.965 -26.593 1.00 95.12 662 VAL A C 1
ATOM 5024 O O . VAL A 1 662 ? 4.077 -7.937 -26.046 1.00 95.12 662 VAL A O 1
ATOM 5027 N N . TYR A 1 663 ? 5.424 -7.330 -27.738 1.00 95.88 663 TYR A N 1
ATOM 5028 C CA . TYR A 1 663 ? 4.419 -6.612 -28.517 1.00 95.88 663 TYR A CA 1
ATOM 5029 C C . TYR A 1 663 ? 4.175 -7.291 -29.864 1.00 95.88 663 TYR A C 1
ATOM 5031 O O . TYR A 1 663 ? 5.110 -7.529 -30.627 1.00 95.88 663 TYR A O 1
ATOM 5039 N N . ALA A 1 664 ? 2.903 -7.497 -30.194 1.00 94.00 664 ALA A N 1
ATOM 5040 C CA . ALA A 1 664 ? 2.431 -7.775 -31.543 1.00 94.00 664 ALA A CA 1
ATOM 5041 C C . ALA A 1 664 ? 1.065 -7.099 -31.733 1.00 94.00 664 ALA A C 1
ATOM 5043 O O . ALA A 1 664 ? 0.235 -7.131 -30.822 1.00 94.00 664 ALA A O 1
ATOM 5044 N N . ASP A 1 665 ? 0.822 -6.496 -32.897 1.00 93.69 665 ASP A N 1
ATOM 5045 C CA . ASP A 1 665 ? -0.489 -5.929 -33.222 1.00 93.69 665 ASP A CA 1
ATOM 5046 C C . ASP A 1 665 ? -1.506 -7.057 -33.455 1.00 93.69 665 ASP A C 1
ATOM 5048 O O . ASP A 1 665 ? -1.401 -7.843 -34.399 1.00 93.69 665 ASP A O 1
ATOM 5052 N N . ALA A 1 666 ? -2.475 -7.152 -32.544 1.00 93.06 666 ALA A N 1
ATOM 5053 C CA . ALA A 1 666 ? -3.569 -8.117 -32.590 1.00 93.06 666 ALA A CA 1
ATOM 5054 C C . ALA A 1 666 ? -4.858 -7.544 -33.206 1.00 93.06 666 ALA A C 1
ATOM 5056 O O . ALA A 1 666 ? -5.833 -8.280 -33.374 1.00 93.06 666 ALA A O 1
ATOM 5057 N N . TRP A 1 667 ? -4.896 -6.243 -33.507 1.00 94.50 667 TRP A N 1
ATOM 5058 C CA . TRP A 1 667 ? -6.122 -5.527 -33.848 1.00 94.50 667 TRP A CA 1
ATOM 5059 C C . TRP A 1 667 ? -6.286 -5.307 -35.335 1.00 94.50 667 TRP A C 1
ATOM 5061 O O . TRP A 1 667 ? -7.395 -5.499 -35.849 1.00 94.50 667 TRP A O 1
ATOM 5071 N N . TRP A 1 668 ? -5.221 -4.906 -36.023 1.00 94.31 668 TRP A N 1
ATOM 5072 C CA . TRP A 1 668 ? -5.322 -4.435 -37.396 1.00 94.31 668 TRP A CA 1
ATOM 5073 C C . TRP A 1 668 ? -4.247 -5.027 -38.302 1.00 94.31 668 TRP A C 1
ATOM 5075 O O . TRP A 1 668 ? -3.134 -5.351 -37.902 1.00 94.31 668 TRP A O 1
ATOM 5085 N N . THR A 1 669 ? -4.615 -5.162 -39.571 1.00 91.62 669 THR A N 1
ATOM 5086 C CA . THR A 1 669 ? -3.723 -5.601 -40.640 1.00 91.62 669 THR A CA 1
ATOM 5087 C C . THR A 1 669 ? -3.844 -4.660 -41.825 1.00 91.62 669 THR A C 1
ATOM 5089 O O . THR A 1 669 ? -4.886 -4.030 -42.035 1.00 91.62 669 THR A O 1
ATOM 5092 N N . ASP A 1 670 ? -2.797 -4.598 -42.633 1.00 88.38 670 ASP A N 1
ATOM 5093 C CA . ASP A 1 670 ? -2.775 -3.867 -43.887 1.00 88.38 670 ASP A CA 1
ATOM 5094 C C . ASP A 1 670 ? -3.651 -4.548 -44.966 1.00 88.38 670 ASP A C 1
ATOM 5096 O O . ASP A 1 670 ? -4.336 -5.550 -44.737 1.00 88.38 670 ASP A O 1
ATOM 5100 N N . ALA A 1 671 ? -3.646 -4.001 -46.185 1.00 86.19 671 ALA A N 1
ATOM 5101 C CA . ALA A 1 671 ? -4.404 -4.569 -47.302 1.00 86.19 671 ALA A CA 1
ATOM 5102 C C . ALA A 1 671 ? -3.834 -5.902 -47.844 1.00 86.19 671 ALA A C 1
ATOM 5104 O O . ALA A 1 671 ? -4.517 -6.570 -48.627 1.00 86.19 671 ALA A O 1
ATOM 5105 N N . GLY A 1 672 ? -2.603 -6.273 -47.475 1.00 87.00 672 GLY A N 1
ATOM 5106 C CA . GLY A 1 672 ? -1.991 -7.580 -47.727 1.00 87.00 672 GLY A CA 1
ATOM 5107 C C . GLY A 1 672 ? -2.345 -8.636 -46.673 1.00 87.00 672 GLY A C 1
ATOM 5108 O O . GLY A 1 672 ? -2.349 -9.826 -46.996 1.00 87.00 672 GLY A O 1
ATOM 5109 N N . GLY A 1 673 ? -2.718 -8.205 -45.465 1.00 87.75 673 GLY A N 1
ATOM 5110 C CA . GLY A 1 673 ? -3.003 -9.057 -44.310 1.00 87.75 673 GLY A CA 1
AT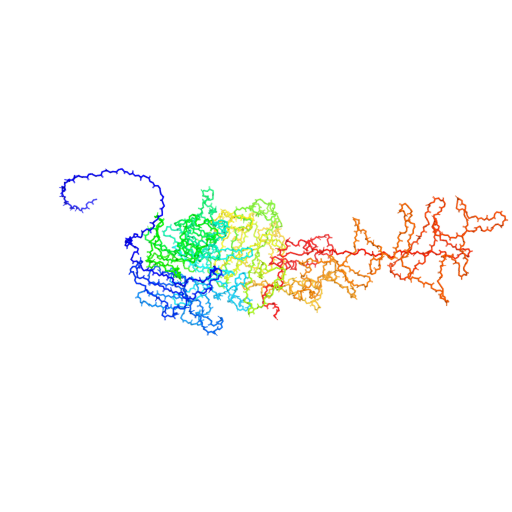OM 5111 C C . GLY A 1 673 ? -1.844 -9.160 -43.312 1.00 87.75 673 GLY A C 1
ATOM 5112 O O . GLY A 1 673 ? -1.923 -9.986 -42.404 1.00 87.75 673 GLY A O 1
ATOM 5113 N N . ASP A 1 674 ? -0.797 -8.346 -43.467 1.00 90.12 674 ASP A N 1
ATOM 5114 C CA . ASP A 1 674 ? 0.299 -8.232 -42.500 1.00 90.12 674 ASP A CA 1
ATOM 5115 C C . ASP A 1 674 ? -0.108 -7.260 -41.365 1.00 90.12 674 ASP A C 1
ATOM 5117 O O . ASP A 1 674 ? -0.860 -6.321 -41.636 1.00 90.12 674 ASP A O 1
ATOM 5121 N N . PRO A 1 675 ? 0.327 -7.443 -40.100 1.00 92.44 675 PRO A N 1
ATOM 5122 C CA . PRO A 1 675 ? -0.006 -6.527 -38.997 1.00 92.44 675 PRO A CA 1
ATOM 5123 C C . PRO A 1 675 ? 0.422 -5.076 -39.285 1.00 92.44 675 PRO A C 1
ATOM 5125 O O . PRO A 1 675 ? 1.455 -4.870 -39.926 1.00 92.44 675 PRO A O 1
ATOM 5128 N N . LEU A 1 676 ? -0.349 -4.072 -38.834 1.00 92.56 676 LEU A N 1
ATOM 5129 C CA . LEU A 1 676 ? -0.020 -2.665 -39.128 1.00 92.56 676 LEU A CA 1
ATOM 5130 C C . LEU A 1 676 ? 1.248 -2.207 -38.400 1.00 92.56 676 LEU A C 1
ATOM 5132 O O . LEU A 1 676 ? 2.129 -1.605 -39.015 1.00 92.56 676 LEU A O 1
ATOM 5136 N N . ASP A 1 677 ? 1.339 -2.495 -37.102 1.00 93.19 677 ASP A N 1
ATOM 5137 C CA . ASP A 1 677 ? 2.495 -2.144 -36.282 1.00 93.19 677 ASP A CA 1
ATOM 5138 C C . ASP A 1 677 ? 3.506 -3.301 -36.173 1.00 93.19 677 ASP A C 1
ATOM 5140 O O . ASP A 1 677 ? 3.162 -4.481 -36.074 1.00 93.19 677 ASP A O 1
ATOM 5144 N N . THR A 1 678 ? 4.799 -2.959 -36.181 1.00 93.44 678 THR A N 1
ATOM 5145 C CA . THR A 1 678 ? 5.888 -3.950 -36.145 1.00 93.44 678 THR A CA 1
ATOM 5146 C C . THR A 1 678 ? 6.020 -4.581 -34.758 1.00 93.44 678 THR A C 1
ATOM 5148 O O . THR A 1 678 ? 6.163 -3.880 -33.755 1.00 93.44 678 THR A O 1
ATOM 5151 N N . ALA A 1 679 ? 6.011 -5.914 -34.709 1.00 95.81 679 ALA A N 1
ATOM 5152 C CA . ALA A 1 679 ? 6.216 -6.683 -33.485 1.00 95.81 679 ALA A CA 1
ATOM 5153 C C . ALA A 1 679 ? 7.652 -6.552 -32.941 1.00 95.81 679 ALA A C 1
ATOM 5155 O O . ALA A 1 679 ? 8.610 -6.451 -33.711 1.00 95.81 679 ALA A O 1
ATOM 5156 N N . PHE A 1 680 ? 7.804 -6.601 -31.617 1.00 96.12 680 PHE A N 1
ATOM 5157 C CA . PHE A 1 680 ? 9.103 -6.631 -30.939 1.00 96.12 680 PHE A CA 1
ATOM 5158 C C . PHE A 1 680 ? 9.020 -7.384 -29.609 1.00 96.12 680 PHE A C 1
ATOM 5160 O O . PHE A 1 680 ? 7.951 -7.510 -29.013 1.00 96.12 680 PHE A O 1
ATOM 5167 N N . GLU A 1 681 ? 10.163 -7.859 -29.124 1.00 96.38 681 GLU A N 1
ATOM 5168 C CA . GLU A 1 681 ? 10.277 -8.576 -27.857 1.00 96.38 681 GLU A CA 1
ATOM 5169 C C . GLU A 1 681 ? 11.595 -8.234 -27.151 1.00 96.38 681 GLU A C 1
ATOM 5171 O O . GLU A 1 681 ? 12.634 -8.109 -27.797 1.00 96.38 681 GLU A O 1
ATOM 5176 N N . TYR A 1 682 ? 11.550 -8.085 -25.826 1.00 96.38 682 TYR A N 1
ATOM 5177 C CA . TYR A 1 682 ? 12.714 -7.929 -24.953 1.00 96.38 682 TYR A CA 1
ATOM 5178 C C . TYR A 1 682 ? 12.657 -9.038 -23.902 1.00 96.38 682 TYR A C 1
ATOM 5180 O O . TYR A 1 682 ? 11.997 -8.892 -22.862 1.00 96.38 682 TYR A O 1
ATOM 5188 N N . ARG A 1 683 ? 13.313 -10.165 -24.198 1.00 96.50 683 ARG A N 1
ATOM 5189 C CA . ARG A 1 683 ? 13.269 -11.353 -23.343 1.00 96.50 683 ARG A CA 1
ATOM 5190 C C . ARG A 1 683 ? 14.500 -11.476 -22.467 1.00 96.50 683 ARG A C 1
ATOM 5192 O O . ARG A 1 683 ? 15.612 -11.202 -22.917 1.00 96.50 683 ARG A O 1
ATOM 5199 N N . TYR A 1 684 ? 14.333 -11.990 -21.252 1.00 95.94 684 TYR A N 1
ATOM 5200 C CA . TYR A 1 684 ? 15.483 -12.372 -20.430 1.00 95.94 684 TYR A CA 1
ATOM 5201 C C . TYR A 1 684 ? 16.272 -13.545 -21.031 1.00 95.94 684 TYR A C 1
ATOM 5203 O O . TYR A 1 684 ? 17.474 -13.653 -20.808 1.00 95.94 684 TYR A O 1
ATOM 5211 N N . ALA A 1 685 ? 15.628 -14.383 -21.851 1.00 93.06 685 ALA A N 1
ATOM 5212 C CA . ALA A 1 685 ? 16.300 -15.432 -22.619 1.00 93.06 685 ALA A CA 1
ATOM 5213 C C . ALA A 1 685 ? 17.319 -14.889 -23.648 1.00 93.06 685 ALA A C 1
ATOM 5215 O O . ALA A 1 685 ? 18.208 -15.631 -24.060 1.00 93.06 685 ALA A O 1
ATOM 5216 N N . ASP A 1 686 ? 17.218 -13.610 -24.033 1.00 92.56 686 ASP A N 1
ATOM 5217 C CA . ASP A 1 686 ? 18.122 -12.948 -24.983 1.00 92.56 686 ASP A CA 1
ATOM 5218 C C . ASP A 1 686 ? 19.197 -12.083 -24.292 1.00 92.56 686 ASP A C 1
ATOM 5220 O O . ASP A 1 686 ? 19.879 -11.308 -24.962 1.00 92.56 686 ASP A O 1
ATOM 5224 N N . LEU A 1 687 ? 19.366 -12.170 -22.963 1.00 91.81 687 LEU A N 1
ATOM 5225 C CA . LEU A 1 687 ? 20.370 -11.374 -22.233 1.00 91.81 687 LEU A CA 1
ATOM 5226 C C . LEU A 1 687 ? 21.814 -11.626 -22.703 1.00 91.81 687 LEU A C 1
ATOM 5228 O O . LEU A 1 687 ? 22.638 -10.725 -22.586 1.00 91.81 687 LEU A O 1
ATOM 5232 N N . ASP A 1 688 ? 22.113 -12.794 -23.280 1.00 87.69 688 ASP A N 1
ATOM 5233 C CA . ASP A 1 688 ? 23.443 -13.176 -23.790 1.00 87.69 688 ASP A CA 1
ATOM 5234 C C . ASP A 1 688 ? 23.498 -13.370 -25.315 1.00 87.69 688 ASP A C 1
ATOM 5236 O O . ASP A 1 688 ? 24.425 -13.991 -25.837 1.00 87.69 688 ASP A O 1
ATOM 5240 N N . ALA A 1 689 ? 22.506 -12.863 -26.055 1.00 85.44 689 ALA A N 1
ATOM 5241 C CA . ALA A 1 689 ? 22.384 -13.105 -27.497 1.00 85.44 689 ALA A CA 1
ATOM 5242 C C . ALA A 1 689 ? 23.559 -12.554 -28.341 1.00 85.44 689 ALA A C 1
ATOM 5244 O O . ALA A 1 689 ? 23.771 -13.012 -29.465 1.00 85.44 689 ALA A O 1
ATOM 5245 N N . ASP A 1 690 ? 24.321 -11.595 -27.808 1.00 83.62 690 ASP A N 1
ATOM 5246 C CA . ASP A 1 690 ? 25.446 -10.900 -28.448 1.00 83.62 690 ASP A CA 1
ATOM 5247 C C . ASP A 1 690 ? 26.820 -11.164 -27.791 1.00 83.62 690 ASP A C 1
ATOM 5249 O O . ASP A 1 690 ? 27.815 -10.539 -28.171 1.00 83.62 690 ASP A O 1
ATOM 5253 N N . THR A 1 691 ? 26.898 -12.093 -26.831 1.00 82.62 691 THR A N 1
ATOM 5254 C CA . THR A 1 691 ? 28.141 -12.444 -26.120 1.00 82.62 691 THR A CA 1
ATOM 5255 C C . THR A 1 691 ? 29.149 -13.129 -27.056 1.00 82.62 691 THR A C 1
ATOM 5257 O O . THR A 1 691 ? 28.849 -14.153 -27.672 1.00 82.62 691 THR A O 1
ATOM 5260 N N . VAL A 1 692 ? 30.374 -12.591 -27.147 1.00 75.81 692 VAL A N 1
ATOM 5261 C CA . VAL A 1 692 ? 31.381 -13.003 -28.155 1.00 75.81 692 VAL A CA 1
ATOM 5262 C C . VAL A 1 692 ? 31.989 -14.384 -27.884 1.00 75.81 692 VAL A C 1
ATOM 5264 O O . VAL A 1 692 ? 32.200 -15.159 -28.820 1.00 75.81 692 VAL A O 1
ATOM 5267 N N . ASP A 1 693 ? 32.255 -14.712 -26.616 1.00 71.50 693 ASP A N 1
ATOM 5268 C CA . ASP A 1 693 ? 32.671 -16.052 -26.184 1.00 71.50 693 ASP A CA 1
ATOM 5269 C C . ASP A 1 693 ? 32.083 -16.395 -24.795 1.00 71.50 693 ASP A C 1
ATOM 5271 O O . ASP A 1 693 ? 32.627 -15.960 -23.769 1.00 71.50 693 ASP A O 1
ATOM 5275 N N . PRO A 1 694 ? 30.997 -17.195 -24.731 1.00 67.62 694 PRO A N 1
ATOM 5276 C CA . PRO A 1 694 ? 30.365 -17.603 -23.475 1.00 67.62 694 PRO A CA 1
ATOM 5277 C C . PRO A 1 694 ? 31.164 -18.663 -22.688 1.00 67.62 694 PRO A C 1
ATOM 5279 O O . PRO A 1 694 ? 30.733 -19.088 -21.618 1.00 67.62 694 PRO A O 1
ATOM 5282 N N . ALA A 1 695 ? 32.309 -19.137 -23.199 1.00 64.31 695 ALA A N 1
ATOM 5283 C CA . ALA A 1 695 ? 33.229 -19.992 -22.442 1.00 64.31 695 ALA A CA 1
ATOM 5284 C C . ALA A 1 695 ? 34.275 -19.188 -21.646 1.00 64.31 695 ALA A C 1
ATOM 5286 O O . ALA A 1 695 ? 34.924 -19.752 -20.762 1.00 64.31 695 ALA A O 1
ATOM 5287 N N . ILE A 1 696 ? 34.445 -17.897 -21.960 1.00 66.00 696 ILE A N 1
ATOM 5288 C CA . ILE A 1 696 ? 35.369 -16.976 -21.278 1.00 66.00 696 ILE A CA 1
ATOM 5289 C C . ILE A 1 696 ? 34.597 -15.978 -20.410 1.00 66.00 696 ILE A C 1
ATOM 5291 O O . ILE A 1 696 ? 35.014 -15.702 -19.286 1.00 66.00 696 ILE A O 1
ATOM 5295 N N . ASN A 1 697 ? 33.460 -15.480 -20.898 1.00 66.62 697 ASN A N 1
ATOM 5296 C CA . ASN A 1 697 ? 32.592 -14.565 -20.164 1.00 66.62 697 ASN A CA 1
ATOM 5297 C C . ASN A 1 697 ? 31.348 -15.339 -19.687 1.00 66.62 697 ASN A C 1
ATOM 5299 O O . ASN A 1 697 ? 30.661 -15.926 -20.527 1.00 66.62 697 ASN A O 1
ATOM 5303 N N . PRO A 1 698 ? 31.059 -15.406 -18.372 1.00 70.56 698 PRO A N 1
ATOM 5304 C CA . PRO A 1 698 ? 29.882 -16.113 -17.879 1.00 70.56 698 PRO A CA 1
ATOM 5305 C C . PRO A 1 698 ? 28.598 -15.425 -18.376 1.00 70.56 698 PRO A C 1
ATOM 5307 O O . PRO A 1 698 ? 28.576 -14.195 -18.449 1.00 70.56 698 PRO A O 1
ATOM 5310 N N . PRO A 1 699 ? 27.539 -16.191 -18.697 1.00 82.69 699 PRO A N 1
ATOM 5311 C CA . PRO A 1 699 ? 26.264 -15.618 -19.111 1.00 82.69 699 PRO A CA 1
ATOM 5312 C C . PRO A 1 699 ? 25.648 -14.763 -17.998 1.00 82.69 699 PRO A C 1
ATOM 5314 O O . PRO A 1 699 ? 25.799 -15.072 -16.809 1.00 82.69 699 PRO A O 1
ATOM 5317 N N . LEU A 1 700 ? 24.927 -13.710 -18.383 1.00 91.81 700 LEU A N 1
ATOM 5318 C CA . LEU A 1 700 ? 24.110 -12.933 -17.458 1.00 91.81 700 LEU A CA 1
ATOM 5319 C C . LEU A 1 700 ? 23.036 -13.834 -16.838 1.00 91.81 700 LEU A C 1
ATOM 5321 O O . LEU A 1 700 ? 22.397 -14.643 -17.508 1.00 91.81 700 LEU A O 1
ATOM 5325 N N . THR A 1 701 ? 22.808 -13.685 -15.534 1.00 92.94 701 THR A N 1
ATOM 5326 C CA . THR A 1 701 ? 21.755 -14.443 -14.848 1.00 92.94 701 THR A CA 1
ATOM 5327 C C . THR A 1 701 ? 20.408 -13.746 -15.070 1.00 92.94 701 THR A C 1
ATOM 5329 O O . THR A 1 701 ? 20.288 -12.570 -14.723 1.00 92.94 701 THR A O 1
ATOM 5332 N N . PRO A 1 702 ? 19.377 -14.419 -15.618 1.00 95.38 702 PRO A N 1
ATOM 5333 C CA . PRO A 1 702 ? 18.016 -13.891 -15.622 1.00 95.38 702 PRO A CA 1
ATOM 5334 C C . PRO A 1 702 ? 17.515 -13.659 -14.188 1.00 95.38 702 PRO A C 1
ATOM 5336 O O . PRO A 1 702 ? 17.697 -14.542 -13.351 1.00 95.38 702 PRO A O 1
ATOM 5339 N N . PRO A 1 703 ? 16.823 -12.546 -13.884 1.00 96.75 703 PRO A N 1
ATOM 5340 C CA . PRO A 1 703 ? 16.311 -12.247 -12.540 1.00 96.75 703 PRO A CA 1
ATOM 5341 C C . PRO A 1 703 ? 15.056 -13.063 -12.167 1.00 96.75 703 PRO A C 1
ATOM 5343 O O . PRO A 1 703 ? 14.215 -12.591 -11.407 1.00 96.75 703 PRO A O 1
ATOM 5346 N N . VAL A 1 704 ? 14.877 -14.253 -12.747 1.00 95.75 704 VAL A N 1
ATOM 5347 C CA . VAL A 1 704 ? 13.681 -15.106 -12.647 1.00 95.75 704 VAL A CA 1
ATOM 5348 C C . VAL A 1 704 ? 14.077 -16.574 -12.533 1.00 95.75 704 VAL A C 1
ATOM 5350 O O . VAL A 1 704 ? 15.118 -16.981 -13.049 1.00 95.75 704 VAL A O 1
ATOM 5353 N N . ASP A 1 705 ? 13.211 -17.399 -11.940 1.00 92.25 705 ASP A N 1
ATOM 5354 C CA . ASP A 1 705 ? 13.368 -18.852 -12.043 1.00 92.25 705 ASP A CA 1
ATOM 5355 C C . ASP A 1 705 ? 13.298 -19.296 -13.525 1.00 92.25 705 ASP A C 1
ATOM 5357 O O . ASP A 1 705 ? 12.406 -18.841 -14.255 1.00 92.25 705 ASP A O 1
ATOM 5361 N N . PRO A 1 706 ? 14.185 -20.195 -13.998 1.00 91.00 706 PRO A N 1
ATOM 5362 C CA . PRO A 1 706 ? 14.182 -20.673 -15.381 1.00 91.00 706 PRO A CA 1
ATOM 5363 C C . PRO A 1 706 ? 12.850 -21.258 -15.879 1.00 91.00 706 PRO A C 1
ATOM 5365 O O . PRO A 1 706 ? 12.600 -21.232 -17.084 1.00 91.00 706 PRO A O 1
ATOM 5368 N N . ALA A 1 707 ? 11.977 -21.765 -15.000 1.00 91.19 707 ALA A N 1
ATOM 5369 C CA . ALA A 1 707 ? 10.638 -22.222 -15.377 1.00 91.19 707 ALA A CA 1
ATOM 5370 C C . ALA A 1 707 ? 9.748 -21.074 -15.897 1.00 91.19 707 ALA A C 1
ATOM 5372 O O . ALA A 1 707 ? 8.957 -21.271 -16.824 1.00 91.19 707 ALA A O 1
ATOM 5373 N N . CYS A 1 708 ? 9.924 -19.866 -15.358 1.00 93.69 708 CYS A N 1
ATOM 5374 C CA . CYS A 1 708 ? 9.141 -18.679 -15.703 1.00 93.69 708 CYS A CA 1
ATOM 5375 C C . CYS A 1 708 ? 9.523 -18.053 -17.054 1.00 93.69 708 CYS A C 1
ATOM 5377 O O . CYS A 1 708 ? 8.743 -17.272 -17.591 1.00 93.69 708 CYS A O 1
ATOM 5379 N N . LEU A 1 709 ? 10.673 -18.423 -17.635 1.00 91.19 709 LEU A N 1
ATOM 5380 C CA . LEU A 1 709 ? 11.093 -17.990 -18.978 1.00 91.19 709 LEU A CA 1
ATOM 5381 C C . LEU A 1 709 ? 10.252 -18.609 -20.109 1.00 91.19 709 LEU A C 1
ATOM 5383 O O . LEU A 1 709 ? 10.297 -18.131 -21.238 1.00 91.19 709 LEU A O 1
ATOM 5387 N N . GLY A 1 710 ? 9.536 -19.709 -19.842 1.00 83.00 710 GLY A N 1
ATOM 5388 C CA . GLY A 1 710 ? 8.745 -20.421 -20.853 1.00 83.00 710 GLY A CA 1
ATOM 5389 C C . GLY A 1 710 ? 7.234 -20.295 -20.676 1.00 83.00 710 GLY A C 1
ATOM 5390 O O . GLY A 1 710 ? 6.494 -20.220 -21.656 1.00 83.00 710 GLY A O 1
ATOM 5391 N N . THR A 1 711 ? 6.740 -20.321 -19.439 1.00 88.25 711 THR A N 1
ATOM 5392 C CA . THR A 1 711 ? 5.309 -20.185 -19.140 1.00 88.25 711 THR A CA 1
ATOM 5393 C C . THR A 1 711 ? 5.156 -19.531 -17.778 1.00 88.25 711 THR A C 1
ATOM 5395 O O . THR A 1 711 ? 5.655 -20.045 -16.778 1.00 88.25 711 THR A O 1
ATOM 5398 N N . TRP A 1 712 ? 4.468 -18.393 -17.741 1.00 94.38 712 TRP A N 1
ATOM 5399 C CA . TRP A 1 712 ? 4.196 -17.686 -16.499 1.00 94.38 712 TRP A CA 1
ATOM 5400 C C . TRP A 1 712 ? 3.215 -18.470 -15.617 1.00 94.38 712 TRP A C 1
ATOM 5402 O O . TRP A 1 712 ? 2.306 -19.144 -16.102 1.00 94.38 712 TRP A O 1
ATOM 5412 N N . THR A 1 713 ? 3.394 -18.364 -14.302 1.00 92.44 713 THR A N 1
ATOM 5413 C CA . THR A 1 713 ? 2.490 -18.914 -13.287 1.00 92.44 713 THR A CA 1
ATOM 5414 C C . THR A 1 713 ? 2.330 -17.910 -12.148 1.00 92.44 713 THR A C 1
ATOM 5416 O O . THR A 1 713 ? 3.154 -17.006 -11.995 1.00 92.44 713 THR A O 1
ATOM 5419 N N . ALA A 1 714 ? 1.321 -18.100 -11.293 1.00 93.25 714 ALA A N 1
ATOM 5420 C CA . ALA A 1 714 ? 1.083 -17.237 -10.134 1.00 93.25 714 ALA A CA 1
ATOM 5421 C C . ALA A 1 714 ? 2.279 -17.142 -9.157 1.00 93.25 714 ALA A C 1
ATOM 5423 O O . ALA A 1 714 ? 2.383 -16.173 -8.399 1.00 93.25 714 ALA A O 1
ATOM 5424 N N . ASP A 1 715 ? 3.198 -18.109 -9.201 1.00 92.50 715 ASP A N 1
ATOM 5425 C CA . ASP A 1 715 ? 4.373 -18.195 -8.332 1.00 92.50 715 ASP A CA 1
ATOM 5426 C C . ASP A 1 715 ? 5.603 -17.455 -8.933 1.00 92.50 715 ASP A C 1
ATOM 5428 O O . ASP A 1 715 ? 6.575 -17.193 -8.230 1.00 92.50 715 ASP A O 1
ATOM 5432 N N . CYS A 1 716 ? 5.556 -17.033 -10.208 1.00 93.94 716 CYS A N 1
ATOM 5433 C CA . CYS A 1 716 ? 6.674 -16.365 -10.891 1.00 93.94 716 CYS A CA 1
ATOM 5434 C C . CYS A 1 716 ? 6.980 -14.961 -10.347 1.00 93.94 716 CYS A C 1
ATOM 5436 O O . CYS A 1 716 ? 6.099 -14.099 -10.272 1.00 93.94 716 CYS A O 1
ATOM 5438 N N . ARG A 1 717 ? 8.252 -14.704 -10.019 1.00 95.31 717 ARG A N 1
ATOM 5439 C CA . ARG A 1 717 ? 8.768 -13.403 -9.563 1.00 95.31 717 ARG A CA 1
ATOM 5440 C C . ARG A 1 717 ? 10.032 -13.026 -10.330 1.00 95.31 717 ARG A C 1
ATOM 5442 O O . ARG A 1 717 ? 10.853 -13.886 -10.635 1.00 95.31 717 ARG A O 1
ATOM 5449 N N . ILE A 1 718 ? 10.157 -11.734 -10.607 1.00 97.81 718 ILE A N 1
ATOM 5450 C CA . ILE A 1 718 ? 11.353 -11.052 -11.095 1.00 97.81 718 ILE A CA 1
ATOM 5451 C C . ILE A 1 718 ? 11.978 -10.337 -9.890 1.00 97.81 718 ILE A C 1
ATOM 5453 O O . ILE A 1 718 ? 11.393 -9.379 -9.375 1.00 97.81 718 ILE A O 1
ATOM 5457 N N . THR A 1 719 ? 13.158 -10.775 -9.458 1.00 97.50 719 THR A N 1
ATOM 5458 C CA . THR A 1 719 ? 13.862 -10.261 -8.272 1.00 97.50 719 THR A CA 1
ATOM 5459 C C . THR A 1 719 ? 15.224 -9.711 -8.688 1.00 97.50 719 THR A C 1
ATOM 5461 O O . THR A 1 719 ? 16.134 -10.470 -9.006 1.00 97.50 719 THR A O 1
ATOM 5464 N N . ILE A 1 720 ? 15.386 -8.382 -8.703 1.00 98.31 720 ILE A N 1
ATOM 5465 C CA . ILE A 1 720 ? 16.587 -7.741 -9.268 1.00 98.31 720 ILE A CA 1
ATOM 5466 C C . ILE A 1 720 ? 17.496 -7.181 -8.164 1.00 98.31 720 ILE A C 1
ATOM 5468 O O . ILE A 1 720 ? 17.320 -6.047 -7.719 1.00 98.31 720 ILE A O 1
ATOM 5472 N N . ASN A 1 721 ? 18.492 -7.961 -7.743 1.00 98.12 721 ASN A N 1
ATOM 5473 C CA . ASN A 1 721 ? 19.645 -7.476 -6.966 1.00 98.12 721 ASN A CA 1
ATOM 5474 C C . ASN A 1 721 ? 20.691 -6.820 -7.888 1.00 98.12 721 ASN A C 1
ATOM 5476 O O . ASN A 1 721 ? 20.924 -7.324 -8.991 1.00 98.12 721 ASN A O 1
ATOM 5480 N N . TYR A 1 722 ? 21.364 -5.755 -7.434 1.00 98.19 722 TYR A N 1
ATOM 5481 C CA . TYR A 1 722 ? 22.389 -5.052 -8.217 1.00 98.19 722 TYR A CA 1
ATOM 5482 C C . TYR A 1 722 ? 23.586 -5.948 -8.549 1.00 98.19 722 TYR A C 1
ATOM 5484 O O . TYR A 1 722 ? 23.936 -6.091 -9.718 1.00 98.19 722 TYR A O 1
ATOM 5492 N N . GLU A 1 723 ? 24.184 -6.566 -7.528 1.00 96.25 723 GLU A N 1
ATOM 5493 C CA . GLU A 1 723 ? 25.374 -7.419 -7.651 1.00 96.25 723 GLU A CA 1
ATOM 5494 C C . GLU A 1 723 ? 25.168 -8.576 -8.635 1.00 96.25 723 GLU A C 1
ATOM 5496 O O . GLU A 1 723 ? 26.018 -8.833 -9.481 1.00 96.25 723 GLU A O 1
ATOM 5501 N N . THR A 1 724 ? 24.018 -9.248 -8.561 1.00 96.44 724 THR A N 1
ATOM 5502 C CA . THR A 1 724 ? 23.748 -10.458 -9.348 1.00 96.44 724 THR A CA 1
ATOM 5503 C C . THR A 1 724 ? 23.354 -10.163 -10.799 1.00 96.44 724 THR A C 1
ATOM 5505 O O . THR A 1 724 ? 23.687 -10.948 -11.683 1.00 96.44 724 THR A O 1
ATOM 5508 N N . HIS A 1 725 ? 22.640 -9.059 -11.058 1.00 97.69 725 HIS A N 1
ATOM 5509 C CA . HIS A 1 725 ? 21.952 -8.849 -12.343 1.00 97.69 725 HIS A CA 1
ATOM 5510 C C . HIS A 1 725 ? 22.367 -7.577 -13.091 1.00 97.69 725 HIS A C 1
ATOM 5512 O O . HIS A 1 725 ? 22.277 -7.546 -14.313 1.00 97.69 725 HIS A O 1
ATOM 5518 N N . ILE A 1 726 ? 22.799 -6.525 -12.386 1.00 97.88 726 ILE A N 1
ATOM 5519 C CA . ILE A 1 726 ? 23.121 -5.223 -12.994 1.00 97.88 726 ILE A CA 1
ATOM 5520 C C . ILE A 1 726 ? 24.631 -5.044 -13.136 1.00 97.88 726 ILE A C 1
ATOM 5522 O O . ILE A 1 726 ? 25.106 -4.695 -14.212 1.00 97.88 726 ILE A O 1
ATOM 5526 N N . HIS A 1 727 ? 25.400 -5.314 -12.080 1.00 97.12 727 HIS A N 1
ATOM 5527 C CA . HIS A 1 727 ? 26.855 -5.165 -12.099 1.00 97.12 727 HIS A CA 1
ATOM 5528 C C . HIS A 1 727 ? 27.552 -5.965 -13.225 1.00 97.12 727 HIS A C 1
ATOM 5530 O O . HIS A 1 727 ? 28.393 -5.380 -13.912 1.00 97.12 727 HIS A O 1
ATOM 5536 N N . PRO A 1 728 ? 27.177 -7.231 -13.525 1.00 95.31 728 PRO A N 1
ATOM 5537 C CA . PRO A 1 728 ? 27.848 -8.011 -14.569 1.00 95.31 728 PRO A CA 1
ATOM 5538 C C . PRO A 1 728 ? 27.663 -7.453 -15.992 1.00 95.31 728 PRO A C 1
ATOM 5540 O O . PRO A 1 728 ? 28.469 -7.754 -16.873 1.00 95.31 728 PRO A O 1
ATOM 5543 N N . ILE A 1 729 ? 26.651 -6.603 -16.225 1.00 95.06 729 ILE A N 1
ATOM 5544 C CA . ILE A 1 729 ? 26.395 -5.960 -17.526 1.00 95.06 729 ILE A CA 1
ATOM 5545 C C . ILE A 1 729 ? 27.609 -5.122 -17.967 1.00 95.06 729 ILE A C 1
ATOM 5547 O O . ILE A 1 729 ? 27.920 -5.074 -19.160 1.00 95.06 729 ILE A O 1
ATOM 5551 N N . TRP A 1 730 ? 28.335 -4.499 -17.033 1.00 94.75 730 TRP A N 1
ATOM 5552 C CA . TRP A 1 730 ? 29.447 -3.597 -17.357 1.00 94.75 730 TRP A CA 1
ATOM 5553 C C . TRP A 1 730 ? 30.678 -4.332 -17.908 1.00 94.75 730 TRP A C 1
ATOM 5555 O O . TRP A 1 730 ? 31.350 -3.814 -18.801 1.00 94.75 730 TRP A O 1
ATOM 5565 N N . ASN A 1 731 ? 30.929 -5.554 -17.426 1.00 91.19 731 ASN A N 1
ATOM 5566 C CA . ASN A 1 731 ? 32.068 -6.393 -17.817 1.00 91.19 731 ASN A CA 1
ATOM 5567 C C . ASN A 1 731 ? 31.759 -7.428 -18.914 1.00 91.19 731 ASN A C 1
ATOM 5569 O O . ASN A 1 731 ? 32.670 -8.132 -19.371 1.00 91.19 731 ASN A O 1
ATOM 5573 N N . LYS A 1 732 ? 30.496 -7.524 -19.349 1.00 90.38 732 LYS A N 1
ATOM 5574 C CA . LYS A 1 732 ? 30.071 -8.409 -20.438 1.00 90.38 732 LYS A CA 1
ATOM 5575 C C . LYS A 1 732 ? 30.725 -8.013 -21.765 1.00 90.38 732 LYS A C 1
ATOM 5577 O O . LYS A 1 732 ? 30.639 -6.869 -22.207 1.00 90.38 732 LYS A O 1
ATOM 5582 N N . ASP A 1 733 ? 31.332 -9.006 -22.404 1.00 88.12 733 ASP A N 1
ATOM 5583 C CA . ASP A 1 733 ? 32.053 -8.916 -23.675 1.00 88.12 733 ASP A CA 1
ATOM 5584 C C . ASP A 1 733 ? 31.098 -9.040 -24.871 1.00 88.12 733 ASP A C 1
ATOM 5586 O O . ASP A 1 733 ? 30.657 -10.140 -25.233 1.00 88.12 733 ASP A O 1
ATOM 5590 N N . ARG A 1 734 ? 30.740 -7.893 -25.453 1.00 87.12 734 ARG A N 1
ATOM 5591 C CA . ARG A 1 734 ? 29.858 -7.791 -26.623 1.00 87.12 734 ARG A CA 1
ATOM 5592 C C . ARG A 1 734 ? 30.694 -7.648 -27.887 1.00 87.12 734 ARG A C 1
ATOM 5594 O O . ARG A 1 734 ? 31.875 -7.317 -27.835 1.00 87.12 734 ARG A O 1
ATOM 5601 N N . THR A 1 735 ? 30.076 -7.796 -29.059 1.00 78.06 735 THR A N 1
ATOM 5602 C CA . THR A 1 735 ? 30.769 -7.610 -30.354 1.00 78.06 735 THR A CA 1
ATOM 5603 C C . THR A 1 735 ? 31.442 -6.243 -30.520 1.00 78.06 735 THR A C 1
ATOM 5605 O O . THR A 1 735 ? 32.300 -6.093 -31.389 1.00 78.06 735 THR A O 1
ATOM 5608 N N . ASN A 1 736 ? 31.043 -5.264 -29.702 1.00 74.88 736 ASN A N 1
ATOM 5609 C CA . ASN A 1 736 ? 31.509 -3.882 -29.723 1.00 74.88 736 ASN A CA 1
ATOM 5610 C C . ASN A 1 736 ? 32.412 -3.532 -28.514 1.00 74.88 736 ASN A C 1
ATOM 5612 O O . ASN A 1 736 ? 32.726 -2.360 -28.338 1.00 74.88 736 ASN A O 1
ATOM 5616 N N . GLY A 1 737 ? 32.824 -4.516 -27.700 1.00 85.69 737 GLY A N 1
ATOM 5617 C CA . GLY A 1 737 ? 33.635 -4.325 -26.487 1.00 85.69 737 GLY A CA 1
ATOM 5618 C C . GLY A 1 737 ? 32.832 -4.367 -25.179 1.00 85.69 737 GLY A C 1
ATOM 5619 O O . GLY A 1 737 ? 31.657 -4.757 -25.153 1.00 85.69 737 GLY A O 1
ATOM 5620 N N . LYS A 1 738 ? 33.484 -3.975 -24.080 1.00 89.19 738 LYS A N 1
ATOM 5621 C CA . LYS A 1 738 ? 32.926 -3.885 -22.720 1.00 89.19 738 LYS A CA 1
ATOM 5622 C C . LYS A 1 738 ? 32.738 -2.428 -22.317 1.00 89.19 738 LYS A C 1
ATOM 5624 O O . LYS A 1 738 ? 33.446 -1.544 -22.789 1.00 89.19 738 LYS A O 1
ATOM 5629 N N . CYS A 1 739 ? 31.841 -2.158 -21.369 1.00 92.38 739 CYS A N 1
ATOM 5630 C CA . CYS A 1 739 ? 31.732 -0.808 -20.807 1.00 92.38 739 CYS A CA 1
ATOM 5631 C C . CYS A 1 739 ? 33.020 -0.431 -20.053 1.00 92.38 739 CYS A C 1
ATOM 5633 O O . CYS A 1 739 ? 33.482 0.707 -20.124 1.00 92.38 739 CYS A O 1
ATOM 5635 N N . THR A 1 740 ? 33.627 -1.402 -19.370 1.00 93.50 740 THR A N 1
ATOM 5636 C CA . THR A 1 740 ? 34.860 -1.237 -18.591 1.00 93.50 740 THR A CA 1
ATOM 5637 C C . THR A 1 740 ? 36.116 -0.973 -19.424 1.00 93.50 740 THR A C 1
ATOM 5639 O O . THR A 1 740 ? 37.080 -0.466 -18.863 1.00 93.50 740 THR A O 1
ATOM 5642 N N . ASP A 1 741 ? 36.094 -1.183 -20.746 1.00 91.38 741 ASP A N 1
ATOM 5643 C CA . ASP A 1 741 ? 37.216 -0.828 -21.636 1.00 91.38 741 ASP A CA 1
ATOM 5644 C C . ASP A 1 741 ? 37.466 0.699 -21.669 1.00 91.38 741 ASP A C 1
ATOM 5646 O O . ASP A 1 741 ? 38.557 1.157 -21.999 1.00 91.38 741 ASP A O 1
ATOM 5650 N N . CYS A 1 742 ? 36.450 1.503 -21.325 1.00 92.88 742 CYS A N 1
ATOM 5651 C CA . CYS A 1 742 ? 36.532 2.967 -21.204 1.00 92.88 742 CYS A CA 1
ATOM 5652 C C . CYS A 1 742 ? 36.132 3.483 -19.808 1.00 92.88 742 CYS A C 1
ATOM 5654 O O . CYS A 1 742 ? 36.616 4.529 -19.374 1.00 92.88 742 CYS A O 1
ATOM 5656 N N . HIS A 1 743 ? 35.266 2.765 -19.090 1.00 95.00 743 HIS A N 1
ATOM 5657 C CA . HIS A 1 743 ? 34.769 3.125 -17.757 1.00 95.00 743 HIS A CA 1
ATOM 5658 C C . HIS A 1 743 ? 35.500 2.359 -16.647 1.00 95.00 743 HIS A C 1
ATOM 5660 O O . HIS A 1 743 ? 34.883 1.658 -15.843 1.00 95.00 743 HIS A O 1
ATOM 5666 N N . ALA A 1 744 ? 36.827 2.479 -16.621 1.00 94.19 744 ALA A N 1
ATOM 5667 C CA . ALA A 1 744 ? 37.689 1.898 -15.598 1.00 94.19 744 ALA A CA 1
ATOM 5668 C C . ALA A 1 744 ? 38.823 2.856 -15.216 1.00 94.19 744 ALA A C 1
ATOM 5670 O O . ALA A 1 744 ? 39.204 3.742 -15.979 1.00 94.19 744 ALA A O 1
ATOM 5671 N N . THR A 1 745 ? 39.381 2.643 -14.027 1.00 92.69 745 THR A N 1
ATOM 5672 C CA . THR A 1 745 ? 40.491 3.428 -13.463 1.00 92.69 745 THR A CA 1
ATOM 5673 C C . THR A 1 745 ? 41.885 2.934 -13.888 1.00 92.69 745 THR A C 1
ATOM 5675 O O . THR A 1 745 ? 42.903 3.528 -13.523 1.00 92.69 745 THR A O 1
ATOM 5678 N N . VAL A 1 746 ? 41.953 1.860 -14.684 1.00 91.69 746 VAL A N 1
ATOM 5679 C CA . VAL A 1 746 ? 43.186 1.301 -15.262 1.00 91.69 746 VAL A CA 1
ATOM 5680 C C . VAL A 1 746 ? 42.983 0.895 -16.722 1.00 91.69 746 VAL A C 1
ATOM 5682 O O . VAL A 1 746 ? 41.899 0.442 -17.082 1.00 91.69 746 VAL A O 1
ATOM 5685 N N . ASP A 1 747 ? 44.023 1.044 -17.544 1.00 87.94 747 ASP A N 1
ATOM 5686 C CA . ASP A 1 747 ? 44.048 0.576 -18.937 1.00 87.94 747 ASP A CA 1
ATOM 5687 C C . ASP A 1 747 ? 44.486 -0.903 -19.067 1.00 87.94 747 ASP A C 1
ATOM 5689 O O . ASP A 1 747 ? 44.952 -1.527 -18.107 1.00 87.94 747 ASP A O 1
ATOM 5693 N N . ASP A 1 748 ? 44.399 -1.458 -20.283 1.00 83.38 748 ASP A N 1
ATOM 5694 C CA . ASP A 1 748 ? 44.838 -2.826 -20.632 1.00 83.38 748 ASP A CA 1
ATOM 5695 C C . ASP A 1 748 ? 46.313 -3.136 -20.299 1.00 83.38 748 ASP A C 1
ATOM 5697 O O . ASP A 1 748 ? 46.726 -4.300 -20.255 1.00 83.38 748 ASP A O 1
ATOM 5701 N N . MET A 1 749 ? 47.144 -2.108 -20.103 1.00 87.06 749 MET A N 1
ATOM 5702 C CA . MET A 1 749 ? 48.562 -2.228 -19.757 1.00 87.06 749 MET A CA 1
ATOM 5703 C C . MET A 1 749 ? 48.811 -2.078 -18.245 1.00 87.06 749 MET A C 1
ATOM 5705 O O . MET A 1 749 ? 49.955 -2.220 -17.802 1.00 87.06 749 MET A O 1
ATOM 5709 N N . GLY A 1 750 ? 47.764 -1.829 -17.451 1.00 83.88 750 GLY A N 1
ATOM 5710 C CA . GLY A 1 750 ? 47.831 -1.574 -16.012 1.00 83.88 750 GLY A CA 1
ATOM 5711 C C . GLY A 1 750 ? 48.289 -0.158 -15.645 1.00 83.88 750 GLY A C 1
ATOM 5712 O O . GLY A 1 750 ? 48.698 0.066 -14.504 1.00 83.88 750 GLY A O 1
ATOM 5713 N N . GLY A 1 751 ? 48.269 0.781 -16.594 1.00 88.81 751 GLY A N 1
ATOM 5714 C CA . GLY A 1 751 ? 48.473 2.207 -16.350 1.00 88.81 751 GLY A CA 1
ATOM 5715 C C . GLY A 1 751 ? 47.213 2.863 -15.784 1.00 88.81 751 GLY A C 1
ATOM 5716 O O . GLY A 1 751 ? 46.105 2.396 -16.029 1.00 88.81 751 GLY A O 1
ATOM 5717 N N . ALA A 1 752 ? 47.368 3.946 -15.021 1.00 90.38 752 ALA A N 1
ATOM 5718 C CA . ALA A 1 752 ? 46.233 4.715 -14.515 1.00 90.38 752 ALA A CA 1
ATOM 5719 C C . ALA A 1 752 ? 45.471 5.395 -15.665 1.00 90.38 752 ALA A C 1
ATOM 5721 O O . ALA A 1 752 ? 46.067 6.122 -16.464 1.00 90.38 752 ALA A O 1
ATOM 5722 N N . MET A 1 753 ? 44.155 5.191 -15.713 1.00 92.31 753 MET A N 1
ATOM 5723 C CA . MET A 1 753 ? 43.254 5.763 -16.713 1.00 92.31 753 MET A CA 1
ATOM 5724 C C . MET A 1 753 ? 42.185 6.597 -16.011 1.00 92.31 753 MET A C 1
ATOM 5726 O O . MET A 1 753 ? 41.620 6.155 -15.017 1.00 92.31 753 MET A O 1
ATOM 5730 N N . VAL A 1 754 ? 41.895 7.801 -16.514 1.00 93.31 754 VAL A N 1
ATOM 5731 C CA . VAL A 1 754 ? 40.710 8.551 -16.065 1.00 93.31 754 VAL A CA 1
ATOM 5732 C C . VAL A 1 754 ? 39.483 7.886 -16.693 1.00 93.31 754 VAL A C 1
ATOM 5734 O O . VAL A 1 754 ? 39.435 7.837 -17.927 1.00 93.31 754 VAL A O 1
ATOM 5737 N N . PRO A 1 755 ? 38.498 7.403 -15.914 1.00 94.06 755 PRO A N 1
ATOM 5738 C CA . PRO A 1 755 ? 37.309 6.779 -16.478 1.00 94.06 755 PRO A CA 1
ATOM 5739 C C . PRO A 1 755 ? 36.569 7.744 -17.410 1.00 94.06 755 PRO A C 1
ATOM 5741 O O . PRO A 1 755 ? 36.367 8.920 -17.085 1.00 94.06 755 PRO A O 1
ATOM 5744 N N . ALA A 1 756 ? 36.146 7.259 -18.578 1.00 91.81 756 ALA A N 1
ATOM 5745 C CA . ALA A 1 756 ? 35.447 8.077 -19.560 1.00 91.81 756 ALA A CA 1
ATOM 5746 C C . ALA A 1 756 ? 34.193 8.722 -18.943 1.00 91.81 756 ALA A C 1
ATOM 5748 O O . ALA A 1 756 ? 33.396 8.073 -18.269 1.00 91.81 756 ALA A O 1
ATOM 5749 N N . GLY A 1 757 ? 34.031 10.031 -19.144 1.00 89.06 757 GLY A N 1
ATOM 5750 C CA . GLY A 1 757 ? 32.921 10.787 -18.559 1.00 89.06 757 GLY A CA 1
ATOM 5751 C C . GLY A 1 757 ? 32.960 10.954 -17.033 1.00 89.06 757 GLY A C 1
ATOM 5752 O O . GLY A 1 757 ? 31.977 11.468 -16.503 1.00 89.06 757 GLY A O 1
ATOM 5753 N N . GLN A 1 758 ? 34.064 10.587 -16.361 1.00 93.44 758 GLN A N 1
ATOM 5754 C CA . GLN A 1 758 ? 34.186 10.519 -14.895 1.00 93.44 758 GLN A CA 1
ATOM 5755 C C . GLN A 1 758 ? 33.153 9.547 -14.297 1.00 93.44 758 GLN A C 1
ATOM 5757 O O . GLN A 1 758 ? 32.263 9.943 -13.553 1.00 93.44 758 GLN A O 1
ATOM 5762 N N . LEU A 1 759 ? 33.209 8.285 -14.735 1.00 94.62 759 LEU A N 1
ATOM 5763 C CA . LEU A 1 759 ? 32.317 7.214 -14.286 1.00 94.62 759 LEU A CA 1
ATOM 5764 C C . LEU A 1 759 ? 33.076 5.878 -14.264 1.00 94.62 759 LEU A C 1
ATOM 5766 O O . LEU A 1 759 ? 33.349 5.323 -15.333 1.00 94.62 759 LEU A O 1
ATOM 5770 N N . ASP A 1 760 ? 33.409 5.357 -13.079 1.00 94.69 760 ASP A N 1
ATOM 5771 C CA . ASP A 1 760 ? 34.055 4.044 -12.912 1.00 94.69 760 ASP A CA 1
ATOM 5772 C C . ASP A 1 760 ? 33.011 2.915 -12.786 1.00 94.69 760 ASP A C 1
ATOM 5774 O O . ASP A 1 760 ? 32.355 2.730 -11.762 1.00 94.69 760 ASP A O 1
ATOM 5778 N N . LEU A 1 761 ? 32.861 2.112 -13.841 1.00 96.06 761 LEU A N 1
ATOM 5779 C CA . LEU A 1 761 ? 31.959 0.955 -13.861 1.00 96.06 761 LEU A CA 1
ATOM 5780 C C . LEU A 1 761 ? 32.671 -0.376 -13.574 1.00 96.06 761 LEU A C 1
ATOM 5782 O O . LEU A 1 761 ? 32.030 -1.427 -13.624 1.00 96.06 761 LEU A O 1
ATOM 5786 N N . SER A 1 762 ? 33.978 -0.354 -13.294 1.00 93.38 762 SER A N 1
ATOM 5787 C CA . SER A 1 762 ? 34.778 -1.571 -13.128 1.00 93.38 762 SER A CA 1
ATOM 5788 C C . SER A 1 762 ? 34.552 -2.288 -11.790 1.00 93.38 762 SER A C 1
ATOM 5790 O O . SER A 1 762 ? 33.957 -1.750 -10.853 1.00 93.38 762 SER A O 1
ATOM 5792 N N . ASP A 1 763 ? 35.012 -3.540 -11.713 1.00 92.44 763 ASP A N 1
ATOM 5793 C CA . ASP A 1 763 ? 34.797 -4.414 -10.555 1.00 92.44 763 ASP A CA 1
ATOM 5794 C C . ASP A 1 763 ? 35.475 -3.890 -9.280 1.00 92.44 763 ASP A C 1
ATOM 5796 O O . ASP A 1 763 ? 36.504 -3.206 -9.305 1.00 92.44 763 ASP A O 1
ATOM 5800 N N . GLY A 1 764 ? 34.928 -4.311 -8.140 1.00 93.69 764 GLY A N 1
ATOM 5801 C CA . GLY A 1 764 ? 35.498 -4.084 -6.815 1.00 93.69 764 GLY A CA 1
ATOM 5802 C C . GLY A 1 764 ? 34.602 -3.262 -5.892 1.00 93.69 764 GLY A C 1
ATOM 5803 O O . GLY A 1 764 ? 33.740 -2.495 -6.323 1.00 93.69 764 GLY A O 1
ATOM 5804 N N . VAL A 1 765 ? 34.820 -3.444 -4.591 1.00 95.25 765 VAL A N 1
ATOM 5805 C CA . VAL A 1 765 ? 34.087 -2.720 -3.548 1.00 95.25 765 VAL A CA 1
ATOM 5806 C C . VAL A 1 765 ? 34.472 -1.242 -3.514 1.00 95.25 765 VAL A C 1
ATOM 5808 O O . VAL A 1 765 ? 35.609 -0.868 -3.813 1.00 95.25 765 VAL A O 1
ATOM 5811 N N . ASP A 1 766 ? 33.522 -0.405 -3.122 1.00 94.12 766 ASP A N 1
ATOM 5812 C CA . ASP A 1 766 ? 33.750 0.998 -2.807 1.00 94.12 766 ASP A CA 1
ATOM 5813 C C . ASP A 1 766 ? 34.637 1.144 -1.557 1.00 94.12 766 ASP A C 1
ATOM 5815 O O . ASP A 1 766 ? 34.591 0.335 -0.628 1.00 94.12 766 ASP A O 1
ATOM 5819 N N . GLN A 1 767 ? 35.473 2.185 -1.528 1.00 88.88 767 GLN A N 1
ATOM 5820 C CA . GLN A 1 767 ? 36.432 2.392 -0.434 1.00 88.88 767 GLN A CA 1
ATOM 5821 C C . GLN A 1 767 ? 35.796 2.975 0.841 1.00 88.88 767 GLN A C 1
ATOM 5823 O O . GLN A 1 767 ? 36.403 2.906 1.910 1.00 88.88 767 GLN A O 1
ATOM 5828 N N . GLN A 1 768 ? 34.603 3.567 0.740 1.00 88.44 768 GLN A N 1
ATOM 5829 C CA . GLN A 1 768 ? 33.865 4.189 1.843 1.00 88.44 768 GLN A CA 1
ATOM 5830 C C . GLN A 1 768 ? 32.728 3.289 2.353 1.00 88.44 768 GLN A C 1
ATOM 5832 O O . GLN A 1 768 ? 32.443 3.286 3.550 1.00 88.44 768 GLN A O 1
ATOM 5837 N N . VAL A 1 769 ? 32.087 2.533 1.456 1.00 93.62 769 VAL A N 1
ATOM 5838 C CA . VAL A 1 769 ? 30.958 1.627 1.715 1.00 93.62 769 VAL A CA 1
ATOM 5839 C C . VAL A 1 769 ? 31.285 0.252 1.130 1.00 93.62 769 VAL A C 1
ATOM 5841 O O . VAL A 1 769 ? 30.859 -0.091 0.031 1.00 93.62 769 VAL A O 1
ATOM 5844 N N . VAL A 1 770 ? 32.069 -0.538 1.865 1.00 94.81 770 VAL A N 1
ATOM 5845 C CA . VAL A 1 770 ? 32.616 -1.826 1.391 1.00 94.81 770 VAL A CA 1
ATOM 5846 C C . VAL A 1 770 ? 31.551 -2.887 1.078 1.00 94.81 770 VAL A C 1
ATOM 5848 O O . VAL A 1 770 ? 31.855 -3.890 0.440 1.00 94.81 770 VAL A O 1
ATOM 5851 N N . GLU A 1 771 ? 30.308 -2.677 1.516 1.00 95.31 771 GLU A N 1
ATOM 5852 C CA . GLU A 1 771 ? 29.139 -3.491 1.176 1.00 95.31 771 GLU A CA 1
ATOM 5853 C C . GLU A 1 771 ? 28.595 -3.224 -0.241 1.00 95.31 771 GLU A C 1
ATOM 5855 O O . GLU A 1 771 ? 27.725 -3.961 -0.705 1.00 95.31 771 GLU A O 1
ATOM 5860 N N . HIS A 1 772 ? 29.064 -2.171 -0.922 1.00 97.00 772 HIS A N 1
ATOM 5861 C CA . HIS A 1 772 ? 28.677 -1.808 -2.287 1.00 97.00 772 HIS A CA 1
ATOM 5862 C C . HIS A 1 772 ? 29.842 -1.973 -3.260 1.00 97.00 772 HIS A C 1
ATOM 5864 O O . HIS A 1 772 ? 30.972 -1.600 -2.957 1.00 97.00 772 HIS A O 1
ATOM 5870 N N . PHE A 1 773 ? 29.559 -2.422 -4.484 1.00 97.31 773 PHE A N 1
ATOM 5871 C CA . PHE A 1 773 ? 30.454 -2.165 -5.616 1.00 97.31 773 PHE A CA 1
ATOM 5872 C C . PHE A 1 773 ? 30.582 -0.663 -5.874 1.00 97.31 773 PHE A C 1
ATOM 5874 O O . PHE A 1 773 ? 29.580 0.060 -5.848 1.00 97.31 773 PHE A O 1
ATOM 5881 N N . LYS A 1 774 ? 31.791 -0.201 -6.211 1.00 94.94 774 LYS A N 1
ATOM 5882 C CA . LYS A 1 774 ? 32.032 1.203 -6.586 1.00 94.94 774 LYS A CA 1
ATOM 5883 C C . LYS A 1 774 ? 31.130 1.654 -7.738 1.00 94.94 774 LYS A C 1
ATOM 5885 O O . LYS A 1 774 ? 30.522 2.712 -7.654 1.00 94.94 774 LYS A O 1
ATOM 5890 N N . SER A 1 775 ? 30.876 0.789 -8.719 1.00 96.75 775 SER A N 1
ATOM 5891 C CA . SER A 1 775 ? 29.968 1.080 -9.831 1.00 96.75 775 SER A CA 1
ATOM 5892 C C . SER A 1 775 ? 28.524 1.383 -9.387 1.00 96.75 775 SER A C 1
ATOM 5894 O O . SER A 1 775 ? 27.831 2.144 -10.051 1.00 96.75 775 SER A O 1
ATOM 5896 N N . TYR A 1 776 ? 28.036 0.851 -8.255 1.00 97.81 776 TYR A N 1
ATOM 5897 C CA . TYR A 1 776 ? 26.729 1.254 -7.700 1.00 97.81 776 TYR A CA 1
ATOM 5898 C C . TYR A 1 776 ? 26.762 2.696 -7.183 1.00 97.81 776 TYR A C 1
ATOM 5900 O O . TYR A 1 776 ? 25.787 3.444 -7.295 1.00 97.81 776 TYR A O 1
ATOM 5908 N N . ARG A 1 777 ? 27.894 3.075 -6.586 1.00 95.75 777 ARG A N 1
ATOM 5909 C CA . ARG A 1 777 ? 28.120 4.378 -5.966 1.00 95.75 777 ARG A CA 1
ATOM 5910 C C . ARG A 1 777 ? 28.235 5.457 -7.041 1.00 95.75 777 ARG A C 1
ATOM 5912 O O . ARG A 1 777 ? 27.465 6.410 -7.012 1.00 95.75 777 ARG A O 1
ATOM 5919 N N . GLU A 1 778 ? 29.066 5.217 -8.043 1.00 94.12 778 GLU A N 1
ATOM 5920 C CA . GLU A 1 778 ? 29.273 6.049 -9.236 1.00 94.12 778 GLU A CA 1
ATOM 5921 C C . GLU A 1 778 ? 27.962 6.334 -10.002 1.00 94.12 778 GLU A C 1
ATOM 5923 O O . GLU A 1 778 ? 27.692 7.450 -10.450 1.00 94.12 778 GLU A O 1
ATOM 5928 N N . LEU A 1 779 ? 27.061 5.348 -10.092 1.00 96.50 779 LEU A N 1
ATOM 5929 C CA . LEU A 1 779 ? 25.766 5.534 -10.758 1.00 96.50 779 LEU A CA 1
ATOM 5930 C C . LEU A 1 779 ? 24.807 6.469 -9.993 1.00 96.50 779 LEU A C 1
ATOM 5932 O O . LEU A 1 779 ? 23.997 7.155 -10.625 1.00 96.50 779 LEU A O 1
ATOM 5936 N N . PHE A 1 780 ? 24.866 6.512 -8.656 1.00 96.06 780 PHE A N 1
ATOM 5937 C CA . PHE A 1 780 ? 23.827 7.126 -7.810 1.00 96.06 780 PHE A CA 1
ATOM 5938 C C . PHE A 1 780 ? 24.273 8.279 -6.908 1.00 96.06 780 PHE A C 1
ATOM 5940 O O . PHE A 1 780 ? 23.422 9.028 -6.408 1.00 96.06 780 PHE A O 1
ATOM 5947 N N . PHE A 1 781 ? 25.562 8.435 -6.666 1.00 93.94 781 PHE A N 1
ATOM 5948 C CA . PHE A 1 781 ? 26.126 9.447 -5.785 1.00 93.94 781 PHE A CA 1
ATOM 5949 C C . PHE A 1 781 ? 27.010 10.378 -6.616 1.00 93.94 781 PHE A C 1
ATOM 5951 O O . PHE A 1 781 ? 27.464 10.007 -7.690 1.00 93.94 781 PHE A O 1
ATOM 5958 N N . GLY A 1 782 ? 27.150 11.626 -6.171 1.00 88.31 782 GLY A N 1
ATOM 5959 C CA . GLY A 1 782 ? 28.085 12.553 -6.799 1.00 88.31 782 GLY A CA 1
ATOM 5960 C C . GLY A 1 782 ? 29.476 12.376 -6.206 1.00 88.31 782 GLY A C 1
ATOM 5961 O O . GLY A 1 782 ? 29.607 12.232 -4.987 1.00 88.31 782 GLY A O 1
ATOM 5962 N N . ASP A 1 783 ? 30.474 12.421 -7.069 1.00 88.31 783 ASP A N 1
ATOM 5963 C CA . ASP A 1 783 ? 31.890 12.196 -6.806 1.00 88.31 783 ASP A CA 1
ATOM 5964 C C . ASP A 1 783 ? 32.719 13.430 -7.232 1.00 88.31 783 ASP A C 1
ATOM 5966 O O . ASP A 1 783 ? 32.193 14.545 -7.371 1.00 88.31 783 ASP A O 1
ATOM 5970 N N . LEU A 1 784 ? 34.034 13.255 -7.376 1.00 89.81 784 LEU A N 1
ATOM 5971 C CA . LEU A 1 784 ? 34.989 14.305 -7.708 1.00 89.81 784 LEU A CA 1
ATOM 5972 C C . LEU A 1 784 ? 35.754 13.934 -8.980 1.00 89.81 784 LEU A C 1
ATOM 5974 O O . LEU A 1 784 ? 36.398 12.892 -9.036 1.00 89.81 784 LEU A O 1
ATOM 5978 N N . ALA A 1 785 ? 35.756 14.838 -9.962 1.00 90.62 785 ALA A N 1
ATOM 5979 C CA . ALA A 1 785 ? 36.437 14.620 -11.231 1.00 90.62 785 ALA A CA 1
ATOM 5980 C C . ALA A 1 785 ? 37.927 14.308 -11.027 1.00 90.62 785 ALA A C 1
ATOM 5982 O O . ALA A 1 785 ? 38.654 15.073 -10.383 1.00 90.62 785 ALA A O 1
ATOM 5983 N N . GLN A 1 786 ? 38.374 13.217 -11.641 1.00 91.44 786 GLN A N 1
ATOM 5984 C CA . GLN A 1 786 ? 39.729 12.710 -11.525 1.00 91.44 786 GLN A CA 1
ATOM 5985 C C . GLN A 1 786 ? 40.624 13.174 -12.678 1.00 91.44 786 GLN A C 1
ATOM 5987 O O . GLN A 1 786 ? 40.179 13.378 -13.813 1.00 91.44 786 GLN A O 1
ATOM 5992 N N . SER A 1 787 ? 41.920 13.299 -12.399 1.00 88.94 787 SER A N 1
ATOM 5993 C CA . SER A 1 787 ? 42.973 13.388 -13.414 1.00 88.94 787 SER A CA 1
ATOM 5994 C C . SER A 1 787 ? 44.178 12.527 -13.033 1.00 88.94 787 SER A C 1
ATOM 5996 O O . SER A 1 787 ? 44.271 12.053 -11.902 1.00 88.94 787 SER A O 1
ATOM 5998 N N . VAL A 1 788 ? 45.088 12.296 -13.983 1.00 87.38 788 VAL A N 1
ATOM 5999 C CA . VAL A 1 788 ? 46.352 11.590 -13.729 1.00 87.38 788 VAL A CA 1
ATOM 6000 C C . VAL A 1 788 ? 47.445 12.611 -13.414 1.00 87.38 788 VAL A C 1
ATOM 6002 O O . VAL A 1 788 ? 47.678 13.539 -14.189 1.00 87.38 788 VAL A O 1
ATOM 6005 N N . ASP A 1 789 ? 48.114 12.434 -12.278 1.00 80.25 789 ASP A N 1
ATOM 6006 C CA . ASP A 1 789 ? 49.186 13.304 -11.803 1.00 80.25 789 ASP A CA 1
ATOM 6007 C C . ASP A 1 789 ? 50.522 13.075 -12.543 1.00 80.25 789 ASP A C 1
ATOM 6009 O O . ASP A 1 789 ? 50.685 12.165 -13.360 1.00 80.25 789 ASP A O 1
ATOM 6013 N N . GLY A 1 790 ? 51.534 13.889 -12.222 1.00 71.00 790 GLY A N 1
ATOM 6014 C CA . GLY A 1 790 ? 52.877 13.768 -12.805 1.00 71.00 790 GLY A CA 1
ATOM 6015 C C . GLY A 1 790 ? 53.627 12.466 -12.471 1.00 71.00 790 GLY A C 1
ATOM 6016 O O . GLY A 1 790 ? 54.687 12.224 -13.048 1.00 71.00 790 GLY A O 1
ATOM 6017 N N . ASN A 1 791 ? 53.101 11.635 -11.564 1.00 75.75 791 ASN A N 1
ATOM 6018 C CA . ASN A 1 791 ? 53.641 10.329 -11.185 1.00 75.75 791 ASN A CA 1
ATOM 6019 C C . ASN A 1 791 ? 52.875 9.158 -11.830 1.00 75.75 791 ASN A C 1
ATOM 6021 O O . ASN A 1 791 ? 53.273 8.006 -11.645 1.00 75.75 791 ASN A O 1
ATOM 6025 N N . GLY A 1 792 ? 51.802 9.425 -12.583 1.00 78.38 792 GLY A N 1
ATOM 6026 C CA . GLY A 1 792 ? 50.945 8.393 -13.165 1.00 78.38 792 GLY A CA 1
ATOM 6027 C C . GLY A 1 792 ? 49.913 7.819 -12.187 1.00 78.38 792 GLY A C 1
ATOM 6028 O O . GLY A 1 792 ? 49.548 6.654 -12.324 1.00 78.38 792 GLY A O 1
ATOM 6029 N N . GLN A 1 793 ? 49.473 8.590 -11.188 1.00 84.69 793 GLN A N 1
ATOM 6030 C CA . GLN A 1 793 ? 48.428 8.209 -10.229 1.00 84.69 793 GLN A CA 1
ATOM 6031 C C . GLN A 1 793 ? 47.156 9.038 -10.429 1.00 84.69 793 GLN A C 1
ATOM 6033 O O . GLN A 1 793 ? 47.231 10.209 -10.789 1.00 84.69 793 GLN A O 1
ATOM 6038 N N . LEU A 1 794 ? 45.986 8.451 -10.164 1.00 87.88 794 LEU A N 1
ATOM 6039 C CA . LEU A 1 794 ? 44.723 9.196 -10.151 1.00 87.88 794 LEU A CA 1
ATOM 6040 C C . LEU A 1 794 ? 44.617 10.086 -8.909 1.00 87.88 794 LEU A C 1
ATOM 6042 O O . LEU A 1 794 ? 44.947 9.657 -7.801 1.00 87.88 794 LEU A O 1
ATOM 6046 N N . ILE A 1 795 ? 44.126 11.308 -9.109 1.00 87.44 795 ILE A N 1
ATOM 6047 C CA . ILE A 1 795 ? 43.846 12.299 -8.066 1.00 87.44 795 ILE A CA 1
ATOM 6048 C C . ILE A 1 795 ? 42.483 12.961 -8.303 1.00 87.44 795 ILE A C 1
ATOM 6050 O O . ILE A 1 795 ? 42.140 13.269 -9.441 1.00 87.44 795 ILE A O 1
ATOM 6054 N N . ASP A 1 796 ? 41.745 13.253 -7.228 1.00 89.56 796 ASP A N 1
ATOM 6055 C CA . ASP A 1 796 ? 40.394 13.861 -7.238 1.00 89.56 796 ASP A CA 1
ATOM 6056 C C . ASP A 1 796 ? 40.414 15.391 -7.487 1.00 89.56 796 ASP A C 1
ATOM 6058 O O . ASP A 1 796 ? 39.724 16.195 -6.841 1.00 89.56 796 ASP A O 1
ATOM 6062 N N . GLN A 1 797 ? 41.299 15.816 -8.384 1.00 86.44 797 GLN A N 1
ATOM 6063 C CA . GLN A 1 797 ? 41.467 17.195 -8.818 1.00 86.44 797 GLN A CA 1
ATOM 6064 C C . GLN A 1 797 ? 41.740 17.222 -10.319 1.00 86.44 797 GLN A C 1
ATOM 6066 O O . GLN A 1 797 ? 42.452 16.371 -10.848 1.00 86.44 797 GLN A O 1
ATOM 6071 N N . VAL A 1 798 ? 41.236 18.250 -10.995 1.00 84.50 798 VAL A N 1
ATOM 6072 C CA . VAL A 1 798 ? 41.472 18.509 -12.420 1.00 84.50 798 VAL A CA 1
ATOM 6073 C C . VAL A 1 798 ? 42.160 19.854 -12.611 1.00 84.50 798 VAL A C 1
ATOM 6075 O O . VAL A 1 798 ? 42.060 20.749 -11.768 1.00 84.50 798 VAL A O 1
ATOM 6078 N N . GLN A 1 799 ? 42.852 20.021 -13.737 1.00 81.06 799 GLN A N 1
ATOM 6079 C CA . GLN A 1 799 ? 43.431 21.310 -14.094 1.00 81.06 799 GLN A CA 1
ATOM 6080 C C . GLN A 1 799 ? 42.320 22.332 -14.379 1.00 81.06 799 GLN A C 1
ATOM 6082 O O . GLN A 1 799 ? 41.472 22.125 -15.246 1.00 81.06 799 GLN A O 1
ATOM 6087 N N . ALA A 1 800 ? 42.335 23.447 -13.652 1.00 73.38 800 ALA A N 1
ATOM 6088 C CA . ALA A 1 800 ? 41.426 24.560 -13.865 1.00 73.38 800 ALA A CA 1
ATOM 6089 C C . ALA A 1 800 ? 41.644 25.180 -15.248 1.00 73.38 800 ALA A C 1
ATOM 6091 O O . ALA A 1 800 ? 42.777 25.280 -15.720 1.00 73.38 800 ALA A O 1
ATOM 6092 N N . THR A 1 801 ? 40.571 25.665 -15.868 1.00 72.12 801 THR A N 1
ATOM 6093 C CA . THR A 1 801 ? 40.628 26.379 -17.148 1.00 72.12 801 THR A CA 1
ATOM 6094 C C . THR A 1 801 ? 40.044 27.781 -17.033 1.00 72.12 801 THR A C 1
ATOM 6096 O O . THR A 1 801 ? 39.218 28.061 -16.163 1.00 72.12 801 THR A O 1
ATOM 6099 N N . ASP A 1 802 ? 40.441 28.667 -17.941 1.00 61.56 802 ASP A N 1
ATOM 6100 C CA . ASP A 1 802 ? 39.767 29.942 -18.144 1.00 61.56 802 ASP A CA 1
ATOM 6101 C C . ASP A 1 802 ? 38.394 29.766 -18.831 1.00 61.56 802 ASP A C 1
ATOM 6103 O O . ASP A 1 802 ? 37.958 28.659 -19.162 1.00 61.56 802 ASP A O 1
ATOM 6107 N N . ALA A 1 803 ? 37.696 30.882 -19.065 1.00 53.69 803 ALA A N 1
ATOM 6108 C CA . ALA A 1 803 ? 36.384 30.892 -19.718 1.00 53.69 803 ALA A CA 1
ATOM 6109 C C . ALA A 1 803 ? 36.408 30.487 -21.211 1.00 53.69 803 ALA A C 1
ATOM 6111 O O . ALA A 1 803 ? 35.344 30.326 -21.808 1.00 53.69 803 ALA A O 1
ATOM 6112 N N . GLY A 1 804 ? 37.591 30.353 -21.821 1.00 47.19 804 GLY A N 1
ATOM 6113 C CA . GLY A 1 804 ? 37.802 29.822 -23.169 1.00 47.19 804 GLY A CA 1
ATOM 6114 C C . GLY A 1 804 ? 38.235 28.351 -23.193 1.00 47.19 804 GLY A C 1
ATOM 6115 O O . GLY A 1 804 ? 38.403 27.801 -24.279 1.00 47.19 804 GLY A O 1
ATOM 6116 N N . GLY A 1 805 ? 38.407 27.713 -22.029 1.00 53.66 805 GLY A N 1
ATOM 6117 C CA . GLY A 1 805 ? 38.894 26.338 -21.902 1.00 53.66 805 GLY A CA 1
ATOM 6118 C C . GLY A 1 805 ? 40.421 26.201 -21.917 1.00 53.66 805 GLY A C 1
ATOM 6119 O O . GLY A 1 805 ? 40.920 25.080 -21.994 1.00 53.66 805 GLY A O 1
ATOM 6120 N N . ALA A 1 806 ? 41.181 27.299 -21.841 1.00 57.50 806 ALA A N 1
ATOM 6121 C CA . ALA A 1 806 ? 42.638 27.236 -21.768 1.00 57.50 806 ALA A CA 1
ATOM 6122 C C . ALA A 1 806 ? 43.100 26.909 -20.332 1.00 57.50 806 ALA A C 1
ATOM 6124 O O . ALA A 1 806 ? 42.582 27.507 -19.385 1.00 57.50 806 ALA A O 1
ATOM 6125 N N . PRO A 1 807 ? 44.064 25.990 -20.135 1.00 62.66 807 PRO A N 1
ATOM 6126 C CA . PRO A 1 807 ? 44.531 25.597 -18.807 1.00 62.66 807 PRO A CA 1
ATOM 6127 C C . PRO A 1 807 ? 45.177 26.756 -18.035 1.00 62.66 807 PRO A C 1
ATOM 6129 O O . PRO A 1 807 ? 46.011 27.495 -18.562 1.00 62.66 807 PRO A O 1
ATOM 6132 N N . LEU A 1 808 ? 44.816 26.878 -16.759 1.00 56.22 808 LEU A N 1
ATOM 6133 C CA . LEU A 1 808 ? 45.375 27.843 -15.822 1.00 56.22 808 LEU A CA 1
ATOM 6134 C C . LEU A 1 808 ? 46.619 27.275 -15.135 1.00 56.22 808 LEU A C 1
ATOM 6136 O O . LEU A 1 808 ? 46.667 26.113 -14.717 1.00 56.22 808 LEU A O 1
ATOM 6140 N N . PHE A 1 809 ? 47.610 28.146 -14.970 1.00 61.56 809 PHE A N 1
ATOM 6141 C CA . PHE A 1 809 ? 48.841 27.866 -14.247 1.00 61.56 809 PHE A CA 1
ATOM 6142 C C . PHE A 1 809 ? 49.161 29.013 -13.286 1.00 61.56 809 PHE A C 1
ATOM 6144 O O . PHE A 1 809 ? 48.877 30.176 -13.582 1.00 61.56 809 PHE A O 1
ATOM 6151 N N . GLN A 1 810 ? 49.781 28.687 -12.156 1.00 57.72 810 GLN A N 1
ATOM 6152 C CA . GLN A 1 810 ? 50.241 29.637 -11.147 1.00 57.72 810 GLN A CA 1
ATOM 6153 C C . GLN A 1 810 ? 51.767 29.627 -11.019 1.00 57.72 810 GLN A C 1
ATOM 6155 O O . GLN A 1 810 ? 52.449 28.698 -11.451 1.00 57.72 810 GLN A O 1
ATOM 6160 N N . GLN A 1 811 ? 52.305 30.681 -10.409 1.00 57.44 811 GLN A N 1
ATOM 6161 C CA . GLN A 1 811 ? 53.727 30.801 -10.110 1.00 57.44 811 GLN A CA 1
ATOM 6162 C C . GLN A 1 811 ? 54.136 29.753 -9.062 1.00 57.44 811 GLN A C 1
ATOM 6164 O O . GLN A 1 811 ? 53.588 29.748 -7.957 1.00 57.44 811 GLN A O 1
ATOM 6169 N N . ALA A 1 812 ? 55.089 28.876 -9.403 1.00 51.28 812 ALA A N 1
ATOM 6170 C CA . ALA A 1 812 ? 55.550 27.826 -8.495 1.00 51.28 812 ALA A CA 1
ATOM 6171 C C . ALA A 1 812 ? 56.082 28.409 -7.176 1.00 51.28 812 ALA A C 1
ATOM 6173 O O . ALA A 1 812 ? 56.746 29.453 -7.159 1.00 51.28 812 ALA A O 1
ATOM 6174 N N . SER A 1 813 ? 55.779 27.725 -6.076 1.00 51.06 813 SER A N 1
ATOM 6175 C CA . SER A 1 813 ? 56.065 28.174 -4.710 1.00 51.06 813 SER A CA 1
ATOM 6176 C C . SER A 1 813 ? 56.734 27.068 -3.890 1.00 51.06 813 SER A C 1
ATOM 6178 O O . SER A 1 813 ? 56.616 25.888 -4.207 1.00 51.06 813 SER A O 1
ATOM 6180 N N . ASP A 1 814 ? 57.464 27.438 -2.838 1.00 49.16 814 ASP A N 1
ATOM 6181 C CA . ASP A 1 814 ? 58.025 26.478 -1.889 1.00 49.16 814 ASP A CA 1
ATOM 6182 C C . ASP A 1 814 ? 56.920 25.802 -1.049 1.00 49.16 814 ASP A C 1
ATOM 6184 O O . ASP A 1 814 ? 55.751 26.200 -1.052 1.00 49.16 814 ASP A O 1
ATOM 6188 N N . ALA A 1 815 ? 57.301 24.802 -0.252 1.00 40.41 815 ALA A N 1
ATOM 6189 C CA . ALA A 1 815 ? 56.384 24.096 0.648 1.00 40.41 815 ALA A CA 1
ATOM 6190 C C . ALA A 1 815 ? 55.766 24.979 1.764 1.00 40.41 815 ALA A C 1
ATOM 6192 O O . ALA A 1 815 ? 54.939 24.492 2.535 1.00 40.41 815 ALA A O 1
ATOM 6193 N N . ASN A 1 816 ? 56.157 26.254 1.868 1.00 45.75 816 ASN A N 1
ATOM 6194 C CA . ASN A 1 816 ? 55.618 27.242 2.803 1.00 45.75 816 ASN A CA 1
ATOM 6195 C C . ASN A 1 816 ? 54.738 28.303 2.104 1.00 45.75 816 ASN A C 1
ATOM 6197 O O . ASN A 1 816 ? 54.203 29.181 2.784 1.00 45.75 816 ASN A O 1
ATOM 6201 N N . GLY A 1 817 ? 54.573 28.235 0.776 1.00 46.38 817 GLY A N 1
ATOM 6202 C CA . GLY A 1 817 ? 53.801 29.192 -0.022 1.00 46.38 817 GLY A CA 1
ATOM 6203 C C . GLY A 1 817 ? 54.561 30.462 -0.428 1.00 46.38 817 GLY A C 1
ATOM 6204 O O . GLY A 1 817 ? 53.928 31.441 -0.824 1.00 46.38 817 GLY A O 1
ATOM 6205 N N . ASN A 1 818 ? 55.894 30.480 -0.332 1.00 52.31 818 ASN A N 1
ATOM 6206 C CA . ASN A 1 818 ? 56.718 31.561 -0.871 1.00 52.31 818 ASN A CA 1
ATOM 6207 C C . ASN A 1 818 ? 56.951 31.325 -2.372 1.00 52.31 818 ASN A C 1
ATOM 6209 O O . ASN A 1 818 ? 57.391 30.234 -2.730 1.00 52.31 818 ASN A O 1
ATOM 6213 N N . PRO A 1 819 ? 56.734 32.308 -3.261 1.00 50.56 819 PRO A N 1
ATOM 6214 C CA . PRO A 1 819 ? 56.978 32.113 -4.687 1.00 50.56 819 PRO A CA 1
ATOM 6215 C C . PRO A 1 819 ? 58.477 31.889 -4.938 1.00 50.56 819 PRO A C 1
ATOM 6217 O O . PRO A 1 819 ? 59.297 32.693 -4.492 1.00 50.56 819 PRO A O 1
ATOM 6220 N N . LEU A 1 820 ? 58.832 30.825 -5.671 1.00 45.31 820 LEU A N 1
ATOM 6221 C CA . LEU A 1 820 ? 60.223 30.435 -6.001 1.00 45.31 820 LEU A CA 1
ATOM 6222 C C . LEU A 1 820 ? 60.922 31.429 -6.943 1.00 45.31 820 LEU A C 1
ATOM 6224 O O . LEU A 1 820 ? 62.138 31.394 -7.140 1.00 45.31 820 LEU A O 1
ATOM 6228 N N . PHE A 1 821 ? 60.126 32.310 -7.540 1.00 48.38 821 PHE A N 1
ATOM 6229 C CA . PHE A 1 821 ? 60.551 33.346 -8.457 1.00 48.38 821 PHE A CA 1
ATOM 6230 C C . PHE A 1 821 ? 59.767 34.623 -8.173 1.00 48.38 821 PHE A C 1
ATOM 6232 O O . PHE A 1 821 ? 58.583 34.563 -7.849 1.00 48.38 821 PHE A O 1
ATOM 6239 N N . LYS A 1 822 ? 60.379 35.791 -8.355 1.00 47.09 822 LYS A N 1
ATOM 6240 C CA . LYS A 1 822 ? 59.715 37.085 -8.179 1.00 47.09 822 LYS A CA 1
ATOM 6241 C C . LYS A 1 822 ? 59.858 37.926 -9.431 1.00 47.09 822 LYS A C 1
ATOM 6243 O O . LYS A 1 822 ? 60.938 38.058 -9.999 1.00 47.09 822 LYS A O 1
ATOM 6248 N N . GLN A 1 823 ? 58.739 38.508 -9.841 1.00 45.38 823 GLN A N 1
ATOM 6249 C CA . GLN A 1 823 ? 58.697 39.476 -10.924 1.00 45.38 823 GLN A CA 1
ATOM 6250 C C . GLN A 1 823 ? 59.201 40.819 -10.386 1.00 45.38 823 GLN A C 1
ATOM 6252 O O . GLN A 1 823 ? 58.569 41.431 -9.523 1.00 45.38 823 GLN A O 1
ATOM 6257 N N . VAL A 1 824 ? 60.363 41.258 -10.863 1.00 44.91 824 VAL A N 1
ATOM 6258 C CA . VAL A 1 824 ? 60.909 42.577 -10.548 1.00 44.91 824 VAL A CA 1
ATOM 6259 C C . VAL A 1 824 ? 60.265 43.570 -11.503 1.00 44.91 824 VAL A C 1
ATOM 6261 O O . VAL A 1 824 ? 60.461 43.486 -12.713 1.00 44.91 824 VAL A O 1
ATOM 6264 N N . THR A 1 825 ? 59.479 44.501 -10.970 1.00 42.94 825 THR A N 1
ATOM 6265 C CA . THR A 1 825 ? 58.911 45.609 -11.744 1.00 42.94 825 THR A CA 1
ATOM 6266 C C . THR A 1 825 ? 59.758 46.865 -11.605 1.00 42.94 825 THR A C 1
ATOM 6268 O O . THR A 1 825 ? 60.457 47.056 -10.606 1.00 42.94 825 THR A O 1
ATOM 6271 N N . ASP A 1 826 ? 59.660 47.755 -12.583 1.00 49.03 826 ASP A N 1
ATOM 6272 C CA . ASP A 1 826 ? 60.237 49.088 -12.511 1.00 49.03 826 ASP A CA 1
ATOM 6273 C C . ASP A 1 826 ? 59.484 49.999 -11.507 1.00 49.03 826 ASP A C 1
ATOM 6275 O O . ASP A 1 826 ? 58.576 49.580 -10.782 1.00 49.03 826 ASP A O 1
ATOM 6279 N N . GLY A 1 827 ? 59.866 51.280 -11.453 1.00 43.25 827 GLY A N 1
ATOM 6280 C CA . GLY A 1 827 ? 59.232 52.274 -10.579 1.00 43.25 827 GLY A CA 1
ATOM 6281 C C . GLY A 1 827 ? 57.809 52.700 -10.978 1.00 43.25 827 GLY A C 1
ATOM 6282 O O . GLY A 1 827 ? 57.200 53.469 -10.232 1.00 43.25 827 GLY A O 1
ATOM 6283 N N . ALA A 1 828 ? 57.293 52.245 -12.124 1.00 41.94 828 ALA A N 1
ATOM 6284 C CA . ALA A 1 828 ? 55.917 52.441 -12.579 1.00 41.94 828 ALA A CA 1
ATOM 6285 C C . ALA A 1 828 ? 55.037 51.189 -12.378 1.00 41.94 828 ALA A C 1
ATOM 6287 O O . ALA A 1 828 ? 53.813 51.323 -12.312 1.00 41.94 828 ALA A O 1
ATOM 6288 N N . GLY A 1 829 ? 55.647 50.013 -12.199 1.00 39.06 829 GLY A N 1
ATOM 6289 C CA . GLY A 1 829 ? 54.963 48.731 -12.008 1.00 39.06 829 GLY A CA 1
ATOM 6290 C C . GLY A 1 829 ? 55.017 47.808 -13.228 1.00 39.06 829 GLY A C 1
ATOM 6291 O O . GLY A 1 829 ? 54.391 46.750 -13.197 1.00 39.06 829 GLY A O 1
ATOM 6292 N N . ASP A 1 830 ? 55.771 48.171 -14.268 1.00 39.44 830 ASP A N 1
ATOM 6293 C CA . ASP A 1 830 ? 55.939 47.348 -15.466 1.00 39.44 830 ASP A CA 1
ATOM 6294 C C . ASP A 1 830 ? 57.051 46.300 -15.243 1.00 39.44 830 ASP A C 1
ATOM 6296 O O . ASP A 1 830 ? 58.079 46.614 -14.635 1.00 39.44 830 ASP A O 1
ATOM 6300 N N . PRO A 1 831 ? 56.877 45.036 -15.673 1.00 36.75 831 PRO A N 1
ATOM 6301 C CA . PRO A 1 831 ? 57.818 43.960 -15.366 1.00 36.75 831 PRO A CA 1
ATOM 6302 C C . PRO A 1 831 ? 59.115 44.058 -16.180 1.00 36.75 831 PRO A C 1
ATOM 6304 O O . PRO A 1 831 ? 59.079 44.113 -17.405 1.00 36.75 831 PRO A O 1
ATOM 6307 N N . LEU A 1 832 ? 60.254 44.019 -15.483 1.00 38.81 832 LEU A N 1
ATOM 6308 C CA . LEU A 1 832 ? 61.600 44.012 -16.062 1.00 38.81 832 LEU A CA 1
ATOM 6309 C C . LEU A 1 832 ? 62.076 42.574 -16.311 1.00 38.81 832 LEU A C 1
ATOM 6311 O O . LEU A 1 832 ? 62.231 42.152 -17.449 1.00 38.81 832 LEU A O 1
ATOM 6315 N N . PHE A 1 833 ? 62.269 41.795 -15.243 1.00 38.62 833 PHE A N 1
ATOM 6316 C CA . PHE A 1 833 ? 62.731 40.407 -15.324 1.00 38.62 833 PHE A CA 1
ATOM 6317 C C . PHE A 1 833 ? 62.274 39.587 -14.110 1.00 38.62 833 PHE A C 1
ATOM 6319 O O . PHE A 1 833 ? 61.628 40.095 -13.189 1.00 38.62 833 PHE A O 1
ATOM 6326 N N . VAL A 1 834 ? 62.591 38.292 -14.126 1.00 39.09 834 VAL A N 1
ATOM 6327 C CA . VAL A 1 834 ? 62.237 37.330 -13.077 1.00 39.09 834 VAL A CA 1
ATOM 6328 C C . VAL A 1 834 ? 63.509 36.860 -12.369 1.00 39.09 834 VAL A C 1
ATOM 6330 O O . VAL A 1 834 ? 64.403 36.316 -13.013 1.00 39.09 834 VAL A O 1
ATOM 6333 N N . GLU A 1 835 ? 63.589 37.061 -11.053 1.00 41.44 835 GLU A N 1
ATOM 6334 C CA . GLU A 1 835 ? 64.687 36.574 -10.203 1.00 41.44 835 GLU A CA 1
ATOM 6335 C C . GLU A 1 835 ? 64.253 35.327 -9.416 1.00 41.44 835 GLU A C 1
ATOM 6337 O O . GLU A 1 835 ? 63.096 35.235 -9.002 1.00 41.44 835 GLU A O 1
ATOM 6342 N N . ALA A 1 836 ? 65.160 34.367 -9.207 1.00 42.88 836 ALA A N 1
ATOM 6343 C CA . ALA A 1 836 ? 64.955 33.303 -8.221 1.00 42.88 836 ALA A CA 1
ATOM 6344 C C . ALA A 1 836 ? 65.093 33.908 -6.815 1.00 42.88 836 ALA A C 1
ATOM 6346 O O . ALA A 1 836 ? 65.996 34.707 -6.577 1.00 42.88 836 ALA A O 1
ATOM 6347 N N . THR A 1 837 ? 64.177 33.575 -5.909 1.00 46.94 837 THR A N 1
ATOM 6348 C CA . THR A 1 837 ? 63.946 34.337 -4.663 1.00 46.94 837 THR A CA 1
ATOM 6349 C C . THR A 1 837 ? 64.702 33.848 -3.436 1.00 46.94 837 THR A C 1
ATOM 6351 O O . THR A 1 837 ? 64.560 34.461 -2.378 1.00 46.94 837 THR A O 1
ATOM 6354 N N . ASP A 1 838 ? 65.472 32.769 -3.553 1.00 40.97 838 ASP A N 1
ATOM 6355 C CA . ASP A 1 838 ? 66.166 32.161 -2.420 1.00 40.97 838 ASP A CA 1
ATOM 6356 C C . ASP A 1 838 ? 67.664 32.518 -2.403 1.00 40.97 838 ASP A C 1
ATOM 6358 O O . ASP A 1 838 ? 68.396 32.253 -3.361 1.00 40.97 838 ASP A O 1
ATOM 6362 N N . ASP A 1 839 ? 68.112 33.105 -1.290 1.00 42.66 839 ASP A N 1
ATOM 6363 C CA . ASP A 1 839 ? 69.509 33.486 -1.028 1.00 42.66 839 ASP A CA 1
ATOM 6364 C C . ASP A 1 839 ? 70.420 32.254 -0.785 1.00 42.66 839 ASP A C 1
ATOM 6366 O O . ASP A 1 839 ? 71.648 32.386 -0.756 1.00 42.66 839 ASP A O 1
ATOM 6370 N N . ASP A 1 840 ? 69.856 31.047 -0.623 1.00 33.94 840 ASP A N 1
ATOM 6371 C CA . ASP A 1 840 ? 70.591 29.845 -0.196 1.00 33.94 840 ASP A CA 1
ATOM 6372 C C . ASP A 1 840 ? 71.402 29.120 -1.300 1.00 33.94 840 ASP A C 1
ATOM 6374 O O . ASP A 1 840 ? 72.134 28.167 -1.005 1.00 33.94 840 ASP A O 1
ATOM 6378 N N . VAL A 1 841 ? 71.397 29.581 -2.562 1.00 37.09 841 VAL A N 1
ATOM 6379 C CA . VAL A 1 841 ? 72.284 29.035 -3.622 1.00 37.09 841 VAL A CA 1
ATOM 6380 C C . VAL A 1 841 ? 73.695 29.646 -3.548 1.00 37.09 841 VAL A C 1
ATOM 6382 O O . VAL A 1 841 ? 74.207 30.275 -4.477 1.00 37.09 841 VAL A O 1
ATOM 6385 N N . LEU A 1 842 ? 74.370 29.408 -2.421 1.00 35.97 842 LEU A N 1
ATOM 6386 C CA . LEU A 1 842 ? 75.784 29.726 -2.208 1.00 35.97 842 LEU A CA 1
ATOM 6387 C C . LEU A 1 842 ? 76.698 28.800 -3.033 1.00 35.97 842 LEU A C 1
ATOM 6389 O O . LEU A 1 842 ? 77.259 27.821 -2.532 1.00 35.97 842 LEU A O 1
ATOM 6393 N N . LEU A 1 843 ? 76.906 29.142 -4.308 1.00 40.28 843 LEU A N 1
ATOM 6394 C CA . LEU A 1 843 ? 77.991 28.582 -5.119 1.00 40.28 843 LEU A CA 1
ATOM 6395 C C . LEU A 1 843 ? 79.343 29.144 -4.648 1.00 40.28 843 LEU A C 1
ATOM 6397 O O . LEU A 1 843 ? 79.868 30.123 -5.179 1.00 40.28 843 LEU A O 1
ATOM 6401 N N . LEU A 1 844 ? 79.902 28.503 -3.622 1.00 37.84 844 LEU A N 1
ATOM 6402 C CA . LEU A 1 844 ? 81.291 28.689 -3.211 1.00 37.84 844 LEU A CA 1
ATOM 6403 C C . LEU A 1 844 ? 82.235 28.108 -4.272 1.00 37.84 844 LEU A C 1
ATOM 6405 O O . LEU A 1 844 ? 81.981 27.028 -4.814 1.00 37.84 844 LEU A O 1
ATOM 6409 N N . ASP A 1 845 ? 83.352 28.789 -4.533 1.00 43.66 845 ASP A N 1
ATOM 6410 C CA . ASP A 1 845 ? 84.416 28.215 -5.359 1.00 43.66 845 ASP A CA 1
ATOM 6411 C C . ASP A 1 845 ? 85.170 27.089 -4.613 1.00 43.66 845 ASP A C 1
ATOM 6413 O O . ASP A 1 845 ? 84.934 26.811 -3.433 1.00 43.66 845 ASP A O 1
ATOM 6417 N N . LEU A 1 846 ? 86.114 26.424 -5.290 1.00 40.38 846 LEU A N 1
ATOM 6418 C CA . LEU A 1 846 ? 86.887 25.308 -4.717 1.00 40.38 846 LEU A CA 1
ATOM 6419 C C . LEU A 1 846 ? 87.780 25.682 -3.510 1.00 40.38 846 LEU A C 1
ATOM 6421 O O . LEU A 1 846 ? 88.384 24.784 -2.920 1.00 40.38 846 LEU A O 1
ATOM 6425 N N . ASN A 1 847 ? 87.869 26.961 -3.132 1.00 44.81 847 ASN A N 1
ATOM 6426 C CA . ASN A 1 847 ? 88.580 27.451 -1.950 1.00 44.81 847 ASN A CA 1
ATOM 6427 C C . ASN A 1 847 ? 87.644 27.989 -0.848 1.00 44.81 847 ASN A C 1
ATOM 6429 O O . ASN A 1 847 ? 88.119 28.217 0.266 1.00 44.81 847 ASN A O 1
ATOM 6433 N N . GLY A 1 848 ? 86.339 28.123 -1.111 1.00 43.94 848 GLY A N 1
ATOM 6434 C CA . GLY A 1 848 ? 85.326 28.419 -0.092 1.00 43.94 848 GLY A CA 1
ATOM 6435 C C . GLY A 1 848 ? 84.938 29.891 0.080 1.00 43.94 848 GLY A C 1
ATOM 6436 O O . GLY A 1 848 ? 84.300 30.208 1.083 1.00 43.94 848 GLY A O 1
ATOM 6437 N N . ASP A 1 849 ? 85.282 30.770 -0.865 1.00 42.00 849 ASP A N 1
ATOM 6438 C CA . ASP A 1 849 ? 84.793 32.157 -0.897 1.00 42.00 849 ASP A CA 1
ATOM 6439 C C . ASP A 1 849 ? 83.562 32.292 -1.833 1.00 42.00 849 ASP A C 1
ATOM 6441 O O . ASP A 1 849 ? 83.480 31.589 -2.847 1.00 42.00 849 ASP A O 1
ATOM 6445 N N . PRO A 1 850 ? 82.589 33.179 -1.528 1.00 36.81 850 PRO A N 1
ATOM 6446 C CA . PRO A 1 850 ? 81.409 33.395 -2.368 1.00 36.81 850 PRO A CA 1
ATOM 6447 C C . PRO A 1 850 ? 81.737 34.236 -3.612 1.00 36.81 850 PRO A C 1
ATOM 6449 O O . PRO A 1 850 ? 82.273 35.342 -3.504 1.00 36.81 850 PRO A O 1
ATOM 6452 N N . ALA A 1 851 ? 81.365 33.740 -4.795 1.00 35.06 851 ALA A N 1
ATOM 6453 C CA . ALA A 1 851 ? 81.619 34.401 -6.074 1.00 35.06 851 ALA A CA 1
ATOM 6454 C C . ALA A 1 851 ? 80.323 34.884 -6.750 1.00 35.06 851 ALA A C 1
ATOM 6456 O O . ALA A 1 851 ? 79.437 34.093 -7.060 1.00 35.06 851 ALA A O 1
ATOM 6457 N N . LEU A 1 852 ? 80.245 36.184 -7.059 1.00 32.66 852 LEU A N 1
ATOM 6458 C CA . LEU A 1 852 ? 79.265 36.719 -8.010 1.00 32.66 852 LEU A CA 1
ATOM 6459 C C . LEU A 1 852 ? 79.771 36.471 -9.435 1.00 32.66 852 LEU A C 1
ATOM 6461 O O . LEU A 1 852 ? 80.806 37.018 -9.821 1.00 32.66 852 LEU A O 1
ATOM 6465 N N . VAL A 1 853 ? 79.040 35.677 -10.220 1.00 28.89 853 VAL A N 1
ATOM 6466 C CA . VAL A 1 853 ? 79.376 35.373 -11.620 1.00 28.89 853 VAL A CA 1
ATOM 6467 C C . VAL A 1 853 ? 78.427 36.130 -12.559 1.00 28.89 853 VAL A C 1
ATOM 6469 O O . VAL A 1 853 ? 77.239 35.815 -12.590 1.00 28.89 853 VAL A O 1
ATOM 6472 N N . PRO A 1 854 ? 78.912 37.100 -13.357 1.00 35.75 854 PRO A N 1
ATOM 6473 C CA . PRO A 1 854 ? 78.152 37.637 -14.481 1.00 35.75 854 PRO A CA 1
ATOM 6474 C C . PRO A 1 854 ? 78.055 36.575 -15.582 1.00 35.75 854 PRO A C 1
ATOM 6476 O O . PRO A 1 854 ? 79.071 35.994 -15.970 1.00 35.75 854 PRO A O 1
ATOM 6479 N N . LEU A 1 855 ? 76.848 36.319 -16.091 1.00 45.19 855 LEU A N 1
ATOM 6480 C CA . LEU A 1 855 ? 76.647 35.374 -17.191 1.00 45.19 855 LEU A CA 1
ATOM 6481 C C . LEU A 1 855 ? 77.279 35.874 -18.506 1.00 45.19 855 LEU A C 1
ATOM 6483 O O . LEU A 1 855 ? 77.408 37.074 -18.736 1.00 45.19 855 LEU A O 1
ATOM 6487 N N . PHE A 1 856 ? 77.604 34.913 -19.380 1.00 46.34 856 PHE A N 1
ATOM 6488 C CA . PHE A 1 856 ? 78.091 35.084 -20.761 1.00 46.34 856 PHE A CA 1
ATOM 6489 C C . PHE A 1 856 ? 79.563 35.502 -20.922 1.00 46.34 856 PHE A C 1
ATOM 6491 O O . PHE A 1 856 ? 79.902 36.525 -21.521 1.00 46.34 856 PHE A O 1
ATOM 6498 N N . THR A 1 857 ? 80.454 34.614 -20.482 1.00 40.00 857 THR A N 1
ATOM 6499 C CA . THR A 1 857 ? 81.841 34.552 -20.962 1.00 40.00 857 THR A CA 1
ATOM 6500 C C . THR A 1 857 ? 82.125 33.235 -21.692 1.00 40.00 857 THR A C 1
ATOM 6502 O O . THR A 1 857 ? 81.396 32.254 -21.531 1.00 40.00 857 THR A O 1
ATOM 6505 N N . ASP A 1 858 ? 83.178 33.206 -22.513 1.00 40.47 858 ASP A N 1
ATOM 6506 C CA . ASP A 1 858 ? 83.760 31.963 -23.020 1.00 40.47 858 ASP A CA 1
ATOM 6507 C C . ASP A 1 858 ? 84.342 31.108 -21.873 1.00 40.47 858 ASP A C 1
ATOM 6509 O O . ASP A 1 858 ? 84.475 31.556 -20.732 1.00 40.47 858 ASP A O 1
ATOM 6513 N N . GLY A 1 859 ? 84.746 29.870 -22.173 1.00 37.19 859 GLY A N 1
ATOM 6514 C CA . GLY A 1 859 ? 85.314 28.940 -21.185 1.00 37.19 859 GLY A CA 1
ATOM 6515 C C . GLY A 1 859 ? 86.641 29.373 -20.530 1.00 37.19 859 GLY A C 1
ATOM 6516 O O . GLY A 1 859 ? 87.247 28.567 -19.824 1.00 37.19 859 GLY A O 1
ATOM 6517 N N . VAL A 1 860 ? 87.120 30.600 -20.775 1.00 37.56 860 VAL A N 1
ATOM 6518 C CA . VAL A 1 860 ? 88.315 31.202 -20.160 1.00 37.56 860 VAL A CA 1
ATOM 6519 C C . VAL A 1 860 ? 88.029 32.609 -19.585 1.00 37.56 860 VAL A C 1
ATOM 6521 O O . VAL A 1 860 ? 88.934 33.242 -19.043 1.00 37.56 860 VAL A O 1
ATOM 6524 N N . GLY A 1 861 ? 86.778 33.087 -19.621 1.00 42.94 861 GLY A N 1
ATOM 6525 C CA . GLY A 1 861 ? 86.344 34.313 -18.944 1.00 42.94 861 GLY A CA 1
ATOM 6526 C C . GLY A 1 861 ? 86.290 35.589 -19.797 1.00 42.94 861 GLY A C 1
ATOM 6527 O O . GLY A 1 861 ? 86.202 36.674 -19.222 1.00 42.94 861 GLY A O 1
ATOM 6528 N N . ASN A 1 862 ? 86.325 35.507 -21.133 1.00 42.78 862 ASN A N 1
ATOM 6529 C CA . ASN A 1 862 ? 86.159 36.683 -22.007 1.00 42.78 862 ASN A CA 1
ATOM 6530 C C . ASN A 1 862 ? 84.691 36.864 -22.441 1.00 42.78 862 ASN A C 1
ATOM 6532 O O . ASN A 1 862 ? 84.044 35.863 -22.740 1.00 42.78 862 ASN A O 1
ATOM 6536 N N . PRO A 1 863 ? 84.147 38.093 -22.533 1.00 45.91 863 PRO A N 1
ATOM 6537 C CA . PRO A 1 863 ? 82.772 38.314 -22.991 1.00 45.91 863 PRO A CA 1
ATOM 6538 C C . PRO A 1 863 ? 82.582 37.921 -24.465 1.00 45.91 863 PRO A C 1
ATOM 6540 O O . PRO A 1 863 ? 83.430 38.219 -25.309 1.00 45.91 863 PRO A O 1
ATOM 6543 N N . LEU A 1 864 ? 81.448 37.287 -24.776 1.00 47.88 864 LEU A N 1
ATOM 6544 C CA . LEU A 1 864 ? 81.078 36.891 -26.140 1.00 47.88 864 LEU A CA 1
ATOM 6545 C C . LEU A 1 864 ? 80.735 38.115 -27.010 1.00 47.88 864 LEU A C 1
ATOM 6547 O O . LEU A 1 864 ? 79.995 39.005 -26.583 1.00 47.88 864 LEU A O 1
ATOM 6551 N N . LEU A 1 865 ? 81.264 38.144 -28.239 1.00 45.56 865 LEU A N 1
ATOM 6552 C CA . LEU A 1 865 ? 81.081 39.231 -29.210 1.00 45.56 865 LEU A CA 1
ATOM 6553 C C . LEU A 1 865 ? 80.387 38.727 -30.491 1.00 45.56 865 LEU A C 1
ATOM 6555 O O . LEU A 1 865 ? 80.697 37.637 -30.968 1.00 45.56 865 LEU A O 1
ATOM 6559 N N . VAL A 1 866 ? 79.509 39.545 -31.077 1.00 48.19 866 VAL A N 1
ATOM 6560 C CA . VAL A 1 866 ? 78.748 39.274 -32.316 1.00 48.19 866 VAL A CA 1
ATOM 6561 C C . VAL A 1 866 ? 79.007 40.345 -33.383 1.00 48.19 866 VAL A C 1
ATOM 6563 O O . VAL A 1 866 ? 79.429 41.450 -33.043 1.00 48.19 866 VAL A O 1
ATOM 6566 N N . GLN A 1 867 ? 78.790 40.029 -34.667 1.00 45.81 867 GLN A N 1
ATOM 6567 C CA . GLN A 1 867 ? 79.055 40.956 -35.778 1.00 45.81 867 GLN A CA 1
ATOM 6568 C C . GLN A 1 867 ? 77.985 42.053 -35.906 1.00 45.81 867 GLN A C 1
ATOM 6570 O O . GLN A 1 867 ? 76.790 41.777 -35.876 1.00 45.81 867 GLN A O 1
ATOM 6575 N N . ASP A 1 868 ? 78.451 43.289 -36.078 1.00 42.88 868 ASP A N 1
ATOM 6576 C CA . ASP A 1 868 ? 77.652 44.506 -36.226 1.00 42.88 868 ASP A CA 1
ATOM 6577 C C . ASP A 1 868 ? 76.984 44.600 -37.617 1.00 42.88 868 ASP A C 1
ATOM 6579 O O . ASP A 1 868 ? 77.486 44.057 -38.610 1.00 42.88 868 ASP A O 1
ATOM 6583 N N . ILE A 1 869 ? 75.851 45.300 -37.701 1.00 46.59 869 ILE A N 1
ATOM 6584 C CA . ILE A 1 869 ? 74.982 45.385 -38.889 1.00 46.59 869 ILE A CA 1
ATOM 6585 C C . ILE A 1 869 ? 74.443 46.804 -39.101 1.00 46.59 869 ILE A C 1
ATOM 6587 O O . ILE A 1 869 ? 74.185 47.547 -38.158 1.00 46.59 869 ILE A O 1
ATOM 6591 N N . ASP A 1 870 ? 74.272 47.191 -40.367 1.00 39.88 870 ASP A N 1
ATOM 6592 C CA . ASP A 1 870 ? 73.737 48.501 -40.736 1.00 39.88 870 ASP A CA 1
ATOM 6593 C C . ASP A 1 870 ? 72.207 48.563 -40.604 1.00 39.88 870 ASP A C 1
ATOM 6595 O O . ASP A 1 870 ? 71.521 47.547 -40.497 1.00 39.88 870 ASP A O 1
ATOM 6599 N N . SER A 1 871 ? 71.643 49.773 -40.674 1.00 34.94 871 SER A N 1
ATOM 6600 C CA . SER A 1 871 ? 70.195 50.006 -40.547 1.00 34.94 871 SER A CA 1
ATOM 6601 C C . SER A 1 871 ? 69.344 49.438 -41.699 1.00 34.94 871 SER A C 1
ATOM 6603 O O . SER A 1 871 ? 68.176 49.796 -41.820 1.00 34.94 871 SER A O 1
ATOM 6605 N N . ASN A 1 872 ? 69.928 48.632 -42.591 1.00 36.00 872 ASN A N 1
ATOM 6606 C CA . ASN A 1 872 ? 69.262 47.924 -43.681 1.00 36.00 872 ASN A CA 1
ATOM 6607 C C . ASN A 1 872 ? 69.596 46.411 -43.657 1.00 36.00 872 ASN A C 1
ATOM 6609 O O . ASN A 1 872 ? 69.471 45.748 -44.689 1.00 36.00 872 ASN A O 1
ATOM 6613 N N . ASN A 1 873 ? 70.038 45.881 -42.507 1.00 38.88 873 ASN A N 1
ATOM 6614 C CA . ASN A 1 873 ? 70.454 44.491 -42.264 1.00 38.88 873 ASN A CA 1
ATOM 6615 C C . ASN A 1 873 ? 71.633 43.987 -43.121 1.00 38.88 873 ASN A C 1
ATOM 6617 O O . ASN A 1 873 ? 71.732 42.794 -43.411 1.00 38.88 873 ASN A O 1
ATOM 6621 N N . ASN A 1 874 ? 72.570 44.859 -43.506 1.00 46.78 874 ASN A N 1
ATOM 6622 C CA . ASN A 1 874 ? 73.827 44.424 -44.121 1.00 46.78 874 ASN A CA 1
ATOM 6623 C C . ASN A 1 874 ? 74.924 44.292 -43.061 1.00 46.78 874 ASN A C 1
ATOM 6625 O O . ASN A 1 874 ? 75.127 45.204 -42.263 1.00 46.78 874 ASN A O 1
ATOM 6629 N N . LEU A 1 875 ? 75.669 43.182 -43.098 1.00 49.78 875 LEU A N 1
ATOM 6630 C CA . LEU A 1 875 ? 76.853 42.965 -42.260 1.00 49.78 875 LEU A CA 1
ATOM 6631 C C . LEU A 1 875 ? 77.849 44.121 -42.418 1.00 49.78 875 LEU A C 1
ATOM 6633 O O . LEU A 1 875 ? 78.277 44.431 -43.535 1.00 49.78 875 LEU A O 1
ATOM 6637 N N . LEU A 1 876 ? 78.236 44.735 -41.299 1.00 45.50 876 LEU A N 1
ATOM 6638 C CA . LEU A 1 876 ? 79.242 45.786 -41.280 1.00 45.50 876 LEU A CA 1
ATOM 6639 C C . LEU A 1 876 ? 80.648 45.188 -41.228 1.00 45.50 876 LEU A C 1
ATOM 6641 O O . LEU A 1 876 ? 80.964 44.281 -40.450 1.00 45.50 876 LEU A O 1
ATOM 6645 N N . PHE A 1 877 ? 81.501 45.755 -42.073 1.00 56.69 877 PHE A N 1
ATOM 6646 C CA . PHE A 1 877 ? 82.925 45.468 -42.158 1.00 56.69 877 PHE A CA 1
ATOM 6647 C C . PHE A 1 877 ? 83.688 46.791 -42.089 1.00 56.69 877 PHE A C 1
ATOM 6649 O O . PHE A 1 877 ? 83.225 47.811 -42.613 1.00 56.69 877 PHE A O 1
ATOM 6656 N N . ASP A 1 878 ? 84.867 46.784 -41.473 1.00 53.78 878 ASP A N 1
ATOM 6657 C CA . ASP A 1 878 ? 85.758 47.941 -41.469 1.00 53.78 878 ASP A CA 1
ATOM 6658 C C . ASP A 1 878 ? 86.128 48.302 -42.919 1.00 53.78 878 ASP A C 1
ATOM 6660 O O . ASP A 1 878 ? 86.706 47.500 -43.654 1.00 53.78 878 ASP A O 1
ATOM 6664 N N . MET A 1 879 ? 85.794 49.519 -43.361 1.00 47.03 879 MET A N 1
ATOM 6665 C CA . MET A 1 879 ? 85.989 49.932 -44.760 1.00 47.03 879 MET A CA 1
ATOM 6666 C C . MET A 1 879 ? 87.459 50.190 -45.152 1.00 47.03 879 MET A C 1
ATOM 6668 O O . MET A 1 879 ? 87.726 50.622 -46.276 1.00 47.03 879 MET A O 1
ATOM 6672 N N . VAL A 1 880 ? 88.416 49.947 -44.252 1.00 49.31 880 VAL A N 1
ATOM 6673 C CA . VAL A 1 880 ? 89.862 50.037 -44.490 1.00 49.31 880 VAL A CA 1
ATOM 6674 C C . VAL A 1 880 ? 90.521 48.653 -44.487 1.00 49.31 880 VAL A C 1
ATOM 6676 O O . VAL A 1 880 ? 91.409 48.434 -45.315 1.00 49.31 880 VAL A O 1
ATOM 6679 N N . THR A 1 881 ? 90.111 47.722 -43.614 1.00 57.69 881 THR A N 1
ATOM 6680 C CA . THR A 1 881 ? 90.697 46.362 -43.554 1.00 57.69 881 THR A CA 1
ATOM 6681 C C . THR A 1 881 ? 89.842 45.272 -44.202 1.00 57.69 881 THR A C 1
ATOM 6683 O O . THR A 1 881 ? 90.399 44.316 -44.740 1.00 57.69 881 THR A O 1
ATOM 6686 N N . GLY A 1 882 ? 88.517 45.436 -44.231 1.00 46.19 882 GLY A N 1
ATOM 6687 C CA . GLY A 1 882 ? 87.557 44.440 -44.718 1.00 46.19 882 GLY A CA 1
ATOM 6688 C C . GLY A 1 882 ? 87.139 43.392 -43.680 1.00 46.19 882 GLY A C 1
ATOM 6689 O O . GLY A 1 882 ? 86.461 42.434 -44.046 1.00 46.19 882 GLY A O 1
ATOM 6690 N N . ASP A 1 883 ? 87.528 43.557 -42.412 1.00 53.88 883 ASP A N 1
ATOM 6691 C CA . ASP A 1 883 ? 87.205 42.627 -41.323 1.00 53.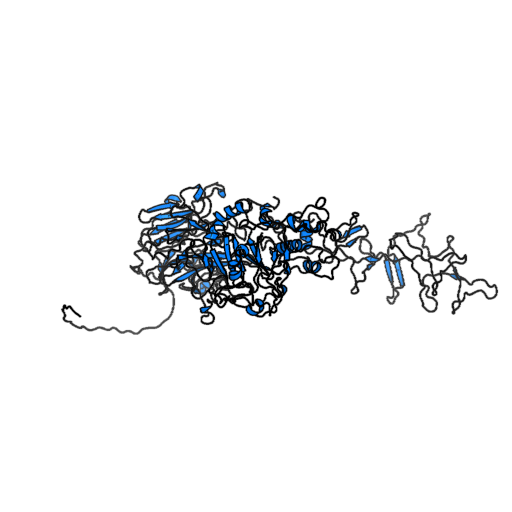88 883 ASP A CA 1
ATOM 6692 C C . ASP A 1 883 ? 85.847 42.952 -40.658 1.00 53.88 883 ASP A C 1
ATOM 6694 O O . ASP A 1 883 ? 85.438 44.117 -40.655 1.00 53.88 883 ASP A O 1
ATOM 6698 N N . PRO A 1 884 ? 85.148 41.964 -40.063 1.00 47.84 884 PRO A N 1
ATOM 6699 C CA . PRO A 1 884 ? 83.951 42.181 -39.245 1.00 47.84 884 PRO A CA 1
ATOM 6700 C C . PRO A 1 884 ? 84.147 43.193 -38.107 1.00 47.84 884 PRO A C 1
ATOM 6702 O O . PRO A 1 884 ? 85.106 43.096 -37.341 1.00 47.84 884 PRO A O 1
ATOM 6705 N N . ILE A 1 885 ? 83.191 44.108 -37.934 1.00 50.19 885 ILE A N 1
ATOM 6706 C CA . ILE A 1 885 ? 83.071 44.919 -36.710 1.00 50.19 885 ILE A CA 1
ATOM 6707 C C . ILE A 1 885 ? 82.291 44.092 -35.675 1.00 50.19 885 ILE A C 1
ATOM 6709 O O . ILE A 1 885 ? 81.292 43.478 -36.037 1.00 50.19 885 ILE A O 1
ATOM 6713 N N . LEU A 1 886 ? 82.744 44.030 -34.414 1.00 50.28 886 LEU A N 1
ATOM 6714 C CA . LEU A 1 886 ? 82.177 43.150 -33.375 1.00 50.28 886 LEU A CA 1
ATOM 6715 C C . LEU A 1 886 ? 81.768 43.916 -32.098 1.00 50.28 886 LEU A C 1
ATOM 6717 O O . LEU A 1 886 ? 82.508 44.794 -31.649 1.00 50.28 886 LEU A O 1
ATOM 6721 N N . ILE A 1 887 ? 80.644 43.535 -31.474 1.00 44.91 887 ILE A N 1
ATOM 6722 C CA . ILE A 1 887 ? 80.083 44.141 -30.244 1.00 44.91 887 ILE A CA 1
ATOM 6723 C C . ILE A 1 887 ? 79.661 43.085 -29.193 1.00 44.91 887 ILE A C 1
ATOM 6725 O O . ILE A 1 887 ? 79.372 41.954 -29.578 1.00 44.91 887 ILE A O 1
ATOM 6729 N N . PRO A 1 888 ? 79.618 43.396 -27.877 1.00 45.03 888 PRO A N 1
ATOM 6730 C CA . PRO A 1 888 ? 79.265 42.419 -26.836 1.00 45.03 888 PRO A CA 1
ATOM 6731 C C . PRO A 1 888 ? 77.782 42.033 -26.820 1.00 45.03 888 PRO A C 1
ATOM 6733 O O . PRO A 1 888 ? 76.915 42.900 -26.918 1.00 45.03 888 PRO A O 1
ATOM 6736 N N . ALA A 1 889 ? 77.493 40.746 -26.619 1.00 47.22 889 ALA A N 1
ATOM 6737 C CA . ALA A 1 889 ? 76.127 40.241 -26.503 1.00 47.22 889 ALA A CA 1
ATOM 6738 C C . ALA A 1 889 ? 75.552 40.451 -25.087 1.00 47.22 889 ALA A C 1
ATOM 6740 O O . ALA A 1 889 ? 76.099 39.941 -24.111 1.00 47.22 889 ALA A O 1
ATOM 6741 N N . PHE A 1 890 ? 74.417 41.152 -24.984 1.00 40.78 890 PHE A N 1
ATOM 6742 C CA . PHE A 1 890 ? 73.628 41.280 -23.753 1.00 40.78 890 PHE A CA 1
ATOM 6743 C C . PHE A 1 890 ? 72.159 40.918 -23.999 1.00 40.78 890 PHE A C 1
ATOM 6745 O O . PHE A 1 890 ? 71.595 41.201 -25.056 1.00 40.78 890 PHE A O 1
ATOM 6752 N N . THR A 1 891 ? 71.538 40.290 -23.002 1.00 42.53 891 THR A N 1
ATOM 6753 C CA . THR A 1 891 ? 70.148 39.826 -23.032 1.00 42.53 891 THR A CA 1
ATOM 6754 C C . THR A 1 891 ? 69.164 40.962 -22.756 1.00 42.53 891 THR A C 1
ATOM 6756 O O . THR A 1 891 ? 68.759 41.148 -21.618 1.00 42.53 891 THR A O 1
ATOM 6759 N N . GLU A 1 892 ? 68.804 41.701 -23.805 1.00 42.41 892 GLU A N 1
ATOM 6760 C CA . GLU A 1 892 ? 67.482 42.327 -24.034 1.00 42.41 892 GLU A CA 1
ATOM 6761 C C . GLU A 1 892 ? 67.481 42.906 -25.463 1.00 42.41 892 GLU A C 1
ATOM 6763 O O . GLU A 1 892 ? 67.372 44.103 -25.714 1.00 42.41 892 GLU A O 1
ATOM 6768 N N . GLY A 1 893 ? 67.728 42.018 -26.431 1.00 35.66 893 GLY A N 1
ATOM 6769 C CA . GLY A 1 893 ? 67.888 42.368 -27.838 1.00 35.66 893 GLY A CA 1
ATOM 6770 C C . GLY A 1 893 ? 66.559 42.467 -28.579 1.00 35.66 893 GLY A C 1
ATOM 6771 O O . GLY A 1 893 ? 66.236 41.575 -29.361 1.00 35.66 893 GLY A O 1
ATOM 6772 N N . THR A 1 894 ? 65.828 43.567 -28.397 1.00 41.25 894 THR A N 1
ATOM 6773 C CA . THR A 1 894 ? 65.144 44.146 -29.562 1.00 41.25 894 THR A CA 1
ATOM 6774 C C . THR A 1 894 ? 66.210 44.675 -30.516 1.00 41.25 894 THR A C 1
ATOM 6776 O O . THR A 1 894 ? 67.247 45.176 -30.065 1.00 41.25 894 THR A O 1
ATOM 6779 N N . ASP A 1 895 ? 65.958 44.652 -31.822 1.00 40.66 895 ASP A N 1
ATOM 6780 C CA . ASP A 1 895 ? 66.738 45.514 -32.710 1.00 40.66 895 ASP A CA 1
ATOM 6781 C C . ASP A 1 895 ? 66.439 47.006 -32.416 1.00 40.66 895 ASP A C 1
ATOM 6783 O O . ASP A 1 895 ? 65.564 47.347 -31.613 1.00 40.66 895 ASP A O 1
ATOM 6787 N N . LEU A 1 896 ? 67.161 47.931 -33.055 1.00 43.44 896 LEU A N 1
ATOM 6788 C CA . LEU A 1 896 ? 66.968 49.373 -32.826 1.00 43.44 896 LEU A CA 1
ATOM 6789 C C . LEU A 1 896 ? 65.640 49.937 -33.385 1.00 43.44 896 LEU A C 1
ATOM 6791 O O . LEU A 1 896 ? 65.423 51.147 -33.297 1.00 43.44 896 LEU A O 1
ATOM 6795 N N . ASN A 1 897 ? 64.754 49.092 -33.926 1.00 41.56 897 ASN A N 1
ATOM 6796 C CA . ASN A 1 897 ? 63.399 49.445 -34.356 1.00 41.56 897 ASN A CA 1
ATOM 6797 C C . ASN A 1 897 ? 62.298 48.835 -33.466 1.00 41.56 897 ASN A C 1
ATOM 6799 O O . ASN A 1 897 ? 61.154 49.284 -33.555 1.00 41.56 897 ASN A O 1
ATOM 6803 N N . GLY A 1 898 ? 62.634 47.898 -32.570 1.00 39.72 898 GLY A N 1
ATOM 6804 C CA . GLY A 1 898 ? 61.732 47.380 -31.536 1.00 39.72 898 GLY A CA 1
ATOM 6805 C C . GLY A 1 898 ? 61.086 46.023 -31.827 1.00 39.72 898 GLY A C 1
ATOM 6806 O O . GLY A 1 898 ? 60.196 45.628 -31.074 1.00 39.72 898 GLY A O 1
ATOM 6807 N N . ASP A 1 899 ? 61.517 45.303 -32.867 1.00 43.09 899 ASP A N 1
ATOM 6808 C CA . ASP A 1 899 ? 61.000 43.960 -33.162 1.00 43.09 899 ASP A CA 1
ATOM 6809 C C . ASP A 1 899 ? 61.777 42.867 -32.379 1.00 43.09 899 ASP A C 1
ATOM 6811 O O . ASP A 1 899 ? 62.994 42.989 -32.181 1.00 43.09 899 ASP A O 1
ATOM 6815 N N . PRO A 1 900 ? 61.102 41.801 -31.894 1.00 40.16 900 PRO A N 1
ATOM 6816 C CA . PRO A 1 900 ? 61.720 40.761 -31.070 1.00 40.16 900 PRO A CA 1
ATOM 6817 C C . PRO A 1 900 ? 62.448 39.682 -31.888 1.00 40.16 900 PRO A C 1
ATOM 6819 O O . PRO A 1 900 ? 61.982 39.250 -32.944 1.00 40.16 900 PRO A O 1
ATOM 6822 N N . LEU A 1 901 ? 63.551 39.163 -31.338 1.00 41.31 901 LEU A N 1
ATOM 6823 C CA . LEU A 1 901 ? 64.208 37.947 -31.831 1.00 41.31 901 LEU A CA 1
ATOM 6824 C C . LEU A 1 901 ? 63.255 36.742 -31.753 1.00 41.31 901 LEU A C 1
ATOM 6826 O O . LEU A 1 901 ? 62.642 36.487 -30.715 1.00 41.31 901 LEU A O 1
ATOM 6830 N N . LEU A 1 902 ? 63.157 35.979 -32.844 1.00 39.88 902 LEU A N 1
ATOM 6831 C CA . LEU A 1 902 ? 62.314 34.786 -32.925 1.00 39.88 902 LEU A CA 1
ATOM 6832 C C . LEU A 1 902 ? 63.106 33.512 -32.598 1.00 39.88 902 LEU A C 1
ATOM 6834 O O . LEU A 1 902 ? 64.319 33.435 -32.774 1.00 39.88 902 LEU A O 1
ATOM 6838 N N . ILE A 1 903 ? 62.396 32.491 -32.121 1.00 42.19 903 ILE A N 1
ATOM 6839 C CA . ILE A 1 903 ? 62.937 31.164 -31.802 1.00 42.19 903 ILE A CA 1
ATOM 6840 C C . ILE A 1 903 ? 62.007 30.142 -32.455 1.00 42.19 903 ILE A C 1
ATOM 6842 O O . ILE A 1 903 ? 60.794 30.215 -32.265 1.00 42.19 903 ILE A O 1
ATOM 6846 N N . GLN A 1 904 ? 62.550 29.211 -33.243 1.00 35.28 904 GLN A N 1
ATOM 6847 C CA . GLN A 1 904 ? 61.754 28.243 -34.004 1.00 35.28 904 GLN A CA 1
ATOM 6848 C C . GLN A 1 904 ? 61.782 26.854 -33.353 1.00 35.28 904 GLN A C 1
ATOM 6850 O O . GLN A 1 904 ? 62.846 26.361 -32.983 1.00 35.28 904 GLN A O 1
ATOM 6855 N N . ASP A 1 905 ? 60.609 26.231 -33.220 1.00 37.38 905 ASP A N 1
ATOM 6856 C CA . ASP A 1 905 ? 60.433 24.888 -32.652 1.00 37.38 905 ASP A CA 1
ATOM 6857 C C . ASP A 1 905 ? 60.311 23.804 -33.735 1.00 37.38 905 ASP A C 1
ATOM 6859 O O . ASP A 1 905 ? 59.801 24.046 -34.832 1.00 37.38 905 ASP A O 1
ATOM 6863 N N . PHE A 1 906 ? 60.709 22.582 -33.376 1.00 37.47 906 PHE A N 1
ATOM 6864 C CA . PHE A 1 906 ? 60.359 21.348 -34.081 1.00 37.47 906 PHE A CA 1
ATOM 6865 C C . PHE A 1 906 ? 60.037 20.258 -33.059 1.00 37.47 906 PHE A C 1
ATOM 6867 O O . PHE A 1 906 ? 60.775 20.068 -32.093 1.00 37.47 906 PHE A O 1
ATOM 6874 N N . ASP A 1 907 ? 58.982 19.493 -33.315 1.00 41.00 907 ASP A N 1
ATOM 6875 C CA . ASP A 1 907 ? 58.572 18.354 -32.499 1.00 41.00 907 ASP A CA 1
ATOM 6876 C C . ASP A 1 907 ? 58.349 17.101 -33.378 1.00 41.00 907 ASP A C 1
ATOM 6878 O O . ASP A 1 907 ? 58.559 17.123 -34.594 1.00 41.00 907 ASP A O 1
ATOM 6882 N N . ALA A 1 908 ? 57.973 15.994 -32.731 1.00 34.53 908 ALA A N 1
ATOM 6883 C CA . ALA A 1 908 ? 57.230 14.900 -33.366 1.00 34.53 908 ALA A CA 1
ATOM 6884 C C . ALA A 1 908 ? 56.588 13.948 -32.335 1.00 34.53 908 ALA A C 1
ATOM 6886 O O . ALA A 1 908 ? 55.799 13.087 -32.723 1.00 34.53 908 ALA A O 1
ATOM 6887 N N . ARG A 1 909 ? 57.020 13.988 -31.059 1.00 39.16 909 ARG A N 1
ATOM 6888 C CA . ARG A 1 909 ? 56.703 12.978 -30.023 1.00 39.16 909 ARG A CA 1
ATOM 6889 C C . ARG A 1 909 ? 56.581 13.510 -28.577 1.00 39.16 909 ARG A C 1
ATOM 6891 O O . ARG A 1 909 ? 56.588 12.699 -27.660 1.00 39.16 909 ARG A O 1
ATOM 6898 N N . GLY A 1 910 ? 56.483 14.828 -28.368 1.00 35.00 910 GLY A N 1
ATOM 6899 C CA . GLY A 1 910 ? 55.904 15.466 -27.163 1.00 35.00 910 GLY A CA 1
ATOM 6900 C C . GLY A 1 910 ? 56.282 15.028 -25.727 1.00 35.00 910 GLY A C 1
ATOM 6901 O O . GLY A 1 910 ? 55.527 15.352 -24.817 1.00 35.00 910 GLY A O 1
ATOM 6902 N N . ALA A 1 911 ? 57.380 14.307 -25.474 1.00 33.31 911 ALA A N 1
ATOM 6903 C CA . ALA A 1 911 ? 57.736 13.826 -24.128 1.00 33.31 911 ALA A CA 1
ATOM 6904 C C . ALA A 1 911 ? 58.583 14.833 -23.319 1.00 33.31 911 ALA A C 1
ATOM 6906 O O . ALA A 1 911 ? 59.385 15.579 -23.885 1.00 33.31 911 ALA A O 1
ATOM 6907 N N . SER A 1 912 ? 58.445 14.823 -21.988 1.00 31.52 912 SER A N 1
ATOM 6908 C CA . SER A 1 912 ? 59.184 15.708 -21.076 1.00 31.52 912 SER A CA 1
ATOM 6909 C C . SER A 1 912 ? 60.657 15.303 -20.898 1.00 31.52 912 SER A C 1
ATOM 6911 O O . SER A 1 912 ? 61.020 14.127 -20.965 1.00 31.52 912 SER A O 1
ATOM 6913 N N . LEU A 1 913 ? 61.526 16.291 -20.647 1.00 34.84 913 LEU A N 1
ATOM 6914 C CA . LEU A 1 913 ? 62.946 16.096 -20.325 1.00 34.84 913 LEU A CA 1
ATOM 6915 C C . LEU A 1 913 ? 63.361 17.003 -19.150 1.00 34.84 913 LEU A C 1
ATOM 6917 O O . LEU A 1 913 ? 63.086 18.201 -19.197 1.00 34.84 913 LEU A O 1
ATOM 6921 N N . PRO A 1 914 ? 64.073 16.490 -18.127 1.00 36.31 914 PRO A N 1
ATOM 6922 C CA . PRO A 1 914 ? 64.467 17.257 -16.939 1.00 36.31 914 PRO A CA 1
ATOM 6923 C C . PRO A 1 914 ? 65.807 18.006 -17.112 1.00 36.31 914 PRO A C 1
ATOM 6925 O O . PRO A 1 914 ? 66.584 18.129 -16.168 1.00 36.31 914 PRO A O 1
ATOM 6928 N N . VAL A 1 915 ? 66.128 18.463 -18.327 1.00 36.56 915 VAL A N 1
ATOM 6929 C CA . VAL A 1 915 ? 67.395 19.144 -18.657 1.00 36.56 915 VAL A CA 1
ATOM 6930 C C . VAL A 1 915 ? 67.081 20.377 -19.512 1.00 36.56 915 VAL A C 1
ATOM 6932 O O . VAL A 1 915 ? 66.290 20.245 -20.448 1.00 36.56 915 VAL A O 1
ATOM 6935 N N . PRO A 1 916 ? 67.677 21.560 -19.247 1.00 40.78 916 PRO A N 1
ATOM 6936 C CA . PRO A 1 916 ? 67.467 22.742 -20.081 1.00 40.78 916 PRO A CA 1
ATOM 6937 C C . PRO A 1 916 ? 67.854 22.454 -21.535 1.00 40.78 916 PRO A C 1
ATOM 6939 O O . PRO A 1 916 ? 68.989 22.075 -21.826 1.00 40.78 916 PRO A O 1
ATOM 6942 N N . VAL A 1 917 ? 66.897 22.634 -22.448 1.00 39.53 917 VAL A N 1
ATOM 6943 C CA . VAL A 1 917 ? 67.086 22.396 -23.882 1.00 39.53 917 VAL A CA 1
ATOM 6944 C C . VAL A 1 917 ? 67.747 23.632 -24.507 1.00 39.53 917 VAL A C 1
ATOM 6946 O O . VAL A 1 917 ? 67.107 24.685 -24.552 1.00 39.53 917 VAL A O 1
ATOM 6949 N N . PRO A 1 918 ? 68.998 23.552 -25.002 1.00 43.28 918 PRO A N 1
ATOM 6950 C CA . PRO A 1 918 ? 69.605 24.656 -25.739 1.00 43.28 918 PRO A CA 1
ATOM 6951 C C . PRO A 1 918 ? 68.860 24.851 -27.066 1.00 43.28 918 PRO A C 1
ATOM 6953 O O . PRO A 1 918 ? 68.773 23.920 -27.869 1.00 43.28 918 PRO A O 1
ATOM 6956 N N . ARG A 1 919 ? 68.317 26.051 -27.314 1.00 53.25 919 ARG A N 1
ATOM 6957 C CA . ARG A 1 919 ? 67.573 26.366 -28.548 1.00 53.25 919 ARG A CA 1
ATOM 6958 C C . ARG A 1 919 ? 68.415 27.214 -29.492 1.00 53.25 919 ARG A C 1
ATOM 6960 O O . ARG A 1 919 ? 69.057 28.161 -29.046 1.00 53.25 919 ARG A O 1
ATOM 6967 N N . GLN A 1 920 ? 68.444 26.863 -30.778 1.00 47.56 920 GLN A N 1
ATOM 6968 C CA . GLN A 1 920 ? 69.241 27.593 -31.766 1.00 47.56 920 GLN A CA 1
ATOM 6969 C C . GLN A 1 920 ? 68.590 28.951 -32.054 1.00 47.56 920 GLN A C 1
ATOM 6971 O O . GLN A 1 920 ? 67.395 29.013 -32.344 1.00 47.56 920 GLN A O 1
ATOM 6976 N N . ALA A 1 921 ? 69.368 30.029 -31.971 1.00 49.19 921 ALA A N 1
ATOM 6977 C CA . ALA A 1 921 ? 68.890 31.357 -32.337 1.00 49.19 921 ALA A CA 1
ATOM 6978 C C . ALA A 1 921 ? 68.699 31.453 -33.860 1.00 49.19 921 ALA A C 1
ATOM 6980 O O . ALA A 1 921 ? 69.508 30.920 -34.624 1.00 49.19 921 ALA A O 1
ATOM 6981 N N . ILE A 1 922 ? 67.647 32.141 -34.301 1.00 47.47 922 ILE A N 1
ATOM 6982 C CA . ILE A 1 922 ? 67.412 32.495 -35.706 1.00 47.47 922 ILE A CA 1
ATOM 6983 C C . ILE A 1 922 ? 67.303 34.018 -35.830 1.00 47.47 922 ILE A C 1
ATOM 6985 O O . ILE A 1 922 ? 66.919 34.698 -34.878 1.00 47.47 922 ILE A O 1
ATOM 6989 N N . ASP A 1 923 ? 67.639 34.561 -36.997 1.00 46.88 923 ASP A N 1
ATOM 6990 C CA . ASP A 1 923 ? 67.390 35.972 -37.292 1.00 46.88 923 ASP A CA 1
ATOM 6991 C C . ASP A 1 923 ? 65.901 36.249 -37.593 1.00 46.88 923 ASP A C 1
ATOM 6993 O O . ASP A 1 923 ? 65.074 35.340 -37.718 1.00 46.88 923 ASP A O 1
ATOM 6997 N N . ALA A 1 924 ? 65.548 37.529 -37.751 1.00 40.41 924 ALA A N 1
ATOM 6998 C CA . ALA A 1 924 ? 64.185 37.963 -38.075 1.00 40.41 924 ALA A CA 1
ATOM 6999 C C . ALA A 1 924 ? 63.672 37.485 -39.458 1.00 40.41 924 ALA A C 1
ATOM 7001 O O . ALA A 1 924 ? 62.494 37.664 -39.769 1.00 40.41 924 ALA A O 1
ATOM 7002 N N . ALA A 1 925 ? 64.524 36.874 -40.291 1.00 41.94 925 ALA A N 1
ATOM 7003 C CA . ALA A 1 925 ? 64.155 36.245 -41.559 1.00 41.94 925 ALA A CA 1
ATOM 7004 C C . ALA A 1 925 ? 64.040 34.706 -41.463 1.00 41.94 925 ALA A C 1
ATOM 7006 O O . ALA A 1 925 ? 63.686 34.059 -42.452 1.00 41.94 925 ALA A O 1
ATOM 7007 N N . GLY A 1 926 ? 64.300 34.116 -40.290 1.00 42.28 926 GLY A N 1
ATOM 7008 C CA . GLY A 1 926 ? 64.236 32.674 -40.047 1.00 42.28 926 GLY A CA 1
ATOM 7009 C C . GLY A 1 926 ? 65.527 31.911 -40.357 1.00 42.28 926 GLY A C 1
ATOM 7010 O O . GLY A 1 926 ? 65.482 30.690 -40.514 1.00 42.28 926 GLY A O 1
ATOM 7011 N N . VAL A 1 927 ? 66.671 32.592 -40.482 1.00 51.03 927 VAL A N 1
ATOM 7012 C CA . VAL A 1 927 ? 67.963 31.955 -40.780 1.00 51.03 927 VAL A CA 1
ATOM 7013 C C . VAL A 1 927 ? 68.693 31.598 -39.477 1.00 51.03 927 VAL A C 1
ATOM 7015 O O . VAL A 1 927 ? 68.835 32.468 -38.618 1.00 51.03 927 VAL A O 1
ATOM 7018 N N . PRO A 1 928 ? 69.194 30.358 -39.300 1.00 52.03 928 PRO A N 1
ATOM 7019 C CA . PRO A 1 928 ? 69.898 29.970 -38.080 1.00 52.03 928 PRO A CA 1
ATOM 7020 C C . PRO A 1 928 ? 71.214 30.724 -37.883 1.00 52.03 928 PRO A C 1
ATOM 7022 O O . PRO A 1 928 ? 72.076 30.742 -38.763 1.00 52.03 928 PRO A O 1
ATOM 7025 N N . MET A 1 929 ? 71.376 31.308 -36.698 1.00 48.25 929 MET A N 1
ATOM 7026 C CA . MET A 1 929 ? 72.567 32.052 -36.309 1.00 48.25 929 MET A CA 1
ATOM 7027 C C . MET A 1 929 ? 73.721 31.096 -35.992 1.00 48.25 929 MET A C 1
ATOM 7029 O O . MET A 1 929 ? 73.548 30.043 -35.365 1.00 48.25 929 MET A O 1
ATOM 7033 N N . VAL A 1 930 ? 74.912 31.496 -36.427 1.00 47.41 930 VAL A N 1
ATOM 7034 C CA . VAL A 1 930 ? 76.182 30.801 -36.208 1.00 47.41 930 VAL A CA 1
ATOM 7035 C C . VAL A 1 930 ? 77.228 31.785 -35.689 1.00 47.41 930 VAL A C 1
ATOM 7037 O O . VAL A 1 930 ? 77.108 32.993 -35.899 1.00 47.41 930 VAL A O 1
ATOM 7040 N N . ASP A 1 931 ? 78.227 31.274 -34.980 1.00 48.84 931 ASP A N 1
ATOM 7041 C CA . ASP A 1 931 ? 79.326 32.062 -34.436 1.00 48.84 931 ASP A CA 1
ATOM 7042 C C . ASP A 1 931 ? 80.378 32.418 -35.508 1.00 48.84 931 ASP A C 1
ATOM 7044 O O . ASP A 1 931 ? 80.220 32.154 -36.703 1.00 48.84 931 ASP A O 1
ATOM 7048 N N . THR A 1 932 ? 81.489 33.026 -35.086 1.00 39.94 932 THR A N 1
ATOM 7049 C CA . THR A 1 932 ? 82.575 33.439 -35.991 1.00 39.94 932 THR A CA 1
ATOM 7050 C C . THR A 1 932 ? 83.387 32.278 -36.586 1.00 39.94 932 THR A C 1
ATOM 7052 O O . THR A 1 932 ? 84.181 32.515 -37.499 1.00 39.94 932 THR A O 1
ATOM 7055 N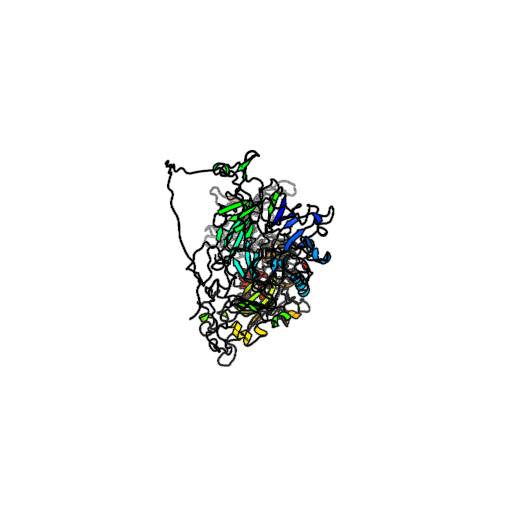 N . ALA A 1 933 ? 83.189 31.037 -36.126 1.00 41.94 933 ALA A N 1
ATOM 7056 C CA . ALA A 1 933 ? 83.725 29.820 -36.739 1.00 41.94 933 ALA A CA 1
ATOM 7057 C C . ALA A 1 933 ? 82.716 29.132 -37.684 1.00 41.94 933 ALA A C 1
ATOM 7059 O O . ALA A 1 933 ? 83.119 28.307 -38.509 1.00 41.94 933 ALA A O 1
ATOM 7060 N N . GLY A 1 934 ? 81.435 29.509 -37.614 1.00 45.09 934 GLY A N 1
ATOM 7061 C CA . GLY A 1 934 ? 80.336 28.912 -38.372 1.00 45.09 934 GLY A CA 1
ATOM 7062 C C . GLY A 1 934 ? 79.559 27.838 -37.605 1.00 45.09 934 GLY A C 1
ATOM 7063 O O . GLY A 1 934 ? 78.746 27.144 -38.218 1.00 45.09 934 GLY A O 1
ATOM 7064 N N . ASP A 1 935 ? 79.779 27.706 -36.293 1.00 49.38 935 ASP A N 1
ATOM 7065 C CA . ASP A 1 935 ? 79.073 26.748 -35.440 1.00 49.38 935 ASP A CA 1
ATOM 7066 C C . ASP A 1 935 ? 77.761 27.354 -34.879 1.00 49.38 935 ASP A C 1
ATOM 7068 O O . ASP A 1 935 ? 77.718 28.543 -34.561 1.00 49.38 935 ASP A O 1
ATOM 7072 N N . PRO A 1 936 ? 76.660 26.583 -34.754 1.00 47.47 936 PRO A N 1
ATOM 7073 C CA . PRO A 1 936 ? 75.366 27.065 -34.249 1.00 47.47 936 PRO A CA 1
ATOM 7074 C C . PRO A 1 936 ? 75.393 27.792 -32.894 1.00 47.47 936 PRO A C 1
ATOM 7076 O O . PRO A 1 936 ? 75.864 27.247 -31.894 1.00 47.47 936 PRO A O 1
ATOM 7079 N N . VAL A 1 937 ? 74.776 28.978 -32.828 1.00 47.25 937 VAL A N 1
ATOM 7080 C CA . VAL A 1 937 ? 74.576 29.719 -31.569 1.00 47.25 937 VAL A CA 1
ATOM 7081 C C . VAL A 1 937 ? 73.299 29.241 -30.877 1.00 47.25 937 VAL A C 1
ATOM 7083 O O . VAL A 1 937 ? 72.207 29.321 -31.444 1.00 47.25 937 VAL A O 1
ATOM 7086 N N . PHE A 1 938 ? 73.427 28.791 -29.628 1.00 48.28 938 PHE A N 1
ATOM 7087 C CA . PHE A 1 938 ? 72.305 28.354 -28.796 1.00 48.28 938 PHE A CA 1
ATOM 7088 C C . PHE A 1 938 ? 72.080 29.285 -27.600 1.00 48.28 938 PHE A C 1
ATOM 7090 O O . PHE A 1 938 ? 73.031 29.674 -26.924 1.00 48.28 938 PHE A O 1
ATOM 7097 N N . ILE A 1 939 ? 70.813 29.576 -27.296 1.00 43.66 939 ILE A N 1
ATOM 7098 C CA . ILE A 1 939 ? 70.389 30.351 -26.123 1.00 43.66 939 ILE A CA 1
ATOM 7099 C C . ILE A 1 939 ? 69.684 29.406 -25.130 1.00 43.66 939 ILE A C 1
ATOM 7101 O O . ILE A 1 939 ? 68.783 28.661 -25.533 1.00 43.66 939 ILE A O 1
ATOM 7105 N N . PRO A 1 940 ? 70.061 29.403 -23.837 1.00 38.09 940 PRO A N 1
ATOM 7106 C CA . PRO A 1 940 ? 69.309 28.707 -22.800 1.00 38.09 940 PRO A CA 1
ATOM 7107 C C . PRO A 1 940 ? 68.079 29.533 -22.393 1.00 38.09 940 PRO A C 1
ATOM 7109 O O . PRO A 1 940 ? 68.215 30.654 -21.907 1.00 38.09 940 PRO A O 1
ATOM 7112 N N . ILE A 1 941 ? 66.877 28.973 -22.551 1.00 39.69 941 ILE A N 1
ATOM 7113 C CA . ILE A 1 941 ? 65.648 29.575 -22.013 1.00 39.69 941 ILE A CA 1
ATOM 7114 C C . ILE A 1 941 ? 65.392 29.009 -20.614 1.00 39.69 941 ILE A C 1
ATOM 7116 O O . ILE A 1 941 ? 65.154 27.811 -20.459 1.00 39.69 941 ILE A O 1
ATOM 7120 N N . LEU A 1 942 ? 65.380 29.881 -19.605 1.00 40.09 942 LEU A N 1
ATOM 7121 C CA . LEU A 1 942 ? 64.750 29.603 -18.315 1.00 40.09 942 LEU A CA 1
ATOM 7122 C C . LEU A 1 942 ? 63.242 29.824 -18.464 1.00 40.09 942 LEU A C 1
ATOM 7124 O O . LEU A 1 942 ? 62.750 30.941 -18.325 1.00 40.09 942 LEU A O 1
ATOM 7128 N N . ILE A 1 943 ? 62.512 28.756 -18.785 1.00 40.03 943 ILE A N 1
ATOM 7129 C CA . ILE A 1 943 ? 61.051 28.758 -18.668 1.00 40.03 943 ILE A CA 1
ATOM 7130 C C . ILE A 1 943 ? 60.751 28.709 -17.161 1.00 40.03 943 ILE A C 1
ATOM 7132 O O . ILE A 1 943 ? 61.217 27.768 -16.511 1.00 40.03 943 ILE A O 1
ATOM 7136 N N . PRO A 1 944 ? 60.033 29.687 -16.576 1.00 42.28 944 PRO A N 1
ATOM 7137 C CA . PRO A 1 944 ? 59.648 29.601 -15.173 1.00 42.28 944 PRO A CA 1
ATOM 7138 C C . PRO A 1 944 ? 58.795 28.347 -14.976 1.00 42.28 944 PRO A C 1
ATOM 7140 O O . PRO A 1 944 ? 57.880 28.089 -15.760 1.00 42.28 944 PRO A O 1
ATOM 7143 N N . TYR A 1 945 ? 59.097 27.561 -13.941 1.00 43.47 945 TYR A N 1
ATOM 7144 C CA . TYR A 1 945 ? 58.232 26.450 -13.559 1.00 43.47 945 TYR A CA 1
ATOM 7145 C C . TYR A 1 945 ? 56.878 27.044 -13.148 1.00 43.47 945 TYR A C 1
ATOM 7147 O O . TYR A 1 945 ? 56.785 27.820 -12.197 1.00 43.47 945 TYR A O 1
ATOM 7155 N N . MET A 1 946 ? 55.851 26.728 -13.930 1.00 49.34 946 MET A N 1
ATOM 7156 C CA . MET A 1 946 ? 54.477 27.168 -13.730 1.00 49.34 946 MET A CA 1
ATOM 7157 C C . MET A 1 946 ? 53.672 25.932 -13.346 1.00 49.34 946 MET A C 1
ATOM 7159 O O . MET A 1 946 ? 53.581 24.983 -14.125 1.00 49.34 946 MET A O 1
ATOM 7163 N N . GLU A 1 947 ? 53.130 25.917 -12.135 1.00 56.81 947 GLU A N 1
ATOM 7164 C CA . GLU A 1 947 ? 52.370 24.775 -11.627 1.00 56.81 947 GLU A CA 1
ATOM 7165 C C . GLU A 1 947 ? 50.931 24.824 -12.150 1.00 56.81 947 GLU A C 1
ATOM 7167 O O . GLU A 1 947 ? 50.348 25.911 -12.217 1.00 56.81 947 GLU A O 1
ATOM 7172 N N . PRO A 1 948 ? 50.328 23.683 -12.531 1.00 65.31 948 PRO A N 1
ATOM 7173 C CA . PRO A 1 948 ? 48.924 23.651 -12.915 1.00 65.31 948 PRO A CA 1
ATOM 7174 C C . PRO A 1 948 ? 48.060 24.069 -11.722 1.00 65.31 948 PRO A C 1
ATOM 7176 O O . PRO A 1 948 ? 48.237 23.571 -10.611 1.00 65.31 948 PRO A O 1
ATOM 7179 N N . VAL A 1 949 ? 47.101 24.970 -11.943 1.00 72.94 949 VAL A N 1
ATOM 7180 C CA . VAL A 1 949 ? 46.105 25.278 -10.911 1.00 72.94 949 VAL A CA 1
ATOM 7181 C C . VAL A 1 949 ? 45.143 24.100 -10.849 1.00 72.94 949 VAL A C 1
ATOM 7183 O O . VAL A 1 949 ? 44.335 23.918 -11.756 1.00 72.94 949 VAL A O 1
ATOM 7186 N N . LEU A 1 950 ? 45.244 23.286 -9.802 1.00 81.56 950 LEU A N 1
ATOM 7187 C CA . LEU A 1 950 ? 44.347 22.155 -9.582 1.00 81.56 950 LEU A CA 1
ATOM 7188 C C . LEU A 1 950 ? 43.107 22.594 -8.796 1.00 81.56 950 LEU A C 1
ATOM 7190 O O . LEU A 1 950 ? 43.205 23.317 -7.803 1.00 81.56 950 LEU A O 1
ATOM 7194 N N . ILE A 1 951 ? 41.935 22.150 -9.246 1.00 79.50 951 ILE A N 1
ATOM 7195 C CA . ILE A 1 951 ? 40.646 22.382 -8.591 1.00 79.50 951 ILE A CA 1
ATOM 7196 C C . ILE A 1 951 ? 39.872 21.077 -8.452 1.00 79.50 951 ILE A C 1
ATOM 7198 O O . ILE A 1 951 ? 39.942 20.189 -9.299 1.00 79.50 951 ILE A O 1
ATOM 7202 N N . THR A 1 952 ? 39.077 20.988 -7.395 1.00 88.19 952 THR A N 1
ATOM 7203 C CA . THR A 1 952 ? 38.072 19.938 -7.244 1.00 88.19 952 THR A CA 1
ATOM 7204 C C . THR A 1 952 ? 36.809 20.344 -8.004 1.00 88.19 952 THR A C 1
ATOM 7206 O O . THR A 1 952 ? 36.295 21.448 -7.811 1.00 88.19 952 THR A O 1
ATOM 7209 N N . VAL A 1 953 ? 36.308 19.457 -8.865 1.00 87.75 953 VAL A N 1
ATOM 7210 C CA . VAL A 1 953 ? 35.068 19.648 -9.631 1.00 87.75 953 VAL A CA 1
ATOM 7211 C C . VAL A 1 953 ? 34.119 18.510 -9.289 1.00 87.75 953 VAL A C 1
ATOM 7213 O O . VAL A 1 953 ? 34.463 17.350 -9.484 1.00 87.75 953 VAL A O 1
ATOM 7216 N N . ASN A 1 954 ? 32.929 18.836 -8.787 1.00 89.44 954 ASN A N 1
ATOM 7217 C CA . ASN A 1 954 ? 31.927 17.823 -8.462 1.00 89.44 954 ASN A CA 1
ATOM 7218 C C . ASN A 1 954 ? 31.341 17.229 -9.744 1.00 89.44 954 ASN A C 1
ATOM 7220 O O . ASN A 1 954 ? 30.839 17.966 -10.600 1.00 89.44 954 ASN A O 1
ATOM 7224 N N . VAL A 1 955 ? 31.321 15.905 -9.822 1.00 91.06 955 VAL A N 1
ATOM 7225 C CA . VAL A 1 955 ? 30.647 15.158 -10.880 1.00 91.06 955 VAL A CA 1
ATOM 7226 C C . VAL A 1 955 ? 29.273 14.728 -10.346 1.00 91.06 955 VAL A C 1
ATOM 7228 O O . VAL A 1 955 ? 29.164 14.188 -9.246 1.00 91.06 955 VAL A O 1
ATOM 7231 N N . PRO A 1 956 ? 28.164 15.061 -11.032 1.00 90.56 956 PRO A N 1
ATOM 7232 C CA . PRO A 1 956 ? 26.837 14.664 -10.577 1.00 90.56 956 PRO A CA 1
ATOM 7233 C C . PRO A 1 956 ? 26.513 13.229 -11.011 1.00 90.56 956 PRO A C 1
ATOM 7235 O O . PRO A 1 956 ? 26.831 12.846 -12.139 1.00 90.56 956 PRO A O 1
ATOM 7238 N N . GLN A 1 957 ? 25.751 12.499 -10.192 1.00 92.50 957 GLN A N 1
ATOM 7239 C CA . GLN A 1 957 ? 25.316 11.123 -10.476 1.00 92.50 957 GLN A CA 1
ATOM 7240 C C . GLN A 1 957 ? 24.551 10.970 -11.805 1.00 92.50 957 GLN A C 1
ATOM 7242 O O . GLN A 1 957 ? 23.769 11.851 -12.194 1.00 92.50 957 GLN A O 1
ATOM 7247 N N . VAL A 1 958 ? 24.726 9.834 -12.484 1.00 95.19 958 VAL A N 1
ATOM 7248 C CA . VAL A 1 958 ? 24.140 9.575 -13.816 1.00 95.19 958 VAL A CA 1
ATOM 7249 C C . VAL A 1 958 ? 22.741 8.940 -13.789 1.00 95.19 958 VAL A C 1
ATOM 7251 O O . VAL A 1 958 ? 21.978 9.133 -14.739 1.00 95.19 958 VAL A O 1
ATOM 7254 N N . MET A 1 959 ? 22.363 8.255 -12.704 1.00 97.06 959 MET A N 1
ATOM 7255 C CA . MET A 1 959 ? 21.058 7.604 -12.520 1.00 97.06 959 MET A CA 1
ATOM 7256 C C . MET A 1 959 ? 20.264 8.155 -11.324 1.00 97.06 959 MET A C 1
ATOM 7258 O O . MET A 1 959 ? 20.790 8.819 -10.427 1.00 97.06 959 MET A O 1
ATOM 7262 N N . ASN A 1 960 ? 18.960 7.865 -11.296 1.00 95.31 960 ASN A N 1
ATOM 7263 C CA . ASN A 1 960 ? 18.042 8.310 -10.252 1.00 95.31 960 ASN A CA 1
ATOM 7264 C C . ASN A 1 960 ? 17.040 7.213 -9.848 1.00 95.31 960 ASN A C 1
ATOM 7266 O O . ASN A 1 960 ? 16.261 6.733 -10.668 1.00 95.31 960 ASN A O 1
ATOM 7270 N N . VAL A 1 961 ? 16.989 6.899 -8.548 1.00 94.00 961 VAL A N 1
ATOM 7271 C CA . VAL A 1 961 ? 16.040 5.951 -7.917 1.00 94.00 961 VAL A CA 1
ATOM 7272 C C . VAL A 1 961 ? 14.558 6.318 -8.079 1.00 94.00 961 VAL A C 1
ATOM 7274 O O . VAL A 1 961 ? 13.678 5.518 -7.769 1.00 94.00 961 VAL A O 1
ATOM 7277 N N . ALA A 1 962 ? 14.249 7.521 -8.571 1.00 92.69 962 ALA A N 1
ATOM 7278 C CA . ALA A 1 962 ? 12.893 7.872 -8.977 1.00 92.69 962 ALA A CA 1
ATOM 7279 C C . ALA A 1 962 ? 12.380 6.994 -10.141 1.00 92.69 962 ALA A C 1
ATOM 7281 O O . ALA A 1 962 ? 11.181 6.701 -10.185 1.00 92.69 962 ALA A O 1
ATOM 7282 N N . GLY A 1 963 ? 13.254 6.548 -11.053 1.00 95.44 963 GLY A N 1
ATOM 7283 C CA . GLY A 1 963 ? 12.909 5.648 -12.158 1.00 95.44 963 GLY A CA 1
ATOM 7284 C C . GLY A 1 963 ? 13.756 5.840 -13.418 1.00 95.44 963 GLY A C 1
ATOM 7285 O O . GLY A 1 963 ? 14.603 6.736 -13.506 1.00 95.44 963 GLY A O 1
ATOM 7286 N N . ALA A 1 964 ? 13.484 5.020 -14.431 1.00 97.00 964 ALA A N 1
ATOM 7287 C CA . ALA A 1 964 ? 14.215 5.016 -15.694 1.00 97.00 964 ALA A CA 1
ATOM 7288 C C . ALA A 1 964 ? 14.066 6.340 -16.469 1.00 97.00 964 ALA A C 1
ATOM 7290 O O . ALA A 1 964 ? 15.063 6.924 -16.894 1.00 97.00 964 ALA A O 1
ATOM 7291 N N . LEU A 1 965 ? 12.843 6.886 -16.561 1.00 94.88 965 LEU A N 1
ATOM 7292 C CA . LEU A 1 965 ? 12.598 8.212 -17.155 1.00 94.88 965 LEU A CA 1
ATOM 7293 C C . LEU A 1 965 ? 13.327 9.353 -16.428 1.00 94.88 965 LEU A C 1
ATOM 7295 O O . LEU A 1 965 ? 13.678 10.354 -17.046 1.00 94.88 965 LEU A O 1
ATOM 7299 N N . ALA A 1 966 ? 13.572 9.212 -15.122 1.00 95.69 966 ALA A N 1
ATOM 7300 C CA . ALA A 1 966 ? 14.297 10.200 -14.325 1.00 95.69 966 ALA A CA 1
ATOM 7301 C C . ALA A 1 966 ? 15.829 10.094 -14.476 1.00 95.69 966 ALA A C 1
ATOM 7303 O O . ALA A 1 966 ? 16.559 10.850 -13.832 1.00 95.69 966 ALA A O 1
ATOM 7304 N N . SER A 1 967 ? 16.310 9.182 -15.332 1.00 96.94 967 SER A N 1
ATOM 7305 C CA . SER A 1 967 ? 17.727 8.905 -15.593 1.00 96.94 967 SER A CA 1
ATOM 7306 C C . SER A 1 967 ? 18.137 9.190 -17.058 1.00 96.94 967 SER A C 1
ATOM 7308 O O . SER A 1 967 ? 18.821 8.365 -17.670 1.00 96.94 967 SER A O 1
ATOM 7310 N N . PRO A 1 968 ? 17.756 10.337 -17.671 1.00 94.94 968 PRO A N 1
ATOM 7311 C CA . PRO A 1 968 ? 18.004 10.585 -19.094 1.00 94.94 968 PRO A CA 1
ATOM 7312 C C . PRO A 1 968 ? 19.497 10.661 -19.431 1.00 94.94 968 PRO A C 1
ATOM 7314 O O . PRO A 1 968 ? 19.873 10.254 -20.520 1.00 94.94 968 PRO A O 1
ATOM 7317 N N . ARG A 1 969 ? 20.354 11.095 -18.491 1.00 93.06 969 ARG A N 1
ATOM 7318 C CA . ARG A 1 969 ? 21.819 11.121 -18.667 1.00 93.06 969 ARG A CA 1
ATOM 7319 C C . ARG A 1 969 ? 22.418 9.745 -18.964 1.00 93.06 969 ARG A C 1
ATOM 7321 O O . ARG A 1 969 ? 23.450 9.690 -19.618 1.00 93.06 969 ARG A O 1
ATOM 7328 N N . PHE A 1 970 ? 21.781 8.673 -18.489 1.00 95.25 970 PHE A N 1
ATOM 7329 C CA . PHE A 1 970 ? 22.173 7.303 -18.798 1.00 95.25 970 PHE A CA 1
ATOM 7330 C C . PHE A 1 970 ? 21.466 6.774 -20.049 1.00 95.25 970 PHE A C 1
ATOM 7332 O O . PHE A 1 970 ? 22.121 6.257 -20.940 1.00 95.25 970 PHE A O 1
ATOM 7339 N N . PHE A 1 971 ? 20.139 6.901 -20.164 1.00 95.69 971 PHE A N 1
ATOM 7340 C CA . PHE A 1 971 ? 19.432 6.266 -21.287 1.00 95.69 971 PHE A CA 1
ATOM 7341 C C . PHE A 1 971 ? 19.654 6.955 -22.641 1.00 95.69 971 PHE A C 1
ATOM 7343 O O . PHE A 1 971 ? 19.737 6.263 -23.653 1.00 95.69 971 PHE A O 1
ATOM 7350 N N . SER A 1 972 ? 19.787 8.288 -22.695 1.00 92.19 972 SER A N 1
ATOM 7351 C CA . SER A 1 972 ? 19.810 8.994 -23.985 1.00 92.19 972 SER A CA 1
ATOM 7352 C C . SER A 1 972 ? 21.051 8.694 -24.827 1.00 92.19 972 SER A C 1
ATOM 7354 O O . SER A 1 972 ? 20.985 8.795 -26.047 1.00 92.19 972 SER A O 1
ATOM 7356 N N . ILE A 1 973 ? 22.174 8.306 -24.211 1.00 91.56 973 ILE A N 1
ATOM 7357 C CA . ILE A 1 973 ? 23.407 7.966 -24.940 1.00 91.56 973 ILE A CA 1
ATOM 7358 C C . ILE A 1 973 ? 23.308 6.637 -25.702 1.00 91.56 973 ILE A C 1
ATOM 7360 O O . ILE A 1 973 ? 23.935 6.511 -26.748 1.00 91.56 973 ILE A O 1
ATOM 7364 N N . PHE A 1 974 ? 22.487 5.688 -25.238 1.00 92.94 974 PHE A N 1
ATOM 7365 C CA . PHE A 1 974 ? 22.225 4.426 -25.944 1.00 92.94 974 PHE A CA 1
ATOM 7366 C C . PHE A 1 974 ? 21.136 4.571 -27.022 1.00 92.94 974 PHE A C 1
ATOM 7368 O O . PHE A 1 974 ? 21.053 3.744 -27.927 1.00 92.94 974 PHE A O 1
ATOM 7375 N N . GLU A 1 975 ? 20.318 5.627 -26.933 1.00 87.94 975 GLU A N 1
ATOM 7376 C CA . GLU A 1 975 ? 19.177 5.904 -27.818 1.00 87.94 975 GLU A CA 1
ATOM 7377 C C . GLU A 1 975 ? 19.498 6.898 -28.952 1.00 87.94 975 GLU A C 1
ATOM 7379 O O . GLU A 1 975 ? 18.778 6.927 -29.951 1.00 87.94 975 GLU A O 1
ATOM 7384 N N . ASP A 1 976 ? 20.559 7.705 -28.831 1.00 89.69 976 ASP A N 1
ATOM 7385 C CA . ASP A 1 976 ? 20.958 8.688 -29.848 1.00 89.69 976 ASP A CA 1
ATOM 7386 C C . ASP A 1 976 ? 21.781 8.045 -30.986 1.00 89.69 976 ASP A C 1
ATOM 7388 O O . ASP A 1 976 ? 22.949 7.713 -30.770 1.00 89.69 976 ASP A O 1
ATOM 7392 N N . PRO A 1 977 ? 21.258 7.947 -32.228 1.00 89.50 977 PRO A N 1
ATOM 7393 C CA . PRO A 1 977 ? 21.984 7.374 -33.367 1.00 89.50 977 PRO A CA 1
ATOM 7394 C C . PRO A 1 977 ? 23.221 8.174 -33.804 1.00 89.50 977 PRO A C 1
ATOM 7396 O O . PRO A 1 977 ? 23.953 7.720 -34.683 1.00 89.50 977 PRO A O 1
ATOM 7399 N N . ASN A 1 978 ? 23.457 9.363 -33.240 1.00 91.62 978 ASN A N 1
ATOM 7400 C CA . ASN A 1 978 ? 24.669 10.148 -33.474 1.00 91.62 978 ASN A CA 1
ATOM 7401 C C . ASN A 1 978 ? 25.801 9.803 -32.486 1.00 91.62 978 ASN A C 1
ATOM 7403 O O . ASN A 1 978 ? 26.951 10.167 -32.740 1.00 91.62 978 ASN A O 1
ATOM 7407 N N . ASN A 1 979 ? 25.509 9.101 -31.383 1.00 86.50 979 ASN A N 1
ATOM 7408 C CA . ASN A 1 979 ? 26.509 8.655 -30.415 1.00 86.50 979 ASN A CA 1
ATOM 7409 C C . ASN A 1 979 ? 27.128 7.325 -30.869 1.00 86.50 979 ASN A C 1
ATOM 7411 O O . ASN A 1 979 ? 26.734 6.248 -30.427 1.00 86.50 979 ASN A O 1
ATOM 7415 N N . MET A 1 980 ? 28.107 7.416 -31.768 1.00 82.94 980 MET A N 1
ATOM 7416 C CA . MET A 1 980 ? 28.772 6.258 -32.382 1.00 82.94 980 MET A CA 1
ATOM 7417 C C . MET A 1 980 ? 29.450 5.299 -31.386 1.00 82.94 980 MET A C 1
ATOM 7419 O O . MET A 1 980 ? 29.719 4.162 -31.765 1.00 82.94 980 MET A O 1
ATOM 7423 N N . ASP A 1 981 ? 29.714 5.740 -30.152 1.00 84.62 981 ASP A N 1
ATOM 7424 C CA . ASP A 1 981 ? 30.405 4.951 -29.126 1.00 84.62 981 ASP A CA 1
ATOM 7425 C C . ASP A 1 981 ? 29.423 4.128 -28.257 1.00 84.62 981 ASP A C 1
ATOM 7427 O O . ASP A 1 981 ? 29.771 3.061 -27.752 1.00 84.62 981 ASP A O 1
ATOM 7431 N N . HIS A 1 982 ? 28.176 4.596 -28.095 1.00 91.19 982 HIS A N 1
ATOM 7432 C CA . HIS A 1 982 ? 27.182 3.995 -27.184 1.00 91.19 982 HIS A CA 1
ATOM 7433 C C . HIS A 1 982 ? 25.904 3.488 -27.872 1.00 91.19 982 HIS A C 1
ATOM 7435 O O . HIS A 1 982 ? 25.197 2.648 -27.309 1.00 91.19 982 HIS A O 1
ATOM 7441 N N . PHE A 1 983 ? 25.572 3.981 -29.066 1.00 90.38 983 PHE A N 1
ATOM 7442 C CA . PHE A 1 983 ? 24.329 3.631 -29.751 1.00 90.38 983 PHE A CA 1
ATOM 7443 C C . PHE A 1 983 ? 24.266 2.137 -30.102 1.00 90.38 983 PHE A C 1
ATOM 7445 O O . PHE A 1 983 ? 25.118 1.620 -30.823 1.00 90.38 983 PHE A O 1
ATOM 7452 N N . ASN A 1 984 ? 23.227 1.448 -29.616 1.00 85.44 984 ASN A N 1
ATOM 7453 C CA . ASN A 1 984 ? 23.083 -0.016 -29.679 1.00 85.44 984 ASN A CA 1
ATOM 7454 C C . ASN A 1 984 ? 24.252 -0.818 -29.059 1.00 85.44 984 ASN A C 1
ATOM 7456 O O . ASN A 1 984 ? 24.431 -1.988 -29.399 1.00 85.44 984 ASN A O 1
ATOM 7460 N N . THR A 1 985 ? 25.043 -0.231 -28.152 1.00 89.31 985 THR A N 1
ATOM 7461 C CA . THR A 1 985 ? 26.088 -0.968 -27.414 1.00 89.31 985 THR A CA 1
ATOM 7462 C C . THR A 1 985 ? 25.497 -1.841 -26.298 1.00 89.31 985 THR A C 1
ATOM 7464 O O . THR A 1 985 ? 26.065 -2.882 -25.993 1.00 89.31 985 THR A O 1
ATOM 7467 N N . LEU A 1 986 ? 24.344 -1.468 -25.726 1.00 92.44 986 LEU A N 1
ATOM 7468 C CA . LEU A 1 986 ? 23.545 -2.331 -24.844 1.00 92.44 986 LEU A CA 1
ATOM 7469 C C . LEU A 1 986 ? 22.330 -2.883 -25.596 1.00 92.44 986 LEU A C 1
ATOM 7471 O O . LEU A 1 986 ? 21.670 -2.152 -26.338 1.00 92.44 986 LEU A O 1
ATOM 7475 N N . GLN A 1 987 ? 22.004 -4.155 -25.367 1.00 91.50 987 GLN A N 1
ATOM 7476 C CA . GLN A 1 987 ? 20.827 -4.797 -25.953 1.00 91.50 987 GLN A CA 1
ATOM 7477 C C . GLN A 1 987 ? 19.523 -4.276 -25.321 1.00 91.50 987 GLN A C 1
ATOM 7479 O O . GLN A 1 987 ? 19.505 -3.913 -24.140 1.00 91.50 987 GLN A O 1
ATOM 7484 N N . PRO A 1 988 ? 18.384 -4.314 -26.039 1.00 93.56 988 PRO A N 1
ATOM 7485 C CA . PRO A 1 988 ? 17.086 -3.934 -25.476 1.00 93.56 988 PRO A CA 1
ATOM 7486 C C . PRO A 1 988 ? 16.680 -4.730 -24.220 1.00 93.56 988 PRO A C 1
ATOM 7488 O O . PRO A 1 988 ? 16.033 -4.181 -23.331 1.00 93.56 988 PRO A O 1
ATOM 7491 N N . SER A 1 989 ? 17.096 -5.997 -24.105 1.00 95.06 989 SER A N 1
ATOM 7492 C CA . SER A 1 989 ? 16.905 -6.836 -22.909 1.00 95.06 989 SER A CA 1
ATOM 7493 C C . SER A 1 989 ? 17.709 -6.336 -21.696 1.00 95.06 989 SER A C 1
ATOM 7495 O O . SER A 1 989 ? 17.197 -6.336 -20.577 1.00 95.06 989 SER A O 1
ATOM 7497 N N . GLU A 1 990 ? 18.930 -5.840 -21.911 1.00 96.25 990 GLU A N 1
ATOM 7498 C CA . GLU A 1 990 ? 19.780 -5.233 -20.874 1.00 96.25 990 GLU A CA 1
ATOM 7499 C C . GLU A 1 990 ? 19.231 -3.865 -20.441 1.00 96.25 990 GLU A C 1
ATOM 7501 O O . GLU A 1 990 ? 19.137 -3.571 -19.248 1.00 96.25 990 GLU A O 1
ATOM 7506 N N . LEU A 1 991 ? 18.789 -3.044 -21.402 1.00 96.94 991 LEU A N 1
ATOM 7507 C CA . LEU A 1 991 ? 18.152 -1.753 -21.129 1.00 96.94 991 LEU A CA 1
ATOM 7508 C C . LEU A 1 991 ? 16.815 -1.915 -20.384 1.00 96.94 991 LEU A C 1
ATOM 7510 O O . LEU A 1 991 ? 16.559 -1.149 -19.453 1.00 96.94 991 LEU A O 1
ATOM 7514 N N . LYS A 1 992 ? 16.006 -2.938 -20.718 1.00 96.81 992 LYS A N 1
ATOM 7515 C CA . LYS A 1 992 ? 14.819 -3.352 -19.941 1.00 96.81 992 LYS A CA 1
ATOM 7516 C C . LYS A 1 992 ? 15.200 -3.657 -18.494 1.00 96.81 992 LYS A C 1
ATOM 7518 O O . LYS A 1 992 ? 14.595 -3.088 -17.592 1.00 96.81 992 LYS A O 1
ATOM 7523 N N . LEU A 1 993 ? 16.214 -4.494 -18.272 1.00 98.19 993 LEU A N 1
ATOM 7524 C CA . LEU A 1 993 ? 16.647 -4.913 -16.934 1.00 98.19 993 LEU A CA 1
ATOM 7525 C C . LEU A 1 993 ? 17.112 -3.730 -16.061 1.00 98.19 993 LEU A C 1
ATOM 7527 O O . LEU A 1 993 ? 16.734 -3.620 -14.892 1.00 98.19 993 LEU A O 1
ATOM 7531 N N . ILE A 1 994 ? 17.863 -2.790 -16.639 1.00 98.38 994 ILE A N 1
ATOM 7532 C CA . ILE A 1 994 ? 18.281 -1.560 -15.946 1.00 98.38 994 ILE A CA 1
ATOM 7533 C C . ILE A 1 994 ? 17.075 -0.643 -15.673 1.00 98.38 994 ILE A C 1
ATOM 7535 O O . ILE A 1 994 ? 16.968 -0.067 -14.586 1.00 98.38 994 ILE A O 1
ATOM 7539 N N . ALA A 1 995 ? 16.146 -0.513 -16.627 1.00 98.06 995 ALA A N 1
ATOM 7540 C CA . ALA A 1 995 ? 14.942 0.301 -16.462 1.00 98.06 995 ALA A CA 1
ATOM 7541 C C . ALA A 1 995 ? 14.012 -0.247 -15.368 1.00 98.06 995 ALA A C 1
ATOM 7543 O O . ALA A 1 995 ? 13.523 0.519 -14.541 1.00 98.06 995 ALA A O 1
ATOM 7544 N N . GLU A 1 996 ? 13.822 -1.566 -15.322 1.00 97.88 996 GLU A N 1
ATOM 7545 C CA . GLU A 1 996 ? 13.082 -2.288 -14.283 1.00 97.88 996 GLU A CA 1
ATOM 7546 C C . GLU A 1 996 ? 13.627 -1.998 -12.890 1.00 97.88 996 GLU A C 1
ATOM 7548 O O . GLU A 1 996 ? 12.886 -1.560 -12.009 1.00 97.88 996 GLU A O 1
ATOM 7553 N N . TRP A 1 997 ? 14.933 -2.203 -12.715 1.00 98.00 997 TRP A N 1
ATOM 7554 C CA . TRP A 1 997 ? 15.643 -1.990 -11.462 1.00 98.00 997 TRP A CA 1
ATOM 7555 C C . TRP A 1 997 ? 15.537 -0.542 -10.965 1.00 98.00 997 TRP A C 1
ATOM 7557 O O . TRP A 1 997 ? 15.206 -0.307 -9.799 1.00 98.00 997 TRP A O 1
ATOM 7567 N N . LEU A 1 998 ? 15.735 0.443 -11.848 1.00 97.75 998 LEU A N 1
ATOM 7568 C CA . LEU A 1 998 ? 15.536 1.857 -11.516 1.00 97.75 998 LEU A CA 1
ATOM 7569 C C . LEU A 1 998 ? 14.077 2.157 -11.164 1.00 97.75 998 LEU A C 1
ATOM 7571 O O . LEU A 1 998 ? 13.805 2.834 -10.170 1.00 97.75 998 LEU A O 1
ATOM 7575 N N . ASP A 1 999 ? 13.125 1.631 -11.935 1.00 96.81 999 ASP A N 1
ATOM 7576 C CA . ASP A 1 999 ? 11.701 1.853 -11.710 1.00 96.81 999 ASP A CA 1
ATOM 7577 C C . ASP A 1 999 ? 11.203 1.255 -10.395 1.00 96.81 999 ASP A C 1
ATOM 7579 O O . ASP A 1 999 ? 10.299 1.843 -9.802 1.00 96.81 999 ASP A O 1
ATOM 7583 N N . ILE A 1 1000 ? 11.783 0.168 -9.880 1.00 95.38 1000 ILE A N 1
ATOM 7584 C CA . ILE A 1 1000 ? 11.456 -0.362 -8.542 1.00 95.38 1000 ILE A CA 1
ATOM 7585 C C . ILE A 1 1000 ? 12.236 0.303 -7.397 1.00 95.38 1000 ILE A C 1
ATOM 7587 O O . ILE A 1 1000 ? 11.913 0.069 -6.238 1.00 95.38 1000 ILE A O 1
ATOM 7591 N N . GLY A 1 1001 ? 13.166 1.216 -7.701 1.00 94.88 1001 GLY A N 1
ATOM 7592 C CA . GLY A 1 1001 ? 13.826 2.081 -6.716 1.00 94.88 1001 GLY A CA 1
ATOM 7593 C C . GLY A 1 1001 ? 15.348 1.952 -6.637 1.00 94.88 1001 GLY A C 1
ATOM 7594 O O . GLY A 1 1001 ? 15.932 2.472 -5.689 1.00 94.88 1001 GLY A O 1
ATOM 7595 N N . GLY A 1 1002 ? 15.996 1.258 -7.579 1.00 96.31 1002 GLY A N 1
ATOM 7596 C CA . GLY A 1 1002 ? 17.456 1.114 -7.635 1.00 96.31 1002 GLY A CA 1
ATOM 7597 C C . GLY A 1 1002 ? 18.061 0.422 -6.410 1.00 96.31 1002 GLY A C 1
ATOM 7598 O O . GLY A 1 1002 ? 19.170 0.769 -5.998 1.00 96.31 1002 GLY A O 1
ATOM 7599 N N . GLN A 1 1003 ? 17.314 -0.496 -5.786 1.00 96.88 1003 GLN A N 1
ATOM 7600 C CA . GLN A 1 1003 ? 17.735 -1.176 -4.559 1.00 96.88 1003 GLN A CA 1
ATOM 7601 C C . GLN A 1 1003 ? 19.014 -1.991 -4.788 1.00 96.88 1003 GLN A C 1
ATOM 7603 O O . GLN A 1 1003 ? 19.225 -2.530 -5.878 1.00 96.88 1003 GLN A O 1
ATOM 7608 N N . TYR A 1 1004 ? 19.869 -2.091 -3.769 1.00 98.06 1004 TYR A N 1
ATOM 7609 C CA . TYR A 1 1004 ? 21.077 -2.915 -3.867 1.00 98.06 1004 TYR A CA 1
ATOM 7610 C C . TYR A 1 1004 ? 20.726 -4.415 -3.791 1.00 98.06 1004 TYR A C 1
ATOM 7612 O O . TYR A 1 1004 ? 21.119 -5.178 -4.673 1.00 98.06 1004 TYR A O 1
ATOM 7620 N N . TYR A 1 1005 ? 19.876 -4.805 -2.836 1.00 98.12 1005 TYR A N 1
ATOM 7621 C CA . TYR A 1 1005 ? 19.165 -6.088 -2.812 1.00 98.12 1005 TYR A CA 1
ATOM 7622 C C . TYR A 1 1005 ? 17.647 -5.865 -2.839 1.00 98.12 1005 TYR A C 1
ATOM 7624 O O . TYR A 1 1005 ? 17.145 -4.959 -2.179 1.00 98.12 1005 TYR A O 1
ATOM 7632 N N . ASN A 1 1006 ? 16.915 -6.715 -3.562 1.00 97.62 1006 ASN A N 1
ATOM 7633 C CA . ASN A 1 1006 ? 15.451 -6.825 -3.488 1.00 97.62 1006 ASN A CA 1
ATOM 7634 C C . ASN A 1 1006 ? 14.981 -8.107 -2.776 1.00 97.62 1006 ASN A C 1
ATOM 7636 O O . ASN A 1 1006 ? 13.799 -8.246 -2.481 1.00 97.62 1006 ASN A O 1
ATOM 7640 N N . ASN A 1 1007 ? 15.890 -9.023 -2.445 1.00 96.25 1007 ASN A N 1
ATOM 7641 C CA . ASN A 1 1007 ? 15.610 -10.164 -1.579 1.00 96.25 1007 ASN A CA 1
ATOM 7642 C C . ASN A 1 1007 ? 16.380 -10.011 -0.258 1.00 96.25 1007 ASN A C 1
ATOM 7644 O O . ASN A 1 1007 ? 17.612 -9.958 -0.290 1.00 96.25 1007 ASN A O 1
ATOM 7648 N N . PRO A 1 1008 ? 15.710 -9.984 0.910 1.00 96.19 1008 PRO A N 1
ATOM 7649 C CA . PRO A 1 1008 ? 16.401 -9.840 2.187 1.00 96.19 1008 PRO A CA 1
ATOM 7650 C C . PRO A 1 1008 ? 17.336 -11.021 2.492 1.00 96.19 1008 PRO A C 1
ATOM 7652 O O . PRO A 1 1008 ? 18.340 -10.830 3.167 1.00 96.19 1008 PRO A O 1
ATOM 7655 N N . PHE A 1 1009 ? 17.060 -12.220 1.969 1.00 95.38 1009 PHE A N 1
ATOM 7656 C CA . PHE A 1 1009 ? 17.872 -13.416 2.231 1.00 95.38 1009 PHE A CA 1
ATOM 7657 C C . PHE A 1 1009 ? 19.130 -13.533 1.357 1.00 95.38 1009 PHE A C 1
ATOM 7659 O O . PHE A 1 1009 ? 19.966 -14.390 1.638 1.00 95.38 1009 PHE A O 1
ATOM 7666 N N . ASP A 1 1010 ? 19.292 -12.665 0.352 1.00 95.50 1010 ASP A N 1
ATOM 7667 C CA . ASP A 1 1010 ? 20.529 -12.576 -0.440 1.00 95.50 1010 ASP A CA 1
ATOM 7668 C C . ASP A 1 1010 ? 21.549 -11.606 0.189 1.00 95.50 1010 ASP A C 1
ATOM 7670 O O . ASP A 1 1010 ? 22.694 -11.535 -0.252 1.00 95.50 1010 ASP A O 1
ATOM 7674 N N . VAL A 1 1011 ? 21.154 -10.869 1.236 1.00 95.12 1011 VAL A N 1
ATOM 7675 C CA . VAL A 1 1011 ? 22.019 -9.930 1.961 1.00 95.12 1011 VAL A CA 1
ATOM 7676 C C . VAL A 1 1011 ? 23.033 -10.708 2.819 1.00 95.12 1011 VAL A C 1
ATOM 7678 O O . VAL A 1 1011 ? 22.612 -11.482 3.685 1.00 95.12 1011 VAL A O 1
ATOM 7681 N N . PRO A 1 1012 ? 24.354 -10.487 2.664 1.00 91.50 1012 PRO A N 1
ATOM 7682 C CA . PRO A 1 1012 ? 25.372 -11.102 3.518 1.00 91.50 1012 PRO A CA 1
ATOM 7683 C C . PRO A 1 1012 ? 25.146 -10.812 5.013 1.00 91.50 1012 PRO A C 1
ATOM 7685 O O . PRO A 1 1012 ? 24.818 -9.682 5.379 1.00 91.50 1012 PRO A O 1
ATOM 7688 N N . GLN A 1 1013 ? 25.322 -11.834 5.861 1.00 88.62 1013 GLN A N 1
ATOM 7689 C CA . GLN A 1 1013 ? 25.084 -11.799 7.317 1.00 88.62 1013 GLN A CA 1
ATOM 7690 C C . GLN A 1 1013 ? 26.386 -11.797 8.132 1.00 88.62 1013 GLN A C 1
ATOM 7692 O O . GLN A 1 1013 ? 27.321 -12.532 7.737 1.00 88.62 1013 GLN A O 1
#

InterPro domains:
  IPR011042 Six-bladed beta-propeller, TolB-like [G3DSA:2.120.10.30] (50-299)
  IPR040698 Hydrazine synthase alpha subunit, middle domain [PF18582] (540-602)

Organism: NCBI:txid652676

Secondary structure (DSSP, 8-state):
--------------------------------------PPPPTTTTTS-EEEEEEEPPSS---BTT-TT---TT-EEEEESSSSTTSPEEESSHHHHTT-SEEEEEEE-TTSSEEEEEEEPPPPTT--GGGSPPPEEEEEETTTTEEEESS--HHHHTTS-EEEEEE-TTS-EEEEES--HHHHHHHHHTT----PPBPTTSSSBPPEEEEE-TTS-S-EE----SS-EEEEEE-TTSPEEEEEEE-STT--EEEEEEE-TTS-S-EEEE-TT-GGGSGGG---EEEEEEE-TTS-EEEEEE-SB-GGG-BEEEEE-TTTBSSSS-B-GGGBTTB----EEE-SSSPPP-SSS--TT-EEEEEEE-TTSS-EEEEEEE--EEEETTEEEE--HHHHT-TT-EEPSP-EEEEEEETTTTEEEESS---TTEEEEEEEE----PPPP---TT-SPPBTTEEE-TTGGGGTEEEEEES-TTEETTEE--TT-S-SSHHHHT-TTTS-SGGG----EEEEEEEPPPPPTTT----HHHHTT--TT--EEEEEEEEPPTTS-EEEEEESSS-BEEEEE-TTS-B-SPP--S-B---TTEEEEE--B--TT-SS--SSTTSS--S----SSTTEESTT-SSEEPTT--HHHHHHHH-GGGGS-BSSEEE---S-B-TTS-BSSPPEEE-GGGTTTTBS-TTTSPPPPPSB-GGGGTS--TT--B---IIIIITHHHH--BTTB-GGGTSSSB-TTS-B-PPTTS----SSB-SS-TTSBHHHHHHHS-EE--EE-TTS-EES-EE-B-TTSPBPEEE-B-TTS-BSEEEEE-TTS-EEEEEE--TT---B-TTS-B----S-B-TTSPBPEEE-B-TTSPBPB-TTT-PBPEEE--S--B-TT-PBPPB----SS----SS--EEEBB-TTSPBPB-TTSPBPEEE-----EEE-EE--EEPPS--TT-STT-HHHHHHHH-TT-TTTTTTS-HHHHHHHHHHHHHT--S-SSGGGS--